Protein AF-0000000065974154 (afdb_homodimer)

Nearest PDB structures (foldseek):
  8eds-assembly1_B-2  TM=9.812E-01  e=4.699E-96  Escherichia coli
  4yng-assembly2_E  TM=9.728E-01  e=1.754E-91  Escherichia coli
  8x4r-assembly1_B  TM=9.420E-01  e=1.587E-63  Homo sapiens
  4fxj-assembly1_A  TM=8.911E-01  e=1.780E-63  Homo sapiens
  4qg9-assembly1_D  TM=9.118E-01  e=5.483E-46  Homo sapiens

Organism: Escherichia coli O157:H7 (NCBI:txid83334)

Foldseek 3Di:
DFQFAEEEEAAPVQQALVNLLLLVVLGHAEYEYEPVDDDLVSVLSSLVSNVVSCVVPVDFHAYEYEYPWDFKWWAAAVVQDWAKEAAFDKAKEFCPNPDHHYRHYIYMVAQCVLVFDDAQWWKAKQLRPWIWGFHDHDDRMTMTGTHHIDIGGHGITMDTAPTDGPDALDDPVRLVSLLSCQVSVGLEYERPPDQALVSLVVSCVSCVVNRNNRRFYEYEDQADNCLVRVVSNLVSGQHYELALSRNCSRDPVVCSVVSLLVNQLVCLVVLHAYEYEDPLQVVQLEPLDGDPVSLVVLLVSVLSPHNHYYDDSNQHRGPHNSSVSNVSSVSSVVSLQPHDWQLPVPPPVDDDDQLLVALSVLLVVCQVQVFQEEEEEAAQCLSVSSNLSRSHNHAYEYEYCDPSSQNNCSSGGRYHYDHDNDDDAPVSQVVVRVVVCPVVVSDHQQGKYKYWYDHPDPHPGIRDIDIDGD/DFQFAEEEEAAPVQQALVNLLLLVVLGHAEYEYEPVDDDLVSVLSSLVSNVVSCVVPVDFHAYEYEYPWDFKWWAAAVVQDWAKEAAFDKAKEFCPNPDHHYRHYIYMVAQCVLVFDDQQWWKAKQLRPWIWGFHDHDDRMTMTGTHHIDIGGHGITMDTAPTDGPDALDDPVRLVSLLSCQVSVGLEYERPPDQALVSLVVSCVSCVVNRNNRRFYEYEDQAPNCLVRVVSNLVSGQHYELALSRNCSRDPVVCSVVSLLVNQLVCLVVLHAYEYEDPLQVVQLEPLDGDPVSLVVLLVSVLSPHNHYYDDSNQHRGPHNSSVSNVSSVSSVVSLQPHDFQLPVPPPVDDDDQLLVALSVLLVVCVVQVFQEEEEEAAQCLSVSSNLSRSHNHAYEYEYCDPSSQNNCSSGGRYHYDHDNDDDAPVSSVVVRVVVCPVVVSDHQQGKYKYWYDHPDPHPGIRDIDIDGD

Sequence (940 aa):
MKKTKIVCTIGPKTESEEMLAKMLDAGMNVMRLNFSHGDYAEHGQRIQNLRNVMSKTGKTAAILLDTKGPEIRTMKLEGGNDVSLKAGQT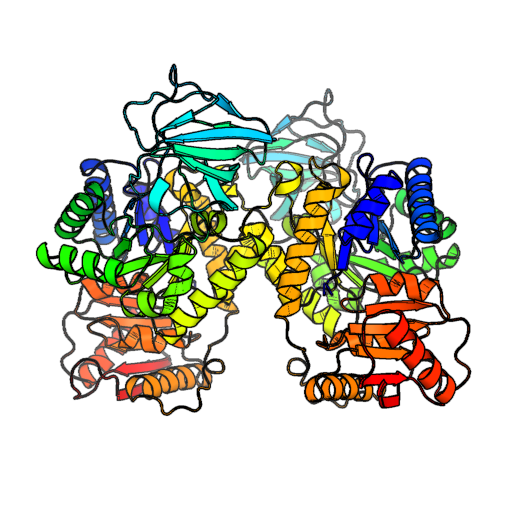FTFTTDKSVIGNSEMVAVTYEGFTTDLSVGNTVLVDDGLIGMEVTAIEGNKVICKVLNNGDLGENKGVNLPGVSIALPALAEKDKQDLIFGCEQGVDFVAASFIRKRSDVIEIREHLKAHGGENIHIISKIENQEGLNNFDEILEASDGIMVARGDLGVEIPVEEVIFAQKMMIEKCIRARKVVITATQMLDSMIKNPRPTRAEAGDVANAILDGTDAVMLSGESAKGKYPLEAVSIMATICERTDRVMNSRLEFNNDNRKLRITEAVCRGAVETAEKLDAPLIVVATQGGKSARAVRKYFPDATILALTTNEKTAHQLVLSKGVVPQLVKEITSTDDFYRLGKELALQSGLAHKGDVVVMVSGALVPSGTTNTASVHVLMKKTKIVCTIGPKTESEEMLAKMLDAGMNVMRLNFSHGDYAEHGQRIQNLRNVMSKTGKTAAILLDTKGPEIRTMKLEGGNDVSLKAGQTFTFTTDKSVIGNSEMVAVTYEGFTTDLSVGNTVLVDDGLIGMEVTAIEGNKVICKVLNNGDLGENKGVNLPGVSIALPALAEKDKQDLIFGCEQGVDFVAASFIRKRSDVIEIREHLKAHGGENIHIISKIENQEGLNNFDEILEASDGIMVARGDLGVEIPVEEVIFAQKMMIEKCIRARKVVITATQMLDSMIKNPRPTRAEAGDVANAILDGTDAVMLSGESAKGKYPLEAVSIMATICERTDRVMNSRLEFNNDNRKLRITEAVCRGAVETAEKLDAPLIVVATQGGKSARAVRKYFPDATILALTTNEKTAHQLVLSKGVVPQLVKEITSTDDFYRLGKELALQSGLAHKGDVVVMVSGALVPSGTTNTASVHVL

Secondary structure (DSSP, 8-state):
---SEEEEE--TTT-SHHHHHHHHHHT--EEEEETTSS-HHHHHHHHHHHHHHHHHH----EEEEE-----EEB--BGGG--EEE-TT-EEEEES-TTPPB-SSEEEBS-TTHHHH--TT-EEEETTTTEEEEEEEEETTEEEEEE-S-EEE-TT-EEE-TT------SS-HHHHHHHHHHHHHT-SEEEETT--SHHHHHHHHHHHHHTT-TTSEEEEEE-SHHHHHTHHHHHHH-SEEEEEHHHHHHHS-HHHHHHHHHHHHHHHHHHT-EEEEESSSSGGGGT-SS--HHHHHHHHHHHHHT-SEEEESHHHHT-S-HHHHHHHHHHHHHHHHTTPPP-TTTT---SPPPHHHHHHHHHHHHHHHTT-SEEEEE-SSSHHHHHHHTT--SSEEEEEES-HHHHHHGGGSTTEEEEE-S---SHHHHHHHHHHHHHHHTSS-TT-EEEEEE--SS-TT---EEEEEE-/---SEEEEE--TTT-SHHHHHHHHHHT--EEEEETTSS-HHHHHHHHHHHHHHHHHH----EEEEE-----EEB--BGGG--EEE-TT-EEEEES-TTPPB-SSEEEBS-TTHHHH--TT-EEEETTTTEEEEEEEEETTEEEEEE-S-EEE-TT-EEE-TT------SS-HHHHHHHHHHHHHT-SEEEETT--SHHHHHHHHHHHHHTT-TTSEEEEEE-SHHHHHTHHHHHHH-SEEEEEHHHHHHHS-HHHHHHHHHHHHHHHHHHT-EEEEESSSSGGGGT-SS--HHHHHHHHHHHHHT-SEEEESHHHHT-S-HHHHHHHHHHHHHHHHTTPPP-TTTT---SPPPHHHHHHHHHHHHHHHHT-SEEEEE-SSSHHHHHHHTT--SSEEEEEES-HHHHHHGGGSTTEEEEE-S---SHHHHHHHHHHHHHHHTSS-TT-EEEEEE--SS-TT---EEEEEE-

pLDDT: mean 95.31, std 5.63, range [59.25, 98.94]

Solvent-accessible surface area (backbone atoms only — not comparable to full-atom values): 46500 Å² total; per-residue (Å²): 120,66,31,53,23,27,34,32,24,53,26,89,80,33,42,48,46,68,47,42,48,51,36,46,72,40,46,46,24,28,44,30,42,53,56,76,46,81,52,70,68,58,52,49,49,38,52,50,29,50,52,50,39,27,68,74,69,69,54,83,58,28,37,30,43,28,45,60,40,55,78,38,26,34,38,52,33,57,93,71,48,66,31,73,41,49,52,68,38,67,36,30,40,27,45,52,69,84,45,66,10,57,70,49,34,34,11,31,72,42,74,57,54,53,75,54,54,50,72,70,38,46,41,24,31,54,80,49,62,28,38,27,34,30,70,42,73,58,83,58,26,37,32,22,35,26,66,39,59,38,72,47,57,60,64,27,46,47,46,49,49,85,50,73,73,91,68,62,60,60,34,72,67,37,55,53,52,49,46,51,37,26,74,69,59,42,41,30,35,35,41,30,65,34,44,42,40,67,36,48,50,50,51,51,51,55,30,41,75,52,70,22,68,82,41,38,40,25,40,22,41,29,37,49,55,15,59,74,32,34,70,55,31,55,70,65,34,56,23,37,28,44,31,45,63,56,24,43,56,31,40,60,60,71,47,45,50,56,52,48,52,50,51,34,48,51,25,41,76,69,48,30,44,27,33,45,30,51,64,39,49,55,56,17,28,79,30,87,58,59,50,67,31,25,46,36,34,47,39,49,45,49,73,64,54,36,13,21,42,32,40,47,60,21,30,19,72,23,78,30,28,64,52,47,44,36,52,52,34,49,32,32,26,60,46,47,71,71,55,68,52,42,70,77,75,65,71,60,89,59,88,68,52,62,42,55,48,36,30,51,50,43,43,51,49,27,62,76,65,66,17,52,31,32,37,26,50,29,63,79,42,62,55,46,34,52,38,40,50,31,42,46,85,29,40,32,39,32,39,20,65,34,67,68,34,35,29,52,36,39,50,36,37,36,40,44,55,39,82,44,89,76,73,88,41,67,66,47,41,54,52,52,46,52,52,46,37,48,73,70,62,64,38,50,84,69,36,45,34,34,39,36,30,47,64,97,48,65,87,91,44,33,71,37,67,47,80,45,71,72,119,64,30,51,23,28,33,33,24,54,26,89,79,32,42,48,47,69,47,42,48,50,35,45,73,40,46,46,26,30,44,30,41,54,57,78,46,82,53,71,68,58,53,50,49,39,52,51,29,51,51,50,39,27,68,73,69,68,54,81,57,26,39,30,43,29,44,60,41,55,76,37,26,34,39,51,32,57,93,72,49,67,30,72,41,50,52,70,39,68,36,31,40,26,44,53,70,84,45,65,10,57,70,50,33,35,11,32,72,42,74,58,56,53,75,54,53,51,71,70,37,45,41,25,31,55,80,47,62,28,37,27,35,30,70,42,74,56,84,58,26,35,34,23,35,27,68,39,59,37,71,48,57,61,64,26,45,45,45,50,48,82,50,74,73,91,68,60,60,60,35,72,66,39,55,54,51,50,46,52,37,28,74,71,60,43,42,30,34,35,40,30,64,35,44,42,40,67,35,48,52,51,50,50,51,54,30,41,76,52,70,22,67,84,42,38,38,25,38,22,41,28,36,48,56,15,59,75,33,35,71,55,30,56,70,64,34,56,25,37,27,43,31,45,62,54,24,42,56,31,40,61,61,72,48,45,50,56,52,48,52,51,52,32,48,52,26,40,75,68,48,29,44,28,32,47,30,51,63,40,49,54,58,16,28,83,30,86,58,61,51,67,32,23,46,37,35,47,40,49,45,48,71,63,54,38,13,22,40,32,39,48,60,21,29,18,71,24,80,30,27,64,52,46,44,35,52,50,37,49,34,33,26,59,45,47,70,70,54,67,5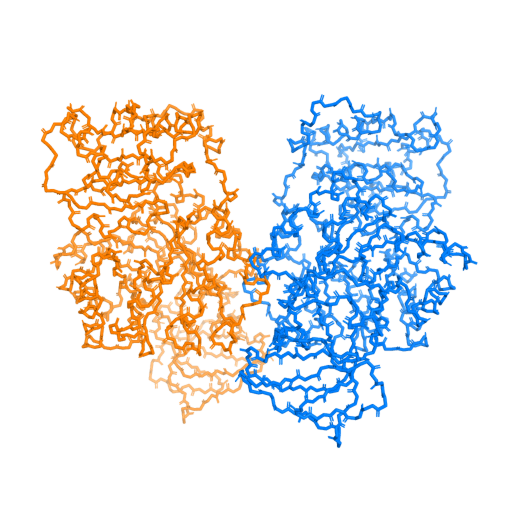3,42,73,77,75,66,71,59,89,59,88,69,53,62,42,54,47,38,30,52,48,42,43,53,51,27,62,77,66,66,17,51,30,33,37,27,49,28,64,77,43,61,53,46,33,52,39,39,50,31,41,47,87,28,40,31,40,31,39,22,65,33,68,68,34,35,30,51,36,36,51,36,38,35,39,44,54,39,80,45,88,75,73,86,42,68,67,47,41,54,53,52,45,52,52,47,36,47,72,70,63,64,40,50,85,69,37,46,33,34,39,35,31,45,64,95,48,65,88,87,44,31,71,39,64,45,82,45,71,73

Radius of gyration: 30.27 Å; Cα contacts (8 Å, |Δi|>4): 2263; chains: 2; bounding box: 74×84×80 Å

InterPro domains:
  IPR001697 Pyruvate kinase [PR01050] (59-75)
  IPR001697 Pyruvate kinase [PR01050] (186-200)
  IPR001697 Pyruvate kinase [PR01050] (217-243)
  IPR001697 Pyruvate kinase [PR01050] (244-268)
  IPR001697 Pyruvate kinase [PR01050] (269-293)
  IPR001697 Pyruvate kinase [PR01050] (294-312)
  IPR001697 Pyruvate kinase [PR01050] (313-329)
  IPR001697 Pyruvate kinase [PTHR11817] (2-451)
  IPR001697 Pyruvate kinase [TIGR01064] (2-469)
  IPR001697 Pyruvate kinase [cd00288] (1-470)
  IPR011037 Pyruvate kinase-like, insert domain superfamily [SSF50800] (70-166)
  IPR015793 Pyruvate kinase, barrel [PF00224] (1-325)
  IPR015795 Pyruvate kinase, C-terminal [PF02887] (356-468)
  IPR015806 Pyruvate kinase, insert domain superfamily [G3DSA:2.40.33.10] (71-167)
  IPR015813 Pyruvate/Phosphoenolpyruvate kinase-like domain superfamily [SSF51621] (1-340)
  IPR018209 Pyruvate kinase, active site [PS00110] (215-227)
  IPR036918 Pyruvate kinase, C-terminal domain superfamily [G3DSA:3.40.1380.20] (336-466)
  IPR036918 Pyruvate kinase, C-terminal domain superfamily [SSF52935] (323-469)
  IPR040442 Pyruvate kinase-like domain superfamily [G3DSA:3.20.20.60] (4-332)

Structure (mmCIF, N/CA/C/O backbone):
data_AF-0000000065974154-model_v1
#
loop_
_entity.id
_entity.type
_entity.pdbx_description
1 polymer 'Pyruvate kinase I'
#
loop_
_atom_site.group_PDB
_atom_site.id
_atom_site.type_symbol
_atom_site.label_atom_id
_atom_site.label_alt_id
_atom_site.label_comp_id
_atom_site.label_asym_id
_atom_site.label_entity_id
_atom_site.label_seq_id
_atom_site.pdbx_PDB_ins_code
_atom_site.Cartn_x
_atom_site.Cartn_y
_atom_site.Cartn_z
_atom_site.occupancy
_atom_site.B_iso_or_equiv
_atom_site.auth_seq_id
_atom_site.auth_comp_id
_atom_site.auth_asym_id
_atom_site.auth_atom_id
_atom_site.pdbx_PDB_model_num
ATOM 1 N N . MET A 1 1 ? 15.875 14.641 -6.973 1 84.5 1 MET A N 1
ATOM 2 C CA . MET A 1 1 ? 15.656 15.375 -5.727 1 84.5 1 MET A CA 1
ATOM 3 C C . MET A 1 1 ? 14.297 15.031 -5.129 1 84.5 1 MET A C 1
ATOM 5 O O . MET A 1 1 ? 13.328 14.82 -5.863 1 84.5 1 MET A O 1
ATOM 9 N N . LYS A 1 2 ? 14.266 14.953 -3.781 1 95.56 2 LYS A N 1
ATOM 10 C CA . LYS A 1 2 ? 13.031 14.688 -3.047 1 95.56 2 LYS A CA 1
ATOM 11 C C . LYS A 1 2 ? 12.078 15.883 -3.133 1 95.56 2 LYS A C 1
ATOM 13 O O . LYS A 1 2 ? 12.461 17.016 -2.832 1 95.56 2 LYS A O 1
ATOM 18 N N . LYS A 1 3 ? 10.883 15.672 -3.596 1 97.94 3 LYS A N 1
ATOM 19 C CA . LYS A 1 3 ? 9.867 16.719 -3.701 1 97.94 3 LYS A CA 1
ATOM 20 C C . LYS A 1 3 ? 8.805 16.562 -2.611 1 97.94 3 LYS A C 1
ATOM 22 O O . LYS A 1 3 ? 8.312 17.562 -2.074 1 97.94 3 LYS A O 1
ATOM 27 N N . THR A 1 4 ? 8.398 15.305 -2.344 1 98.75 4 THR A N 1
ATOM 28 C CA . THR A 1 4 ? 7.414 15.023 -1.299 1 98.75 4 THR A CA 1
ATOM 29 C C . THR A 1 4 ? 7.953 15.438 0.069 1 98.75 4 THR A C 1
ATOM 31 O O . THR A 1 4 ? 9.125 15.203 0.38 1 98.75 4 THR A O 1
ATOM 34 N N . LYS A 1 5 ? 7.109 16.047 0.824 1 98.88 5 LYS A N 1
ATOM 35 C CA . LYS A 1 5 ? 7.543 16.578 2.115 1 98.88 5 LYS A CA 1
ATOM 36 C C . LYS A 1 5 ? 7.328 15.555 3.227 1 98.88 5 LYS A C 1
ATOM 38 O O . LYS A 1 5 ? 6.551 14.617 3.068 1 98.88 5 LYS A O 1
ATOM 43 N N . ILE A 1 6 ? 8.102 15.703 4.344 1 98.88 6 ILE A N 1
ATOM 44 C CA . ILE A 1 6 ? 8.016 14.773 5.461 1 98.88 6 ILE A CA 1
ATOM 45 C C . ILE A 1 6 ? 7.695 15.531 6.746 1 98.88 6 ILE A C 1
ATOM 47 O O . ILE A 1 6 ? 8.406 16.469 7.105 1 98.88 6 ILE A O 1
ATOM 51 N N . VAL A 1 7 ? 6.59 15.156 7.336 1 98.88 7 VAL A N 1
ATOM 52 C CA . VAL A 1 7 ? 6.227 15.656 8.664 1 98.88 7 VAL A CA 1
ATOM 53 C C . VAL A 1 7 ? 6.688 14.664 9.727 1 98.88 7 VAL A C 1
ATOM 55 O O . VAL A 1 7 ? 6.383 13.469 9.648 1 98.88 7 VAL A O 1
ATOM 58 N N . CYS A 1 8 ? 7.422 15.133 10.734 1 98.81 8 CYS A N 1
ATOM 59 C CA . CYS A 1 8 ? 7.914 14.258 11.789 1 98.81 8 CYS A CA 1
ATOM 60 C C . CYS A 1 8 ? 7.375 14.68 13.148 1 98.81 8 CYS A C 1
ATOM 62 O O . CYS A 1 8 ? 7.434 15.859 13.508 1 98.81 8 CYS A O 1
ATOM 64 N N . THR A 1 9 ? 6.844 13.758 13.844 1 98.56 9 THR A N 1
ATOM 65 C CA . THR A 1 9 ? 6.445 14.023 15.227 1 98.56 9 THR A CA 1
ATOM 66 C C . THR A 1 9 ? 7.66 14 16.156 1 98.56 9 THR A C 1
ATOM 68 O O . THR A 1 9 ? 8.461 13.07 16.109 1 98.56 9 THR A O 1
ATOM 71 N N . ILE A 1 10 ? 7.754 15 16.953 1 98.5 10 ILE A N 1
ATOM 72 C CA . ILE A 1 10 ? 8.93 15.125 17.797 1 98.5 10 ILE A CA 1
ATOM 73 C C . ILE A 1 10 ? 8.57 14.75 19.234 1 98.5 10 ILE A C 1
ATOM 75 O O . ILE A 1 10 ? 7.508 15.133 19.734 1 98.5 10 ILE A O 1
ATOM 79 N N . GLY A 1 11 ? 9.391 13.953 19.781 1 96.75 11 GLY A N 1
ATOM 80 C CA . GLY A 1 11 ? 9.281 13.547 21.172 1 96.75 11 GLY A CA 1
ATOM 81 C C . GLY A 1 11 ? 10.594 13.625 21.938 1 96.75 11 GLY A C 1
ATOM 82 O O . GLY A 1 11 ? 11.547 14.25 21.453 1 96.75 11 GLY A O 1
ATOM 83 N N . PRO A 1 12 ? 10.609 13.102 23.094 1 94.56 12 PRO A N 1
ATOM 84 C CA . PRO A 1 12 ? 11.789 13.219 23.953 1 94.56 12 PRO A CA 1
ATOM 85 C C . PRO A 1 12 ? 13.055 12.664 23.297 1 94.56 12 PRO A C 1
ATOM 87 O O . PRO A 1 12 ? 14.156 13.148 23.562 1 94.56 12 PRO A O 1
ATOM 90 N N . LYS A 1 13 ? 12.93 11.766 22.422 1 94.5 13 LYS A N 1
ATOM 91 C CA . LYS A 1 13 ? 14.078 11.125 21.797 1 94.5 13 LYS A CA 1
ATOM 92 C C . LYS A 1 13 ? 14.617 11.961 20.641 1 94.5 13 LYS A C 1
ATOM 94 O O . LYS A 1 13 ? 15.734 11.742 20.172 1 94.5 13 LYS A O 1
ATOM 99 N N . THR A 1 14 ? 13.852 12.922 20.156 1 97.88 14 THR A N 1
ATOM 100 C CA . THR A 1 14 ? 14.242 13.602 18.922 1 97.88 14 THR A CA 1
ATOM 101 C C . THR A 1 14 ? 14.164 15.117 19.094 1 97.88 14 THR A C 1
ATOM 103 O O . THR A 1 14 ? 14.195 15.859 18.109 1 97.88 14 THR A O 1
ATOM 106 N N . GLU A 1 15 ? 14.125 15.594 20.312 1 97.75 15 GLU A N 1
ATOM 107 C CA . GLU A 1 15 ? 13.82 17 20.562 1 97.75 15 GLU A CA 1
ATOM 108 C C . GLU A 1 15 ? 15.102 17.828 20.656 1 97.75 15 GLU A C 1
ATOM 110 O O . GLU A 1 15 ? 15.055 19.062 20.609 1 97.75 15 GLU A O 1
ATOM 115 N N . SER A 1 16 ? 16.297 17.203 20.766 1 98.19 16 SER A N 1
ATOM 116 C CA . SER A 1 16 ? 17.531 17.969 20.922 1 98.19 16 SER A CA 1
ATOM 117 C C . SER A 1 16 ? 17.891 18.703 19.625 1 98.19 16 SER A C 1
ATOM 119 O O . SER A 1 16 ? 17.5 18.281 18.531 1 98.19 16 SER A O 1
ATOM 121 N N . GLU A 1 17 ? 18.641 19.797 19.75 1 98.31 17 GLU A N 1
ATOM 122 C CA . GLU A 1 17 ? 19.078 20.547 18.578 1 98.31 17 GLU A CA 1
ATOM 123 C C . GLU A 1 17 ? 19.875 19.656 17.625 1 98.31 17 GLU A C 1
ATOM 125 O O . GLU A 1 17 ? 19.688 19.719 16.406 1 98.31 17 GLU A O 1
ATOM 130 N N . GLU A 1 18 ? 20.688 18.844 18.203 1 98.19 18 GLU A N 1
ATOM 131 C CA . GLU A 1 18 ? 21.516 17.953 17.391 1 98.19 18 GLU A CA 1
ATOM 132 C C . GLU A 1 18 ? 20.641 17 16.578 1 98.19 18 GLU A C 1
ATOM 134 O O . GLU A 1 18 ? 20.859 16.844 15.375 1 98.19 18 GLU A O 1
ATOM 139 N N . MET A 1 19 ? 19.734 16.422 17.234 1 98.12 19 MET A N 1
ATOM 140 C CA . MET A 1 19 ? 18.859 15.461 16.547 1 98.12 19 MET A CA 1
ATOM 141 C C . MET A 1 19 ? 17.984 16.156 15.516 1 98.12 19 MET A C 1
ATOM 143 O O . MET A 1 19 ? 17.781 15.641 14.414 1 98.12 19 MET A O 1
ATOM 147 N N . LEU A 1 20 ? 17.453 17.266 15.867 1 98.62 20 LEU A N 1
ATOM 148 C CA . LEU A 1 20 ? 16.625 18.016 14.938 1 98.62 20 LEU A CA 1
ATOM 149 C C . LEU A 1 20 ? 17.406 18.391 13.688 1 98.62 20 LEU A C 1
ATOM 151 O O . LEU A 1 20 ? 16.875 18.328 12.578 1 98.62 20 LEU A O 1
ATOM 155 N N . ALA A 1 21 ? 18.641 18.766 13.891 1 98.5 21 ALA A N 1
ATOM 156 C CA . ALA A 1 21 ? 19.5 19.094 12.742 1 98.5 21 ALA A CA 1
ATOM 157 C C . ALA A 1 21 ? 19.688 17.875 11.844 1 98.5 21 ALA A C 1
ATOM 159 O O . ALA A 1 21 ? 19.594 17.969 10.617 1 98.5 21 ALA A O 1
ATOM 160 N N . LYS A 1 22 ? 19.922 16.734 12.5 1 98.31 22 LYS A N 1
ATOM 161 C CA . LYS A 1 22 ? 20.094 15.492 11.758 1 98.31 22 LYS A CA 1
ATOM 162 C C . LYS A 1 22 ? 18.812 15.125 11.008 1 98.31 22 LYS A C 1
ATOM 164 O O . LYS A 1 22 ? 18.875 14.633 9.875 1 98.31 22 LYS A O 1
ATOM 169 N N . MET A 1 23 ? 17.688 15.336 11.633 1 98.31 23 MET A N 1
ATOM 170 C CA . MET A 1 23 ? 16.406 15.016 11.008 1 98.31 23 MET A CA 1
ATOM 171 C C . MET A 1 23 ? 16.141 15.914 9.805 1 98.31 23 MET A C 1
ATOM 173 O O . MET A 1 23 ? 15.656 15.453 8.773 1 98.31 23 MET A O 1
ATOM 177 N N . LEU A 1 24 ? 16.484 17.188 9.977 1 98.38 24 LEU A N 1
ATOM 178 C CA . LEU A 1 24 ? 16.359 18.109 8.852 1 98.38 24 LEU A CA 1
ATOM 179 C C . LEU A 1 24 ? 17.25 17.688 7.695 1 98.38 24 LEU A C 1
ATOM 181 O O . LEU A 1 24 ? 16.844 17.688 6.539 1 98.38 24 LEU A O 1
ATOM 185 N N . ASP A 1 25 ? 18.422 17.234 8.016 1 97.88 25 ASP A N 1
ATOM 186 C CA . ASP A 1 25 ? 19.375 16.766 7.004 1 97.88 25 ASP A CA 1
ATOM 187 C C . ASP A 1 25 ? 18.875 15.492 6.328 1 97.88 25 ASP A C 1
ATOM 189 O O . ASP A 1 25 ? 19.125 15.273 5.141 1 97.88 25 ASP A O 1
ATOM 193 N N . ALA A 1 26 ? 18.188 14.711 7.113 1 97.75 26 ALA A N 1
ATOM 194 C CA . ALA A 1 26 ? 17.703 13.422 6.609 1 97.75 26 ALA A CA 1
ATOM 195 C C . ALA A 1 26 ? 16.484 13.602 5.707 1 97.75 26 ALA A C 1
ATOM 197 O O . ALA A 1 26 ?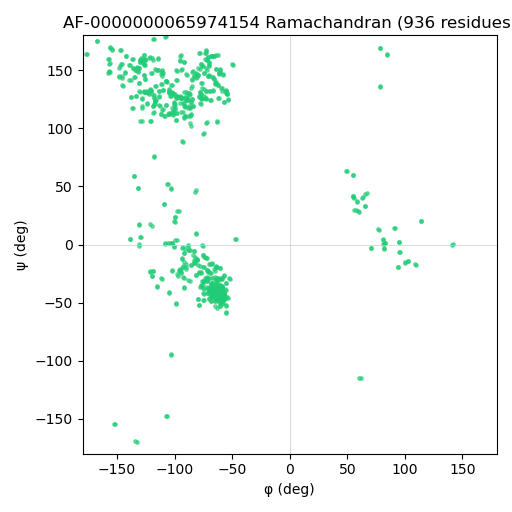 16.172 12.727 4.902 1 97.75 26 ALA A O 1
ATOM 198 N N . GLY A 1 27 ? 15.766 14.75 5.93 1 97.75 27 GLY A N 1
ATOM 199 C CA . GLY A 1 27 ? 14.688 14.992 4.984 1 97.75 27 GLY A CA 1
ATOM 200 C C . GLY A 1 27 ? 13.445 15.57 5.633 1 97.75 27 GLY A C 1
ATOM 201 O O . GLY A 1 27 ? 12.469 15.875 4.949 1 97.75 27 GLY A O 1
ATOM 202 N N . MET A 1 28 ? 13.453 15.797 6.953 1 98.69 28 MET A N 1
ATOM 203 C CA . MET A 1 28 ? 12.297 16.375 7.637 1 98.69 28 MET A CA 1
ATOM 204 C C . MET A 1 28 ? 12.023 17.797 7.137 1 98.69 28 MET A C 1
ATOM 206 O O . MET A 1 28 ? 12.953 18.578 6.93 1 98.69 28 MET A O 1
ATOM 210 N N . ASN A 1 29 ? 10.773 18.125 6.953 1 98.69 29 ASN A N 1
ATOM 211 C CA . ASN A 1 29 ? 10.383 19.453 6.523 1 98.69 29 ASN A CA 1
ATOM 212 C C . ASN A 1 29 ? 9.57 20.172 7.598 1 98.69 29 ASN A C 1
ATOM 214 O O . ASN A 1 29 ? 9.656 21.406 7.734 1 98.69 29 ASN A O 1
ATOM 218 N N . VAL A 1 30 ? 8.75 19.391 8.297 1 98.88 30 VAL A N 1
ATOM 219 C CA . VAL A 1 30 ? 7.82 19.969 9.266 1 98.88 30 VAL A CA 1
ATOM 220 C C . VAL A 1 30 ? 7.926 19.234 10.594 1 98.88 30 VAL A C 1
ATOM 222 O O . VAL A 1 30 ? 7.938 18 10.617 1 98.88 30 VAL A O 1
ATOM 225 N N . MET A 1 31 ? 8.047 19.969 11.68 1 98.88 31 MET A N 1
ATOM 226 C CA . MET A 1 31 ? 8 19.406 13.023 1 98.88 31 MET A CA 1
ATOM 227 C C . MET A 1 31 ? 6.57 19.406 13.562 1 98.88 31 MET A C 1
ATOM 229 O O . MET A 1 31 ? 5.934 20.453 13.664 1 98.88 31 MET A O 1
ATOM 233 N N . ARG A 1 32 ? 6.121 18.234 13.82 1 98.88 32 ARG A N 1
ATOM 234 C CA . ARG A 1 32 ? 4.812 18.078 14.438 1 98.88 32 ARG A CA 1
ATOM 235 C C . ARG A 1 32 ? 4.934 17.969 15.953 1 98.88 32 ARG A C 1
ATOM 237 O O . ARG A 1 32 ? 5.715 17.156 16.453 1 98.88 32 ARG A O 1
ATOM 244 N N . LEU A 1 33 ? 4.215 18.797 16.625 1 98.75 33 LEU A N 1
ATOM 245 C CA . LEU A 1 33 ? 4.09 18.75 18.078 1 98.75 33 LEU A CA 1
ATOM 246 C C . LEU A 1 33 ? 2.732 18.172 18.484 1 98.75 33 LEU A C 1
ATOM 248 O O . LEU A 1 33 ? 1.697 18.797 18.266 1 98.75 33 LEU A O 1
ATOM 252 N N . ASN A 1 34 ? 2.748 17.016 19.078 1 97.75 34 ASN A N 1
ATOM 253 C CA . ASN A 1 34 ? 1.525 16.344 19.484 1 97.75 34 ASN A CA 1
ATOM 254 C C . ASN A 1 34 ? 1.091 16.766 20.891 1 97.75 34 ASN A C 1
ATOM 256 O O . ASN A 1 34 ? 1.677 16.344 21.875 1 97.75 34 ASN A O 1
ATOM 260 N N . PHE A 1 35 ? 0.041 17.469 21 1 97.94 35 PHE A N 1
ATOM 261 C CA . PHE A 1 35 ? -0.356 18.078 22.266 1 97.94 35 PHE A CA 1
ATOM 262 C C . PHE A 1 35 ? -1.212 17.125 23.078 1 97.94 35 PHE A C 1
ATOM 264 O O . PHE A 1 35 ? -1.685 17.469 24.156 1 97.94 35 PHE A O 1
ATOM 271 N N . SER A 1 36 ? -1.465 15.938 22.531 1 92.75 36 SER A N 1
ATOM 272 C CA . SER A 1 36 ? -1.972 14.875 23.391 1 92.75 36 SER A CA 1
ATOM 273 C C . SER A 1 36 ? -0.946 14.492 24.453 1 92.75 36 SER A C 1
ATOM 275 O O . SER A 1 36 ? -1.297 13.906 25.469 1 92.75 36 SER A O 1
ATOM 277 N N . HIS A 1 37 ? 0.245 14.859 24.172 1 90.44 37 HIS A N 1
ATOM 278 C CA . HIS A 1 37 ? 1.36 14.555 25.062 1 90.44 37 HIS A CA 1
ATOM 279 C C . HIS A 1 37 ? 2.195 15.797 25.344 1 90.44 37 HIS A C 1
ATOM 281 O O . HIS A 1 37 ? 2.143 16.766 24.594 1 90.44 37 HIS A O 1
ATOM 287 N N . GLY A 1 38 ? 2.896 15.758 26.453 1 89.38 38 GLY A N 1
ATOM 288 C CA . GLY A 1 38 ? 3.799 16.844 26.781 1 89.38 38 GLY A CA 1
ATOM 289 C C . GLY A 1 38 ? 3.086 18.062 27.328 1 89.38 38 GLY A C 1
ATOM 290 O O . GLY A 1 38 ? 1.855 18.141 27.297 1 89.38 38 GLY A O 1
ATOM 291 N N . ASP A 1 39 ? 3.838 19.031 27.875 1 95.06 39 ASP A N 1
ATOM 292 C CA . ASP A 1 39 ? 3.301 20.281 28.391 1 95.06 39 ASP A CA 1
ATOM 293 C C . ASP A 1 39 ? 3.867 21.469 27.625 1 95.06 39 ASP A C 1
ATOM 295 O O . ASP A 1 39 ? 4.625 21.297 26.672 1 95.06 39 ASP A O 1
ATOM 299 N N . TYR A 1 40 ? 3.416 22.641 27.953 1 97.75 40 TYR A N 1
ATOM 300 C CA . TYR A 1 40 ? 3.76 23.844 27.203 1 97.75 40 TYR A CA 1
ATOM 301 C C . TYR A 1 40 ? 5.25 24.141 27.312 1 97.75 40 TYR A C 1
ATOM 303 O O . TYR A 1 40 ? 5.852 24.656 26.359 1 97.75 40 TYR A O 1
ATOM 311 N N . ALA A 1 41 ? 5.824 23.859 28.422 1 97.56 41 ALA A N 1
ATOM 312 C CA . ALA A 1 41 ? 7.258 24.078 28.594 1 97.56 41 ALA A CA 1
ATOM 313 C C . ALA A 1 41 ? 8.062 23.188 27.656 1 97.56 41 ALA A C 1
ATOM 315 O O . ALA A 1 41 ? 9.008 23.641 27.016 1 97.56 41 ALA A O 1
ATOM 316 N N . GLU A 1 42 ? 7.715 21.953 27.594 1 97.31 42 GLU A N 1
ATOM 317 C CA . GLU A 1 42 ? 8.375 21 26.703 1 97.31 42 GLU A CA 1
ATOM 318 C C . GLU A 1 42 ? 8.234 21.422 25.234 1 97.31 42 GLU A C 1
ATOM 320 O O . GLU A 1 42 ? 9.227 21.453 24.5 1 97.31 42 GLU A O 1
ATOM 325 N N . HIS A 1 43 ? 7.035 21.703 24.859 1 98.31 43 HIS A N 1
ATOM 326 C CA . HIS A 1 43 ? 6.785 22.094 23.469 1 98.31 43 HIS A CA 1
ATOM 327 C C . HIS A 1 43 ? 7.488 23.406 23.141 1 98.31 43 HIS A C 1
ATOM 329 O O . HIS A 1 43 ? 8.008 23.578 22.031 1 98.31 43 HIS A O 1
ATOM 335 N N . GLY A 1 44 ? 7.438 24.312 24.094 1 98.5 44 GLY A N 1
ATOM 336 C CA . GLY A 1 44 ? 8.164 25.562 23.906 1 98.5 44 GLY A CA 1
ATOM 337 C C . GLY A 1 44 ? 9.648 25.344 23.656 1 98.5 44 GLY A C 1
ATOM 338 O O . GLY A 1 44 ? 10.234 26 22.781 1 98.5 44 GLY A O 1
ATOM 339 N N . GLN A 1 45 ? 10.203 24.5 24.406 1 98.38 45 GLN A N 1
ATOM 340 C CA . GLN A 1 45 ? 11.625 24.203 24.234 1 98.38 45 GLN A CA 1
ATOM 341 C C . GLN A 1 45 ? 11.898 23.547 22.891 1 98.38 45 GLN A C 1
ATOM 343 O O . GLN A 1 45 ? 12.906 23.844 22.234 1 98.38 45 GLN A O 1
ATOM 348 N N . ARG A 1 46 ? 11.055 22.656 22.469 1 98.62 46 ARG A N 1
ATOM 349 C CA . ARG A 1 46 ? 11.18 22.031 21.156 1 98.62 46 ARG A CA 1
ATOM 350 C C . ARG A 1 46 ? 11.164 23.078 20.047 1 98.62 46 ARG A C 1
ATOM 352 O O . ARG A 1 46 ? 11.961 23.016 19.109 1 98.62 46 ARG A O 1
ATOM 359 N N . ILE A 1 47 ? 10.266 24.047 20.156 1 98.75 47 ILE A N 1
ATOM 360 C CA . ILE A 1 47 ? 10.141 25.125 19.188 1 98.75 47 ILE A CA 1
ATOM 361 C C . ILE A 1 47 ? 11.422 25.953 19.156 1 98.75 47 ILE A C 1
ATOM 363 O O . ILE A 1 47 ? 11.969 26.219 18.094 1 98.75 47 ILE A O 1
ATOM 367 N N . GLN A 1 48 ? 11.867 26.25 20.297 1 98.69 48 GLN A N 1
ATOM 368 C CA . GLN A 1 48 ? 13.094 27.031 20.391 1 98.69 48 GLN A CA 1
ATOM 369 C C . GLN A 1 48 ? 14.281 26.281 19.781 1 98.69 48 GLN A C 1
ATOM 371 O O . GLN A 1 48 ? 15.102 26.875 19.094 1 98.69 48 GLN A O 1
ATOM 376 N N . ASN A 1 49 ? 14.383 25.016 20.125 1 98.75 49 ASN A N 1
ATOM 377 C CA . ASN A 1 49 ? 15.453 24.203 19.562 1 98.75 49 ASN A CA 1
ATOM 378 C C . ASN A 1 49 ? 15.438 24.203 18.047 1 98.75 49 ASN A C 1
ATOM 380 O O . ASN A 1 49 ? 16.484 24.359 17.406 1 98.75 49 ASN A O 1
ATOM 384 N N . LEU A 1 50 ? 14.289 24.062 17.453 1 98.75 50 LEU A N 1
ATOM 385 C CA . LEU A 1 50 ? 14.188 24.062 15.992 1 98.75 50 LEU A CA 1
ATOM 386 C C . LEU A 1 50 ? 14.594 25.422 15.422 1 98.75 50 LEU A C 1
ATOM 388 O O . LEU A 1 50 ? 15.312 25.484 14.414 1 98.75 50 LEU A O 1
ATOM 392 N N . ARG A 1 51 ? 14.117 26.438 16.031 1 98.44 51 ARG A N 1
ATOM 393 C CA . ARG A 1 51 ? 14.445 27.781 15.562 1 98.44 51 ARG A CA 1
ATOM 394 C C . ARG A 1 51 ? 15.945 28.047 15.648 1 98.44 51 ARG A C 1
ATOM 396 O O . ARG A 1 51 ? 16.516 28.688 14.766 1 98.44 51 ARG A O 1
ATOM 403 N N . ASN A 1 52 ? 16.547 27.578 16.719 1 98.5 52 ASN A N 1
ATOM 404 C CA . ASN A 1 52 ? 18 27.656 16.828 1 98.5 52 ASN A CA 1
ATOM 405 C C . ASN A 1 52 ? 18.688 26.938 15.672 1 98.5 52 ASN A C 1
ATOM 407 O O . ASN A 1 52 ? 19.625 27.453 15.078 1 98.5 52 ASN A O 1
ATOM 411 N N . VAL A 1 53 ? 18.234 25.75 15.391 1 98.44 53 VAL A N 1
ATOM 412 C CA . VAL A 1 53 ? 18.828 24.953 14.32 1 98.44 53 VAL A CA 1
ATOM 413 C C . VAL A 1 53 ? 18.656 25.672 12.984 1 98.44 53 VAL A C 1
ATOM 415 O O . VAL A 1 53 ? 19.594 25.734 12.188 1 98.44 53 VAL A O 1
ATOM 418 N N . MET A 1 54 ? 17.453 26.219 12.75 1 97.56 54 MET A N 1
ATOM 419 C CA . MET A 1 54 ? 17.188 26.938 11.516 1 97.56 54 MET A CA 1
ATOM 420 C C . MET A 1 54 ? 18.125 28.141 11.383 1 97.56 54 MET A C 1
ATOM 422 O O . MET A 1 54 ? 18.672 28.391 10.305 1 97.56 54 MET A O 1
ATOM 426 N N . SER A 1 55 ? 18.266 28.828 12.453 1 97.12 55 SER A N 1
ATOM 427 C CA . SER A 1 55 ? 19.141 30 12.453 1 97.12 55 SER A CA 1
ATOM 428 C C . SER A 1 55 ? 20.578 29.625 12.172 1 97.12 55 SER A C 1
ATOM 430 O O . SER A 1 55 ? 21.266 30.297 11.406 1 97.12 55 SER A O 1
ATOM 432 N N . LYS A 1 56 ? 21 28.531 12.703 1 97.19 56 LYS A N 1
ATOM 433 C CA . LYS A 1 56 ? 22.391 28.109 12.578 1 97.19 56 LYS A CA 1
ATOM 434 C C . LYS A 1 56 ? 22.656 27.531 11.188 1 97.19 56 LYS A C 1
ATOM 436 O O . LYS A 1 56 ? 23.766 27.672 10.656 1 97.19 56 LYS A O 1
ATOM 441 N N . THR A 1 57 ? 21.75 26.891 10.625 1 95.06 57 THR A N 1
ATOM 442 C CA . THR A 1 57 ? 21.984 26.125 9.406 1 95.06 57 THR A CA 1
ATOM 443 C C . THR A 1 57 ? 21.469 26.875 8.18 1 95.06 57 THR A C 1
ATOM 445 O O . THR A 1 57 ? 21.859 26.562 7.051 1 95.06 57 THR A O 1
ATOM 448 N N . GLY A 1 58 ? 20.531 27.797 8.367 1 92.75 58 GLY A N 1
ATOM 449 C CA . GLY A 1 58 ? 19.891 28.5 7.258 1 92.75 58 GLY A CA 1
ATOM 450 C C . GLY A 1 58 ? 18.781 27.703 6.609 1 92.75 58 GLY A C 1
ATOM 451 O O . GLY A 1 58 ? 18.141 28.172 5.664 1 92.75 58 GLY A O 1
ATOM 452 N N . LYS A 1 59 ? 18.516 26.531 7.094 1 94.25 59 LYS A N 1
ATOM 453 C CA . LYS A 1 59 ? 17.438 25.719 6.57 1 94.25 59 LYS A CA 1
ATOM 454 C C . LYS A 1 59 ? 16.078 26.25 7.012 1 94.25 59 LYS A C 1
ATOM 456 O O . LYS A 1 59 ? 15.969 26.891 8.062 1 94.25 59 LYS A O 1
ATOM 461 N N . THR A 1 60 ? 15.117 26.078 6.152 1 95.69 60 THR A N 1
ATOM 462 C CA . THR A 1 60 ? 13.758 26.484 6.484 1 95.69 60 THR A CA 1
ATOM 463 C C . THR A 1 60 ? 12.898 25.281 6.844 1 95.69 60 THR A C 1
ATOM 465 O O . THR A 1 60 ? 12.914 24.266 6.137 1 95.69 60 THR A O 1
ATOM 468 N N . ALA A 1 61 ? 12.227 25.312 7.984 1 98.06 61 ALA A N 1
ATOM 469 C CA . ALA A 1 61 ? 11.289 24.297 8.445 1 98.06 61 ALA A CA 1
ATOM 470 C C . ALA A 1 61 ? 10.039 24.922 9.047 1 98.06 61 ALA A C 1
ATOM 472 O O . ALA A 1 61 ? 10.016 26.109 9.336 1 98.06 61 ALA A O 1
ATOM 473 N N . ALA A 1 62 ? 9.008 24.172 9.102 1 98.75 62 ALA A N 1
ATOM 474 C CA . ALA A 1 62 ? 7.75 24.656 9.664 1 98.75 62 ALA A CA 1
ATOM 475 C C . ALA A 1 62 ? 7.387 23.906 10.938 1 98.75 62 ALA A C 1
ATOM 477 O O . ALA A 1 62 ? 7.957 22.859 11.227 1 98.75 62 ALA A O 1
ATOM 478 N N . ILE A 1 63 ? 6.535 24.5 11.727 1 98.88 63 ILE A N 1
ATOM 479 C CA . ILE A 1 63 ? 6.066 23.953 12.992 1 98.88 63 ILE A CA 1
ATOM 480 C C . ILE A 1 63 ? 4.559 23.734 12.93 1 98.88 63 ILE A C 1
ATOM 482 O O . ILE A 1 63 ? 3.803 24.625 12.562 1 98.88 63 ILE A O 1
ATOM 486 N N . LEU A 1 64 ? 4.133 22.5 13.242 1 98.94 64 LEU A N 1
ATOM 487 C CA . LEU A 1 64 ? 2.73 22.109 13.219 1 98.94 64 LEU A CA 1
ATOM 488 C C . LEU A 1 64 ? 2.264 21.688 14.609 1 98.94 64 LEU A C 1
ATOM 490 O O . LEU A 1 64 ? 2.803 20.75 15.195 1 98.94 64 LEU A O 1
ATOM 494 N N . LEU A 1 65 ? 1.35 22.469 15.172 1 98.88 65 LEU A N 1
ATOM 495 C CA . LEU A 1 65 ? 0.701 22.125 16.422 1 98.88 65 LEU A CA 1
ATOM 496 C C . LEU A 1 65 ? -0.49 21.203 16.188 1 98.88 65 LEU A C 1
ATOM 498 O O . LEU A 1 65 ? -1.432 21.562 15.484 1 98.88 65 LEU A O 1
ATOM 502 N N . ASP A 1 66 ? -0.471 20.016 16.734 1 98.56 66 ASP A N 1
ATOM 503 C CA . ASP A 1 66 ? -1.529 19.016 16.562 1 98.56 66 ASP A CA 1
ATOM 504 C C . ASP A 1 66 ? -2.371 18.906 17.844 1 98.56 66 ASP A C 1
ATOM 506 O O . ASP A 1 66 ? -1.911 18.375 18.844 1 98.56 66 ASP A O 1
ATOM 510 N N . THR A 1 67 ? -3.578 19.312 17.734 1 98.25 67 THR A N 1
ATOM 511 C CA . THR A 1 67 ? -4.449 19.328 18.906 1 98.25 67 THR A CA 1
ATOM 512 C C . THR A 1 67 ? -4.945 17.922 19.234 1 98.25 67 THR A C 1
ATOM 514 O O . THR A 1 67 ? -4.961 17.047 18.359 1 98.25 67 THR A O 1
ATOM 517 N N . LYS A 1 68 ? -5.289 17.656 20.406 1 96 68 LYS A N 1
ATOM 518 C CA . LYS A 1 68 ? -5.871 16.391 20.812 1 96 68 LYS A CA 1
ATOM 519 C C . LYS A 1 68 ? -7.281 16.219 20.266 1 96 68 LYS A C 1
ATOM 521 O O . LYS A 1 68 ? -7.605 15.188 19.672 1 96 68 LYS A O 1
ATOM 526 N N . GLY A 1 69 ? -8.102 17.297 20.391 1 94.5 69 GLY A N 1
ATOM 527 C CA . GLY A 1 69 ? -9.469 17.281 19.891 1 94.5 69 GLY A CA 1
ATOM 528 C C . GLY A 1 69 ? -10.453 16.672 20.875 1 94.5 69 GLY A C 1
ATOM 529 O O . GLY A 1 69 ? -10.062 16.016 21.844 1 94.5 69 GLY A O 1
ATOM 530 N N . PRO A 1 70 ? -11.711 16.938 20.625 1 93.75 70 PRO A N 1
ATOM 531 C CA . PRO A 1 70 ? -12.766 16.359 21.453 1 93.75 70 PRO A CA 1
ATOM 532 C C . PRO A 1 70 ? -12.984 14.875 21.156 1 93.75 70 PRO A C 1
ATOM 534 O O . PRO A 1 70 ? -13.125 14.477 20 1 93.75 70 PRO A O 1
ATOM 537 N N . GLU A 1 71 ? -12.961 14.039 22.141 1 92.38 71 GLU A N 1
ATOM 538 C CA . GLU A 1 71 ? -13.172 12.609 21.969 1 92.38 71 GLU A CA 1
ATOM 539 C C . GLU A 1 71 ? -14.031 12.039 23.094 1 92.38 71 GLU A C 1
ATOM 541 O O . GLU A 1 71 ? -14.156 12.648 24.156 1 92.38 71 GLU A O 1
ATOM 546 N N . ILE A 1 72 ? -14.68 10.953 22.766 1 94.94 72 ILE A N 1
ATOM 547 C CA . ILE A 1 72 ? -15.43 10.219 23.781 1 94.94 72 ILE A CA 1
ATOM 548 C C . ILE A 1 72 ? -14.539 9.148 24.406 1 94.94 72 ILE A C 1
ATOM 550 O O . ILE A 1 72 ? -13.836 8.422 23.703 1 94.94 72 ILE A O 1
ATOM 554 N N . ARG A 1 73 ? -14.531 9.102 25.703 1 96.31 73 ARG A N 1
ATOM 555 C CA . ARG A 1 73 ? -13.711 8.109 26.391 1 96.31 73 ARG A CA 1
ATOM 556 C C . ARG A 1 73 ? -14.516 7.41 27.484 1 96.31 73 ARG A C 1
ATOM 558 O O . ARG A 1 73 ? -15.492 7.957 28 1 96.31 73 ARG A O 1
ATOM 565 N N . THR A 1 74 ? -14.125 6.215 27.766 1 96.81 74 THR A N 1
ATOM 566 C CA . THR A 1 74 ? -14.625 5.562 28.969 1 96.81 74 THR A CA 1
ATOM 567 C C . THR A 1 74 ? -14.016 6.184 30.219 1 96.81 74 THR A C 1
ATOM 569 O O . THR A 1 74 ? -12.961 6.82 30.156 1 96.81 74 THR A O 1
ATOM 572 N N . MET A 1 75 ? -14.703 5.961 31.266 1 97 75 MET A N 1
ATOM 573 C CA . MET A 1 75 ? -14.219 6.566 32.5 1 97 75 MET A CA 1
ATOM 574 C C . MET A 1 75 ? -13.617 5.512 33.438 1 97 75 MET A C 1
ATOM 576 O O . MET A 1 75 ? -12.984 4.559 32.969 1 97 75 MET A O 1
ATOM 580 N N . LYS A 1 76 ? -13.68 5.617 34.688 1 96.69 76 LYS A N 1
ATOM 581 C CA . LYS A 1 76 ? -12.969 4.789 35.656 1 96.69 76 LYS A CA 1
ATOM 582 C C . LYS A 1 76 ? -13.617 3.41 35.781 1 96.69 76 LYS A C 1
ATOM 584 O O . LYS A 1 76 ? -14.812 3.256 35.562 1 96.69 76 LYS A O 1
ATOM 589 N N . LEU A 1 77 ? -12.812 2.488 36.156 1 97.12 77 LEU A N 1
ATOM 590 C CA . LEU A 1 77 ? -13.227 1.122 36.438 1 97.12 77 LEU A CA 1
ATOM 591 C C . LEU A 1 77 ? -12.906 0.756 37.906 1 97.12 77 LEU A C 1
ATOM 593 O O . LEU A 1 77 ? -12.016 1.353 38.5 1 97.12 77 LEU A O 1
ATOM 597 N N . GLU A 1 78 ? -13.57 -0.222 38.312 1 95.44 78 GLU A N 1
ATOM 598 C CA . GLU A 1 78 ? -13.328 -0.692 39.688 1 95.44 78 GLU A CA 1
ATOM 599 C C . GLU A 1 78 ? -11.891 -1.182 39.844 1 95.44 78 GLU A C 1
ATOM 601 O O . GLU A 1 78 ? -11.43 -2.039 39.094 1 95.44 78 GLU A O 1
ATOM 606 N N . GLY A 1 79 ? -11.195 -0.604 40.875 1 93.75 79 GLY A N 1
ATOM 607 C CA . GLY A 1 79 ? -9.828 -0.997 41.188 1 93.75 79 GLY A CA 1
ATOM 608 C C . GLY A 1 79 ? -8.836 -0.537 40.125 1 93.75 79 GLY A C 1
ATOM 609 O O . GLY A 1 79 ? -7.633 -0.789 40.25 1 93.75 79 GLY A O 1
ATOM 610 N N . GLY A 1 80 ? -9.266 0.059 39.094 1 92.88 80 GLY A N 1
ATOM 611 C CA . GLY A 1 80 ? -8.398 0.567 38.031 1 92.88 80 GLY A CA 1
ATOM 612 C C . GLY A 1 80 ? -7.883 -0.518 37.094 1 92.88 80 GLY A C 1
ATOM 613 O O . GLY A 1 80 ? -6.926 -0.302 36.344 1 92.88 80 GLY A O 1
ATOM 614 N N . ASN A 1 81 ? -8.484 -1.713 37.188 1 91.94 81 ASN A N 1
ATOM 615 C CA . ASN A 1 81 ? -8.031 -2.852 36.406 1 91.94 81 ASN A CA 1
ATOM 616 C C . ASN A 1 81 ? -8.883 -3.045 35.156 1 91.94 81 ASN A C 1
ATOM 618 O O . ASN A 1 81 ? -10.062 -2.693 35.125 1 91.94 81 ASN A O 1
ATOM 622 N N . ASP A 1 82 ? -8.211 -3.562 34.156 1 94.44 82 ASP A N 1
ATOM 623 C CA . ASP A 1 82 ? -8.969 -3.926 32.938 1 94.44 82 ASP A CA 1
ATOM 624 C C . ASP A 1 82 ? -10.016 -4.992 33.25 1 94.44 82 ASP A C 1
ATOM 626 O O . ASP A 1 82 ? -9.812 -5.824 34.156 1 94.44 82 ASP A O 1
ATOM 630 N N . VAL A 1 83 ? -11.07 -4.949 32.594 1 95.06 83 VAL A N 1
ATOM 631 C CA . VAL A 1 83 ? -12.133 -5.934 32.75 1 95.06 83 VAL A CA 1
ATOM 632 C C . VAL A 1 83 ? -12.32 -6.719 31.469 1 95.06 83 VAL A C 1
ATOM 634 O O . VAL A 1 83 ? -12.266 -6.148 30.375 1 95.06 83 VAL A O 1
ATOM 637 N N . SER A 1 84 ? -12.461 -7.977 31.609 1 95.56 84 SER A N 1
ATOM 638 C CA . SER A 1 84 ? -12.641 -8.836 30.453 1 95.56 84 SER A CA 1
ATOM 639 C C . SER A 1 84 ? -14.102 -8.898 30.016 1 95.56 84 SER A C 1
ATOM 641 O O . SER A 1 84 ? -14.984 -9.164 30.844 1 95.56 84 SER A O 1
ATOM 643 N N . LEU A 1 85 ? -14.32 -8.594 28.781 1 95.94 85 LEU A N 1
ATOM 644 C CA . LEU A 1 85 ? -15.648 -8.703 28.188 1 95.94 85 LEU A CA 1
ATOM 645 C C . LEU A 1 85 ? -15.727 -9.891 27.234 1 95.94 85 LEU A C 1
ATOM 647 O O . LEU A 1 85 ? -14.766 -10.172 26.516 1 95.94 85 LEU A O 1
ATOM 651 N N . LYS A 1 86 ? -16.812 -10.602 27.219 1 95.25 86 LYS A N 1
ATOM 652 C CA . LYS A 1 86 ? -17.016 -11.773 26.375 1 95.25 86 LYS A CA 1
ATOM 653 C C . LYS A 1 86 ? -18.047 -11.508 25.281 1 95.25 86 LYS A C 1
ATOM 655 O O . LYS A 1 86 ? -19.047 -10.828 25.516 1 95.25 86 LYS A O 1
ATOM 660 N N . ALA A 1 87 ? -17.766 -12.117 24.219 1 94.31 87 ALA A N 1
ATOM 661 C CA . ALA A 1 87 ? -18.719 -12 23.109 1 94.31 87 ALA A CA 1
ATOM 662 C C . ALA A 1 87 ? -20.094 -12.508 23.516 1 94.31 87 ALA A C 1
ATOM 664 O O . ALA A 1 87 ? -20.219 -13.562 24.141 1 94.31 87 ALA A O 1
ATOM 665 N N . GLY A 1 88 ? -21.062 -11.727 23.156 1 96.12 88 GLY A N 1
ATOM 666 C CA . GLY A 1 88 ? -22.438 -12.125 23.438 1 96.12 88 GLY A CA 1
ATOM 667 C C . GLY A 1 88 ? -22.969 -11.555 24.734 1 96.12 88 GLY A C 1
ATOM 668 O O . GLY A 1 88 ? -24.172 -11.5 24.953 1 96.12 88 GLY A O 1
ATOM 669 N N . GLN A 1 89 ? -22.109 -11.141 25.609 1 97.31 89 GLN A N 1
ATOM 670 C CA . GLN A 1 89 ? -22.578 -10.625 26.906 1 97.31 89 GLN A CA 1
ATOM 671 C C . GLN A 1 89 ? -23.234 -9.258 26.75 1 97.31 89 GLN A C 1
ATOM 673 O O . GLN A 1 89 ? -22.984 -8.555 25.766 1 97.31 89 GLN A O 1
ATOM 678 N N . THR A 1 90 ? -24.047 -8.938 27.734 1 98.25 90 THR A N 1
ATOM 679 C CA . THR A 1 90 ? -24.641 -7.605 27.797 1 98.25 90 THR A CA 1
ATOM 680 C C . THR A 1 90 ? -23.703 -6.633 28.5 1 98.25 90 THR A C 1
ATOM 682 O O . THR A 1 90 ? -23.078 -6.977 29.516 1 98.25 90 THR A O 1
ATOM 685 N N . PHE A 1 91 ? -23.531 -5.469 27.953 1 98.38 91 PHE A N 1
ATOM 686 C CA . PHE A 1 91 ? -22.703 -4.426 28.531 1 98.38 91 PHE A CA 1
ATOM 687 C C . PHE A 1 91 ? -23.375 -3.064 28.406 1 98.38 91 PHE A C 1
ATOM 689 O O . PHE A 1 91 ? -24.016 -2.77 27.391 1 98.38 91 PHE A O 1
ATOM 696 N N . THR A 1 92 ? -23.234 -2.277 29.406 1 98.56 92 THR A N 1
ATOM 697 C CA . THR A 1 92 ? -23.984 -1.022 29.453 1 98.56 92 THR A CA 1
ATOM 698 C C . THR A 1 92 ? -23.031 0.167 29.531 1 98.56 92 THR A C 1
ATOM 700 O O . THR A 1 92 ? -22.078 0.152 30.312 1 98.56 92 THR A O 1
ATOM 703 N N . PHE A 1 93 ? -23.281 1.149 28.703 1 98.5 93 PHE A N 1
ATOM 704 C CA . PHE A 1 93 ? -22.672 2.465 28.859 1 98.5 93 PHE A CA 1
ATOM 705 C C . PHE A 1 93 ? -23.625 3.426 29.562 1 98.5 93 PHE A C 1
ATOM 707 O O . PHE A 1 93 ? -24.828 3.41 29.312 1 98.5 93 PHE A O 1
ATOM 714 N N . THR A 1 94 ? -23.062 4.246 30.406 1 98.44 94 THR A N 1
ATOM 715 C CA . THR A 1 94 ? -23.922 5.227 31.078 1 98.44 94 THR A CA 1
ATOM 716 C C . THR A 1 94 ? -23.297 6.621 31 1 98.44 94 THR A C 1
ATOM 718 O O . THR A 1 94 ? -22.078 6.762 30.906 1 98.44 94 THR A O 1
ATOM 721 N N . THR A 1 95 ? -24.125 7.68 30.953 1 97.81 95 THR A N 1
ATOM 722 C CA . THR A 1 95 ? -23.656 9.062 30.953 1 97.81 95 THR A CA 1
ATOM 723 C C . THR A 1 95 ? -23.5 9.594 32.375 1 97.81 95 THR A C 1
ATOM 725 O O . THR A 1 95 ? -23.047 10.719 32.562 1 97.81 95 THR A O 1
ATOM 728 N N . ASP A 1 96 ? -23.922 8.742 33.344 1 97.81 96 ASP A N 1
ATOM 729 C CA . ASP A 1 96 ? -23.688 9.086 34.719 1 97.81 96 ASP A CA 1
ATOM 730 C C . ASP A 1 96 ? -22.203 8.938 35.094 1 97.81 96 ASP A C 1
ATOM 732 O O . ASP A 1 96 ? -21.75 7.84 35.406 1 97.81 96 ASP A O 1
ATOM 736 N N . LYS A 1 97 ? -21.5 10.016 35.219 1 96.31 97 LYS A N 1
ATOM 737 C CA . LYS A 1 97 ? -20.047 10.047 35.344 1 96.31 97 LYS A CA 1
ATOM 738 C C . LYS A 1 97 ? -19.625 9.609 36.75 1 96.31 97 LYS A C 1
ATOM 740 O O . LYS A 1 97 ? -18.453 9.359 37 1 96.31 97 LYS A O 1
ATOM 745 N N . SER A 1 98 ? -20.609 9.461 37.656 1 96.44 98 SER A N 1
ATOM 746 C CA . SER A 1 98 ? -20.312 9.047 39 1 96.44 98 SER A CA 1
ATOM 747 C C . SER A 1 98 ? -20.125 7.535 39.094 1 96.44 98 SER A C 1
ATOM 749 O O . SER A 1 98 ? -19.609 7.023 40.094 1 96.44 98 SER A O 1
ATOM 751 N N . VAL A 1 99 ? -20.516 6.918 38.094 1 96.62 99 VAL A N 1
ATOM 752 C CA . VAL A 1 99 ? -20.453 5.457 38.094 1 96.62 99 VAL A CA 1
ATOM 753 C C . VAL A 1 99 ? -19.016 4.988 37.875 1 96.62 99 VAL A C 1
ATOM 755 O O . VAL A 1 99 ? -18.344 5.438 36.938 1 96.62 99 VAL A O 1
ATOM 758 N N . ILE A 1 100 ? -18.547 4.176 38.781 1 97.44 100 ILE A N 1
ATOM 759 C CA . ILE A 1 100 ? -17.297 3.459 38.594 1 97.44 100 ILE A CA 1
ATOM 760 C C . ILE A 1 100 ? -17.562 2.143 37.844 1 97.44 100 ILE A C 1
ATOM 762 O O . ILE A 1 100 ? -18.281 1.283 38.375 1 97.44 100 ILE A O 1
ATOM 766 N N . GLY A 1 101 ? -17.031 2.004 36.75 1 97 101 GLY A N 1
ATOM 767 C CA . GLY A 1 101 ? -17.391 0.931 35.812 1 97 101 GLY A CA 1
ATOM 768 C C . GLY A 1 101 ? -16.859 -0.422 36.25 1 97 101 GLY A C 1
ATOM 769 O O . GLY A 1 101 ? -16.016 -0.507 37.156 1 97 101 GLY A O 1
ATOM 770 N N . ASN A 1 102 ? -17.344 -1.472 35.688 1 96.62 102 ASN A N 1
ATOM 771 C CA . ASN A 1 102 ? -16.938 -2.865 35.844 1 96.62 102 ASN A CA 1
ATOM 772 C C . ASN A 1 102 ? -17.234 -3.684 34.594 1 96.62 102 ASN A C 1
ATOM 774 O O . ASN A 1 102 ? -17.266 -3.143 33.469 1 96.62 102 ASN A O 1
ATOM 778 N N . SER A 1 103 ? -17.406 -5 34.781 1 96.12 103 SER A N 1
ATOM 779 C CA . SER A 1 103 ? -17.594 -5.887 33.656 1 96.12 103 SER A CA 1
ATOM 780 C C . SER A 1 103 ? -18.984 -5.766 33.062 1 96.12 103 SER A C 1
ATOM 782 O O . SER A 1 103 ? -19.281 -6.316 32 1 96.12 103 SER A O 1
ATOM 784 N N . GLU A 1 104 ? -19.812 -4.914 33.656 1 97.06 104 GLU A N 1
ATOM 785 C CA . GLU A 1 104 ? -21.203 -4.852 33.188 1 97.06 104 GLU A CA 1
ATOM 786 C C . GLU A 1 104 ? -21.547 -3.449 32.719 1 97.06 104 GLU A C 1
ATOM 788 O O . GLU A 1 104 ? -22.5 -3.277 31.938 1 97.06 104 GLU A O 1
ATOM 793 N N . MET A 1 105 ? -20.797 -2.504 33.219 1 97.62 105 MET A N 1
ATOM 794 C CA . MET A 1 105 ? -21.156 -1.127 32.906 1 97.62 105 MET A CA 1
ATOM 795 C C . MET A 1 105 ? -19.953 -0.198 33.031 1 97.62 105 MET A C 1
ATOM 797 O O . MET A 1 105 ? -19.062 -0.442 33.844 1 97.62 105 MET A O 1
ATOM 801 N N . VAL A 1 106 ? -19.922 0.842 32.219 1 98.19 106 VAL A N 1
ATOM 802 C CA . VAL A 1 106 ? -18.891 1.868 32.344 1 98.19 106 VAL A CA 1
ATOM 803 C C . VAL A 1 106 ? -19.469 3.23 31.984 1 98.19 106 VAL A C 1
ATOM 805 O O . VAL A 1 106 ? -20.391 3.32 31.172 1 98.19 106 VAL A O 1
ATOM 808 N N . ALA A 1 107 ? -19.031 4.25 32.688 1 98.19 107 ALA A N 1
ATOM 809 C CA . ALA A 1 107 ? -19.422 5.617 32.344 1 98.19 107 ALA A CA 1
ATOM 810 C C . ALA A 1 107 ? -18.625 6.133 31.141 1 98.19 107 ALA A C 1
ATOM 812 O O . ALA A 1 107 ? -17.484 5.703 30.906 1 98.19 107 ALA A O 1
ATOM 813 N N . VAL A 1 108 ? -19.203 7.031 30.375 1 97.75 108 VAL A N 1
ATOM 814 C CA . VAL A 1 108 ? -18.516 7.68 29.266 1 97.75 108 VAL A CA 1
ATOM 815 C C . VAL A 1 108 ? -18.516 9.195 29.469 1 97.75 108 VAL A C 1
ATOM 817 O O . VAL A 1 108 ? -19.344 9.727 30.203 1 97.75 108 VAL A O 1
ATOM 820 N N . THR A 1 109 ? -17.672 9.859 28.812 1 95.75 109 THR A N 1
ATOM 821 C CA . THR A 1 109 ? -17.453 11.281 29.016 1 95.75 109 THR A CA 1
ATOM 822 C C . THR A 1 109 ? -18.5 12.102 28.25 1 95.75 109 THR A C 1
ATOM 824 O O . THR A 1 109 ? -18.672 13.297 28.5 1 95.75 109 THR A O 1
ATOM 827 N N . TYR A 1 110 ? -19.219 11.531 27.312 1 95.81 110 TYR A N 1
ATOM 828 C CA . TYR A 1 110 ? -20.078 12.258 26.391 1 95.81 110 TYR A CA 1
ATOM 829 C C . TYR A 1 110 ? -21.531 12.188 26.844 1 95.81 110 TYR A C 1
ATOM 831 O O . TYR A 1 110 ? -22.156 11.125 26.766 1 95.81 110 TYR A O 1
ATOM 839 N N . GLU A 1 111 ? -22.078 13.312 27.125 1 94.25 111 GLU A N 1
ATOM 840 C CA . GLU A 1 111 ? -23.438 13.391 27.656 1 94.25 111 GLU A CA 1
ATOM 841 C C . GLU A 1 111 ? -24.469 13.055 26.594 1 94.25 111 GLU A C 1
ATOM 843 O O . GLU A 1 111 ? -25.562 12.562 26.906 1 94.25 111 GLU A O 1
ATOM 848 N N . GLY A 1 112 ? -24.156 13.312 25.375 1 95.25 112 GLY A N 1
ATOM 849 C CA . GLY A 1 112 ? -25.094 13.094 24.297 1 95.25 112 GLY A CA 1
ATOM 850 C C . GLY A 1 112 ? -25.156 11.648 23.828 1 95.25 112 GLY A C 1
ATOM 851 O O . GLY A 1 112 ? -25.844 11.328 22.859 1 95.25 112 GLY A O 1
ATOM 852 N N . PHE A 1 113 ? -24.516 10.734 24.562 1 96.25 113 PHE A N 1
ATOM 853 C CA . PHE A 1 113 ? -24.359 9.336 24.172 1 96.25 113 PHE A CA 1
ATOM 854 C C . PHE A 1 113 ? -25.719 8.68 23.984 1 96.25 113 PHE A C 1
ATOM 856 O O . PHE A 1 113 ? -25.953 7.984 23 1 96.25 113 PHE A O 1
ATOM 863 N N . THR A 1 114 ? -26.656 8.922 24.891 1 96.12 114 THR A N 1
ATOM 864 C CA . THR A 1 114 ? -27.969 8.273 24.859 1 96.12 114 THR A CA 1
ATOM 865 C C . THR A 1 114 ? -28.875 8.938 23.828 1 96.12 114 THR A C 1
ATOM 867 O O . THR A 1 114 ? -29.781 8.297 23.281 1 96.12 114 THR A O 1
ATOM 870 N N . THR A 1 115 ? -28.641 10.156 23.5 1 95.88 115 THR A N 1
ATOM 871 C CA . THR A 1 115 ? -29.5 10.891 22.578 1 95.88 115 THR A CA 1
ATOM 872 C C . THR A 1 115 ? -29.078 10.648 21.141 1 95.88 115 THR A C 1
ATOM 874 O O . THR A 1 115 ? -29.922 10.617 20.234 1 95.88 115 THR A O 1
ATOM 877 N N . ASP A 1 116 ? -27.766 10.43 20.938 1 95.38 116 ASP A N 1
ATOM 878 C CA . ASP A 1 116 ? -27.25 10.359 19.578 1 95.38 116 ASP A CA 1
ATOM 879 C C . ASP A 1 116 ? -27.297 8.922 19.047 1 95.38 116 ASP A C 1
ATOM 881 O O . ASP A 1 116 ? -27.281 8.703 17.828 1 95.38 116 ASP A O 1
ATOM 885 N N . LEU A 1 117 ? -27.359 7.992 19.922 1 97.19 117 LEU A N 1
ATOM 886 C CA . LEU A 1 117 ? -27.328 6.594 19.516 1 97.19 117 LEU A CA 1
ATOM 887 C C . LEU A 1 117 ? -28.75 6.047 19.344 1 97.19 117 LEU A C 1
ATOM 889 O O . LEU A 1 117 ? -29.703 6.562 19.938 1 97.19 117 LEU A O 1
ATOM 893 N N . SER A 1 118 ? -28.859 5.121 18.5 1 97.19 118 SER A N 1
ATOM 894 C CA . SER A 1 118 ? -30.078 4.352 18.297 1 97.19 118 SER A CA 1
ATOM 895 C C . SER A 1 118 ? -29.812 2.854 18.328 1 97.19 118 SER A C 1
ATOM 897 O O . SER A 1 118 ? -28.672 2.42 18.125 1 97.19 118 SER A O 1
ATOM 899 N N . VAL A 1 119 ? -30.906 2.164 18.562 1 97.62 119 VAL A N 1
ATOM 900 C CA . VAL A 1 119 ? -30.797 0.709 18.547 1 97.62 119 VAL A CA 1
ATOM 901 C C . VAL A 1 119 ? -30.281 0.249 17.188 1 97.62 119 VAL A C 1
ATOM 903 O O . VAL A 1 119 ? -30.734 0.731 16.141 1 97.62 119 VAL A O 1
ATOM 906 N N . GLY A 1 120 ? -29.344 -0.567 17.219 1 96.88 120 GLY A N 1
ATOM 907 C CA . GLY A 1 120 ? -28.734 -1.062 15.992 1 96.88 120 GLY A CA 1
ATOM 908 C C . GLY A 1 120 ? -27.406 -0.421 15.68 1 96.88 120 GLY A C 1
ATOM 909 O O . GLY A 1 120 ? -26.609 -0.969 14.906 1 96.88 120 GLY A O 1
ATOM 910 N N . ASN A 1 121 ? -27.047 0.729 16.359 1 97.19 121 ASN A N 1
ATOM 911 C CA . ASN A 1 121 ? -25.766 1.388 16.156 1 97.19 121 ASN A CA 1
ATOM 912 C C . ASN A 1 121 ? -24.609 0.563 16.734 1 97.19 121 ASN A C 1
ATOM 914 O O . ASN A 1 121 ? -24.828 -0.294 17.594 1 97.19 121 ASN A O 1
ATOM 918 N N . THR A 1 122 ? -23.5 0.801 16.219 1 96.19 122 THR A N 1
ATOM 919 C CA . THR A 1 122 ? -22.281 0.145 16.688 1 96.19 122 THR A CA 1
ATOM 920 C C . THR A 1 122 ? -21.469 1.088 17.562 1 96.19 122 THR A C 1
ATOM 922 O O . THR A 1 122 ? -21.344 2.277 17.266 1 96.19 122 THR A O 1
ATOM 925 N N . VAL A 1 123 ? -20.969 0.548 18.641 1 97.06 123 VAL A N 1
ATOM 926 C CA . VAL A 1 123 ? -20.031 1.255 19.516 1 97.06 123 VAL A CA 1
ATOM 927 C C . VAL A 1 123 ? -18.688 0.535 19.516 1 97.06 123 VAL A C 1
ATOM 929 O O . VAL A 1 123 ? -18.625 -0.673 19.766 1 97.06 123 VAL A O 1
ATOM 932 N N . LEU A 1 124 ? -17.625 1.267 19.172 1 95.25 124 LEU A N 1
ATOM 933 C CA . LEU A 1 124 ? -16.281 0.705 19.188 1 95.25 124 LEU A CA 1
ATOM 934 C C . LEU A 1 124 ? -15.445 1.299 20.312 1 95.25 124 LEU A C 1
ATOM 936 O O . LEU A 1 124 ? -15.453 2.516 20.516 1 95.25 124 LEU A O 1
ATOM 940 N N . VAL A 1 125 ? -14.797 0.386 21.016 1 94.88 125 VAL A N 1
ATOM 941 C CA . VAL A 1 125 ? -13.992 0.841 22.141 1 94.88 125 VAL A CA 1
ATOM 942 C C . VAL A 1 125 ? -12.531 0.448 21.938 1 94.88 125 VAL A C 1
ATOM 944 O O . VAL A 1 125 ? -12.242 -0.593 21.344 1 94.88 125 VAL A O 1
ATOM 947 N N . ASP A 1 126 ? -11.648 1.251 22.422 1 91.44 126 ASP A N 1
ATOM 948 C CA . ASP A 1 126 ? -10.211 1.014 22.375 1 91.44 126 ASP A CA 1
ATOM 949 C C . ASP A 1 126 ? -9.727 0.78 20.953 1 91.44 126 ASP A C 1
ATOM 951 O O . ASP A 1 126 ? -9.141 -0.262 20.656 1 91.44 126 ASP A O 1
ATOM 955 N N . ASP A 1 127 ? -10 1.893 20.125 1 83.94 127 ASP A N 1
ATOM 956 C CA . ASP A 1 127 ? -9.555 1.938 18.734 1 83.94 127 ASP A CA 1
ATOM 957 C C . ASP A 1 127 ? -10.141 0.774 17.938 1 83.94 127 ASP A C 1
ATOM 959 O O . ASP A 1 127 ? -9.445 0.175 17.109 1 83.94 127 ASP A O 1
ATOM 963 N N . GLY A 1 128 ? -11.305 0.322 18.359 1 87.06 128 GLY A N 1
ATOM 964 C CA . GLY A 1 128 ? -12.031 -0.68 17.594 1 87.06 128 GLY A CA 1
ATOM 965 C C . GLY A 1 128 ? -11.766 -2.098 18.062 1 87.06 128 GLY A C 1
ATOM 966 O O . GLY A 1 128 ? -12.297 -3.055 17.5 1 87.06 128 GLY A O 1
ATOM 967 N N . LEU A 1 129 ? -11 -2.334 19.062 1 85.69 129 LEU A N 1
ATOM 968 C CA . LEU A 1 129 ? -10.656 -3.654 19.578 1 85.69 129 LEU A CA 1
ATOM 969 C C . LEU A 1 129 ? -11.891 -4.363 20.125 1 85.69 129 LEU A C 1
ATOM 971 O O . LEU A 1 129 ? -11.992 -5.59 20.047 1 85.69 129 LEU A O 1
ATOM 975 N N . ILE A 1 130 ? -12.789 -3.582 20.734 1 91.62 130 ILE A N 1
ATOM 976 C CA . ILE A 1 130 ? -14.039 -4.137 21.25 1 91.62 130 ILE A CA 1
ATOM 977 C C . ILE A 1 130 ? -15.219 -3.506 20.516 1 91.62 130 ILE A C 1
ATOM 979 O O . ILE A 1 130 ? -15.383 -2.283 20.516 1 91.62 130 ILE A O 1
ATOM 983 N N . GLY A 1 131 ? -15.945 -4.344 19.922 1 94.19 131 GLY A N 1
ATOM 984 C CA . GLY A 1 131 ? -17.156 -3.893 19.25 1 94.19 131 GLY A CA 1
ATOM 985 C C . GLY A 1 131 ? -18.422 -4.293 19.969 1 94.19 131 GLY A C 1
ATOM 986 O O . GLY A 1 131 ? -18.516 -5.391 20.531 1 94.19 131 GLY A O 1
ATOM 987 N N . MET A 1 132 ? -19.375 -3.377 19.984 1 96.88 132 MET A N 1
ATOM 988 C CA . MET A 1 132 ? -20.672 -3.631 20.609 1 96.88 132 MET A CA 1
ATOM 989 C C . MET A 1 132 ? -21.812 -3.117 19.734 1 96.88 132 MET A C 1
ATOM 991 O O . MET A 1 132 ? -21.625 -2.191 18.938 1 96.88 132 MET A O 1
ATOM 995 N N . GLU A 1 133 ? -22.875 -3.754 19.891 1 97.94 133 GLU A N 1
ATOM 996 C CA . GLU A 1 133 ? -24.094 -3.326 19.203 1 97.94 133 GLU A CA 1
ATOM 997 C C . GLU A 1 133 ? -25.141 -2.838 20.188 1 97.94 133 GLU A C 1
ATOM 999 O O . GLU A 1 133 ? -25.453 -3.521 21.156 1 97.94 133 GLU A O 1
ATOM 1004 N N . VAL A 1 134 ? -25.719 -1.701 19.922 1 98.5 134 VAL A N 1
ATOM 1005 C CA . VAL A 1 134 ? -26.734 -1.123 20.812 1 98.5 134 VAL A CA 1
ATOM 1006 C C . VAL A 1 134 ? -28.031 -1.917 20.703 1 98.5 134 VAL A C 1
ATOM 1008 O O . VAL A 1 134 ? -28.578 -2.076 19.594 1 98.5 134 VAL A O 1
ATOM 1011 N N . THR A 1 135 ? -28.516 -2.369 21.828 1 98.5 135 THR A N 1
ATOM 1012 C CA . THR A 1 135 ? -29.734 -3.174 21.828 1 98.5 135 THR A CA 1
ATOM 1013 C C . THR A 1 135 ? -30.875 -2.414 22.484 1 98.5 135 THR A C 1
ATOM 1015 O O . THR A 1 135 ? -32.062 -2.68 22.188 1 98.5 135 THR A O 1
ATOM 1018 N N . ALA A 1 136 ? -30.531 -1.57 23.375 1 98.25 136 ALA A N 1
ATOM 1019 C CA . ALA A 1 136 ? -31.562 -0.772 24.031 1 98.25 136 ALA A CA 1
ATOM 1020 C C . ALA A 1 136 ? -30.984 0.516 24.609 1 98.25 136 ALA A C 1
ATOM 1022 O O . ALA A 1 136 ? -29.781 0.603 24.859 1 98.25 136 ALA A O 1
ATOM 1023 N N . ILE A 1 137 ? -31.812 1.49 24.766 1 98.19 137 ILE A N 1
ATOM 1024 C CA . ILE A 1 137 ? -31.469 2.746 25.422 1 98.19 137 ILE A CA 1
ATOM 1025 C C . ILE A 1 137 ? -32.5 3.062 26.516 1 98.19 137 ILE A C 1
ATOM 1027 O O . ILE A 1 137 ? -33.688 3.154 26.219 1 98.19 137 ILE A O 1
ATOM 1031 N N . GLU A 1 138 ? -32.062 3.146 27.688 1 97.38 138 GLU A N 1
ATOM 1032 C CA . GLU A 1 138 ? -32.938 3.383 28.844 1 97.38 138 GLU A CA 1
ATOM 1033 C C . GLU A 1 138 ? -32.406 4.531 29.703 1 97.38 138 GLU A C 1
ATOM 1035 O O . GLU A 1 138 ? -31.516 4.336 30.531 1 97.38 138 GLU A O 1
ATOM 1040 N N . GLY A 1 139 ? -33.094 5.668 29.594 1 96 139 GLY A N 1
ATOM 1041 C CA . GLY A 1 139 ? -32.656 6.82 30.359 1 96 139 GLY A CA 1
ATOM 1042 C C . GLY A 1 139 ? -31.25 7.27 29.984 1 96 139 GLY A C 1
ATOM 1043 O O . GLY A 1 139 ? -30.984 7.621 28.828 1 96 139 GLY A O 1
ATOM 1044 N N . ASN A 1 140 ? -30.328 7.148 30.969 1 97.56 140 ASN A N 1
ATOM 1045 C CA . ASN A 1 140 ? -28.953 7.547 30.75 1 97.56 140 ASN A CA 1
ATOM 1046 C C . ASN A 1 140 ? -28.062 6.344 30.438 1 97.56 140 ASN A C 1
ATOM 1048 O O . ASN A 1 140 ? -26.844 6.414 30.609 1 97.56 140 ASN A O 1
ATOM 1052 N N . LYS A 1 141 ? -28.75 5.242 30.016 1 98.06 141 LYS A N 1
ATOM 1053 C CA . LYS A 1 141 ? -28.016 4 29.781 1 98.06 141 LYS A CA 1
ATOM 1054 C C . LYS A 1 141 ? -28.172 3.531 28.344 1 98.06 141 LYS A C 1
ATOM 1056 O O . LYS A 1 141 ? -29.266 3.637 27.766 1 98.06 141 LYS A O 1
ATOM 1061 N N . VAL A 1 142 ? -27.094 3.18 27.75 1 98.5 142 VAL A N 1
ATOM 1062 C CA . VAL A 1 142 ? -27.078 2.51 26.453 1 98.5 142 VAL A CA 1
ATOM 1063 C C . VAL A 1 142 ? -26.656 1.051 26.625 1 98.5 142 VAL A C 1
ATOM 1065 O O . VAL A 1 142 ? -25.516 0.765 26.984 1 98.5 142 VAL A O 1
ATOM 1068 N N . ILE A 1 143 ? -27.594 0.174 26.422 1 98.56 143 ILE A N 1
ATOM 1069 C CA . ILE A 1 143 ? -27.359 -1.257 26.594 1 98.56 143 ILE A CA 1
ATOM 1070 C C . ILE A 1 143 ? -26.891 -1.86 25.266 1 98.56 143 ILE A C 1
ATOM 1072 O O . ILE A 1 143 ? -27.484 -1.632 24.219 1 98.56 143 ILE A O 1
ATOM 1076 N N . CYS A 1 144 ? -25.781 -2.561 25.328 1 98.56 144 CYS A N 1
ATOM 1077 C CA . CYS A 1 144 ? -25.172 -3.107 24.109 1 98.56 144 CYS A CA 1
ATOM 1078 C C . CYS A 1 144 ? -24.922 -4.605 24.266 1 98.56 144 CYS A C 1
ATOM 1080 O O . CYS A 1 144 ? -24.906 -5.133 25.375 1 98.56 144 CYS A O 1
ATOM 1082 N N . LYS A 1 145 ? -24.859 -5.254 23.203 1 98.44 145 LYS A N 1
ATOM 1083 C CA . LYS A 1 145 ? -24.344 -6.617 23.109 1 98.44 145 LYS A CA 1
ATOM 1084 C C . LYS A 1 145 ? -22.906 -6.625 22.641 1 98.44 145 LYS A C 1
ATOM 1086 O O . LYS A 1 145 ? -22.578 -6.043 21.594 1 98.44 145 LYS A O 1
ATOM 1091 N N . VAL A 1 146 ? -22.016 -7.273 23.375 1 97.31 146 VAL A N 1
ATOM 1092 C CA . VAL A 1 146 ? -20.609 -7.355 23.016 1 97.31 146 VAL A CA 1
ATOM 1093 C C . VAL A 1 146 ? -20.422 -8.297 21.828 1 97.31 146 VAL A C 1
ATOM 1095 O O . VAL A 1 146 ? -20.938 -9.422 21.828 1 97.31 146 VAL A O 1
ATOM 1098 N N . LEU A 1 147 ? -19.672 -7.859 20.844 1 93.88 147 LEU A N 1
ATOM 1099 C CA . LEU A 1 147 ? -19.594 -8.617 19.609 1 93.88 147 LEU A CA 1
ATOM 1100 C C . LEU A 1 147 ? -18.344 -9.492 19.578 1 93.88 147 LEU A C 1
ATOM 1102 O O . LEU A 1 147 ? -18.297 -10.492 18.859 1 93.88 147 LEU A O 1
ATOM 1106 N N . ASN A 1 148 ? -17.281 -9.148 20.297 1 89.44 148 ASN A N 1
ATOM 1107 C CA . ASN A 1 148 ? -16.047 -9.93 20.344 1 89.44 148 ASN A CA 1
ATOM 1108 C C . ASN A 1 148 ? -15.391 -9.836 21.719 1 89.44 148 ASN A C 1
ATOM 1110 O O . ASN A 1 148 ? -15.594 -8.852 22.453 1 89.44 148 ASN A O 1
ATOM 1114 N N . ASN A 1 149 ? -14.602 -10.836 22.062 1 90.12 149 ASN A N 1
ATOM 1115 C CA . ASN A 1 149 ? -13.875 -10.828 23.328 1 90.12 149 ASN A CA 1
ATOM 1116 C C . ASN A 1 149 ? -12.828 -9.727 23.375 1 90.12 149 ASN A C 1
ATOM 1118 O O . ASN A 1 149 ? -12.234 -9.391 22.344 1 90.12 149 ASN A O 1
ATOM 1122 N N . GLY A 1 150 ? -12.656 -9.094 24.547 1 91.81 150 GLY A N 1
ATOM 1123 C CA . GLY A 1 150 ? -11.617 -8.094 24.703 1 91.81 150 GLY A CA 1
ATOM 1124 C C . GLY A 1 150 ? -11.523 -7.547 26.109 1 91.81 150 GLY A C 1
ATOM 1125 O O . GLY A 1 150 ? -12.414 -7.777 26.938 1 91.81 150 GLY A O 1
ATOM 1126 N N . ASP A 1 151 ? -10.477 -6.938 26.391 1 93.44 151 ASP A N 1
ATOM 1127 C CA . ASP A 1 151 ? -10.266 -6.316 27.688 1 93.44 151 ASP A CA 1
ATOM 1128 C C . ASP A 1 151 ? -10.531 -4.816 27.641 1 93.44 151 ASP A C 1
ATOM 1130 O O . ASP A 1 151 ? -9.898 -4.094 26.859 1 93.44 151 ASP A O 1
ATOM 1134 N N . LEU A 1 152 ? -11.438 -4.418 28.438 1 94.88 152 LEU A N 1
ATOM 1135 C CA . LEU A 1 152 ? -11.789 -3.004 28.516 1 94.88 152 LEU A CA 1
ATOM 1136 C C . LEU A 1 152 ? -10.961 -2.295 29.578 1 94.88 152 LEU A C 1
ATOM 1138 O O . LEU A 1 152 ? -10.914 -2.732 30.734 1 94.88 152 LEU A O 1
ATOM 1142 N N . GLY A 1 153 ? -10.305 -1.229 29.203 1 93.75 153 GLY A N 1
ATOM 1143 C CA . GLY A 1 153 ? -9.531 -0.432 30.141 1 93.75 153 GLY A CA 1
ATOM 1144 C C . GLY A 1 153 ? -10.172 0.91 30.438 1 93.75 153 GLY A C 1
ATOM 1145 O O . GLY A 1 153 ? -11.242 1.228 29.922 1 93.75 153 GLY A O 1
ATOM 1146 N N . GLU A 1 154 ? -9.477 1.69 31.344 1 94.69 154 GLU A N 1
ATOM 1147 C CA . GLU A 1 154 ? -9.914 3.037 31.703 1 94.69 154 GLU A CA 1
ATOM 1148 C C . GLU A 1 154 ? -9.477 4.055 30.656 1 94.69 154 GLU A C 1
ATOM 1150 O O . GLU A 1 154 ? -8.461 3.867 29.984 1 94.69 154 GLU A O 1
ATOM 1155 N N . ASN A 1 155 ? -10.328 5.098 30.484 1 94.19 155 ASN A N 1
ATOM 1156 C CA . ASN A 1 155 ? -10 6.238 29.641 1 94.19 155 ASN A CA 1
ATOM 1157 C C . ASN A 1 155 ? -9.703 5.809 28.203 1 94.19 155 ASN A C 1
ATOM 1159 O O . ASN A 1 155 ? -8.75 6.297 27.594 1 94.19 155 ASN A O 1
ATOM 1163 N N . LYS A 1 156 ? -10.469 4.793 27.781 1 94.62 156 LYS A N 1
ATOM 1164 C CA . LYS A 1 156 ? -10.297 4.32 26.422 1 94.62 156 LYS A CA 1
ATOM 1165 C C . LYS A 1 156 ? -11.203 5.082 25.453 1 94.62 156 LYS A C 1
ATOM 1167 O O . LYS A 1 156 ? -12.305 5.496 25.828 1 94.62 156 LYS A O 1
ATOM 1172 N N . GLY A 1 157 ? -10.672 5.262 24.266 1 94.31 157 GLY A N 1
ATOM 1173 C CA . GLY A 1 157 ? -11.438 5.945 23.234 1 94.31 157 GLY A CA 1
ATOM 1174 C C . GLY A 1 157 ? -12.68 5.188 22.812 1 94.31 157 GLY A C 1
ATOM 1175 O O . GLY A 1 157 ? -12.664 3.959 22.719 1 94.31 157 GLY A O 1
ATOM 1176 N N . VAL A 1 158 ? -13.781 5.875 22.625 1 96.12 158 VAL A N 1
ATOM 1177 C CA . VAL A 1 158 ? -15.047 5.32 22.156 1 96.12 158 VAL A CA 1
ATOM 1178 C C . VAL A 1 158 ? -15.414 5.941 20.812 1 96.12 158 VAL A C 1
ATOM 1180 O O . VAL A 1 158 ? -15.438 7.164 20.672 1 96.12 158 VAL A O 1
ATOM 1183 N N . ASN A 1 159 ? -15.609 5.148 19.828 1 94.94 159 ASN A N 1
ATOM 1184 C CA . ASN A 1 159 ? -16 5.594 18.5 1 94.94 159 ASN A CA 1
ATOM 1185 C C . ASN A 1 159 ? -17.422 5.168 18.172 1 94.94 159 ASN A C 1
ATOM 1187 O O . ASN A 1 159 ? -17.844 4.062 18.516 1 94.94 159 ASN A O 1
ATOM 1191 N N . LEU A 1 160 ? -18.172 5.988 17.594 1 95.38 160 LEU A N 1
ATOM 1192 C CA . LEU A 1 160 ? -19.547 5.738 17.188 1 95.38 160 LEU A CA 1
ATOM 1193 C C . LEU A 1 160 ? -19.688 5.844 15.672 1 95.38 160 LEU A C 1
ATOM 1195 O O . LEU A 1 160 ? -20.312 6.777 15.164 1 95.38 160 LEU A O 1
ATOM 1199 N N . PRO A 1 161 ? -19.234 4.836 14.969 1 92.38 161 PRO A N 1
ATOM 1200 C CA . PRO A 1 161 ? -19.281 4.887 13.508 1 92.38 161 PRO A CA 1
ATOM 1201 C C . PRO A 1 161 ? -20.672 5.148 12.961 1 92.38 161 PRO A C 1
ATOM 1203 O O . PRO A 1 161 ? -21.641 4.496 13.375 1 92.38 161 PRO A O 1
ATOM 1206 N N . GLY A 1 162 ? -20.734 6.098 12.031 1 89.69 162 GLY A N 1
ATOM 1207 C CA . GLY A 1 162 ? -21.984 6.367 11.336 1 89.69 162 GLY A CA 1
ATOM 1208 C C . GLY A 1 162 ? -22.922 7.266 12.117 1 89.69 162 GLY A C 1
ATOM 1209 O O . GLY A 1 162 ? -24.016 7.594 11.641 1 89.69 162 GLY A O 1
ATOM 1210 N N . VAL A 1 163 ? -22.562 7.625 13.297 1 93 163 VAL A N 1
ATOM 1211 C CA . VAL A 1 163 ? -23.422 8.445 14.156 1 93 163 VAL A CA 1
ATOM 1212 C C . VAL A 1 163 ? -22.891 9.875 14.188 1 93 163 VAL A C 1
ATOM 1214 O O . VAL A 1 163 ? -21.688 10.102 14.32 1 93 163 VAL A O 1
ATOM 1217 N N . SER A 1 164 ? -23.75 10.773 13.977 1 91.44 164 SER A N 1
ATOM 1218 C CA . SER A 1 164 ? -23.406 12.18 14.133 1 91.44 164 SER A CA 1
ATOM 1219 C C . SER A 1 164 ? -23.359 12.578 15.602 1 91.44 164 SER A C 1
ATOM 1221 O O . SER A 1 164 ? -24.359 12.445 16.312 1 91.44 164 SER A O 1
ATOM 1223 N N . ILE A 1 165 ? -22.281 13.039 16.047 1 89.88 165 ILE A N 1
ATOM 1224 C CA . ILE A 1 165 ? -22.141 13.352 17.469 1 89.88 165 ILE A CA 1
ATOM 1225 C C . ILE A 1 165 ? -22.047 14.867 17.656 1 89.88 165 ILE A C 1
ATOM 1227 O O . ILE A 1 165 ? -21.516 15.562 16.797 1 89.88 165 ILE A O 1
ATOM 1231 N N . ALA A 1 166 ? -22.5 15.375 18.766 1 89.44 166 ALA A N 1
ATOM 1232 C CA . ALA A 1 166 ? -22.547 16.812 19.031 1 89.44 166 ALA A CA 1
ATOM 1233 C C . ALA A 1 166 ? -21.422 17.234 19.969 1 89.44 166 ALA A C 1
ATOM 1235 O O . ALA A 1 166 ? -21.656 17.938 20.953 1 89.44 166 ALA A O 1
ATOM 1236 N N . LEU A 1 167 ? -20.266 16.828 19.703 1 90.81 167 LEU A N 1
ATOM 1237 C CA . LEU A 1 167 ? -19.094 17.344 20.422 1 90.81 167 LEU A CA 1
ATOM 1238 C C . LEU A 1 167 ? -18.656 18.688 19.859 1 90.81 167 LEU A C 1
ATOM 1240 O O . LEU A 1 167 ? -18.812 18.953 18.672 1 90.81 167 LEU A O 1
ATOM 1244 N N . PRO A 1 168 ? -18.188 19.562 20.734 1 91.25 168 PRO A N 1
ATOM 1245 C CA . PRO A 1 168 ? -17.672 20.828 20.219 1 91.25 168 PRO A CA 1
ATOM 1246 C C . PRO A 1 168 ? -16.438 20.641 19.328 1 91.25 168 PRO A C 1
ATOM 1248 O O . PRO A 1 168 ? -15.828 19.578 19.344 1 91.25 168 PRO A O 1
ATOM 1251 N N . ALA A 1 169 ? -16.203 21.734 18.578 1 91.81 169 ALA A N 1
ATOM 1252 C CA . ALA A 1 169 ? -15.031 21.688 17.688 1 91.81 169 ALA A CA 1
ATOM 1253 C C . ALA A 1 169 ? -13.742 21.688 18.5 1 91.81 169 ALA A C 1
ATOM 1255 O O . ALA A 1 169 ? -12.734 21.109 18.078 1 91.81 169 ALA A O 1
ATOM 1256 N N . LEU A 1 170 ? -13.812 22.375 19.594 1 95.19 170 LEU A N 1
ATOM 1257 C CA . LEU A 1 170 ? -12.641 22.531 20.453 1 95.19 170 LEU A CA 1
ATOM 1258 C C . LEU A 1 170 ? -12.969 22.156 21.906 1 95.19 170 LEU A C 1
ATOM 1260 O O . LEU A 1 170 ? -13.938 22.656 22.469 1 95.19 170 LEU A O 1
ATOM 1264 N N . ALA A 1 171 ? -12.203 21.25 22.438 1 93.38 171 ALA A N 1
ATOM 1265 C CA . ALA A 1 171 ? -12.227 21.078 23.891 1 93.38 171 ALA A CA 1
ATOM 1266 C C . ALA A 1 171 ? -11.523 22.25 24.578 1 93.38 171 ALA A C 1
ATOM 1268 O O . ALA A 1 171 ? -10.867 23.062 23.922 1 93.38 171 ALA A O 1
ATOM 1269 N N . GLU A 1 172 ? -11.703 22.344 25.812 1 94.12 172 GLU A N 1
ATOM 1270 C CA . GLU A 1 172 ? -11.086 23.422 26.578 1 94.12 172 GLU A CA 1
ATOM 1271 C C . GLU A 1 172 ? -9.562 23.391 26.469 1 94.12 172 GLU A C 1
ATOM 1273 O O . GLU A 1 172 ? -8.922 24.422 26.297 1 94.12 172 GLU A O 1
ATOM 1278 N N . LYS A 1 173 ? -9.07 22.234 26.562 1 95.06 173 LYS A N 1
ATOM 1279 C CA . LYS A 1 173 ? -7.629 22.109 26.406 1 95.06 173 LYS A CA 1
ATOM 1280 C C . LYS A 1 173 ? -7.168 22.594 25.031 1 95.06 173 LYS A C 1
ATOM 1282 O O . LYS A 1 173 ? -6.105 23.203 24.906 1 95.06 173 LYS A O 1
ATOM 1287 N N . ASP A 1 174 ? -7.883 22.312 24.047 1 97.5 174 ASP A N 1
ATOM 1288 C CA . ASP A 1 174 ? -7.539 22.719 22.688 1 97.5 174 ASP A CA 1
ATOM 1289 C C . ASP A 1 174 ? -7.477 24.25 22.578 1 97.5 174 ASP A C 1
ATOM 1291 O O . ASP A 1 174 ? -6.594 24.781 21.906 1 97.5 174 ASP A O 1
ATOM 1295 N N . LYS A 1 175 ? -8.438 24.875 23.188 1 97.94 175 LYS A N 1
ATOM 1296 C CA . LYS A 1 175 ? -8.469 26.344 23.156 1 97.94 175 LYS A CA 1
ATOM 1297 C C . LYS A 1 175 ? -7.176 26.922 23.734 1 97.94 175 LYS A C 1
ATOM 1299 O O . LYS A 1 175 ? -6.594 27.844 23.141 1 97.94 175 LYS A O 1
ATOM 1304 N N . GLN A 1 176 ? -6.781 26.328 24.812 1 98.25 176 GLN A N 1
ATOM 1305 C CA . GLN A 1 176 ? -5.555 26.797 25.438 1 98.25 176 GLN A CA 1
ATOM 1306 C C . GLN A 1 176 ? -4.332 26.453 24.594 1 98.25 176 GLN A C 1
ATOM 1308 O O . GLN A 1 176 ? -3.391 27.234 24.5 1 98.25 176 GLN A O 1
ATOM 1313 N N . ASP A 1 177 ? -4.312 25.297 24.047 1 98.56 177 ASP A N 1
ATOM 1314 C CA . ASP A 1 177 ? -3.215 24.891 23.172 1 98.56 177 ASP A CA 1
ATOM 1315 C C . ASP A 1 177 ? -3.076 25.828 21.984 1 98.56 177 ASP A C 1
ATOM 1317 O O . ASP A 1 177 ? -1.963 26.188 21.594 1 98.56 177 ASP A O 1
ATOM 1321 N N . LEU A 1 178 ? -4.203 26.25 21.453 1 98.69 178 LEU A N 1
ATOM 1322 C CA . LEU A 1 178 ? -4.195 27.156 20.297 1 98.69 178 LEU A CA 1
ATOM 1323 C C . LEU A 1 178 ? -3.67 28.531 20.688 1 98.69 178 LEU A C 1
ATOM 1325 O O . LEU A 1 178 ? -2.963 29.172 19.922 1 98.69 178 LEU A O 1
ATOM 1329 N N . ILE A 1 179 ? -4.047 28.969 21.859 1 98.75 179 ILE A N 1
ATOM 1330 C CA . ILE A 1 179 ? -3.52 30.234 22.344 1 98.75 179 ILE A CA 1
ATOM 1331 C C . ILE A 1 179 ? -1.999 30.156 22.453 1 98.75 179 ILE A C 1
ATOM 1333 O O . ILE A 1 179 ? -1.289 31.062 22.016 1 98.75 179 ILE A O 1
ATOM 1337 N N . PHE A 1 180 ? -1.511 29.125 23.047 1 98.62 180 PHE A N 1
ATOM 1338 C CA . PHE A 1 180 ? -0.075 28.875 23.125 1 98.62 180 PHE A CA 1
ATOM 1339 C C . PHE A 1 180 ? 0.555 28.906 21.734 1 98.62 180 PHE A C 1
ATOM 1341 O O . PHE A 1 180 ? 1.607 29.516 21.531 1 98.62 180 PHE A O 1
ATOM 1348 N N . GLY A 1 181 ? -0.094 28.219 20.766 1 98.56 181 GLY A N 1
ATOM 1349 C CA . GLY A 1 181 ? 0.398 28.203 19.406 1 98.56 181 GLY A CA 1
ATOM 1350 C C . GLY A 1 181 ? 0.504 29.594 18.797 1 98.56 181 GLY A C 1
ATOM 1351 O O . GLY A 1 181 ? 1.467 29.891 18.078 1 98.56 181 GLY A O 1
ATOM 1352 N N . CYS A 1 182 ? -0.504 30.406 19.062 1 98.56 182 CYS A N 1
ATOM 1353 C CA . CYS A 1 182 ? -0.486 31.781 18.594 1 98.56 182 CYS A CA 1
ATOM 1354 C C . CYS A 1 182 ? 0.691 32.562 19.188 1 98.56 182 CYS A C 1
ATOM 1356 O O . CYS A 1 182 ? 1.399 33.25 18.469 1 98.56 182 CYS A O 1
ATOM 1358 N N . GLU A 1 183 ? 0.873 32.344 20.438 1 98.38 183 GLU A N 1
ATOM 1359 C CA . GLU A 1 183 ? 1.967 33.031 21.125 1 98.38 183 GLU A CA 1
ATOM 1360 C C . GLU A 1 183 ? 3.32 32.594 20.562 1 98.38 183 GLU A C 1
ATOM 1362 O O . GLU A 1 183 ? 4.23 33.438 20.438 1 98.38 183 GLU A O 1
ATOM 1367 N N . GLN A 1 184 ? 3.445 31.344 20.25 1 98.31 184 GLN A N 1
ATOM 1368 C CA . GLN A 1 184 ? 4.699 30.797 19.75 1 98.31 184 GLN A CA 1
ATOM 1369 C C . GLN A 1 184 ? 4.844 31.047 18.25 1 98.31 184 GLN A C 1
ATOM 1371 O O . GLN A 1 184 ? 5.914 30.812 17.672 1 98.31 184 GLN A O 1
ATOM 1376 N N . GLY A 1 185 ? 3.793 31.484 17.625 1 98 185 GLY A N 1
ATOM 1377 C CA . GLY A 1 185 ? 3.838 31.75 16.203 1 98 185 GLY A CA 1
ATOM 1378 C C . GLY A 1 185 ? 4.023 30.5 15.359 1 98 185 GLY A C 1
ATOM 1379 O O . GLY A 1 185 ? 4.863 30.469 14.461 1 98 185 GLY A O 1
ATOM 1380 N N . VAL A 1 186 ? 3.309 29.422 15.656 1 98.69 186 VAL A N 1
ATOM 1381 C CA . VAL A 1 186 ? 3.412 28.188 14.867 1 98.69 186 VAL A CA 1
ATOM 1382 C C . VAL A 1 186 ? 2.881 28.438 13.461 1 98.69 186 VAL A C 1
ATOM 1384 O O . VAL A 1 186 ? 2.193 29.422 13.211 1 98.69 186 VAL A O 1
ATOM 1387 N N . ASP A 1 187 ? 3.234 27.578 12.57 1 98.81 187 ASP A N 1
ATOM 1388 C CA . ASP A 1 187 ? 2.893 27.781 11.172 1 98.81 187 ASP A CA 1
ATOM 1389 C C . ASP A 1 187 ? 1.559 27.109 10.828 1 98.81 187 ASP A C 1
ATOM 1391 O O . ASP A 1 187 ? 0.793 27.641 10.016 1 98.81 187 ASP A O 1
ATOM 1395 N N . PHE A 1 188 ? 1.327 25.953 11.438 1 98.88 188 PHE A N 1
ATOM 1396 C CA . PHE A 1 188 ? 0.13 25.172 11.164 1 98.88 188 PHE A CA 1
ATOM 1397 C C . PHE A 1 188 ? -0.51 24.688 12.469 1 98.88 188 PHE A C 1
ATOM 1399 O O . PHE A 1 188 ? 0.182 24.484 13.469 1 98.88 188 PHE A O 1
ATOM 1406 N N . VAL A 1 189 ? -1.814 24.547 12.375 1 98.81 189 VAL A N 1
ATOM 1407 C CA . VAL A 1 189 ? -2.557 23.781 13.375 1 98.81 189 VAL A CA 1
ATOM 1408 C C . VAL A 1 189 ? -3.254 22.594 12.703 1 98.81 189 VAL A C 1
ATOM 1410 O O . VAL A 1 189 ? -3.973 22.781 11.711 1 98.81 189 VAL A O 1
ATOM 1413 N N . ALA A 1 190 ? -2.898 21.438 13.141 1 98.75 190 ALA A N 1
ATOM 1414 C CA . ALA A 1 190 ? -3.697 20.266 12.781 1 98.75 190 ALA A CA 1
ATOM 1415 C C . ALA A 1 190 ? -4.867 20.078 13.742 1 98.75 190 ALA A C 1
ATOM 1417 O O . ALA A 1 190 ? -4.668 19.781 14.922 1 98.75 190 ALA A O 1
ATOM 1418 N N . ALA A 1 191 ? -6.039 20.297 13.203 1 98.31 191 ALA A N 1
ATOM 1419 C CA . ALA A 1 191 ? -7.25 20.25 14.023 1 98.31 191 ALA A CA 1
ATOM 1420 C C . ALA A 1 191 ? -7.859 18.844 14.023 1 98.31 191 ALA A C 1
ATOM 1422 O O . ALA A 1 191 ? -8.305 18.359 12.984 1 98.31 191 ALA A O 1
ATOM 1423 N N . SER A 1 192 ? -7.996 18.266 15.172 1 97.56 192 SER A N 1
ATOM 1424 C CA . SER A 1 192 ? -8.398 16.875 15.32 1 97.56 192 SER A CA 1
ATOM 1425 C C . SER A 1 192 ? -9.914 16.734 15.289 1 97.56 192 SER A C 1
ATOM 1427 O O . SER A 1 192 ? -10.633 17.609 15.773 1 97.56 192 SER A O 1
ATOM 1429 N N . PHE A 1 193 ? -10.43 15.664 14.672 1 96.19 193 PHE A N 1
ATOM 1430 C CA . PHE A 1 193 ? -11.805 15.172 14.68 1 96.19 193 PHE A CA 1
ATOM 1431 C C . PHE A 1 193 ? -12.75 16.203 14.062 1 96.19 193 PHE A C 1
ATOM 1433 O O . PHE A 1 193 ? -13.82 16.469 14.609 1 96.19 193 PHE A O 1
ATOM 1440 N N . ILE A 1 194 ? -12.297 16.828 13.008 1 97.62 194 ILE A N 1
ATOM 1441 C CA . ILE A 1 194 ? -13.164 17.766 12.297 1 97.62 194 ILE A CA 1
ATOM 1442 C C . ILE A 1 194 ? -14.32 17 11.641 1 97.62 194 ILE A C 1
ATOM 1444 O O . ILE A 1 194 ? -14.102 15.977 10.992 1 97.62 194 ILE A O 1
ATOM 1448 N N . ARG A 1 195 ? -15.531 17.5 11.812 1 96.31 195 ARG A N 1
ATOM 1449 C CA . ARG A 1 195 ? -16.719 16.781 11.336 1 96.31 195 ARG A CA 1
ATOM 1450 C C . ARG A 1 195 ? -17.484 17.625 10.312 1 96.31 195 ARG A C 1
ATOM 1452 O O . ARG A 1 195 ? -18.203 17.078 9.469 1 96.31 195 ARG A O 1
ATOM 1459 N N . LYS A 1 196 ? -17.359 18.891 10.406 1 96.75 196 LYS A N 1
ATOM 1460 C CA . LYS A 1 196 ? -18.156 19.797 9.586 1 96.75 196 LYS A CA 1
ATOM 1461 C C . LYS A 1 196 ? -17.438 21.125 9.391 1 96.75 196 LYS A C 1
ATOM 1463 O O . LYS A 1 196 ? -16.5 21.438 10.117 1 96.75 196 LYS A O 1
ATOM 1468 N N . ARG A 1 197 ? -17.938 21.922 8.469 1 98.12 197 ARG A N 1
ATOM 1469 C CA . ARG A 1 197 ? -17.375 23.219 8.109 1 98.12 197 ARG A CA 1
ATOM 1470 C C . ARG A 1 197 ? -17.328 24.156 9.32 1 98.12 197 ARG A C 1
ATOM 1472 O O . ARG A 1 197 ? -16.344 24.875 9.508 1 98.12 197 ARG A O 1
ATOM 1479 N N . SER A 1 198 ? -18.375 24.156 10.141 1 97.81 198 SER A N 1
ATOM 1480 C CA . SER A 1 198 ? -18.484 25.062 11.273 1 97.81 198 SER A CA 1
ATOM 1481 C C . SER A 1 198 ? -17.375 24.828 12.289 1 97.81 198 SER A C 1
ATOM 1483 O O . SER A 1 198 ? -16.938 25.75 12.977 1 97.81 198 SER A O 1
ATOM 1485 N N . ASP A 1 199 ? -16.891 23.562 12.375 1 97.88 199 ASP A N 1
ATOM 1486 C CA . ASP A 1 199 ? -15.758 23.281 13.258 1 97.88 199 ASP A CA 1
ATOM 1487 C C . ASP A 1 199 ? -14.523 24.078 12.852 1 97.88 199 ASP A C 1
ATOM 1489 O O . ASP A 1 199 ? -13.844 24.656 13.703 1 97.88 199 ASP A O 1
ATOM 1493 N N . VAL A 1 200 ? -14.25 24.141 11.586 1 98.69 200 VAL A N 1
ATOM 1494 C CA . VAL A 1 200 ? -13.078 24.844 11.062 1 98.69 200 VAL A CA 1
ATOM 1495 C C . VAL A 1 200 ? -13.227 26.344 11.297 1 98.69 200 VAL A C 1
ATOM 1497 O O . VAL A 1 200 ? -12.273 27.016 11.688 1 98.69 200 VAL A O 1
ATOM 1500 N N . ILE A 1 201 ? -14.422 26.844 11.086 1 98.44 201 ILE A N 1
ATOM 1501 C CA . ILE A 1 201 ? -14.695 28.266 11.258 1 98.44 201 ILE A CA 1
ATOM 1502 C C . ILE A 1 201 ? -14.469 28.672 12.711 1 98.44 201 ILE A C 1
ATOM 1504 O O . ILE A 1 201 ? -13.875 29.703 13 1 98.44 201 ILE A O 1
ATOM 1508 N N . GLU A 1 202 ? -14.922 27.797 13.562 1 97.81 202 GLU A N 1
ATOM 1509 C CA . GLU A 1 202 ? -14.742 28.062 14.984 1 97.81 202 GLU A CA 1
ATOM 1510 C C . GLU A 1 202 ? -13.258 28.156 15.344 1 97.81 202 GLU A C 1
ATOM 1512 O O . GLU A 1 202 ? -12.844 29.031 16.094 1 97.81 202 GLU A O 1
ATOM 1517 N N . ILE A 1 203 ? -12.5 27.281 14.852 1 98.44 203 ILE A N 1
ATOM 1518 C CA . ILE A 1 203 ? -11.062 27.266 15.109 1 98.44 203 ILE A CA 1
ATOM 1519 C C . ILE A 1 203 ? -10.422 28.516 14.523 1 98.44 203 ILE A C 1
ATOM 1521 O O . ILE A 1 203 ? -9.594 29.172 15.18 1 98.44 203 ILE A O 1
ATOM 1525 N N . ARG A 1 204 ? -10.789 28.875 13.32 1 98.56 204 ARG A N 1
ATOM 1526 C CA . ARG A 1 204 ? -10.266 30.062 12.656 1 98.56 204 ARG A CA 1
ATOM 1527 C C . ARG A 1 204 ? -10.547 31.312 13.469 1 98.56 204 ARG A C 1
ATOM 1529 O O . ARG A 1 204 ? -9.68 32.188 13.625 1 98.56 204 ARG A O 1
ATOM 1536 N N . GLU A 1 205 ? -11.75 31.438 13.969 1 98.38 205 GLU A N 1
ATOM 1537 C CA . GLU A 1 205 ? -12.148 32.594 14.773 1 98.38 205 GLU A CA 1
ATOM 1538 C C . GLU A 1 205 ? -11.359 32.656 16.078 1 98.38 205 GLU A C 1
ATOM 1540 O O . GLU A 1 205 ? -10.938 33.719 16.516 1 98.38 205 GLU A O 1
ATOM 1545 N N . HIS A 1 206 ? -11.203 31.469 16.672 1 98.38 206 HIS A N 1
ATOM 1546 C CA . HIS A 1 206 ? -10.43 31.422 17.906 1 98.38 206 HIS A CA 1
ATOM 1547 C C . HIS A 1 206 ? -8.984 31.844 17.672 1 98.38 206 HIS A C 1
ATOM 1549 O O . HIS A 1 206 ? -8.414 32.594 18.469 1 98.38 206 HIS A O 1
ATOM 1555 N N . LEU A 1 207 ? -8.367 31.391 16.609 1 98.69 207 LEU A N 1
ATOM 1556 C CA . LEU A 1 207 ? -7.012 31.781 16.25 1 98.69 207 LEU A CA 1
ATOM 1557 C C . LEU A 1 207 ? -6.922 33.281 16.016 1 98.69 207 LEU A C 1
ATOM 1559 O O . LEU A 1 207 ? -6.023 33.938 16.531 1 98.69 207 LEU A O 1
ATOM 1563 N N . LYS A 1 208 ? -7.887 33.812 15.266 1 98.44 208 LYS A N 1
ATOM 1564 C CA . LYS A 1 208 ? -7.906 35.219 14.945 1 98.44 208 LYS A CA 1
ATOM 1565 C C . LYS A 1 208 ? -8 36.062 16.219 1 98.44 208 LYS A C 1
ATOM 1567 O O . LYS A 1 208 ? -7.293 37.062 16.359 1 98.44 208 LYS A O 1
ATOM 1572 N N . ALA A 1 209 ? -8.789 35.656 17.078 1 98.44 209 ALA A N 1
ATOM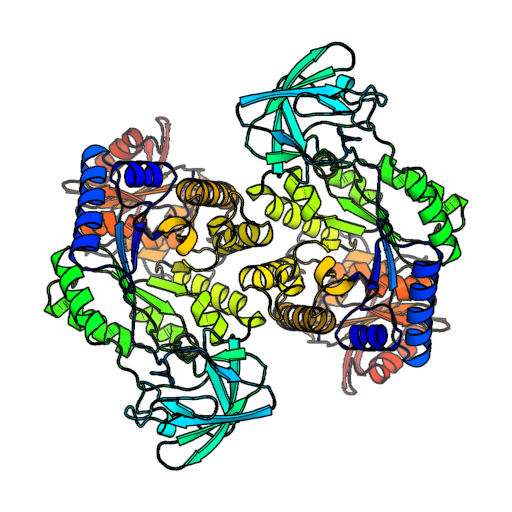 1573 C CA . ALA A 1 209 ? -9.023 36.375 18.328 1 98.44 209 ALA A CA 1
ATOM 1574 C C . ALA A 1 209 ? -7.754 36.438 19.172 1 98.44 209 ALA A C 1
ATOM 1576 O O . ALA A 1 209 ? -7.613 37.312 20.031 1 98.44 209 ALA A O 1
ATOM 1577 N N . HIS A 1 210 ? -6.859 35.594 18.906 1 98.44 210 HIS A N 1
ATOM 1578 C CA . HIS A 1 210 ? -5.676 35.531 19.766 1 98.44 210 HIS A CA 1
ATOM 1579 C C . HIS A 1 210 ? -4.406 35.781 18.953 1 98.44 210 HIS A C 1
ATOM 1581 O O . HIS A 1 210 ? -3.324 35.312 19.328 1 98.44 210 HIS A O 1
ATOM 1587 N N . GLY A 1 211 ? -4.562 36.344 17.797 1 97.75 211 GLY A N 1
ATOM 1588 C CA . GLY A 1 211 ? -3.432 36.844 17.031 1 97.75 211 GLY A CA 1
ATOM 1589 C C . GLY A 1 211 ? -2.861 35.812 16.078 1 97.75 211 GLY A C 1
ATOM 1590 O O . GLY A 1 211 ? -1.731 35.938 15.602 1 97.75 211 GLY A O 1
ATOM 1591 N N . GLY A 1 212 ? -3.564 34.75 15.828 1 98.19 212 GLY A N 1
ATOM 1592 C CA . GLY A 1 212 ? -3.082 33.688 14.961 1 98.19 212 GLY A CA 1
ATOM 1593 C C . GLY A 1 212 ? -3.82 33.625 13.641 1 98.19 212 GLY A C 1
ATOM 1594 O O . GLY A 1 212 ? -4.102 32.531 13.141 1 98.19 212 GLY A O 1
ATOM 1595 N N . GLU A 1 213 ? -4.242 34.719 13.062 1 96.81 213 GLU A N 1
ATOM 1596 C CA . GLU A 1 213 ? -5.07 34.75 11.859 1 96.81 213 GLU A CA 1
ATOM 1597 C C . GLU A 1 213 ? -4.312 34.188 10.656 1 96.81 213 GLU A C 1
ATOM 1599 O O . GLU A 1 213 ? -4.922 33.719 9.695 1 96.81 213 GLU A O 1
ATOM 1604 N N . ASN A 1 214 ? -2.977 34.219 10.75 1 96.88 214 ASN A N 1
ATOM 1605 C CA . ASN A 1 214 ? -2.176 33.75 9.617 1 96.88 214 ASN A CA 1
ATOM 1606 C C . ASN A 1 214 ? -1.701 32.312 9.805 1 96.88 214 ASN A C 1
ATOM 1608 O O . ASN A 1 214 ? -0.935 31.797 8.992 1 96.88 214 ASN A O 1
ATOM 1612 N N . ILE A 1 215 ? -2.105 31.641 10.883 1 98.56 215 ILE A N 1
ATOM 1613 C CA . ILE A 1 215 ? -1.804 30.219 11.086 1 98.56 215 ILE A CA 1
ATOM 1614 C C . ILE A 1 215 ? -2.721 29.375 10.219 1 98.56 215 ILE A C 1
ATOM 1616 O O . ILE A 1 215 ? -3.936 29.578 10.195 1 98.56 215 ILE A O 1
ATOM 1620 N N . HIS A 1 216 ? -2.146 28.484 9.391 1 98.81 216 HIS A N 1
ATOM 1621 C CA . HIS A 1 216 ? -2.934 27.641 8.508 1 98.81 216 HIS A CA 1
ATOM 1622 C C . HIS A 1 216 ? -3.566 26.484 9.281 1 98.81 216 HIS A C 1
ATOM 1624 O O . HIS A 1 216 ? -2.934 25.906 10.164 1 98.81 216 HIS A O 1
ATOM 1630 N N . ILE A 1 217 ? -4.797 26.203 8.961 1 98.88 217 ILE A N 1
ATOM 1631 C CA . ILE A 1 217 ? -5.539 25.125 9.602 1 98.88 217 ILE A CA 1
ATOM 1632 C C . ILE A 1 217 ? -5.535 23.891 8.703 1 98.88 217 ILE A C 1
ATOM 1634 O O . ILE A 1 217 ? -6.035 23.938 7.574 1 98.88 217 ILE A O 1
ATOM 1638 N N . ILE A 1 218 ? -4.941 22.828 9.172 1 98.88 218 ILE A N 1
ATOM 1639 C CA . ILE A 1 218 ? -4.996 21.516 8.539 1 98.88 218 ILE A CA 1
ATOM 1640 C C . ILE A 1 218 ? -6.047 20.641 9.227 1 98.88 218 ILE A C 1
ATOM 1642 O O . ILE A 1 218 ? -5.832 20.172 10.344 1 98.88 218 ILE A O 1
ATOM 1646 N N . SER A 1 219 ? -7.156 20.422 8.555 1 98.88 219 SER A N 1
ATOM 1647 C CA . SER A 1 219 ? -8.234 19.625 9.148 1 98.88 219 SER A CA 1
ATOM 1648 C C . SER A 1 219 ? -7.934 18.141 9.055 1 98.88 219 SER A C 1
ATOM 1650 O O . SER A 1 219 ? -7.641 17.625 7.969 1 98.88 219 SER A O 1
ATOM 1652 N N . LYS A 1 220 ? -8.008 17.484 10.156 1 98.62 220 LYS A N 1
ATOM 1653 C CA . LYS A 1 220 ? -7.844 16.031 10.18 1 98.62 220 LYS A CA 1
ATOM 1654 C C . LYS A 1 220 ? -9.18 15.32 9.938 1 98.62 220 LYS A C 1
ATOM 1656 O O . LYS A 1 220 ? -10.141 15.539 10.672 1 98.62 220 LYS A O 1
ATOM 1661 N N . ILE A 1 221 ? -9.227 14.57 8.906 1 98.31 221 ILE A N 1
ATOM 1662 C CA . ILE A 1 221 ? -10.406 13.766 8.641 1 98.31 221 ILE A CA 1
ATOM 1663 C C . ILE A 1 221 ? -10.25 12.391 9.289 1 98.31 221 ILE A C 1
ATOM 1665 O O . ILE A 1 221 ? -9.461 11.562 8.828 1 98.31 221 ILE A O 1
ATOM 1669 N N . GLU A 1 222 ? -11.07 12.188 10.328 1 96.19 222 GLU A N 1
ATOM 1670 C CA . GLU A 1 222 ? -10.852 11.047 11.211 1 96.19 222 GLU A CA 1
ATOM 1671 C C . GLU A 1 222 ? -12.148 10.266 11.43 1 96.19 222 GLU A C 1
ATOM 1673 O O . GLU A 1 222 ? -12.156 9.266 12.156 1 96.19 222 GLU A O 1
ATOM 1678 N N . ASN A 1 223 ? -13.25 10.703 10.844 1 94.12 223 ASN A N 1
ATOM 1679 C CA . ASN A 1 223 ? -14.531 10.047 11.094 1 94.12 223 ASN A CA 1
ATOM 1680 C C . ASN A 1 223 ? -15.43 10.086 9.867 1 94.12 223 ASN A C 1
ATOM 1682 O O . ASN A 1 223 ? -15.141 10.797 8.906 1 94.12 223 ASN A O 1
ATOM 1686 N N . GLN A 1 224 ? -16.453 9.312 9.938 1 94.38 224 GLN A N 1
ATOM 1687 C CA . GLN A 1 224 ? -17.375 9.164 8.812 1 94.38 224 GLN A CA 1
ATOM 1688 C C . GLN A 1 224 ? -18.062 10.484 8.492 1 94.38 224 GLN A C 1
ATOM 1690 O O . GLN A 1 224 ? -18.234 10.836 7.324 1 94.38 224 GLN A O 1
ATOM 1695 N N . GLU A 1 225 ? -18.453 11.203 9.516 1 94.62 225 GLU A N 1
ATOM 1696 C CA . GLU A 1 225 ? -19.141 12.477 9.297 1 94.62 225 GLU A CA 1
ATOM 1697 C C . GLU A 1 225 ? -18.234 13.461 8.555 1 94.62 225 GLU A C 1
ATOM 1699 O O . GLU A 1 225 ? -18.688 14.164 7.652 1 94.62 225 GLU A O 1
ATOM 1704 N N . GLY A 1 226 ? -16.953 13.578 8.969 1 96.81 226 GLY A N 1
ATOM 1705 C CA . GLY A 1 226 ? -15.992 14.398 8.25 1 96.81 226 GLY A CA 1
ATOM 1706 C C . GLY A 1 226 ? -15.859 14.008 6.793 1 96.81 226 GLY A C 1
ATOM 1707 O O . GLY A 1 226 ? -15.734 14.875 5.922 1 96.81 226 GLY A O 1
ATOM 1708 N N . LEU A 1 227 ? -15.898 12.695 6.504 1 97.19 227 LEU A N 1
ATOM 1709 C CA . LEU A 1 227 ? -15.852 12.211 5.129 1 97.19 227 LEU A CA 1
ATOM 1710 C C . LEU A 1 227 ? -17.094 12.656 4.355 1 97.19 227 LEU A C 1
ATOM 1712 O O . LEU A 1 227 ? -16.984 13.102 3.209 1 97.19 227 LEU A O 1
ATOM 1716 N N . ASN A 1 228 ? -18.172 12.516 5.012 1 96.75 228 ASN A N 1
ATOM 1717 C CA . ASN A 1 228 ? -19.438 12.906 4.379 1 96.75 228 ASN A CA 1
ATOM 1718 C C . ASN A 1 228 ? -19.453 14.391 4.035 1 96.75 228 ASN A C 1
ATOM 1720 O O . ASN A 1 228 ? -19.984 14.789 2.996 1 96.75 228 ASN A O 1
ATOM 1724 N N . ASN A 1 229 ? -18.875 15.188 4.91 1 97.5 229 ASN A N 1
ATOM 1725 C CA . ASN A 1 229 ? -18.875 16.641 4.758 1 97.5 229 ASN A CA 1
ATOM 1726 C C . ASN A 1 229 ? -17.547 17.141 4.18 1 97.5 229 ASN A C 1
ATOM 1728 O O . ASN A 1 229 ? -17.203 18.312 4.34 1 97.5 229 ASN A O 1
ATOM 1732 N N . PHE A 1 230 ? -16.844 16.328 3.492 1 98.62 230 PHE A N 1
ATOM 1733 C CA . PHE A 1 230 ? -15.461 16.609 3.148 1 98.62 230 PHE A CA 1
ATOM 1734 C C . PHE A 1 230 ? -15.352 17.875 2.311 1 98.62 230 PHE A C 1
ATOM 1736 O O . PHE A 1 230 ? -14.484 18.719 2.559 1 98.62 230 PHE A O 1
ATOM 1743 N N . ASP A 1 231 ? -16.203 18 1.32 1 98.69 231 ASP A N 1
ATOM 1744 C CA . ASP A 1 231 ? -16.094 19.109 0.381 1 98.69 231 ASP A CA 1
ATOM 1745 C C . ASP A 1 231 ? -16.188 20.453 1.102 1 98.69 231 ASP A C 1
ATOM 1747 O O . ASP A 1 231 ? -15.406 21.359 0.849 1 98.69 231 ASP A O 1
ATOM 1751 N N . GLU A 1 232 ? -17.109 20.562 2.014 1 98.69 232 GLU A N 1
ATOM 1752 C CA . GLU A 1 232 ? -17.281 21.812 2.736 1 98.69 232 GLU A CA 1
ATOM 1753 C C . GLU A 1 232 ? -16.125 22.047 3.709 1 98.69 232 GLU A C 1
ATOM 1755 O O . GLU A 1 232 ? -15.703 23.188 3.924 1 98.69 232 GLU A O 1
ATOM 1760 N N . ILE A 1 233 ? -15.641 20.984 4.328 1 98.81 233 ILE A N 1
ATOM 1761 C CA . ILE A 1 233 ? -14.484 21.078 5.211 1 98.81 233 ILE A CA 1
ATOM 1762 C C . ILE A 1 233 ? -13.266 21.531 4.418 1 98.81 233 ILE A C 1
ATOM 1764 O O . ILE A 1 233 ? -12.523 22.422 4.855 1 98.81 233 ILE A O 1
ATOM 1768 N N . LEU A 1 234 ? -13.07 20.953 3.273 1 98.88 234 LEU A N 1
ATOM 1769 C CA . LEU A 1 234 ? -11.953 21.297 2.402 1 98.88 234 LEU A CA 1
ATOM 1770 C C . LEU A 1 234 ? -11.984 22.781 2.045 1 98.88 234 LEU A C 1
ATOM 1772 O O . LEU A 1 234 ? -10.953 23.453 2.072 1 98.88 234 LEU A O 1
ATOM 1776 N N . GLU A 1 235 ? -13.125 23.281 1.769 1 98.56 235 GLU A N 1
ATOM 1777 C CA . GLU A 1 235 ? -13.281 24.688 1.396 1 98.56 235 GLU A CA 1
ATOM 1778 C C . GLU A 1 235 ? -12.867 25.609 2.535 1 98.56 235 GLU A C 1
ATOM 1780 O O . GLU A 1 235 ? -12.234 26.656 2.303 1 98.56 235 GLU A O 1
ATOM 1785 N N . ALA A 1 236 ? -13.188 25.188 3.713 1 98.56 236 ALA A N 1
ATOM 1786 C CA . ALA A 1 236 ? -12.953 26.047 4.871 1 98.56 236 ALA A CA 1
ATOM 1787 C C . ALA A 1 236 ? -11.523 25.891 5.398 1 98.56 236 ALA A C 1
ATOM 1789 O O . ALA A 1 236 ? -11.031 26.734 6.145 1 98.56 236 ALA A O 1
ATOM 1790 N N . SER A 1 237 ? -10.844 24.859 5.059 1 98.81 237 SER A N 1
ATOM 1791 C CA . SER A 1 237 ? -9.523 24.531 5.59 1 98.81 237 SER A CA 1
ATOM 1792 C C . SER A 1 237 ? -8.414 25.047 4.684 1 98.81 237 SER A C 1
ATOM 1794 O O . SER A 1 237 ? -8.664 25.422 3.539 1 98.81 237 SER A O 1
ATOM 1796 N N . ASP A 1 238 ? -7.234 25.125 5.18 1 98.62 238 ASP A N 1
ATOM 1797 C CA . ASP A 1 238 ? -6.062 25.469 4.379 1 98.62 238 ASP A CA 1
ATOM 1798 C C . ASP A 1 238 ? -5.371 24.219 3.852 1 98.62 238 ASP A C 1
ATOM 1800 O O . ASP A 1 238 ? -4.574 24.297 2.914 1 98.62 238 ASP A O 1
ATOM 1804 N N . GLY A 1 239 ? -5.602 23.125 4.414 1 98.75 239 GLY A N 1
ATOM 1805 C CA . GLY A 1 239 ? -5.102 21.812 4.035 1 98.75 239 GLY A CA 1
ATOM 1806 C C . GLY A 1 239 ? -5.812 20.688 4.746 1 98.75 239 GLY A C 1
ATOM 1807 O O . GLY A 1 239 ? -6.688 20.922 5.586 1 98.75 239 GLY A O 1
ATOM 1808 N N . ILE A 1 240 ? -5.488 19.484 4.398 1 98.94 240 ILE A N 1
ATOM 1809 C CA . ILE A 1 240 ? -6.145 18.297 4.934 1 98.94 240 ILE A CA 1
ATOM 1810 C C . ILE A 1 240 ? -5.094 17.297 5.398 1 98.94 240 ILE A C 1
ATOM 1812 O O . ILE A 1 240 ? -4.02 17.188 4.801 1 98.94 240 ILE A O 1
ATOM 1816 N N . MET A 1 241 ? -5.375 16.703 6.508 1 98.88 241 MET A N 1
ATOM 1817 C CA . MET A 1 241 ? -4.621 15.516 6.914 1 98.88 241 MET A CA 1
ATOM 1818 C C . MET A 1 241 ? -5.488 14.266 6.84 1 98.88 241 MET A C 1
ATOM 1820 O O . MET A 1 241 ? -6.535 14.195 7.48 1 98.88 241 MET A O 1
ATOM 1824 N N . VAL A 1 242 ? -5.098 13.375 5.996 1 98.31 242 VAL A N 1
ATOM 1825 C CA . VAL A 1 242 ? -5.719 12.055 5.941 1 98.31 242 VAL A CA 1
ATOM 1826 C C . VAL A 1 242 ? -5.238 11.211 7.117 1 98.31 242 VAL A C 1
ATOM 1828 O O . VAL A 1 242 ? -4.215 10.531 7.02 1 98.31 242 VAL A O 1
ATOM 1831 N N . ALA A 1 243 ? -6.016 11.227 8.141 1 96.81 243 ALA A N 1
ATOM 1832 C CA . ALA A 1 243 ? -5.625 10.539 9.367 1 96.81 243 ALA A CA 1
ATOM 1833 C C . ALA A 1 243 ? -6.164 9.109 9.398 1 96.81 243 ALA A C 1
ATOM 1835 O O . ALA A 1 243 ? -7.176 8.836 10.055 1 96.81 243 ALA A O 1
ATOM 1836 N N . ARG A 1 244 ? -5.445 8.211 8.883 1 94.56 244 ARG A N 1
ATOM 1837 C CA . ARG A 1 244 ? -5.93 6.867 8.57 1 94.56 244 ARG A CA 1
ATOM 1838 C C . ARG A 1 244 ? -6.148 6.051 9.836 1 94.56 244 ARG A C 1
ATOM 1840 O O . ARG A 1 244 ? -7 5.164 9.875 1 94.56 244 ARG A O 1
ATOM 1847 N N . GLY A 1 245 ? -5.32 6.328 10.906 1 91.81 245 GLY A N 1
ATOM 1848 C CA . GLY A 1 245 ? -5.477 5.59 12.148 1 91.81 245 GLY A CA 1
ATOM 1849 C C . GLY A 1 245 ? -6.879 5.668 12.719 1 91.81 245 GLY A C 1
ATOM 1850 O O . GLY A 1 245 ? -7.574 4.652 12.812 1 91.81 245 GLY A O 1
ATOM 1851 N N . ASP A 1 246 ? -7.305 6.863 12.969 1 92.38 246 ASP A N 1
ATOM 1852 C CA . ASP A 1 246 ? -8.633 7.09 13.523 1 92.38 246 ASP A CA 1
ATOM 1853 C C . ASP A 1 246 ? -9.719 6.809 12.484 1 92.38 246 ASP A C 1
ATOM 1855 O O . ASP A 1 246 ? -10.766 6.25 12.812 1 92.38 246 ASP A O 1
ATOM 1859 N N . LEU A 1 247 ? -9.523 7.215 11.297 1 94.88 247 LEU A N 1
ATOM 1860 C CA . LEU A 1 247 ? -10.5 7 10.234 1 94.88 247 LEU A CA 1
ATOM 1861 C C . LEU A 1 247 ? -10.781 5.512 10.047 1 94.88 247 LEU A C 1
ATOM 1863 O O . LEU A 1 247 ? -11.93 5.117 9.82 1 94.88 247 LEU A O 1
ATOM 1867 N N . GLY A 1 248 ? -9.758 4.719 10.172 1 92.31 248 GLY A N 1
ATOM 1868 C CA . GLY A 1 248 ? -9.875 3.285 9.961 1 92.31 248 GLY A CA 1
ATOM 1869 C C . GLY A 1 248 ? -10.68 2.592 11.039 1 92.31 248 GLY A C 1
ATOM 1870 O O . GLY A 1 248 ? -11.094 1.441 10.875 1 92.31 248 GLY A O 1
ATOM 1871 N N . VAL A 1 249 ? -10.875 3.232 12.141 1 91.06 249 VAL A N 1
ATOM 1872 C CA . VAL A 1 249 ? -11.75 2.711 13.188 1 91.06 249 VAL A CA 1
ATOM 1873 C C . VAL A 1 249 ? -13.203 3.021 12.844 1 91.06 249 VAL A C 1
ATOM 1875 O O . VAL A 1 249 ? -14.109 2.248 13.172 1 91.06 249 VAL A O 1
ATOM 1878 N N . GLU A 1 250 ? -13.359 4.094 12.07 1 93.75 250 GLU A N 1
ATOM 1879 C CA . GLU A 1 250 ? -14.695 4.652 11.852 1 93.75 250 GLU A CA 1
ATOM 1880 C C . GLU A 1 250 ? -15.32 4.09 10.578 1 93.75 250 GLU A C 1
ATOM 1882 O O . GLU A 1 250 ? -16.547 4.098 10.43 1 93.75 250 GLU A O 1
ATOM 1887 N N . ILE A 1 251 ? -14.5 3.643 9.648 1 93.25 251 ILE A N 1
ATOM 1888 C CA . ILE A 1 251 ? -15.016 3.08 8.406 1 93.25 251 ILE A CA 1
ATOM 1889 C C . ILE A 1 251 ? -14.359 1.728 8.141 1 93.25 251 ILE A C 1
ATOM 1891 O O . ILE A 1 251 ? -13.305 1.422 8.703 1 93.25 251 ILE A O 1
ATOM 1895 N N . PRO A 1 252 ? -15.039 0.911 7.301 1 91.81 252 PRO A N 1
ATOM 1896 C CA . PRO A 1 252 ? -14.453 -0.399 7.004 1 91.81 252 PRO A CA 1
ATOM 1897 C C . PRO A 1 252 ? -13.055 -0.299 6.402 1 91.81 252 PRO A C 1
ATOM 1899 O O . PRO A 1 252 ? -12.758 0.656 5.684 1 91.81 252 PRO A O 1
ATOM 1902 N N . VAL A 1 253 ? -12.242 -1.251 6.711 1 90.56 253 VAL A N 1
ATOM 1903 C CA . VAL A 1 253 ? -10.828 -1.253 6.363 1 90.56 253 VAL A CA 1
ATOM 1904 C C . VAL A 1 253 ? -10.664 -1.161 4.848 1 90.56 253 VAL A C 1
ATOM 1906 O O . VAL A 1 253 ? -9.734 -0.517 4.355 1 90.56 253 VAL A O 1
ATOM 1909 N N . GLU A 1 254 ? -11.562 -1.797 4.051 1 93.31 254 GLU A N 1
ATOM 1910 C CA . GLU A 1 254 ? -11.461 -1.83 2.596 1 93.31 254 GLU A CA 1
ATOM 1911 C C . GLU A 1 254 ? -11.797 -0.471 1.987 1 93.31 254 GLU A C 1
ATOM 1913 O O . GLU A 1 254 ? -11.516 -0.223 0.814 1 93.31 254 GLU A O 1
ATOM 1918 N N . GLU A 1 255 ? -12.352 0.427 2.797 1 95.81 255 GLU A N 1
ATOM 1919 C CA . GLU A 1 255 ? -12.781 1.727 2.291 1 95.81 255 GLU A CA 1
ATOM 1920 C C . GLU A 1 255 ? -11.695 2.783 2.49 1 95.81 255 GLU A C 1
ATOM 1922 O O . GLU A 1 255 ? -11.703 3.82 1.824 1 95.81 255 GLU A O 1
ATOM 1927 N N . VAL A 1 256 ? -10.773 2.598 3.371 1 96.31 256 VAL A N 1
ATOM 1928 C CA . VAL A 1 256 ? -9.836 3.615 3.838 1 96.31 256 VAL A CA 1
ATOM 1929 C C . VAL A 1 256 ? -8.992 4.109 2.67 1 96.31 256 VAL A C 1
ATOM 1931 O O . VAL A 1 256 ? -8.828 5.32 2.48 1 96.31 256 VAL A O 1
ATOM 1934 N N . ILE A 1 257 ? -8.516 3.16 1.863 1 96.75 257 ILE A N 1
ATOM 1935 C CA . ILE A 1 257 ? -7.637 3.527 0.759 1 96.75 257 ILE A CA 1
ATOM 1936 C C . ILE A 1 257 ? -8.406 4.379 -0.249 1 96.75 257 ILE A C 1
ATOM 1938 O O . ILE A 1 257 ? -7.844 5.305 -0.844 1 96.75 257 ILE A O 1
ATOM 1942 N N . PHE A 1 258 ? -9.641 4.16 -0.48 1 97 258 PHE A N 1
ATOM 1943 C CA . PHE A 1 258 ? -10.422 4.914 -1.448 1 97 258 PHE A CA 1
ATOM 1944 C C . PHE A 1 258 ? -10.766 6.297 -0.909 1 97 258 PHE A C 1
ATOM 1946 O O . PHE A 1 258 ? -10.781 7.273 -1.66 1 97 258 PHE A O 1
ATOM 1953 N N . ALA A 1 259 ? -11.047 6.324 0.417 1 97.88 259 ALA A N 1
ATOM 1954 C CA . ALA A 1 259 ? -11.219 7.625 1.052 1 97.88 259 ALA A CA 1
ATOM 1955 C C . ALA A 1 259 ? -9.953 8.469 0.926 1 97.88 259 ALA A C 1
ATOM 1957 O O . ALA A 1 259 ? -10.023 9.664 0.614 1 97.88 259 ALA A O 1
ATOM 1958 N N . GLN A 1 260 ? -8.836 7.879 1.191 1 97.94 260 GLN A N 1
ATOM 1959 C CA . GLN A 1 260 ? -7.547 8.539 1.05 1 97.94 260 GLN A CA 1
ATOM 1960 C C . GLN A 1 260 ? -7.363 9.094 -0.361 1 97.94 260 GLN A C 1
ATOM 1962 O O . GLN A 1 260 ? -7.031 10.266 -0.536 1 97.94 260 GLN A O 1
ATOM 1967 N N . LYS A 1 261 ? -7.562 8.227 -1.354 1 97.75 261 LYS A N 1
ATOM 1968 C CA . LYS A 1 261 ? -7.395 8.633 -2.746 1 97.75 261 LYS A CA 1
ATOM 1969 C C . LYS A 1 261 ? -8.328 9.789 -3.098 1 97.75 261 LYS A C 1
ATOM 1971 O O . LYS A 1 261 ? -7.922 10.742 -3.766 1 97.75 261 LYS A O 1
ATOM 1976 N N . MET A 1 262 ? -9.547 9.711 -2.658 1 98.06 262 MET A N 1
ATOM 1977 C CA . MET A 1 262 ? -10.531 10.758 -2.908 1 98.06 262 MET A CA 1
ATOM 1978 C C . MET A 1 262 ? -10.086 12.086 -2.295 1 98.06 262 MET A C 1
ATOM 1980 O O . MET A 1 262 ? -10.109 13.117 -2.963 1 98.06 262 MET A O 1
ATOM 1984 N N . MET A 1 263 ? -9.664 12.062 -1.084 1 98.69 263 MET A N 1
ATOM 1985 C CA . MET A 1 263 ? -9.258 13.281 -0.389 1 98.69 263 MET A CA 1
ATOM 1986 C C . MET A 1 263 ? -8.039 13.906 -1.058 1 98.69 263 MET A C 1
ATOM 1988 O O . MET A 1 263 ? -8 15.125 -1.264 1 98.69 263 MET A O 1
ATOM 1992 N N . ILE A 1 264 ? -7.082 13.078 -1.42 1 98.44 264 ILE A N 1
ATOM 1993 C CA . ILE A 1 264 ? -5.867 13.57 -2.061 1 98.44 264 ILE A CA 1
ATOM 1994 C C . ILE A 1 264 ? -6.223 14.25 -3.381 1 98.44 264 ILE A C 1
ATOM 1996 O O . ILE A 1 264 ? -5.793 15.375 -3.641 1 98.44 264 ILE A O 1
ATOM 2000 N N . GLU A 1 265 ? -7.043 13.633 -4.145 1 97.5 265 GLU A N 1
ATOM 2001 C CA . GLU A 1 265 ? -7.422 14.172 -5.449 1 97.5 265 GLU A CA 1
ATOM 2002 C C . GLU A 1 265 ? -8.141 15.516 -5.301 1 97.5 265 GLU A C 1
ATOM 2004 O O . GLU A 1 265 ? -7.852 16.453 -6.039 1 97.5 265 GLU A O 1
ATOM 2009 N N . LYS A 1 266 ? -9.008 15.562 -4.398 1 98.12 266 LYS A N 1
ATOM 2010 C CA . LYS A 1 266 ? -9.789 16.781 -4.207 1 98.12 266 LYS A CA 1
ATOM 2011 C C . LYS A 1 266 ? -8.906 17.922 -3.672 1 98.12 266 LYS A C 1
ATOM 2013 O O . LYS A 1 266 ? -9.109 19.078 -4.02 1 98.12 266 LYS A O 1
ATOM 2018 N N . CYS A 1 267 ? -7.973 17.578 -2.852 1 98.56 267 CYS A N 1
ATOM 2019 C CA . CYS A 1 267 ? -7.035 18.578 -2.365 1 98.56 267 CYS A CA 1
ATOM 2020 C C . CYS A 1 267 ? -6.188 19.141 -3.504 1 98.56 267 CYS A C 1
ATOM 2022 O O . CYS A 1 267 ? -5.965 20.344 -3.59 1 98.56 267 CYS A O 1
ATOM 2024 N N . ILE A 1 268 ? -5.719 18.266 -4.383 1 97 268 ILE A N 1
ATOM 2025 C CA . ILE A 1 268 ? -4.922 18.688 -5.531 1 97 268 ILE A CA 1
ATOM 2026 C C . ILE A 1 268 ? -5.727 19.672 -6.383 1 97 268 ILE A C 1
ATOM 2028 O O . ILE A 1 268 ? -5.238 20.75 -6.727 1 97 268 ILE A O 1
ATOM 2032 N N . ARG A 1 269 ? -6.961 19.328 -6.637 1 94.94 269 ARG A N 1
ATOM 2033 C CA . ARG A 1 269 ? -7.816 20.156 -7.469 1 94.94 269 ARG A CA 1
ATOM 2034 C C . ARG A 1 269 ? -8.039 21.531 -6.828 1 94.94 269 ARG A C 1
ATOM 2036 O O . ARG A 1 269 ? -8.117 22.547 -7.523 1 94.94 269 ARG A O 1
ATOM 2043 N N . ALA A 1 270 ? -8.109 21.531 -5.543 1 96.62 270 ALA A N 1
ATOM 2044 C CA . ALA A 1 270 ? -8.375 22.766 -4.805 1 96.62 270 ALA A CA 1
ATOM 2045 C C . ALA A 1 270 ? -7.086 23.531 -4.523 1 96.62 270 ALA A C 1
ATOM 2047 O O . ALA A 1 270 ? -7.117 24.625 -3.951 1 96.62 270 ALA A O 1
ATOM 2048 N N . ARG A 1 271 ? -5.906 22.969 -4.867 1 96.5 271 ARG A N 1
ATOM 2049 C CA . ARG A 1 271 ? -4.59 23.562 -4.648 1 96.5 271 ARG A CA 1
ATOM 2050 C C . ARG A 1 271 ? -4.285 23.688 -3.158 1 96.5 271 ARG A C 1
ATOM 2052 O O . ARG A 1 271 ? -3.709 24.688 -2.717 1 96.5 271 ARG A O 1
ATOM 2059 N N . LYS A 1 272 ? -4.777 22.75 -2.418 1 98.25 272 LYS A N 1
ATOM 2060 C CA . LYS A 1 272 ? -4.531 22.719 -0.98 1 98.25 272 LYS A CA 1
ATOM 2061 C C . LYS A 1 272 ? -3.615 21.562 -0.597 1 98.25 272 LYS A C 1
ATOM 2063 O O . LYS A 1 272 ? -3.645 20.516 -1.233 1 98.25 272 LYS A O 1
ATOM 2068 N N . VAL A 1 273 ? -2.809 21.766 0.431 1 98.56 273 VAL A N 1
ATOM 2069 C CA . VAL A 1 273 ? -1.853 20.734 0.84 1 98.56 273 VAL A CA 1
ATOM 2070 C C . VAL A 1 273 ? -2.592 19.562 1.476 1 98.56 273 VAL A C 1
ATOM 2072 O O . VAL A 1 273 ? -3.631 19.75 2.113 1 98.56 273 VAL A O 1
ATOM 2075 N N . VAL A 1 274 ? -2.125 18.438 1.261 1 98.88 274 VAL A N 1
ATOM 2076 C CA . VAL A 1 274 ? -2.682 17.219 1.853 1 98.88 274 VAL A CA 1
ATOM 2077 C C . VAL A 1 274 ? -1.558 16.359 2.426 1 98.88 274 VAL A C 1
ATOM 2079 O O . VAL A 1 274 ? -0.546 16.125 1.76 1 98.88 274 VAL A O 1
ATOM 2082 N N . ILE A 1 275 ? -1.714 15.984 3.705 1 98.88 275 ILE A N 1
ATOM 2083 C CA . ILE A 1 275 ? -0.771 15.133 4.422 1 98.88 275 ILE A CA 1
ATOM 2084 C C . ILE A 1 275 ? -1.376 13.742 4.625 1 98.88 275 ILE A C 1
ATOM 2086 O O . ILE A 1 275 ? -2.467 13.609 5.184 1 98.88 275 ILE A O 1
ATOM 2090 N N . THR A 1 276 ? -0.757 12.711 4.113 1 98.5 276 THR A N 1
ATOM 2091 C CA . THR A 1 276 ? -1.157 11.352 4.445 1 98.5 276 THR A CA 1
ATOM 2092 C C . THR A 1 276 ? -0.468 10.883 5.727 1 98.5 276 THR A C 1
ATOM 2094 O O . THR A 1 276 ? 0.762 10.859 5.801 1 98.5 276 THR A O 1
ATOM 2097 N N . ALA A 1 277 ? -1.325 10.516 6.672 1 96.25 277 ALA A N 1
ATOM 2098 C CA . ALA A 1 277 ? -0.767 10.312 8.008 1 96.25 277 ALA A CA 1
ATOM 2099 C C . ALA A 1 277 ? -1.127 8.93 8.547 1 96.25 277 ALA A C 1
ATOM 2101 O O . ALA A 1 277 ? -2.045 8.281 8.047 1 96.25 277 ALA A O 1
ATOM 2102 N N . THR A 1 278 ? -0.354 8.469 9.5 1 87.38 278 THR A N 1
ATOM 2103 C CA . THR A 1 278 ? -0.535 7.324 10.391 1 87.38 278 THR A CA 1
ATOM 2104 C C . THR A 1 278 ? -0.196 6.023 9.664 1 87.38 278 THR A C 1
ATOM 2106 O O . THR A 1 278 ? -0.551 5.844 8.5 1 87.38 278 THR A O 1
ATOM 2109 N N . GLN A 1 279 ? 0.481 5.219 10.297 1 85.12 279 GLN A N 1
ATOM 2110 C CA . GLN A 1 279 ? 0.875 3.865 9.922 1 85.12 279 GLN A CA 1
ATOM 2111 C C . GLN A 1 279 ? 1.584 3.854 8.57 1 85.12 279 GLN A C 1
ATOM 2113 O O . GLN A 1 279 ? 1.287 3.016 7.715 1 85.12 279 GLN A O 1
ATOM 2118 N N . MET A 1 280 ? 2.465 4.863 8.398 1 92.88 280 MET A N 1
ATOM 2119 C CA . MET A 1 280 ? 3.268 4.91 7.176 1 92.88 280 MET A CA 1
ATOM 2120 C C . MET A 1 280 ? 4.441 3.939 7.262 1 92.88 280 MET A C 1
ATOM 2122 O O . MET A 1 280 ? 4.629 3.105 6.375 1 92.88 280 MET A O 1
ATOM 2126 N N . LEU A 1 281 ? 5.207 4.059 8.367 1 95.88 281 LEU A N 1
ATOM 2127 C CA . LEU A 1 281 ? 6.301 3.148 8.688 1 95.88 281 LEU A CA 1
ATOM 2128 C C . LEU A 1 281 ? 6.211 2.68 10.133 1 95.88 281 LEU A C 1
ATOM 2130 O O . LEU A 1 281 ? 7.207 2.715 10.867 1 95.88 281 LEU A O 1
ATOM 2134 N N . ASP A 1 282 ? 5.055 2.26 10.5 1 93.69 282 ASP A N 1
ATOM 2135 C CA . ASP A 1 282 ? 4.75 1.934 11.891 1 93.69 282 ASP A CA 1
ATOM 2136 C C . ASP A 1 282 ? 5.668 0.831 12.414 1 93.69 282 ASP A C 1
ATOM 2138 O O . ASP A 1 282 ? 6.066 0.846 13.578 1 93.69 282 ASP A O 1
ATOM 2142 N N . SER A 1 283 ? 6.02 -0.153 11.602 1 90.88 283 SER A N 1
ATOM 2143 C CA . SER A 1 283 ? 6.863 -1.271 12.008 1 90.88 283 SER A CA 1
ATOM 2144 C C . SER A 1 283 ? 8.242 -0.79 12.461 1 90.88 283 SER A C 1
ATOM 2146 O O . SER A 1 283 ? 8.914 -1.459 13.242 1 90.88 283 SER A O 1
ATOM 2148 N N . MET A 1 284 ? 8.648 0.4 12.07 1 93.69 284 MET A N 1
ATOM 2149 C CA . MET A 1 284 ? 9.984 0.9 12.367 1 93.69 284 MET A CA 1
ATOM 2150 C C . MET A 1 284 ? 10.047 1.503 13.766 1 93.69 284 MET A C 1
ATOM 2152 O O . MET A 1 284 ? 11.109 1.938 14.219 1 93.69 284 MET A O 1
ATOM 2156 N N . ILE A 1 285 ? 8.891 1.587 14.414 1 93.81 285 ILE A N 1
ATOM 2157 C CA . ILE A 1 285 ? 8.945 1.898 15.844 1 93.81 285 ILE A CA 1
ATOM 2158 C C . ILE A 1 285 ? 9.828 0.881 16.562 1 93.81 285 ILE A C 1
ATOM 2160 O O . ILE A 1 285 ? 10.555 1.231 17.484 1 93.81 285 ILE A O 1
ATOM 2164 N N . LYS A 1 286 ? 9.789 -0.357 16.031 1 90.75 286 LYS A N 1
ATOM 2165 C CA . LYS A 1 286 ? 10.484 -1.445 16.719 1 90.75 286 LYS A CA 1
ATOM 2166 C C . LYS A 1 286 ? 11.578 -2.043 15.844 1 90.75 286 LYS A C 1
ATOM 2168 O O . LYS A 1 286 ? 12.484 -2.711 16.344 1 90.75 286 LYS A O 1
ATOM 2173 N N . ASN A 1 287 ? 11.406 -1.836 14.523 1 87.25 287 ASN A N 1
ATOM 2174 C CA . ASN A 1 287 ? 12.336 -2.461 13.578 1 87.25 287 ASN A CA 1
ATOM 2175 C C . ASN A 1 287 ? 13.156 -1.422 12.828 1 87.25 287 ASN A C 1
ATOM 2177 O O . ASN A 1 287 ? 12.688 -0.306 12.594 1 87.25 287 ASN A O 1
ATOM 2181 N N . PRO A 1 288 ? 14.32 -1.724 12.438 1 86.25 288 PRO A N 1
ATOM 2182 C CA . PRO A 1 288 ? 15.164 -0.773 11.719 1 86.25 288 PRO A CA 1
ATOM 2183 C C . PRO A 1 288 ? 14.734 -0.576 10.266 1 86.25 288 PRO A C 1
ATOM 2185 O O . PRO A 1 288 ? 15.164 0.377 9.609 1 86.25 288 PRO A O 1
ATOM 2188 N N . ARG A 1 289 ? 13.945 -1.562 9.75 1 87.5 289 ARG A N 1
ATOM 2189 C CA . ARG A 1 289 ? 13.445 -1.483 8.383 1 87.5 289 ARG A CA 1
ATOM 2190 C C . ARG A 1 289 ? 11.93 -1.648 8.336 1 87.5 289 ARG A C 1
ATOM 2192 O O . ARG A 1 289 ? 11.359 -2.367 9.156 1 87.5 289 ARG A O 1
ATOM 2199 N N . PRO A 1 290 ? 11.359 -0.946 7.406 1 92.31 290 PRO A N 1
ATOM 2200 C CA . PRO A 1 290 ? 9.906 -1.123 7.293 1 92.31 290 PRO A CA 1
ATOM 2201 C C . PRO A 1 290 ? 9.523 -2.406 6.559 1 92.31 290 PRO A C 1
ATOM 2203 O O . PRO A 1 290 ? 10.375 -3.031 5.918 1 92.31 290 PRO A O 1
ATOM 2206 N N . THR A 1 291 ? 8.266 -2.785 6.688 1 89 291 THR A N 1
ATOM 2207 C CA . THR A 1 291 ? 7.754 -3.883 5.875 1 89 291 THR A CA 1
ATOM 2208 C C . THR A 1 291 ? 7.613 -3.455 4.418 1 89 291 THR A C 1
ATOM 2210 O O . THR A 1 291 ? 7.586 -2.26 4.113 1 89 291 THR A O 1
ATOM 2213 N N . ARG A 1 292 ? 7.535 -4.449 3.602 1 88.69 292 ARG A N 1
ATOM 2214 C CA . ARG A 1 292 ? 7.336 -4.168 2.184 1 88.69 292 ARG A CA 1
ATOM 2215 C C . ARG A 1 292 ? 5.984 -3.498 1.942 1 88.69 292 ARG A C 1
ATOM 2217 O O . ARG A 1 292 ? 5.863 -2.629 1.077 1 88.69 292 ARG A O 1
ATOM 2224 N N . ALA A 1 293 ? 4.957 -3.918 2.684 1 90.19 293 ALA A N 1
ATOM 2225 C CA . ALA A 1 293 ? 3.625 -3.33 2.566 1 90.19 293 ALA A CA 1
ATOM 2226 C C . ALA A 1 293 ? 3.648 -1.847 2.924 1 90.19 293 ALA A C 1
ATOM 2228 O O . ALA A 1 293 ? 3.008 -1.03 2.256 1 90.19 293 ALA A O 1
ATOM 2229 N N . GLU A 1 294 ? 4.426 -1.512 3.922 1 93.31 294 GLU A N 1
ATOM 2230 C CA . GLU A 1 294 ? 4.531 -0.119 4.348 1 93.31 294 GLU A CA 1
ATOM 2231 C C . GLU A 1 294 ? 5.23 0.729 3.289 1 93.31 294 GLU A C 1
ATOM 2233 O O . GLU A 1 294 ? 4.762 1.818 2.949 1 93.31 294 GLU A O 1
ATOM 2238 N N . ALA A 1 295 ? 6.371 0.215 2.811 1 94.62 295 ALA A N 1
ATOM 2239 C CA . ALA A 1 295 ? 7.105 0.951 1.782 1 94.62 295 ALA A CA 1
ATOM 2240 C C . ALA A 1 295 ? 6.242 1.163 0.541 1 94.62 295 ALA A C 1
ATOM 2242 O O . ALA A 1 295 ? 6.242 2.248 -0.043 1 94.62 295 ALA A O 1
ATOM 2243 N N . GLY A 1 296 ? 5.539 0.138 0.134 1 94.25 296 GLY A N 1
ATOM 2244 C CA . GLY A 1 296 ? 4.625 0.256 -0.993 1 94.25 296 GLY A CA 1
ATOM 2245 C C . GLY A 1 296 ? 3.492 1.233 -0.745 1 94.25 296 GLY A C 1
ATOM 2246 O O . GLY A 1 296 ? 3.104 1.981 -1.644 1 94.25 296 GLY A O 1
ATOM 2247 N N . ASP A 1 297 ? 2.947 1.204 0.455 1 94.88 297 ASP A N 1
ATOM 2248 C CA . ASP A 1 297 ? 1.867 2.107 0.84 1 94.88 297 ASP A CA 1
ATOM 2249 C C . ASP A 1 297 ? 2.311 3.566 0.748 1 94.88 297 ASP A C 1
ATOM 2251 O O . ASP A 1 297 ? 1.58 4.41 0.227 1 94.88 297 ASP A O 1
ATOM 2255 N N . VAL A 1 298 ? 3.502 3.838 1.217 1 97.31 298 VAL A N 1
ATOM 2256 C CA . VAL A 1 298 ? 4.047 5.191 1.157 1 97.31 298 VAL A CA 1
ATOM 2257 C C . VAL A 1 298 ? 4.238 5.605 -0.299 1 97.31 298 VAL A C 1
ATOM 2259 O O . VAL A 1 298 ? 3.812 6.691 -0.703 1 97.31 298 VAL A O 1
ATOM 2262 N N . ALA A 1 299 ? 4.852 4.742 -1.05 1 97.44 299 ALA A N 1
ATOM 2263 C CA . ALA A 1 299 ? 5.098 5.043 -2.457 1 97.44 299 ALA A CA 1
ATOM 2264 C C . ALA A 1 299 ? 3.793 5.324 -3.195 1 97.44 299 ALA A C 1
ATOM 2266 O O . ALA A 1 299 ? 3.709 6.266 -3.988 1 97.44 299 ALA A O 1
ATOM 2267 N N . ASN A 1 300 ? 2.789 4.539 -2.908 1 97.31 300 ASN A N 1
ATOM 2268 C CA . ASN A 1 300 ? 1.508 4.711 -3.586 1 97.31 300 ASN A CA 1
ATOM 2269 C C . ASN A 1 300 ? 0.824 6.008 -3.172 1 97.31 300 ASN A C 1
ATOM 2271 O O . ASN A 1 300 ? 0.149 6.645 -3.982 1 97.31 300 ASN A O 1
ATOM 2275 N N . ALA A 1 301 ? 0.928 6.387 -1.906 1 97.69 301 ALA A N 1
ATOM 2276 C CA . ALA A 1 301 ? 0.397 7.676 -1.466 1 97.69 301 ALA A CA 1
ATOM 2277 C C . ALA A 1 301 ? 1.04 8.828 -2.236 1 97.69 301 ALA A C 1
ATOM 2279 O O . ALA A 1 301 ? 0.361 9.781 -2.615 1 97.69 301 ALA A O 1
ATOM 2280 N N . ILE A 1 302 ? 2.33 8.703 -2.463 1 98.06 302 ILE A N 1
ATOM 2281 C CA . ILE A 1 302 ? 3.072 9.711 -3.209 1 98.06 302 ILE A CA 1
ATOM 2282 C C . ILE A 1 302 ? 2.6 9.734 -4.66 1 98.06 302 ILE A C 1
ATOM 2284 O O . ILE A 1 302 ? 2.348 10.805 -5.223 1 98.06 302 ILE A O 1
ATOM 2288 N N . LEU A 1 303 ? 2.414 8.586 -5.234 1 96.94 303 LEU A N 1
ATOM 2289 C CA . LEU A 1 303 ? 1.953 8.484 -6.617 1 96.94 303 LEU A CA 1
ATOM 2290 C C . LEU A 1 303 ? 0.547 9.062 -6.762 1 96.94 303 LEU A C 1
ATOM 2292 O O . LEU A 1 303 ? 0.2 9.602 -7.812 1 96.94 303 LEU A O 1
ATOM 2296 N N . ASP A 1 304 ? -0.225 8.93 -5.676 1 96.56 304 ASP A N 1
ATOM 2297 C CA . ASP A 1 304 ? -1.566 9.5 -5.684 1 96.56 304 ASP A CA 1
ATOM 2298 C C . ASP A 1 304 ? -1.508 11.031 -5.629 1 96.56 304 ASP A C 1
ATOM 2300 O O . ASP A 1 304 ? -2.477 11.703 -5.984 1 96.56 304 ASP A O 1
ATOM 2304 N N . GLY A 1 305 ? -0.422 11.594 -5.125 1 97.62 305 GLY A N 1
ATOM 2305 C CA . GLY A 1 305 ? -0.21 13.031 -5.223 1 97.62 305 GLY A CA 1
ATOM 2306 C C . GLY A 1 305 ? -0.232 13.734 -3.879 1 97.62 305 GLY A C 1
ATOM 2307 O O . GLY A 1 305 ? -0.479 14.938 -3.803 1 97.62 305 GLY A O 1
ATOM 2308 N N . THR A 1 306 ? -0.031 13 -2.809 1 98.56 306 THR A N 1
ATOM 2309 C CA . THR A 1 306 ? 0.042 13.656 -1.511 1 98.56 306 THR A CA 1
ATOM 2310 C C . THR A 1 306 ? 1.203 14.648 -1.472 1 98.56 306 THR A C 1
ATOM 2312 O O . THR A 1 306 ? 2.211 14.461 -2.154 1 98.56 306 THR A O 1
ATOM 2315 N N . ASP A 1 307 ? 1.053 15.75 -0.723 1 98.75 307 ASP A N 1
ATOM 2316 C CA . ASP A 1 307 ? 2.131 16.719 -0.564 1 98.75 307 ASP A CA 1
ATOM 2317 C C . ASP A 1 307 ? 3.18 16.219 0.426 1 98.75 307 ASP A C 1
ATOM 2319 O O . ASP A 1 307 ? 4.375 16.469 0.251 1 98.75 307 ASP A O 1
ATOM 2323 N N . ALA A 1 308 ? 2.605 15.531 1.421 1 98.81 308 ALA A N 1
ATOM 2324 C CA . ALA A 1 308 ? 3.498 15.125 2.506 1 98.81 308 ALA A CA 1
ATOM 2325 C C . ALA A 1 308 ? 3.055 13.797 3.113 1 98.81 308 ALA A C 1
ATOM 2327 O O . ALA A 1 308 ? 1.883 13.43 3.023 1 98.81 308 ALA A O 1
ATOM 2328 N N . VAL A 1 309 ? 4.023 13.109 3.656 1 98.75 309 VAL A N 1
ATOM 2329 C CA . VAL A 1 309 ? 3.811 11.906 4.453 1 98.75 309 VAL A CA 1
ATOM 2330 C C . VAL A 1 309 ? 4.305 12.141 5.879 1 98.75 309 VAL A C 1
ATOM 2332 O O . VAL A 1 309 ? 5.227 12.93 6.105 1 98.75 309 VAL A O 1
ATOM 2335 N N . MET A 1 310 ? 3.684 11.461 6.805 1 98.62 310 MET A N 1
ATOM 2336 C CA . MET A 1 310 ? 3.939 11.844 8.188 1 98.62 310 MET A CA 1
ATOM 2337 C C . MET A 1 310 ? 4.387 10.641 9.016 1 98.62 310 MET A C 1
ATOM 2339 O O . MET A 1 310 ? 3.807 9.562 8.906 1 98.62 310 MET A O 1
ATOM 2343 N N . LEU A 1 311 ? 5.477 10.867 9.758 1 98.19 311 LEU A N 1
ATOM 2344 C CA . LEU A 1 311 ? 5.918 9.922 10.781 1 98.19 311 LEU A CA 1
ATOM 2345 C C . LEU A 1 311 ? 5.363 10.305 12.148 1 98.19 311 LEU A C 1
ATOM 2347 O O . LEU A 1 311 ? 5.5 11.453 12.578 1 98.19 311 LEU A O 1
ATOM 2351 N N . SER A 1 312 ? 4.719 9.406 12.773 1 95.94 312 SER A N 1
ATOM 2352 C CA . SER A 1 312 ? 4.125 9.633 14.086 1 95.94 312 SER A CA 1
ATOM 2353 C C . SER A 1 312 ? 4.957 9 15.195 1 95.94 312 SER A C 1
ATOM 2355 O O . SER A 1 312 ? 6.039 9.492 15.523 1 95.94 312 SER A O 1
ATOM 2357 N N . GLY A 1 313 ? 4.594 7.719 15.617 1 95.69 313 GLY A N 1
ATOM 2358 C CA . GLY A 1 313 ? 5.344 7.031 16.656 1 95.69 313 GLY A CA 1
ATOM 2359 C C . GLY A 1 313 ? 6.766 6.707 16.25 1 95.69 313 GLY A C 1
ATOM 2360 O O . GLY A 1 313 ? 7.66 6.641 17.094 1 95.69 313 GLY A O 1
ATOM 2361 N N . GLU A 1 314 ? 7.039 6.527 14.977 1 96.38 314 GLU A N 1
ATOM 2362 C CA . GLU A 1 314 ? 8.344 6.156 14.438 1 96.38 314 GLU A CA 1
ATOM 2363 C C . GLU A 1 314 ? 9.406 7.188 14.812 1 96.38 314 GLU A C 1
ATOM 2365 O O . GLU A 1 314 ? 10.508 6.824 15.242 1 96.38 314 GLU A O 1
ATOM 2370 N N . SER A 1 315 ? 9.039 8.5 14.68 1 97.31 315 SER A N 1
ATOM 2371 C CA . SER A 1 315 ? 10.016 9.555 14.93 1 97.31 315 SER A CA 1
ATOM 2372 C C . SER A 1 315 ? 9.898 10.078 16.359 1 97.31 315 SER A C 1
ATOM 2374 O O . SER A 1 315 ? 10.859 10.633 16.906 1 97.31 315 SER A O 1
ATOM 2376 N N . ALA A 1 316 ? 8.773 9.914 16.984 1 95.94 316 ALA A N 1
ATOM 2377 C CA . ALA A 1 316 ? 8.547 10.469 18.312 1 95.94 316 ALA A CA 1
ATOM 2378 C C . ALA A 1 316 ? 9.188 9.602 19.391 1 95.94 316 ALA A C 1
ATOM 2380 O O . ALA A 1 316 ? 9.828 10.117 20.312 1 95.94 316 ALA A O 1
ATOM 2381 N N . LYS A 1 317 ? 8.977 8.297 19.328 1 94.62 317 LYS A N 1
ATOM 2382 C CA . LYS A 1 317 ? 9.383 7.414 20.422 1 94.62 317 LYS A CA 1
ATOM 2383 C C . LYS A 1 317 ? 9.992 6.125 19.875 1 94.62 317 LYS A C 1
ATOM 2385 O O . LYS A 1 317 ? 10.297 5.207 20.641 1 94.62 317 LYS A O 1
ATOM 2390 N N . GLY A 1 318 ? 10.164 5.98 18.641 1 94.38 318 GLY A N 1
ATOM 2391 C CA . GLY A 1 318 ? 10.672 4.758 18.031 1 94.38 318 GLY A CA 1
ATOM 2392 C C . GLY A 1 318 ? 12.117 4.477 18.391 1 94.38 318 GLY A C 1
ATOM 2393 O O . GLY A 1 318 ? 12.828 5.363 18.859 1 94.38 318 GLY A O 1
ATOM 2394 N N . LYS A 1 319 ? 12.516 3.26 18.188 1 92.94 319 LYS A N 1
ATOM 2395 C CA . LYS A 1 319 ? 13.891 2.838 18.438 1 92.94 319 LYS A CA 1
ATOM 2396 C C . LYS A 1 319 ? 14.844 3.416 17.406 1 92.94 319 LYS A C 1
ATOM 2398 O O . LYS A 1 319 ? 16.031 3.588 17.672 1 92.94 319 LYS A O 1
ATOM 2403 N N . TYR A 1 320 ? 14.328 3.779 16.234 1 94.19 320 TYR A N 1
ATOM 2404 C CA . TYR A 1 320 ? 15.156 4.184 15.102 1 94.19 320 TYR A CA 1
ATOM 2405 C C . TYR A 1 320 ? 14.594 5.43 14.422 1 94.19 320 TYR A C 1
ATOM 2407 O O . TYR A 1 320 ? 14.352 5.434 13.219 1 94.19 320 TYR A O 1
ATOM 2415 N N . PRO A 1 321 ? 14.469 6.527 15.156 1 97.38 321 PRO A N 1
ATOM 2416 C CA . PRO A 1 321 ? 13.781 7.699 14.602 1 97.38 321 PRO A CA 1
ATOM 2417 C C . PRO A 1 321 ? 14.5 8.281 13.391 1 97.38 321 PRO A C 1
ATOM 2419 O O . PRO A 1 321 ? 13.859 8.602 12.383 1 97.38 321 PRO A O 1
ATOM 2422 N N . LEU A 1 322 ? 15.812 8.43 13.461 1 97.56 322 LEU A N 1
ATOM 2423 C CA . LEU A 1 322 ? 16.562 9.008 12.352 1 97.56 322 LEU A CA 1
ATOM 2424 C C . LEU A 1 322 ? 16.516 8.094 11.133 1 97.56 322 LEU A C 1
ATOM 2426 O O . LEU A 1 322 ? 16.375 8.555 10 1 97.56 322 LEU A O 1
ATOM 2430 N N . GLU A 1 323 ? 16.641 6.746 11.375 1 96 323 GLU A N 1
ATOM 2431 C CA . GLU A 1 323 ? 16.547 5.77 10.289 1 96 323 GLU A CA 1
ATOM 2432 C C . GLU A 1 323 ? 15.18 5.82 9.617 1 96 323 GLU A C 1
ATOM 2434 O O . GLU A 1 323 ? 15.078 5.691 8.398 1 96 323 GLU A O 1
ATOM 2439 N N . ALA A 1 324 ? 14.148 6.031 10.406 1 97.5 324 ALA A N 1
ATOM 2440 C CA . ALA A 1 324 ? 12.797 6.125 9.859 1 97.5 324 ALA A CA 1
ATOM 2441 C C . ALA A 1 324 ? 12.672 7.312 8.906 1 97.5 324 ALA A C 1
ATOM 2443 O O . ALA A 1 324 ? 12.117 7.18 7.812 1 97.5 324 ALA A O 1
ATOM 2444 N N . VAL A 1 325 ? 13.234 8.453 9.328 1 98.38 325 VAL A N 1
ATOM 2445 C CA . VAL A 1 325 ? 13.188 9.641 8.484 1 98.38 325 VAL A CA 1
ATOM 2446 C C . VAL A 1 325 ? 13.992 9.398 7.207 1 98.38 325 VAL A C 1
ATOM 2448 O O . VAL A 1 325 ? 13.555 9.75 6.109 1 98.38 325 VAL A O 1
ATOM 2451 N N . SER A 1 326 ? 15.109 8.781 7.34 1 98 326 SER A N 1
ATOM 2452 C CA . SER A 1 326 ? 15.992 8.531 6.203 1 98 326 SER A CA 1
ATOM 2453 C C . SER A 1 326 ? 15.336 7.594 5.195 1 98 326 SER A C 1
ATOM 2455 O O . SER A 1 326 ? 15.414 7.824 3.986 1 98 326 SER A O 1
ATOM 2457 N N . ILE A 1 327 ? 14.742 6.535 5.691 1 96.88 327 ILE A N 1
ATOM 2458 C CA . ILE A 1 327 ? 14.086 5.578 4.805 1 96.88 327 ILE A CA 1
ATOM 2459 C C . ILE A 1 327 ? 12.891 6.242 4.129 1 96.88 327 ILE A C 1
ATOM 2461 O O . ILE A 1 327 ? 12.648 6.035 2.936 1 96.88 327 ILE A O 1
ATOM 2465 N N . MET A 1 328 ? 12.125 7.027 4.91 1 98.5 328 MET A N 1
ATOM 2466 C CA . MET A 1 328 ? 11.016 7.77 4.324 1 98.5 328 MET A CA 1
ATOM 2467 C C . MET A 1 328 ? 11.5 8.672 3.197 1 98.5 328 MET A C 1
ATOM 2469 O O . MET A 1 328 ? 10.891 8.719 2.125 1 98.5 328 MET A O 1
ATOM 2473 N N . ALA A 1 329 ? 12.586 9.359 3.455 1 98.56 329 ALA A N 1
ATOM 2474 C CA . ALA A 1 329 ? 13.148 10.258 2.457 1 98.56 329 ALA A CA 1
ATOM 2475 C C . ALA A 1 329 ? 13.586 9.492 1.211 1 98.56 329 ALA A C 1
ATOM 2477 O O . ALA A 1 329 ? 13.406 9.969 0.088 1 98.56 329 ALA A O 1
ATOM 2478 N N . THR A 1 330 ? 14.125 8.352 1.404 1 98 330 THR A N 1
ATOM 2479 C CA . THR A 1 330 ? 14.57 7.516 0.298 1 98 330 THR A CA 1
ATOM 2480 C C . THR A 1 330 ? 13.391 7.078 -0.561 1 98 330 THR A C 1
ATOM 2482 O O . THR A 1 330 ? 13.461 7.121 -1.791 1 98 330 THR A O 1
ATOM 2485 N N . ILE A 1 331 ? 12.336 6.629 0.082 1 98 331 ILE A N 1
ATOM 2486 C CA . ILE A 1 331 ? 11.133 6.23 -0.641 1 98 331 ILE A CA 1
ATOM 2487 C C . ILE A 1 331 ? 10.562 7.426 -1.398 1 98 331 ILE A C 1
ATOM 2489 O O . ILE A 1 331 ? 10.188 7.309 -2.568 1 98 331 ILE A O 1
ATOM 2493 N N . CYS A 1 332 ? 10.555 8.586 -0.722 1 98.5 332 CYS A N 1
ATOM 2494 C CA . CYS A 1 332 ? 10.055 9.805 -1.354 1 98.5 332 CYS A CA 1
ATOM 2495 C C . CYS A 1 332 ? 10.875 10.148 -2.594 1 98.5 332 CYS A C 1
ATOM 2497 O O . CYS A 1 332 ? 10.312 10.352 -3.674 1 98.5 332 CYS A O 1
ATOM 2499 N N . GLU A 1 333 ? 12.133 10.211 -2.451 1 98 333 GLU A N 1
ATOM 2500 C CA . GLU A 1 333 ? 13.023 10.594 -3.547 1 98 333 GLU A CA 1
ATOM 2501 C C . GLU A 1 333 ? 12.875 9.648 -4.73 1 98 333 GLU A C 1
ATOM 2503 O O . GLU A 1 333 ? 12.758 10.086 -5.875 1 98 333 GLU A O 1
ATOM 2508 N N . ARG A 1 334 ? 12.852 8.391 -4.465 1 97.62 334 ARG A N 1
ATOM 2509 C CA . ARG A 1 334 ? 12.734 7.383 -5.516 1 97.62 334 ARG A CA 1
ATOM 2510 C C . ARG A 1 334 ? 11.391 7.508 -6.238 1 97.62 334 ARG A C 1
ATOM 2512 O O . ARG A 1 334 ? 11.328 7.383 -7.465 1 97.62 334 ARG A O 1
ATOM 2519 N N . THR A 1 335 ? 10.367 7.637 -5.477 1 98.06 335 THR A N 1
ATOM 2520 C CA . THR A 1 335 ? 9.023 7.684 -6.051 1 98.06 335 THR A CA 1
ATOM 2521 C C . THR A 1 335 ? 8.812 8.984 -6.82 1 98.06 335 THR A C 1
ATOM 2523 O O . THR A 1 335 ? 8.211 8.984 -7.898 1 98.06 335 THR A O 1
ATOM 2526 N N . ASP A 1 336 ? 9.328 10.117 -6.285 1 97.69 336 ASP A N 1
ATOM 2527 C CA . ASP A 1 336 ? 9.203 11.414 -6.934 1 97.69 336 ASP A CA 1
ATOM 2528 C C . ASP A 1 336 ? 9.82 11.398 -8.328 1 97.69 336 ASP A C 1
ATOM 2530 O O . ASP A 1 336 ? 9.328 12.078 -9.234 1 97.69 336 ASP A O 1
ATOM 2534 N N . ARG A 1 337 ? 10.789 10.586 -8.531 1 95.12 337 ARG A N 1
ATOM 2535 C CA . ARG A 1 337 ? 11.516 10.539 -9.797 1 95.12 337 ARG A CA 1
ATOM 2536 C C . ARG A 1 337 ? 10.633 9.984 -10.914 1 95.12 337 ARG A C 1
ATOM 2538 O O . ARG A 1 337 ? 10.859 10.273 -12.094 1 95.12 337 ARG A O 1
ATOM 2545 N N . VAL A 1 338 ? 9.68 9.242 -10.547 1 94.38 338 VAL A N 1
ATOM 2546 C CA . VAL A 1 338 ? 8.914 8.578 -11.594 1 94.38 338 VAL A CA 1
ATOM 2547 C C . VAL A 1 338 ? 7.531 9.211 -11.711 1 94.38 338 VAL A C 1
ATOM 2549 O O . VAL A 1 338 ? 6.715 8.781 -12.531 1 94.38 338 VAL A O 1
ATOM 2552 N N . MET A 1 339 ? 7.258 10.188 -10.953 1 92.75 339 MET A N 1
ATOM 2553 C CA . MET A 1 339 ? 5.969 10.867 -11.039 1 92.75 339 MET A CA 1
ATOM 2554 C C . MET A 1 339 ? 5.922 11.773 -12.266 1 92.75 339 MET A C 1
ATOM 2556 O O . MET A 1 339 ? 6.883 12.492 -12.547 1 92.75 339 MET A O 1
ATOM 2560 N N . ASN A 1 340 ? 4.805 11.68 -12.969 1 90.38 340 ASN A N 1
ATOM 2561 C CA . ASN A 1 340 ? 4.602 12.57 -14.109 1 90.38 340 ASN A CA 1
ATOM 2562 C C . ASN A 1 340 ? 3.795 13.805 -13.711 1 90.38 340 ASN A C 1
ATOM 2564 O O . ASN A 1 340 ? 3.09 13.797 -12.703 1 90.38 340 ASN A O 1
ATOM 2568 N N . SER A 1 341 ? 3.988 14.805 -14.578 1 93.56 341 SER A N 1
ATOM 2569 C CA . SER A 1 341 ? 3.152 15.984 -14.375 1 93.56 341 SER A CA 1
ATOM 2570 C C . SER A 1 341 ? 1.672 15.641 -14.508 1 93.56 341 SER A C 1
ATOM 2572 O O . SER A 1 341 ? 1.309 14.695 -15.211 1 93.56 341 SER A O 1
ATOM 2574 N N . ARG A 1 342 ? 0.873 16.312 -13.875 1 92.44 342 ARG A N 1
ATOM 2575 C CA . ARG A 1 342 ? -0.563 16.047 -13.875 1 92.44 342 ARG A CA 1
ATOM 2576 C C . ARG A 1 342 ? -1.284 16.953 -14.867 1 92.44 342 ARG A C 1
ATOM 2578 O O . ARG A 1 342 ? -2.447 17.297 -14.672 1 92.44 342 ARG A O 1
ATOM 2585 N N . LEU A 1 343 ? -0.643 17.344 -15.875 1 91.06 343 LEU A N 1
ATOM 2586 C CA . LEU A 1 343 ? -1.206 18.234 -16.875 1 91.06 343 LEU A CA 1
ATOM 2587 C C . LEU A 1 343 ? -2.402 17.594 -17.578 1 91.06 343 LEU A C 1
ATOM 2589 O O . LEU A 1 343 ? -3.352 18.281 -17.953 1 91.06 343 LEU A O 1
ATOM 2593 N N . GLU A 1 344 ? -2.402 16.219 -17.672 1 82.94 344 GLU A N 1
ATOM 2594 C CA . GLU A 1 344 ? -3.451 15.531 -18.406 1 82.94 344 GLU A CA 1
ATOM 2595 C C . GLU A 1 344 ? -4.629 15.188 -17.5 1 82.94 344 GLU A C 1
ATOM 2597 O O . GLU A 1 344 ? -5.699 14.805 -17.984 1 82.94 344 GLU A O 1
ATOM 2602 N N . PHE A 1 345 ? -4.523 15.203 -16.312 1 74.12 345 PHE A N 1
ATOM 2603 C CA . PHE A 1 345 ? -5.559 14.773 -15.375 1 74.12 345 PHE A CA 1
ATOM 2604 C C . PHE A 1 345 ? -6.664 15.82 -15.273 1 74.12 345 PHE A C 1
ATOM 2606 O O . PHE A 1 345 ? -7.805 15.5 -14.938 1 74.12 345 PHE A O 1
ATOM 2613 N N . ASN A 1 346 ? -6.344 17.078 -15.43 1 63.53 346 ASN A N 1
ATOM 2614 C CA . ASN A 1 346 ? -7.309 18.125 -15.156 1 63.53 346 ASN A CA 1
ATOM 2615 C C . ASN A 1 346 ? -7.844 18.75 -16.453 1 63.53 346 ASN A C 1
ATOM 2617 O O . ASN A 1 346 ? -7.871 19.969 -16.594 1 63.53 346 ASN A O 1
ATOM 2621 N N . ASN A 1 347 ? -8.328 17.719 -17.328 1 61.81 347 ASN A N 1
ATOM 2622 C CA . ASN A 1 347 ? -8.844 18.312 -18.547 1 61.81 347 ASN A CA 1
ATOM 2623 C C . ASN A 1 347 ? -10.273 18.828 -18.375 1 61.81 347 ASN A C 1
ATOM 2625 O O . ASN A 1 347 ? -11.227 18.172 -18.797 1 61.81 347 ASN A O 1
ATOM 2629 N N . ASP A 1 348 ? -10.461 19.516 -17.266 1 59.28 348 ASP A N 1
ATOM 2630 C CA . ASP A 1 348 ? -11.797 20.078 -17.141 1 59.28 348 ASP A CA 1
ATOM 2631 C C . ASP A 1 348 ? -12.062 21.094 -18.25 1 59.28 348 ASP A C 1
ATOM 2633 O O . ASP A 1 348 ? -11.25 22 -18.5 1 59.28 348 ASP A O 1
ATOM 2637 N N . ASN A 1 349 ? -12.875 20.656 -19.188 1 61.47 349 ASN A N 1
ATOM 2638 C CA . ASN A 1 349 ? -13.32 21.469 -20.312 1 61.47 349 ASN A CA 1
ATOM 2639 C C . ASN A 1 349 ? -13.797 22.844 -19.859 1 61.47 349 ASN A C 1
ATOM 2641 O O . ASN A 1 349 ? -14.258 23.641 -20.672 1 61.47 349 ASN A O 1
ATOM 2645 N N . ARG A 1 350 ? -13.672 23.109 -18.703 1 62.88 350 ARG A N 1
ATOM 2646 C CA . ARG A 1 350 ? -14.156 24.406 -18.234 1 62.88 350 ARG A CA 1
ATOM 2647 C C . ARG A 1 350 ? -13.117 25.5 -18.453 1 62.88 350 ARG A C 1
ATOM 2649 O O . ARG A 1 350 ? -11.914 25.219 -18.5 1 62.88 350 ARG A O 1
ATOM 2656 N N . LYS A 1 351 ? -13.578 26.609 -18.656 1 78.81 351 LYS A N 1
ATOM 2657 C CA . LYS A 1 351 ? -12.781 27.828 -18.766 1 78.81 351 LYS A CA 1
ATOM 2658 C C . LYS A 1 351 ? -11.945 28.047 -17.516 1 78.81 351 LYS A C 1
ATOM 2660 O O . LYS A 1 351 ? -12.477 28.047 -16.406 1 78.81 351 LYS A O 1
ATOM 2665 N N . LEU A 1 352 ? -10.594 28.141 -17.703 1 82.5 352 LEU A N 1
ATOM 2666 C CA . LEU A 1 352 ? -9.664 28.328 -16.609 1 82.5 352 LEU A CA 1
ATOM 2667 C C . LEU A 1 352 ? -9.562 29.812 -16.219 1 82.5 352 LEU A C 1
ATOM 2669 O O . LEU A 1 352 ? -9.688 30.688 -17.078 1 82.5 352 LEU A O 1
ATOM 2673 N N . ARG A 1 353 ? -9.391 30.078 -14.992 1 89.19 353 ARG A N 1
ATOM 2674 C CA . ARG A 1 353 ? -9.047 31.406 -14.523 1 89.19 353 ARG A CA 1
ATOM 2675 C C . ARG A 1 353 ? -7.633 31.797 -14.961 1 89.19 353 ARG A C 1
ATOM 2677 O O . ARG A 1 353 ? -6.84 30.938 -15.344 1 89.19 353 ARG A O 1
ATOM 2684 N N . ILE A 1 354 ? -7.375 33 -14.922 1 89.25 354 ILE A N 1
ATOM 2685 C CA . ILE A 1 354 ? -6.121 33.562 -15.445 1 89.25 354 ILE A CA 1
ATOM 2686 C C . ILE A 1 354 ? -4.941 32.906 -14.734 1 89.25 354 ILE A C 1
ATOM 2688 O O . ILE A 1 354 ? -4.035 32.375 -15.391 1 89.25 354 ILE A O 1
ATOM 2692 N N . THR A 1 355 ? -4.934 32.844 -13.422 1 90.69 355 THR A N 1
ATOM 2693 C CA . THR A 1 355 ? -3.85 32.25 -12.648 1 90.69 355 THR A CA 1
ATOM 2694 C C . THR A 1 355 ? -3.633 30.797 -13.047 1 90.69 355 THR A C 1
ATOM 2696 O O . THR A 1 355 ? -2.496 30.359 -13.266 1 90.69 355 THR A O 1
ATOM 2699 N N . GLU A 1 356 ? -4.691 30.062 -13.219 1 91.06 356 GLU A N 1
ATOM 2700 C CA . GLU A 1 356 ? -4.605 28.656 -13.562 1 91.06 356 GLU A CA 1
ATOM 2701 C C . GLU A 1 356 ? -4.043 28.469 -14.969 1 91.06 356 GLU A C 1
ATOM 2703 O O . GLU A 1 356 ? -3.207 27.594 -15.195 1 91.06 356 GLU A O 1
ATOM 2708 N N . ALA A 1 357 ? -4.543 29.281 -15.859 1 91.75 357 ALA A N 1
ATOM 2709 C CA . ALA A 1 357 ? -4.098 29.188 -17.25 1 91.75 357 ALA A CA 1
ATOM 2710 C C . ALA A 1 357 ? -2.605 29.469 -17.359 1 91.75 357 ALA A C 1
ATOM 2712 O O . ALA A 1 357 ? -1.88 28.734 -18.047 1 91.75 357 ALA A O 1
ATOM 2713 N N . VAL A 1 358 ? -2.18 30.469 -16.703 1 93.81 358 VAL A N 1
ATOM 2714 C CA . VAL A 1 358 ? -0.783 30.891 -16.766 1 93.81 358 VAL A CA 1
ATOM 2715 C C . VAL A 1 358 ? 0.105 29.844 -16.109 1 93.81 358 VAL A C 1
ATOM 2717 O O . VAL A 1 358 ? 1.145 29.469 -16.656 1 93.81 358 VAL A O 1
ATOM 2720 N N . CYS A 1 359 ? -0.274 29.359 -14.969 1 95.62 359 CYS A N 1
ATOM 2721 C CA . CYS A 1 359 ? 0.524 28.391 -14.242 1 95.62 359 CYS A CA 1
ATOM 2722 C C . CYS A 1 359 ? 0.577 27.062 -14.984 1 95.62 359 CYS A C 1
ATOM 2724 O O . CYS A 1 359 ? 1.633 26.422 -15.062 1 95.62 359 CYS A O 1
ATOM 2726 N N . ARG A 1 360 ? -0.559 26.641 -15.516 1 94.94 360 ARG A N 1
ATOM 2727 C CA . ARG A 1 360 ? -0.578 25.422 -16.328 1 94.94 360 ARG A CA 1
ATOM 2728 C C . ARG A 1 360 ? 0.353 25.562 -17.531 1 94.94 360 ARG A C 1
ATOM 2730 O O . ARG A 1 360 ? 1.125 24.641 -17.828 1 94.94 360 ARG A O 1
ATOM 2737 N N . GLY A 1 361 ? 0.214 26.688 -18.188 1 95.38 361 GLY A N 1
ATOM 2738 C CA . GLY A 1 361 ? 1.078 26.969 -19.328 1 95.38 361 GLY A CA 1
ATOM 2739 C C . GLY A 1 361 ? 2.553 26.969 -18.969 1 95.38 361 GLY A C 1
ATOM 2740 O O . GLY A 1 361 ? 3.387 26.484 -19.734 1 95.38 361 GLY A O 1
ATOM 2741 N N . ALA A 1 362 ? 2.85 27.562 -17.844 1 97.38 362 ALA A N 1
ATOM 2742 C CA . ALA A 1 362 ? 4.23 27.609 -17.359 1 97.38 362 ALA A CA 1
ATOM 2743 C C . ALA A 1 362 ? 4.773 26.188 -17.156 1 97.38 362 ALA A C 1
ATOM 2745 O O . ALA A 1 362 ? 5.914 25.906 -17.531 1 97.38 362 ALA A O 1
ATOM 2746 N N . VAL A 1 363 ? 3.979 25.312 -16.562 1 97.75 363 VAL A N 1
ATOM 2747 C CA . VAL A 1 363 ? 4.391 23.938 -16.328 1 97.75 363 VAL A CA 1
ATOM 2748 C C . VAL A 1 363 ? 4.566 23.203 -17.656 1 97.75 363 VAL A C 1
ATOM 2750 O O . VAL A 1 363 ? 5.535 22.469 -17.844 1 97.75 363 VAL A O 1
ATOM 2753 N N . GLU A 1 364 ? 3.629 23.391 -18.562 1 96.69 364 GLU A N 1
ATOM 2754 C CA . GLU A 1 364 ? 3.74 22.797 -19.891 1 96.69 364 GLU A CA 1
ATOM 2755 C C . GLU A 1 364 ? 5.035 23.203 -20.578 1 96.69 364 GLU A C 1
ATOM 2757 O O . GLU A 1 364 ? 5.73 22.375 -21.156 1 96.69 364 GLU A O 1
ATOM 2762 N N . THR A 1 365 ? 5.293 24.484 -20.5 1 97.44 365 THR A N 1
ATOM 2763 C CA . THR A 1 365 ? 6.508 25.031 -21.094 1 97.44 365 THR A CA 1
ATOM 2764 C C . THR A 1 365 ? 7.75 24.422 -20.453 1 97.44 365 THR A C 1
ATOM 2766 O O . THR A 1 365 ? 8.695 24.047 -21.141 1 97.44 365 THR A O 1
ATOM 2769 N N . ALA A 1 366 ? 7.75 24.359 -19.172 1 98.06 366 ALA A N 1
ATOM 2770 C CA . ALA A 1 366 ? 8.883 23.781 -18.453 1 98.06 366 ALA A CA 1
ATOM 2771 C C . ALA A 1 366 ? 9.117 22.328 -18.875 1 98.06 366 ALA A C 1
ATOM 2773 O O . ALA A 1 366 ? 10.258 21.906 -19.062 1 98.06 366 ALA A O 1
ATOM 2774 N N . GLU A 1 367 ? 8.055 21.578 -18.984 1 96.94 367 GLU A N 1
ATOM 2775 C CA . GLU A 1 367 ? 8.164 20.188 -19.406 1 96.94 367 GLU A CA 1
ATOM 2776 C C . GLU A 1 367 ? 8.734 20.078 -20.812 1 96.94 367 GLU A C 1
ATOM 2778 O O . GLU A 1 367 ? 9.609 19.234 -21.078 1 96.94 367 GLU A O 1
ATOM 2783 N N . LYS A 1 368 ? 8.242 20.844 -21.719 1 96.44 368 LYS A N 1
ATOM 2784 C CA . LYS A 1 368 ? 8.641 20.781 -23.125 1 96.44 368 LYS A CA 1
ATOM 2785 C C . LYS A 1 368 ? 10.086 21.219 -23.312 1 96.44 368 LYS A C 1
ATOM 2787 O O . LYS A 1 368 ? 10.781 20.703 -24.203 1 96.44 368 LYS A O 1
ATOM 2792 N N . LEU A 1 369 ? 10.539 22.062 -22.453 1 97.19 369 LEU A N 1
ATOM 2793 C CA . LEU A 1 369 ? 11.883 22.609 -22.578 1 97.19 369 LEU A CA 1
ATOM 2794 C C . LEU A 1 369 ? 12.852 21.891 -21.641 1 97.19 369 LEU A C 1
ATOM 2796 O O . LEU A 1 369 ? 14.031 22.25 -21.562 1 97.19 369 LEU A O 1
ATOM 2800 N N . ASP A 1 370 ? 12.352 20.969 -20.859 1 96.38 370 ASP A N 1
ATOM 2801 C CA . ASP A 1 370 ? 13.133 20.25 -19.859 1 96.38 370 ASP A CA 1
ATOM 2802 C C . ASP A 1 370 ? 13.805 21.219 -18.891 1 96.38 370 ASP A C 1
ATOM 2804 O O . ASP A 1 370 ? 15 21.094 -18.609 1 96.38 370 ASP A O 1
ATOM 2808 N N . ALA A 1 371 ? 13.055 22.266 -18.531 1 97.69 371 ALA A N 1
ATOM 2809 C CA . ALA A 1 371 ? 13.57 23.234 -17.547 1 97.69 371 ALA A CA 1
ATOM 2810 C C . ALA A 1 371 ? 13.648 22.594 -16.156 1 97.69 371 ALA A C 1
ATOM 2812 O O . ALA A 1 371 ? 12.664 22.047 -15.672 1 97.69 371 ALA A O 1
ATOM 2813 N N . PRO A 1 372 ? 14.758 22.766 -15.5 1 97.75 372 PRO A N 1
ATOM 2814 C CA . PRO A 1 372 ? 14.898 22.141 -14.188 1 97.75 372 PRO A CA 1
ATOM 2815 C C . PRO A 1 372 ? 14.211 22.922 -13.078 1 97.75 372 PRO A C 1
ATOM 2817 O O . PRO A 1 372 ? 14.008 22.406 -11.977 1 97.75 372 PRO A O 1
ATOM 2820 N N . LEU A 1 373 ? 13.844 24.203 -13.453 1 98.44 373 LEU A N 1
ATOM 2821 C CA . LEU A 1 373 ? 13.398 25.078 -12.383 1 98.44 373 LEU A CA 1
ATOM 2822 C C . LEU A 1 373 ? 12.297 26.016 -12.867 1 98.44 373 LEU A C 1
ATOM 2824 O O . LEU A 1 373 ? 12.375 26.547 -13.977 1 98.44 373 LEU A O 1
ATOM 2828 N N . ILE A 1 374 ? 11.273 26.188 -12.07 1 98.69 374 ILE A N 1
ATOM 2829 C CA . ILE A 1 374 ? 10.273 27.25 -12.195 1 98.69 374 ILE A CA 1
ATOM 2830 C C . ILE A 1 374 ? 10.375 28.203 -11.016 1 98.69 374 ILE A C 1
ATOM 2832 O O . ILE A 1 374 ? 10.289 27.781 -9.859 1 98.69 374 ILE A O 1
ATOM 2836 N N . VAL A 1 375 ? 10.641 29.453 -11.266 1 98.62 375 VAL A N 1
ATOM 2837 C CA . VAL A 1 375 ? 10.711 30.469 -10.219 1 98.62 375 VAL A CA 1
ATOM 2838 C C . VAL A 1 375 ? 9.398 31.234 -10.148 1 98.62 375 VAL A C 1
ATOM 2840 O O . VAL A 1 375 ? 8.914 31.75 -11.164 1 98.62 375 VAL A O 1
ATOM 2843 N N . VAL A 1 376 ? 8.844 31.312 -8.977 1 98.06 376 VAL A N 1
ATOM 2844 C CA . VAL A 1 376 ? 7.531 31.922 -8.82 1 98.06 376 VAL A CA 1
ATOM 2845 C C . VAL A 1 376 ? 7.598 33 -7.754 1 98.06 376 VAL A C 1
ATOM 2847 O O . VAL A 1 376 ? 8.188 32.812 -6.688 1 98.06 376 VAL A O 1
ATOM 2850 N N . ALA A 1 377 ? 7.07 34.188 -8.07 1 96.25 377 ALA A N 1
ATOM 2851 C CA . ALA A 1 377 ? 6.852 35.219 -7.059 1 96.25 377 ALA A CA 1
ATOM 2852 C C . ALA A 1 377 ? 5.5 35.031 -6.375 1 96.25 377 ALA A C 1
ATOM 2854 O O . ALA A 1 377 ? 4.48 34.844 -7.047 1 96.25 377 ALA A O 1
ATOM 2855 N N . THR A 1 378 ? 5.547 35.031 -5.027 1 94.88 378 THR A N 1
ATOM 2856 C CA . THR A 1 378 ? 4.293 34.844 -4.309 1 94.88 378 THR A CA 1
ATOM 2857 C C . THR A 1 378 ? 4.305 35.594 -2.98 1 94.88 378 THR A C 1
ATOM 2859 O O . THR A 1 378 ? 5.355 35.719 -2.352 1 94.88 378 THR A O 1
ATOM 2862 N N . GLN A 1 379 ? 3.201 36.125 -2.564 1 92.88 379 GLN A N 1
ATOM 2863 C CA . GLN A 1 379 ? 3.07 36.781 -1.262 1 92.88 379 GLN A CA 1
ATOM 2864 C C . GLN A 1 379 ? 2.438 35.844 -0.243 1 92.88 379 GLN A C 1
ATOM 2866 O O . GLN A 1 379 ? 3.002 35.594 0.827 1 92.88 379 GLN A O 1
ATOM 2871 N N . GLY A 1 380 ? 1.367 35.281 -0.613 1 92.81 380 GLY A N 1
ATOM 2872 C CA . GLY A 1 380 ? 0.642 34.406 0.288 1 92.81 380 GLY A CA 1
ATOM 2873 C C . GLY A 1 380 ? 0.794 32.938 -0.063 1 92.81 380 GLY A C 1
ATOM 2874 O O . GLY A 1 380 ? 0.217 32.062 0.599 1 92.81 380 GLY A O 1
ATOM 2875 N N . GLY A 1 381 ? 1.512 32.562 -1.033 1 95.81 381 GLY A N 1
ATOM 2876 C CA . GLY A 1 381 ? 1.782 31.188 -1.39 1 95.81 381 GLY A CA 1
ATOM 2877 C C . GLY A 1 381 ? 0.85 30.656 -2.459 1 95.81 381 GLY A C 1
ATOM 2878 O O . GLY A 1 381 ? 1.077 29.578 -3.006 1 95.81 381 GLY A O 1
ATOM 2879 N N . LYS A 1 382 ? -0.204 31.391 -2.908 1 94.69 382 LYS A N 1
ATOM 2880 C CA . LYS A 1 382 ? -1.232 30.922 -3.83 1 94.69 382 LYS A CA 1
ATOM 2881 C C . LYS A 1 382 ? -0.64 30.609 -5.203 1 94.69 382 LYS A C 1
ATOM 2883 O O . LYS A 1 382 ? -0.984 29.594 -5.82 1 94.69 382 LYS A O 1
ATOM 2888 N N . SER A 1 383 ? 0.249 31.469 -5.695 1 95.12 383 SER A N 1
ATOM 2889 C CA . SER A 1 383 ? 0.856 31.25 -7.004 1 95.12 383 SER A CA 1
ATOM 2890 C C . SER A 1 383 ? 1.719 29.984 -7.004 1 95.12 383 SER A C 1
ATOM 2892 O O . SER A 1 383 ? 1.692 29.203 -7.965 1 95.12 383 SER A O 1
ATOM 2894 N N . ALA A 1 384 ? 2.496 29.828 -5.941 1 97.38 384 ALA A N 1
ATOM 2895 C CA . ALA A 1 384 ? 3.342 28.641 -5.836 1 97.38 384 ALA A CA 1
ATOM 2896 C C . ALA A 1 384 ? 2.502 27.35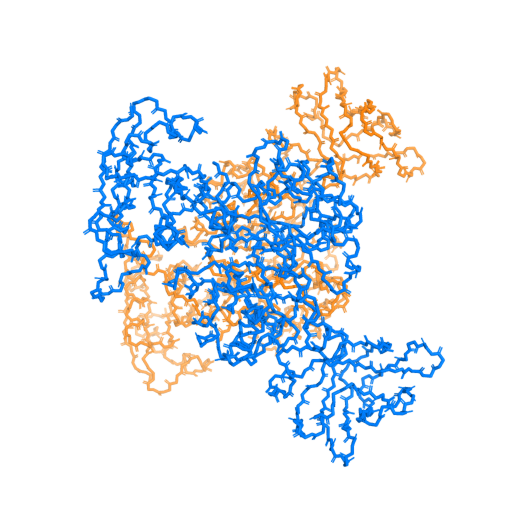9 -5.828 1 97.38 384 ALA A C 1
ATOM 2898 O O . ALA A 1 384 ? 2.832 26.391 -6.512 1 97.38 384 ALA A O 1
ATOM 2899 N N . ARG A 1 385 ? 1.399 27.375 -5.125 1 97.31 385 ARG A N 1
ATOM 2900 C CA . ARG A 1 385 ? 0.54 26.203 -5.012 1 97.31 385 ARG A CA 1
ATOM 2901 C C . ARG A 1 385 ? -0.222 25.953 -6.309 1 97.31 385 ARG A C 1
ATOM 2903 O O . ARG A 1 385 ? -0.552 24.812 -6.633 1 97.31 385 ARG A O 1
ATOM 2910 N N . ALA A 1 386 ? -0.496 27.047 -7.062 1 96.06 386 ALA A N 1
ATOM 2911 C CA . ALA A 1 386 ? -1.134 26.891 -8.367 1 96.06 386 ALA A CA 1
ATOM 2912 C C . ALA A 1 386 ? -0.223 26.141 -9.336 1 96.06 386 ALA A C 1
ATOM 2914 O O . ALA A 1 386 ? -0.688 25.312 -10.125 1 96.06 386 ALA A O 1
ATOM 2915 N N . VAL A 1 387 ? 1.082 26.469 -9.281 1 97.38 387 VAL A N 1
ATOM 2916 C CA . VAL A 1 387 ? 2.043 25.734 -10.102 1 97.38 387 VAL A CA 1
ATOM 2917 C C . VAL A 1 387 ? 2.174 24.297 -9.594 1 97.38 387 VAL A C 1
ATOM 2919 O O . VAL A 1 387 ? 2.166 23.359 -10.383 1 97.38 387 VAL A O 1
ATOM 2922 N N . ARG A 1 388 ? 2.23 24.156 -8.305 1 98 388 ARG A N 1
ATOM 2923 C CA . ARG A 1 388 ? 2.406 22.875 -7.652 1 98 388 ARG A CA 1
ATOM 2924 C C . ARG A 1 388 ? 1.275 21.906 -8.023 1 98 388 ARG A C 1
ATOM 2926 O O . ARG A 1 388 ? 1.49 20.703 -8.141 1 98 388 ARG A O 1
ATOM 2933 N N . LYS A 1 389 ? 0.094 22.406 -8.305 1 96.88 389 LYS A N 1
ATOM 2934 C CA . LYS A 1 389 ? -1.091 21.625 -8.641 1 96.88 389 LYS A CA 1
ATOM 2935 C C . LYS A 1 389 ? -0.799 20.641 -9.773 1 96.88 389 LYS A C 1
ATOM 2937 O O . LYS A 1 389 ? -1.359 19.547 -9.805 1 96.88 389 LYS A O 1
ATOM 2942 N N . TYR A 1 390 ? 0.126 21.016 -10.609 1 96.38 390 TYR A N 1
ATOM 2943 C CA . TYR A 1 390 ? 0.34 20.25 -11.828 1 96.38 390 TYR A CA 1
ATOM 2944 C C . TYR A 1 390 ? 1.57 19.359 -11.703 1 96.38 390 TYR A C 1
ATOM 2946 O O . TYR A 1 390 ? 1.938 18.656 -12.648 1 96.38 390 TYR A O 1
ATOM 2954 N N . PHE A 1 391 ? 2.24 19.375 -10.562 1 96.69 391 PHE A N 1
ATOM 2955 C CA . PHE A 1 391 ? 3.379 18.531 -10.227 1 96.69 391 PHE A CA 1
ATOM 2956 C C . PHE A 1 391 ? 4.418 18.562 -11.344 1 96.69 391 PHE A C 1
ATOM 2958 O O . PHE A 1 391 ? 4.766 17.516 -11.891 1 96.69 391 PHE A O 1
ATOM 2965 N N . PRO A 1 392 ? 4.992 19.734 -11.594 1 97.5 392 PRO A N 1
ATOM 2966 C CA . PRO A 1 392 ? 6.031 19.781 -12.625 1 97.5 392 PRO A CA 1
ATOM 2967 C C . PRO A 1 392 ? 7.258 18.953 -12.266 1 97.5 392 PRO A C 1
ATOM 2969 O O . PRO A 1 392 ? 7.566 18.781 -11.086 1 97.5 392 PRO A O 1
ATOM 2972 N N . ASP A 1 393 ? 7.938 18.453 -13.289 1 96.56 393 ASP A N 1
ATOM 2973 C CA . ASP A 1 393 ? 9.242 17.828 -13.07 1 96.56 393 ASP A CA 1
ATOM 2974 C C . ASP A 1 393 ? 10.234 18.828 -12.469 1 96.56 393 ASP A C 1
ATOM 2976 O O . ASP A 1 393 ? 11.062 18.453 -11.641 1 96.56 393 ASP A O 1
ATOM 2980 N N . ALA A 1 394 ? 10.086 20.062 -12.898 1 97.5 394 ALA A N 1
ATOM 2981 C CA . ALA A 1 394 ? 10.938 21.125 -12.375 1 97.5 394 ALA A CA 1
ATOM 2982 C C . ALA A 1 394 ? 10.656 21.375 -10.898 1 97.5 394 ALA A C 1
ATOM 2984 O O . ALA A 1 394 ? 9.516 21.281 -10.453 1 97.5 394 ALA A O 1
ATOM 2985 N N . THR A 1 395 ? 11.711 21.688 -10.172 1 98 395 THR A N 1
ATOM 2986 C CA . THR A 1 395 ? 11.523 22.203 -8.82 1 98 395 THR A CA 1
ATOM 2987 C C . THR A 1 395 ? 10.938 23.609 -8.859 1 98 395 THR A C 1
ATOM 2989 O O . THR A 1 395 ? 11.195 24.375 -9.789 1 98 395 THR A O 1
ATOM 2992 N N . ILE A 1 396 ? 10.102 23.969 -7.918 1 98.62 396 ILE A N 1
ATOM 2993 C CA . ILE A 1 396 ? 9.508 25.297 -7.828 1 98.62 396 ILE A CA 1
ATOM 2994 C C . ILE A 1 396 ? 10.242 26.125 -6.773 1 98.62 396 ILE A C 1
ATOM 2996 O O . ILE A 1 396 ? 10.234 25.766 -5.59 1 98.62 396 ILE A O 1
ATOM 3000 N N . LEU A 1 397 ? 10.914 27.094 -7.176 1 98.56 397 LEU A N 1
ATOM 3001 C CA . LEU A 1 397 ? 11.508 28.062 -6.262 1 98.56 397 LEU A CA 1
ATOM 3002 C C . LEU A 1 397 ? 10.57 29.234 -6.023 1 98.56 397 LEU A C 1
ATOM 3004 O O . LEU A 1 397 ? 10.367 30.062 -6.91 1 98.56 397 LEU A O 1
ATOM 3008 N N . ALA A 1 398 ? 10.016 29.344 -4.84 1 98.31 398 ALA A N 1
ATOM 3009 C CA . ALA A 1 398 ? 9.039 30.391 -4.523 1 98.31 398 ALA A CA 1
ATOM 3010 C C . ALA A 1 398 ? 9.688 31.562 -3.801 1 98.31 398 ALA A C 1
ATOM 3012 O O . ALA A 1 398 ? 10.133 31.422 -2.658 1 98.31 398 ALA A O 1
ATOM 3013 N N . LEU A 1 399 ? 9.734 32.688 -4.422 1 97.62 399 LEU A N 1
ATOM 3014 C CA . LEU A 1 399 ? 10.258 33.906 -3.814 1 97.62 399 LEU A CA 1
ATOM 3015 C C . LEU A 1 399 ? 9.148 34.656 -3.094 1 97.62 399 LEU A C 1
ATOM 3017 O O . LEU A 1 399 ? 8.094 34.938 -3.674 1 97.62 399 LEU A O 1
ATOM 3021 N N . THR A 1 400 ? 9.359 34.938 -1.839 1 96.62 400 THR A N 1
ATOM 3022 C CA . THR A 1 400 ? 8.359 35.656 -1.059 1 96.62 400 THR A CA 1
ATOM 3023 C C . THR A 1 400 ? 9.031 36.625 -0.091 1 96.62 400 THR A C 1
ATOM 3025 O O . THR A 1 400 ? 10.172 36.406 0.33 1 96.62 400 THR A O 1
ATOM 3028 N N . THR A 1 401 ? 8.391 37.688 0.163 1 95.81 401 THR A N 1
ATOM 3029 C CA . THR A 1 401 ? 8.859 38.656 1.156 1 95.81 401 THR A CA 1
ATOM 3030 C C . THR A 1 401 ? 8.234 38.375 2.52 1 95.81 401 THR A C 1
ATOM 3032 O O . THR A 1 401 ? 8.523 39.062 3.498 1 95.81 401 THR A O 1
ATOM 3035 N N . ASN A 1 402 ? 7.371 37.406 2.57 1 96 402 ASN A N 1
ATOM 3036 C CA . ASN A 1 402 ? 6.633 37.031 3.771 1 96 402 ASN A CA 1
ATOM 3037 C C . ASN A 1 402 ? 7.23 35.781 4.438 1 96 402 ASN A C 1
ATOM 3039 O O . ASN A 1 402 ? 7.125 34.688 3.91 1 96 402 ASN A O 1
ATOM 3043 N N . GLU A 1 403 ? 7.762 36 5.645 1 96 403 GLU A N 1
ATOM 3044 C CA . GLU A 1 403 ? 8.445 34.906 6.359 1 96 403 GLU A CA 1
ATOM 3045 C C . GLU A 1 403 ? 7.484 33.781 6.695 1 96 403 GLU A C 1
ATOM 3047 O O . GLU A 1 403 ? 7.844 32.594 6.598 1 96 403 GLU A O 1
ATOM 3052 N N . LYS A 1 404 ? 6.289 34.156 7.117 1 96.94 404 LYS A N 1
ATOM 3053 C CA . LYS A 1 404 ? 5.289 33.125 7.441 1 96.94 404 LYS A CA 1
ATOM 3054 C C . LYS A 1 404 ? 4.957 32.281 6.223 1 96.94 404 LYS A C 1
ATOM 3056 O O . LYS A 1 404 ? 4.855 31.047 6.328 1 96.94 404 LYS A O 1
ATOM 3061 N N . THR A 1 405 ? 4.836 32.906 5.102 1 97.31 405 THR A N 1
ATOM 3062 C CA . THR A 1 405 ? 4.566 32.219 3.857 1 97.31 405 THR A CA 1
ATOM 3063 C C . THR A 1 405 ? 5.715 31.266 3.514 1 97.31 405 THR A C 1
ATOM 3065 O O . THR A 1 405 ? 5.492 30.141 3.08 1 97.31 405 THR A O 1
ATOM 3068 N N . ALA A 1 406 ? 6.91 31.719 3.729 1 97.75 406 ALA A N 1
ATOM 3069 C CA . ALA A 1 406 ? 8.078 30.875 3.455 1 97.75 406 ALA A CA 1
ATOM 3070 C C . ALA A 1 406 ? 8.039 29.594 4.277 1 97.75 406 ALA A C 1
ATOM 3072 O O . ALA A 1 406 ? 8.289 28.516 3.754 1 97.75 406 ALA A O 1
ATOM 3073 N N . HIS A 1 407 ? 7.703 29.703 5.531 1 98.19 407 HIS A N 1
ATOM 3074 C CA . HIS A 1 407 ? 7.609 28.531 6.398 1 98.19 407 HIS A CA 1
ATOM 3075 C C . HIS A 1 407 ? 6.484 27.609 5.953 1 98.19 407 HIS A C 1
ATOM 3077 O O . HIS A 1 407 ? 6.668 26.391 5.895 1 98.19 407 HIS A O 1
ATOM 3083 N N . GLN A 1 408 ? 5.402 28.188 5.613 1 98.69 408 GLN A N 1
ATOM 3084 C CA . GLN A 1 408 ? 4.215 27.391 5.297 1 98.69 408 GLN A CA 1
ATOM 3085 C C . GLN A 1 408 ? 4.383 26.656 3.969 1 98.69 408 GLN A C 1
ATOM 3087 O O . GLN A 1 408 ? 3.859 25.562 3.791 1 98.69 408 GLN A O 1
ATOM 3092 N N . LEU A 1 409 ? 5.156 27.203 3.039 1 98.62 409 LEU A N 1
ATOM 3093 C CA . LEU A 1 409 ? 5.348 26.609 1.72 1 98.62 409 LEU A CA 1
ATOM 3094 C C . LEU A 1 409 ? 6.254 25.375 1.8 1 98.62 409 LEU A C 1
ATOM 3096 O O . LEU A 1 409 ? 6.332 24.594 0.852 1 98.62 409 LEU A O 1
ATOM 3100 N N . VAL A 1 410 ? 6.891 25.156 2.938 1 98.31 410 VAL A N 1
ATOM 3101 C CA . VAL A 1 410 ? 7.77 24 3.107 1 98.31 410 VAL A CA 1
ATOM 3102 C C . VAL A 1 410 ? 6.945 22.703 3.084 1 98.31 410 VAL A C 1
ATOM 3104 O O . VAL A 1 410 ? 7.484 21.625 2.861 1 98.31 410 VAL A O 1
ATOM 3107 N N . LEU A 1 411 ? 5.641 22.844 3.256 1 98.69 411 LEU A N 1
ATOM 3108 C CA . LEU A 1 411 ? 4.758 21.672 3.301 1 98.69 411 LEU A CA 1
ATOM 3109 C C . LEU A 1 411 ? 4.215 21.359 1.913 1 98.69 411 LEU A C 1
ATOM 3111 O O . LEU A 1 411 ? 3.58 20.312 1.716 1 98.69 411 LEU A O 1
ATOM 3115 N N . SER A 1 412 ? 4.469 22.219 0.937 1 98.69 412 SER A N 1
ATOM 3116 C CA . SER A 1 412 ? 3.959 22.031 -0.417 1 98.69 412 SER A CA 1
ATOM 3117 C C . SER A 1 412 ? 4.938 21.219 -1.268 1 98.69 412 SER A C 1
ATOM 3119 O O . SER A 1 412 ? 6.102 21.594 -1.411 1 98.69 412 SER A O 1
ATOM 3121 N N . LYS A 1 413 ? 4.477 20.172 -1.813 1 98.44 413 LYS A N 1
ATOM 3122 C CA . LYS A 1 413 ? 5.289 19.234 -2.6 1 98.44 413 LYS A CA 1
ATOM 3123 C C . LYS A 1 413 ? 6.035 19.969 -3.713 1 98.44 413 LYS A C 1
ATOM 3125 O O . LYS A 1 413 ? 5.438 20.75 -4.461 1 98.44 413 LYS A O 1
ATOM 3130 N N . GLY A 1 414 ? 7.383 19.844 -3.771 1 98.12 414 GLY A N 1
ATOM 3131 C CA . GLY A 1 414 ? 8.203 20.344 -4.867 1 98.12 414 GLY A CA 1
ATOM 3132 C C . GLY A 1 414 ? 8.539 21.812 -4.738 1 98.1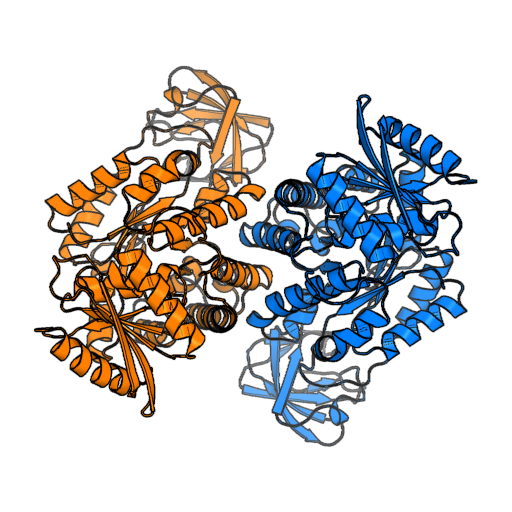2 414 GLY A C 1
ATOM 3133 O O . GLY A 1 414 ? 9.227 22.375 -5.598 1 98.12 414 GLY A O 1
ATOM 3134 N N . VAL A 1 415 ? 8.109 22.453 -3.689 1 98.56 415 VAL A N 1
ATOM 3135 C CA . VAL A 1 415 ? 8.32 23.891 -3.533 1 98.56 415 VAL A CA 1
ATOM 3136 C C . VAL A 1 415 ? 9.484 24.125 -2.57 1 98.56 415 VAL A C 1
ATOM 3138 O O . VAL A 1 415 ? 9.547 23.516 -1.501 1 98.56 415 VAL A O 1
ATOM 3141 N N . VAL A 1 416 ? 10.383 24.906 -2.941 1 98.19 416 VAL A N 1
ATOM 3142 C CA . VAL A 1 416 ? 11.453 25.438 -2.105 1 98.19 416 VAL A CA 1
ATOM 3143 C C . VAL A 1 416 ? 11.258 26.938 -1.889 1 98.19 416 VAL A C 1
ATOM 3145 O O . VAL A 1 416 ? 11.414 27.734 -2.818 1 98.19 416 VAL A O 1
ATOM 3148 N N . PRO A 1 417 ? 10.953 27.297 -0.655 1 98.06 417 PRO A N 1
ATOM 3149 C CA . PRO A 1 417 ? 10.75 28.734 -0.394 1 98.06 417 PRO A CA 1
ATOM 3150 C C . PRO A 1 417 ? 12.062 29.5 -0.248 1 98.06 417 PRO A C 1
ATOM 3152 O O . PRO A 1 417 ? 13.055 28.938 0.227 1 98.06 417 PRO A O 1
ATOM 3155 N N . GLN A 1 418 ? 12.031 30.703 -0.694 1 97.31 418 GLN A N 1
ATOM 3156 C CA . GLN A 1 418 ? 13.148 31.625 -0.542 1 97.31 418 GLN A CA 1
ATOM 3157 C C . GLN A 1 418 ? 12.664 33 -0.127 1 97.31 418 GLN A C 1
ATOM 3159 O O . GLN A 1 418 ? 11.906 33.656 -0.855 1 97.31 418 GLN A O 1
ATOM 3164 N N . LEU A 1 419 ? 13.109 33.406 1.073 1 96 419 LEU A N 1
ATOM 3165 C CA . LEU A 1 419 ? 12.773 34.75 1.565 1 96 419 LEU A CA 1
ATOM 3166 C C . LEU A 1 419 ? 13.633 35.812 0.897 1 96 419 LEU A C 1
ATOM 3168 O O . LEU A 1 419 ? 14.852 35.656 0.801 1 96 419 LEU A O 1
ATOM 3172 N N . VAL A 1 420 ? 13.023 36.844 0.369 1 96.31 420 VAL A N 1
ATOM 3173 C CA . VAL A 1 420 ? 13.711 37.969 -0.209 1 96.31 420 VAL A CA 1
ATOM 3174 C C . VAL A 1 420 ? 13.211 39.281 0.444 1 96.31 420 VAL A C 1
ATOM 3176 O O . VAL A 1 420 ? 12.117 39.281 1.016 1 96.31 420 VAL A O 1
ATOM 3179 N N . LYS A 1 421 ? 14.016 40.25 0.32 1 95.12 421 LYS A N 1
ATOM 3180 C CA . LYS A 1 421 ? 13.688 41.5 0.999 1 95.12 421 LYS A CA 1
ATOM 3181 C C . LYS A 1 421 ? 12.562 42.25 0.275 1 95.12 421 LYS A C 1
ATOM 3183 O O . LYS A 1 421 ? 11.633 42.75 0.909 1 95.12 421 LYS A O 1
ATOM 3188 N N . GLU A 1 422 ? 12.672 42.375 -1.003 1 93.31 422 GLU A N 1
ATOM 3189 C CA . GLU A 1 422 ? 11.672 43.094 -1.802 1 93.31 422 GLU A CA 1
ATOM 3190 C C . GLU A 1 422 ? 11.719 42.656 -3.262 1 93.31 422 GLU A C 1
ATOM 3192 O O . GLU A 1 422 ? 12.742 42.125 -3.725 1 93.31 422 GLU A O 1
ATOM 3197 N N . ILE A 1 423 ? 10.602 42.688 -3.832 1 91.62 423 ILE A N 1
ATOM 3198 C CA . ILE A 1 423 ? 10.461 42.594 -5.281 1 91.62 423 ILE A CA 1
ATOM 3199 C C . ILE A 1 423 ? 9.773 43.844 -5.824 1 91.62 423 ILE A C 1
ATOM 3201 O O . ILE A 1 423 ? 8.555 43.969 -5.734 1 91.62 423 ILE A O 1
ATOM 3205 N N . THR A 1 424 ? 10.5 44.688 -6.453 1 90.69 424 THR A N 1
ATOM 3206 C CA . THR A 1 424 ? 10.031 46.062 -6.73 1 90.69 424 THR A CA 1
ATOM 3207 C C . THR A 1 424 ? 9.359 46.125 -8.094 1 90.69 424 THR A C 1
ATOM 3209 O O . THR A 1 424 ? 8.586 47.062 -8.367 1 90.69 424 THR A O 1
ATOM 3212 N N . SER A 1 425 ? 9.711 45.312 -9 1 90.12 425 SER A N 1
ATOM 3213 C CA . SER A 1 425 ? 9.164 45.25 -10.352 1 90.12 425 SER A CA 1
ATOM 3214 C C . SER A 1 425 ? 9.336 43.875 -10.977 1 90.12 425 SER A C 1
ATOM 3216 O O . SER A 1 425 ? 10.008 43 -10.406 1 90.12 425 SER A O 1
ATOM 3218 N N . THR A 1 426 ? 8.695 43.719 -12.062 1 91.88 426 THR A N 1
ATOM 3219 C CA . THR A 1 426 ? 8.836 42.469 -12.812 1 91.88 426 THR A CA 1
ATOM 3220 C C . THR A 1 426 ? 10.297 42.25 -13.195 1 91.88 426 THR A C 1
ATOM 3222 O O . THR A 1 426 ? 10.789 41.125 -13.125 1 91.88 426 THR A O 1
ATOM 3225 N N . ASP A 1 427 ? 10.969 43.312 -13.594 1 93.19 427 ASP A N 1
ATOM 3226 C CA . ASP A 1 427 ? 12.375 43.188 -13.953 1 93.19 427 ASP A CA 1
ATOM 3227 C C . ASP A 1 427 ? 13.227 42.812 -12.742 1 93.19 427 ASP A C 1
ATOM 3229 O O . ASP A 1 427 ? 14.18 42.031 -12.859 1 93.19 427 ASP A O 1
ATOM 3233 N N . ASP A 1 428 ? 12.844 43.406 -11.68 1 93.81 428 ASP A N 1
ATOM 3234 C CA . ASP A 1 428 ? 13.523 43.062 -10.438 1 93.81 428 ASP A CA 1
ATOM 3235 C C . ASP A 1 428 ? 13.344 41.562 -10.102 1 93.81 428 ASP A C 1
ATOM 3237 O O . ASP A 1 428 ? 14.289 40.906 -9.672 1 93.81 428 ASP A O 1
ATOM 3241 N N . PHE A 1 429 ? 12.18 41.125 -10.281 1 95.19 429 PHE A N 1
ATOM 3242 C CA . PHE A 1 429 ? 11.875 39.719 -10.062 1 95.19 429 PHE A CA 1
ATOM 3243 C C . PHE A 1 429 ? 12.727 38.812 -10.961 1 95.19 429 PHE A C 1
ATOM 3245 O O . PHE A 1 429 ? 13.266 37.812 -10.516 1 95.19 429 PHE A O 1
ATOM 3252 N N . TYR A 1 430 ? 12.859 39.188 -12.25 1 96.44 430 TYR A N 1
ATOM 3253 C CA . TYR A 1 430 ? 13.656 38.406 -13.188 1 96.44 430 TYR A CA 1
ATOM 3254 C C . TYR A 1 430 ? 15.117 38.344 -12.742 1 96.44 430 TYR A C 1
ATOM 3256 O O . TYR A 1 430 ? 15.734 37.281 -12.75 1 96.44 430 TYR A O 1
ATOM 3264 N N . ARG A 1 431 ? 15.602 39.5 -12.359 1 96 431 ARG A N 1
ATOM 3265 C CA . ARG A 1 431 ? 16.984 39.562 -11.922 1 96 431 ARG A CA 1
ATOM 3266 C C . ARG A 1 431 ? 17.219 38.719 -10.672 1 96 431 ARG A C 1
ATOM 3268 O O . ARG A 1 431 ? 18.094 37.875 -10.641 1 96 431 ARG A O 1
ATOM 3275 N N . LEU A 1 432 ? 16.422 39 -9.656 1 96.12 432 LEU A N 1
ATOM 3276 C CA . LEU A 1 432 ? 16.516 38.281 -8.383 1 96.12 432 LEU A CA 1
ATOM 3277 C C . LEU A 1 432 ? 16.344 36.781 -8.578 1 96.12 432 LEU A C 1
ATOM 3279 O O . LEU A 1 432 ? 17.078 35.969 -8.008 1 96.12 432 LEU A O 1
ATOM 3283 N N . GLY A 1 433 ? 15.352 36.438 -9.383 1 97.25 433 GLY A N 1
ATOM 3284 C CA . GLY A 1 433 ? 15.062 35.031 -9.648 1 97.25 433 GLY A CA 1
ATOM 3285 C C . GLY A 1 433 ? 16.234 34.281 -10.281 1 97.25 433 GLY A C 1
ATOM 3286 O O . GLY A 1 433 ? 16.547 33.156 -9.891 1 97.25 433 GLY A O 1
ATOM 3287 N N . LYS A 1 434 ? 16.828 34.875 -11.25 1 97.62 434 LYS A N 1
ATOM 3288 C CA . LYS A 1 434 ? 17.984 34.25 -11.914 1 97.62 434 LYS A CA 1
ATOM 3289 C C . LYS A 1 434 ? 19.156 34.094 -10.953 1 97.62 434 LYS A C 1
ATOM 3291 O O . LYS A 1 434 ? 19.812 33.062 -10.938 1 97.62 434 LYS A O 1
ATOM 3296 N N . GLU A 1 435 ? 19.391 35.094 -10.203 1 97.88 435 GLU A N 1
ATOM 3297 C CA . GLU A 1 435 ? 20.469 35.062 -9.234 1 97.88 435 GLU A CA 1
ATOM 3298 C C . GLU A 1 435 ? 20.266 33.969 -8.219 1 97.88 435 GLU A C 1
ATOM 3300 O O . GLU A 1 435 ? 21.188 33.188 -7.938 1 97.88 435 GLU A O 1
ATOM 3305 N N . LEU A 1 436 ? 19.109 33.844 -7.727 1 97.56 436 LEU A N 1
ATOM 3306 C CA . LEU A 1 436 ? 18.812 32.906 -6.676 1 97.56 436 LEU A CA 1
ATOM 3307 C C . LEU A 1 436 ? 18.719 31.484 -7.238 1 97.56 436 LEU A C 1
ATOM 3309 O O . LEU A 1 436 ? 19.016 30.5 -6.539 1 97.56 436 LEU A O 1
ATOM 3313 N N . ALA A 1 437 ? 18.281 31.359 -8.484 1 97.81 437 ALA A N 1
ATOM 3314 C CA . ALA A 1 437 ? 18.297 30.062 -9.148 1 97.81 437 ALA A CA 1
ATOM 3315 C C . ALA A 1 437 ? 19.719 29.469 -9.164 1 97.81 437 ALA A C 1
ATOM 3317 O O . ALA A 1 437 ? 19.906 28.281 -8.891 1 97.81 437 ALA A O 1
ATOM 3318 N N . LEU A 1 438 ? 20.672 30.344 -9.43 1 97.69 438 LEU A N 1
ATOM 3319 C CA . LEU A 1 438 ? 22.062 29.922 -9.484 1 97.69 438 LEU A CA 1
ATOM 3320 C C . LEU A 1 438 ? 22.609 29.672 -8.078 1 97.69 438 LEU A C 1
ATOM 3322 O O . LEU A 1 438 ? 23.266 28.656 -7.832 1 97.69 438 LEU A O 1
ATOM 3326 N N . GLN A 1 439 ? 22.281 30.531 -7.188 1 96.31 439 GLN A N 1
ATOM 3327 C CA . GLN A 1 439 ? 22.797 30.453 -5.828 1 96.31 439 GLN A CA 1
ATOM 3328 C C . GLN A 1 439 ? 22.281 29.219 -5.109 1 96.31 439 GLN A C 1
ATOM 3330 O O . GLN A 1 439 ? 23 28.625 -4.297 1 96.31 439 GLN A O 1
ATOM 3335 N N . SER A 1 440 ? 21.062 28.859 -5.375 1 93.44 440 SER A N 1
ATOM 3336 C CA . SER A 1 440 ? 20.422 27.734 -4.699 1 93.44 440 SER A CA 1
ATOM 3337 C C . SER A 1 440 ? 21 26.406 -5.176 1 93.44 440 SER A C 1
ATOM 3339 O O . SER A 1 440 ? 20.828 25.375 -4.52 1 93.44 440 SER A O 1
ATOM 3341 N N . GLY A 1 441 ? 21.609 26.422 -6.406 1 94.5 441 GLY A N 1
ATOM 3342 C CA . GLY A 1 441 ? 22.125 25.188 -6.988 1 94.5 441 GLY A CA 1
ATOM 3343 C C . GLY A 1 441 ? 21.047 24.344 -7.652 1 94.5 441 GLY A C 1
ATOM 3344 O O . GLY A 1 441 ? 21.328 23.266 -8.156 1 94.5 441 GLY A O 1
ATOM 3345 N N . LEU A 1 442 ? 19.828 24.844 -7.715 1 96.38 442 LEU A N 1
ATOM 3346 C CA . LEU A 1 442 ? 18.719 24.109 -8.32 1 96.38 442 LEU A CA 1
ATOM 3347 C C . LEU A 1 442 ? 18.766 24.219 -9.844 1 96.38 442 LEU A C 1
ATOM 3349 O O . LEU A 1 442 ? 18.094 23.453 -10.539 1 96.38 442 LEU A O 1
ATOM 3353 N N . ALA A 1 443 ? 19.516 25.188 -10.312 1 97.31 443 ALA A N 1
ATOM 3354 C CA . ALA A 1 443 ? 19.781 25.359 -11.734 1 97.31 443 ALA A CA 1
ATOM 3355 C C . ALA A 1 443 ? 21.219 25.812 -11.977 1 97.31 443 ALA A C 1
ATOM 3357 O O . ALA A 1 443 ? 21.891 26.297 -11.055 1 97.31 443 ALA A O 1
ATOM 3358 N N . HIS A 1 444 ? 21.625 25.625 -13.219 1 97.69 444 HIS A N 1
ATOM 3359 C CA . HIS A 1 444 ? 23 25.969 -13.586 1 97.69 444 HIS A CA 1
ATOM 3360 C C . HIS A 1 444 ? 23.031 26.906 -14.789 1 97.69 444 HIS A C 1
ATOM 3362 O O . HIS A 1 444 ? 22.031 27.047 -15.5 1 97.69 444 HIS A O 1
ATOM 3368 N N . LYS A 1 445 ? 24.297 27.516 -14.883 1 97.62 445 LYS A N 1
ATOM 3369 C CA . LYS A 1 445 ? 24.484 28.391 -16.031 1 97.62 445 LYS A CA 1
ATOM 3370 C C . LYS A 1 445 ? 24.172 27.656 -17.328 1 97.62 445 LYS A C 1
ATOM 3372 O O . LYS A 1 445 ? 24.641 26.531 -17.547 1 97.62 445 LYS A O 1
ATOM 3377 N N . GLY A 1 446 ? 23.359 28.219 -18.156 1 97.5 446 GLY A N 1
ATOM 3378 C CA . GLY A 1 446 ? 22.969 27.609 -19.406 1 97.5 446 GLY A CA 1
ATOM 3379 C C . GLY A 1 446 ? 21.609 26.938 -19.344 1 97.5 446 GLY A C 1
ATOM 3380 O O . GLY A 1 446 ? 21 26.656 -20.391 1 97.5 446 GLY A O 1
ATOM 3381 N N . ASP A 1 447 ? 21.125 26.734 -18.156 1 97.88 447 ASP A N 1
ATOM 3382 C CA . ASP A 1 447 ? 19.828 26.094 -18.016 1 97.88 447 ASP A CA 1
ATOM 3383 C C . ASP A 1 447 ? 18.703 27.062 -18.422 1 97.88 447 ASP A C 1
ATOM 3385 O O . ASP A 1 447 ? 18.844 28.266 -18.266 1 97.88 447 ASP A O 1
ATOM 3389 N N . VAL A 1 448 ? 17.625 26.5 -18.891 1 97.94 448 VAL A N 1
ATOM 3390 C CA . VAL A 1 448 ? 16.375 27.234 -19.109 1 97.94 448 VAL A CA 1
ATOM 3391 C C . VAL A 1 448 ? 15.539 27.203 -17.844 1 97.94 448 VAL A C 1
ATOM 3393 O O . VAL A 1 448 ? 15.391 26.156 -17.203 1 97.94 448 VAL A O 1
ATOM 3396 N N . VAL A 1 449 ? 15.078 28.375 -17.453 1 98.25 449 VAL A N 1
ATOM 3397 C CA . VAL A 1 449 ? 14.188 28.469 -16.297 1 98.25 449 VAL A CA 1
ATOM 3398 C C . VAL A 1 449 ? 12.906 29.203 -16.688 1 98.25 449 VAL A C 1
ATOM 3400 O O . VAL A 1 449 ? 12.93 30.078 -17.547 1 98.25 449 VAL A O 1
ATOM 3403 N N . VAL A 1 450 ? 11.797 28.75 -16.141 1 98.56 450 VAL A N 1
ATOM 3404 C CA . VAL A 1 450 ? 10.523 29.438 -16.344 1 98.56 450 VAL A CA 1
ATOM 3405 C C . VAL A 1 450 ? 10.195 30.312 -15.133 1 98.56 450 VAL A C 1
ATOM 3407 O O . VAL A 1 450 ? 10.25 29.844 -13.992 1 98.56 450 VAL A O 1
ATOM 3410 N N . MET A 1 451 ? 9.875 31.562 -15.359 1 98.06 451 MET A N 1
ATOM 3411 C CA . MET A 1 451 ? 9.594 32.531 -14.289 1 98.06 451 MET A CA 1
ATOM 3412 C C . MET A 1 451 ? 8.133 32.969 -14.32 1 98.06 451 MET A C 1
ATOM 3414 O O . MET A 1 451 ? 7.629 33.375 -15.367 1 98.06 451 MET A O 1
ATOM 3418 N N . VAL A 1 452 ? 7.461 32.844 -13.195 1 97.38 452 VAL A N 1
ATOM 3419 C CA . VAL A 1 452 ? 6.023 33.062 -13.086 1 97.38 452 VAL A CA 1
ATOM 3420 C C . VAL A 1 452 ? 5.75 34.156 -12.047 1 97.38 452 VAL A C 1
ATOM 3422 O O . VAL A 1 452 ? 6.254 34.094 -10.922 1 97.38 452 VAL A O 1
ATOM 3425 N N . SER A 1 453 ? 4.918 35.188 -12.406 1 94.38 453 SER A N 1
ATOM 3426 C CA . SER A 1 453 ? 4.617 36.281 -11.492 1 94.38 453 SER A CA 1
ATOM 3427 C C . SER A 1 453 ? 3.309 36.969 -11.867 1 94.38 453 SER A C 1
ATOM 3429 O O . SER A 1 453 ? 2.73 36.688 -12.922 1 94.38 453 SER A O 1
ATOM 3431 N N . GLY A 1 454 ? 2.82 37.656 -10.797 1 88.56 454 GLY A N 1
ATOM 3432 C CA . GLY A 1 454 ? 1.771 38.625 -11.086 1 88.56 454 GLY A CA 1
ATOM 3433 C C . GLY A 1 454 ? 2.307 39.969 -11.469 1 88.56 454 GLY A C 1
ATOM 3434 O O . GLY A 1 454 ? 2.824 40.719 -10.625 1 88.56 454 GLY A O 1
ATOM 3435 N N . ALA A 1 455 ? 2.285 40.344 -12.75 1 75.75 455 ALA A N 1
ATOM 3436 C CA . ALA A 1 455 ? 2.775 41.625 -13.242 1 75.75 455 ALA A CA 1
ATOM 3437 C C . ALA A 1 455 ? 1.641 42.625 -13.359 1 75.75 455 ALA A C 1
ATOM 3439 O O . ALA A 1 455 ? 0.69 42.406 -14.117 1 75.75 455 ALA A O 1
ATOM 3440 N N . LEU A 1 456 ? 1.879 43.75 -12.586 1 70.25 456 LEU A N 1
ATOM 3441 C CA . LEU A 1 456 ? 1.004 44.906 -12.68 1 70.25 456 LEU A CA 1
ATOM 3442 C C . LEU A 1 456 ? -0.446 44.531 -12.406 1 70.25 456 LEU A C 1
ATOM 3444 O O . LEU A 1 456 ? -1.353 44.969 -13.125 1 70.25 456 LEU A O 1
ATOM 3448 N N . VAL A 1 457 ? -0.61 43.594 -11.656 1 70.62 457 VAL A N 1
ATOM 3449 C CA . VAL A 1 457 ? -1.966 43.188 -11.32 1 70.62 457 VAL A CA 1
ATOM 3450 C C . VAL A 1 457 ? -2.133 43.156 -9.805 1 70.62 457 VAL A C 1
ATOM 3452 O O . VAL A 1 457 ? -1.146 43.156 -9.062 1 70.62 457 VAL A O 1
ATOM 3455 N N . PRO A 1 458 ? -3.445 43.344 -9.477 1 66.75 458 PRO A N 1
ATOM 3456 C CA . PRO A 1 458 ? -3.695 43.219 -8.031 1 66.75 458 PRO A CA 1
ATOM 3457 C C . PRO A 1 458 ? -3.09 41.969 -7.426 1 66.75 458 PRO A C 1
ATOM 3459 O O . PRO A 1 458 ? -2.895 40.969 -8.133 1 66.75 458 PRO A O 1
ATOM 3462 N N . SER A 1 459 ? -2.848 42.062 -6.262 1 67 459 SER A N 1
ATOM 3463 C CA . SER A 1 459 ? -2.27 40.969 -5.508 1 67 459 SER A CA 1
ATOM 3464 C C . SER A 1 459 ? -3.107 39.688 -5.656 1 67 459 SER A C 1
ATOM 3466 O O . SER A 1 459 ? -4.34 39.75 -5.684 1 67 459 SER A O 1
ATOM 3468 N N . GLY A 1 460 ? -2.518 38.656 -5.965 1 69.31 460 GLY A N 1
ATOM 3469 C CA . GLY A 1 460 ? -3.189 37.375 -6.008 1 69.31 460 GLY A CA 1
ATOM 3470 C C . GLY A 1 460 ? -3.367 36.844 -7.418 1 69.31 460 GLY A C 1
ATOM 3471 O O . GLY A 1 460 ? -3.721 35.656 -7.609 1 69.31 460 GLY A O 1
ATOM 3472 N N . THR A 1 461 ? -3.24 37.719 -8.375 1 83.31 461 THR A N 1
ATOM 3473 C CA . THR A 1 461 ? -3.406 37.219 -9.742 1 83.31 461 THR A CA 1
ATOM 3474 C C . THR A 1 461 ? -2.051 37 -10.398 1 83.31 461 THR A C 1
ATOM 3476 O O . THR A 1 461 ? -1.197 37.875 -10.414 1 83.31 461 THR A O 1
ATOM 3479 N N . THR A 1 462 ? -1.777 35.812 -10.836 1 87.31 462 THR A N 1
ATOM 3480 C CA . THR A 1 462 ? -0.613 35.438 -11.625 1 87.31 462 THR A CA 1
ATOM 3481 C C . THR A 1 462 ? -0.934 35.469 -13.117 1 87.31 462 THR A C 1
ATOM 3483 O O . THR A 1 462 ? -1.803 34.75 -13.594 1 87.31 462 THR A O 1
ATOM 3486 N N . ASN A 1 463 ? -0.264 36.406 -13.812 1 91.56 463 ASN A N 1
ATOM 3487 C CA . ASN A 1 463 ? -0.68 36.625 -15.195 1 91.56 463 ASN A CA 1
ATOM 3488 C C . ASN A 1 463 ? 0.51 36.594 -16.156 1 91.56 463 ASN A C 1
ATOM 3490 O O . ASN A 1 463 ? 0.362 36.875 -17.344 1 91.56 463 ASN A O 1
ATOM 3494 N N . THR A 1 464 ? 1.677 36.25 -15.602 1 92.38 464 THR A N 1
ATOM 3495 C CA . THR A 1 464 ? 2.854 36.344 -16.453 1 92.38 464 THR A CA 1
ATOM 3496 C C . THR A 1 464 ? 3.762 35.156 -16.266 1 92.38 464 THR A C 1
ATOM 3498 O O . THR A 1 464 ? 4.043 34.75 -15.141 1 92.38 464 THR A O 1
ATOM 3501 N N . ALA A 1 465 ? 4.098 34.5 -17.375 1 95.56 465 ALA A N 1
ATOM 3502 C CA . ALA A 1 465 ? 5.137 33.469 -17.438 1 95.56 465 ALA A CA 1
ATOM 3503 C C . ALA A 1 465 ? 6.191 33.812 -18.484 1 95.56 465 ALA A C 1
ATOM 3505 O O . ALA A 1 465 ? 5.855 34.312 -19.578 1 95.56 465 ALA A O 1
ATOM 3506 N N . SER A 1 466 ? 7.43 33.719 -18.109 1 96.56 466 SER A N 1
ATOM 3507 C CA . SER A 1 466 ? 8.539 34.062 -19 1 96.56 466 SER A CA 1
ATOM 3508 C C . SER A 1 466 ? 9.633 33 -18.938 1 96.56 466 SER A C 1
ATOM 3510 O O . SER A 1 466 ? 9.898 32.438 -17.891 1 96.56 466 SER A O 1
ATOM 3512 N N . VAL A 1 467 ? 10.25 32.75 -20.094 1 97.75 467 VAL A N 1
ATOM 3513 C CA . VAL A 1 467 ? 11.336 31.781 -20.188 1 97.75 467 VAL A CA 1
ATOM 3514 C C . VAL A 1 467 ? 12.68 32.5 -20.234 1 97.75 467 VAL A C 1
ATOM 3516 O O . VAL A 1 467 ? 12.844 33.469 -20.984 1 97.75 467 VAL A O 1
ATOM 3519 N N . HIS A 1 468 ? 13.555 32.094 -19.453 1 97.5 468 HIS A N 1
ATOM 3520 C CA . HIS A 1 468 ? 14.867 32.719 -19.375 1 97.5 468 HIS A CA 1
ATOM 3521 C C . HIS A 1 468 ? 15.977 31.672 -19.438 1 97.5 468 HIS A C 1
ATOM 3523 O O . HIS A 1 468 ? 15.781 30.531 -19.016 1 97.5 468 HIS A O 1
ATOM 3529 N N . VAL A 1 469 ? 17.094 32.031 -19.922 1 97.25 469 VAL A N 1
ATOM 3530 C CA . VAL A 1 469 ? 18.297 31.234 -19.844 1 97.25 469 VAL A CA 1
ATOM 3531 C C . VAL A 1 469 ? 19.25 31.812 -18.797 1 97.25 469 VAL A C 1
ATOM 3533 O O . VAL A 1 469 ? 19.484 33.031 -18.781 1 97.25 469 VAL A O 1
ATOM 3536 N N . LEU A 1 470 ? 19.703 30.953 -17.984 1 97.19 470 LEU A N 1
ATOM 3537 C CA . LEU A 1 470 ? 20.594 31.406 -16.922 1 97.19 470 LEU A CA 1
ATOM 3538 C C . LEU A 1 470 ? 22 31.656 -17.453 1 97.19 470 LEU A C 1
ATOM 3540 O O . LEU A 1 470 ? 22.562 30.797 -18.141 1 97.19 470 LEU A O 1
ATOM 3544 N N . MET B 1 1 ? -19.391 -8.148 -7.945 1 84.5 1 MET B N 1
ATOM 3545 C CA . MET B 1 1 ? -18.828 -9.492 -7.824 1 84.5 1 MET B CA 1
ATOM 3546 C C . MET B 1 1 ? -17.297 -9.43 -7.812 1 84.5 1 MET B C 1
ATOM 3548 O O . MET B 1 1 ? -16.703 -8.594 -8.492 1 84.5 1 MET B O 1
ATOM 3552 N N . LYS B 1 2 ? -16.703 -10.32 -6.988 1 95.56 2 LYS B N 1
ATOM 3553 C CA . LYS B 1 2 ? -15.242 -10.438 -6.895 1 95.56 2 LYS B CA 1
ATOM 3554 C C . LYS B 1 2 ? -14.656 -11.008 -8.18 1 95.56 2 LYS B C 1
ATOM 3556 O O . LYS B 1 2 ? -15.094 -12.055 -8.656 1 95.56 2 LYS B O 1
ATOM 3561 N N . LYS B 1 3 ? -13.734 -10.312 -8.789 1 97.94 3 LYS B N 1
ATOM 3562 C CA . LYS B 1 3 ? -13.07 -10.758 -10.008 1 97.94 3 LYS B CA 1
ATOM 3563 C C . LYS B 1 3 ? -11.648 -11.234 -9.719 1 97.94 3 LYS B C 1
ATOM 3565 O O . LYS B 1 3 ? -11.172 -12.203 -10.32 1 97.94 3 LYS B O 1
ATOM 3570 N N . THR B 1 4 ? -10.938 -10.492 -8.852 1 98.75 4 THR B N 1
ATOM 3571 C CA . THR B 1 4 ? -9.578 -10.859 -8.461 1 98.75 4 THR B CA 1
ATOM 3572 C C . THR B 1 4 ? -9.57 -12.211 -7.746 1 98.75 4 THR B C 1
ATOM 3574 O O . THR B 1 4 ? -10.438 -12.484 -6.914 1 98.75 4 THR B O 1
ATOM 3577 N N . LYS B 1 5 ? -8.617 -13 -8.086 1 98.88 5 LYS B N 1
ATOM 3578 C CA . LYS B 1 5 ? -8.562 -14.352 -7.543 1 98.88 5 LYS B CA 1
ATOM 3579 C C . LYS B 1 5 ? -7.719 -14.398 -6.27 1 98.88 5 LYS B C 1
ATOM 3581 O O . LYS B 1 5 ? -6.918 -13.5 -6.016 1 98.88 5 LYS B O 1
ATOM 3586 N N . ILE B 1 6 ? -7.973 -15.438 -5.422 1 98.88 6 ILE B N 1
ATOM 3587 C CA . ILE B 1 6 ? -7.258 -15.578 -4.156 1 98.88 6 ILE B CA 1
ATOM 3588 C C . ILE B 1 6 ? -6.582 -16.953 -4.094 1 98.88 6 ILE B C 1
ATOM 3590 O O . ILE B 1 6 ? -7.238 -17.969 -4.262 1 98.88 6 ILE B O 1
ATOM 3594 N N . VAL B 1 7 ? -5.277 -16.906 -3.938 1 98.88 7 VAL B N 1
ATOM 3595 C CA . VAL B 1 7 ? -4.5 -18.109 -3.68 1 98.88 7 VAL B CA 1
ATOM 3596 C C . VAL B 1 7 ? -4.285 -18.281 -2.176 1 98.88 7 VAL B C 1
ATOM 3598 O O . VAL B 1 7 ? -3.824 -17.344 -1.503 1 98.88 7 VAL B O 1
ATOM 3601 N N . CYS B 1 8 ? -4.617 -19.438 -1.622 1 98.75 8 CYS B N 1
ATOM 3602 C CA . CYS B 1 8 ? -4.453 -19.688 -0.192 1 98.75 8 CYS B CA 1
ATOM 3603 C C . CYS B 1 8 ? -3.488 -20.828 0.063 1 98.75 8 CYS B C 1
ATOM 3605 O O . CYS B 1 8 ? -3.621 -21.906 -0.532 1 98.75 8 CYS B O 1
ATOM 3607 N N . THR B 1 9 ? -2.551 -20.594 0.884 1 98.56 9 THR B N 1
ATOM 3608 C CA . THR B 1 9 ? -1.675 -21.672 1.325 1 98.56 9 THR B CA 1
ATOM 3609 C C . THR B 1 9 ? -2.369 -22.531 2.371 1 98.56 9 THR B C 1
ATOM 3611 O O . THR B 1 9 ? -2.932 -22.016 3.338 1 98.56 9 THR B O 1
ATOM 3614 N N . ILE B 1 10 ? -2.305 -23.797 2.164 1 98.5 10 ILE B N 1
ATOM 3615 C CA . ILE B 1 10 ? -3.023 -24.703 3.047 1 98.5 10 ILE B CA 1
ATOM 3616 C C . ILE B 1 10 ? -2.039 -25.391 3.986 1 98.5 10 ILE B C 1
ATOM 3618 O O . ILE B 1 10 ? -0.955 -25.812 3.566 1 98.5 10 ILE B O 1
ATOM 3622 N N . GLY B 1 11 ? -2.396 -25.406 5.203 1 96.75 11 GLY B N 1
ATOM 3623 C CA . GLY B 1 11 ? -1.646 -26.094 6.242 1 96.75 11 GLY B CA 1
ATOM 3624 C C . GLY B 1 11 ? -2.521 -26.922 7.164 1 96.75 11 GLY B C 1
ATOM 3625 O O . GLY B 1 11 ? -3.684 -27.188 6.852 1 96.75 11 GLY B O 1
ATOM 3626 N N . PRO B 1 12 ? -1.955 -27.375 8.211 1 94.62 12 PRO B N 1
ATOM 3627 C CA . PRO B 1 12 ? -2.67 -28.281 9.117 1 94.62 12 PRO B CA 1
ATOM 3628 C C . PRO B 1 12 ? -3.965 -27.672 9.648 1 94.62 12 PRO B C 1
ATOM 3630 O O . PRO B 1 12 ? -4.926 -28.406 9.922 1 94.62 12 PRO B O 1
ATOM 3633 N N . LYS B 1 13 ? -4.047 -26.422 9.734 1 94.5 13 LYS B N 1
ATOM 3634 C CA . LYS B 1 13 ? -5.215 -25.766 10.305 1 94.5 13 LYS B CA 1
ATOM 3635 C C . LYS B 1 13 ? -6.328 -25.625 9.266 1 94.5 13 LYS B C 1
ATOM 3637 O O . LYS B 1 13 ? -7.477 -25.359 9.617 1 94.5 13 LYS B O 1
ATOM 3642 N N . THR B 1 14 ? -6.027 -25.797 7.988 1 97.94 14 THR B N 1
ATOM 3643 C CA . THR B 1 14 ? -7.012 -25.453 6.961 1 97.94 14 THR B CA 1
ATOM 3644 C C . THR B 1 14 ? -7.156 -26.594 5.957 1 97.94 14 THR B C 1
ATOM 3646 O O . THR B 1 14 ? -7.746 -26.422 4.891 1 97.94 14 THR B O 1
ATOM 3649 N N . GLU B 1 15 ? -6.688 -27.781 6.309 1 97.75 15 GLU B N 1
ATOM 3650 C CA . GLU B 1 15 ? -6.586 -28.844 5.324 1 97.75 15 GLU B CA 1
ATOM 3651 C C . GLU B 1 15 ? -7.836 -29.719 5.328 1 97.75 15 GLU B C 1
ATOM 3653 O O . GLU B 1 15 ? -8.047 -30.516 4.41 1 97.75 15 GLU B O 1
ATOM 3658 N N . SER B 1 16 ? -8.727 -29.594 6.328 1 98.19 16 SER B N 1
ATOM 3659 C CA . SER B 1 16 ? -9.914 -30.453 6.395 1 98.19 16 SER B CA 1
ATOM 3660 C C . SER B 1 16 ? -10.906 -30.094 5.289 1 98.19 16 SER B C 1
ATOM 3662 O O . SER B 1 16 ? -10.922 -28.969 4.793 1 98.19 16 SER B O 1
ATOM 3664 N N . GLU B 1 17 ? -11.727 -31.094 4.883 1 98.31 17 GLU B N 1
ATOM 3665 C CA . GLU B 1 17 ? -12.742 -30.844 3.865 1 98.31 17 GLU B CA 1
ATOM 3666 C C . GLU B 1 17 ? -13.68 -29.719 4.281 1 98.31 17 GLU B C 1
ATOM 3668 O O . GLU B 1 17 ? -14.039 -28.875 3.459 1 98.31 17 GLU B O 1
ATOM 3673 N N . GLU B 1 18 ? -14.023 -29.734 5.516 1 98.19 18 GLU B N 1
ATOM 3674 C CA . GLU B 1 18 ? -14.922 -28.703 6.027 1 98.19 18 GLU B CA 1
ATOM 3675 C C . GLU B 1 18 ? -14.32 -27.312 5.875 1 98.19 18 GLU B C 1
ATOM 3677 O O . GLU B 1 18 ? -14.977 -26.391 5.383 1 98.19 18 GLU B O 1
ATOM 3682 N N . MET B 1 19 ? -13.117 -27.203 6.277 1 98.19 19 MET B N 1
ATOM 3683 C CA . MET B 1 19 ? -12.453 -25.906 6.207 1 98.19 19 MET B CA 1
ATOM 3684 C C . MET B 1 19 ? -12.219 -25.484 4.758 1 98.19 19 MET B C 1
ATOM 3686 O O . MET B 1 19 ? -12.406 -24.312 4.406 1 98.19 19 MET B O 1
ATOM 3690 N N . LEU B 1 20 ? -11.805 -26.391 3.961 1 98.62 20 LEU B N 1
ATOM 3691 C CA . LEU B 1 20 ? -11.594 -26.094 2.551 1 98.62 20 LEU B CA 1
ATOM 3692 C C . LEU B 1 20 ? -12.883 -25.609 1.894 1 98.62 20 LEU B C 1
ATOM 3694 O O . LEU B 1 20 ? -12.859 -24.688 1.076 1 98.62 20 LEU B O 1
ATOM 3698 N N . ALA B 1 21 ? -13.969 -26.234 2.25 1 98.5 21 ALA B N 1
ATOM 3699 C CA . ALA B 1 21 ? -15.266 -25.812 1.725 1 98.5 21 ALA B CA 1
ATOM 3700 C C . ALA B 1 21 ? -15.578 -24.375 2.15 1 98.5 21 ALA B C 1
ATOM 3702 O O . ALA B 1 21 ? -16.031 -23.562 1.339 1 98.5 21 ALA B O 1
ATOM 3703 N N . LYS B 1 22 ? -15.32 -24.109 3.41 1 98.31 22 LYS B N 1
ATOM 3704 C CA . LYS B 1 22 ? -15.547 -22.766 3.938 1 98.31 22 LYS B CA 1
ATOM 3705 C C . LYS B 1 22 ? -14.648 -21.75 3.244 1 98.31 22 LYS B C 1
ATOM 3707 O O . LYS B 1 22 ? -15.086 -20.625 2.965 1 98.31 22 LYS B O 1
ATOM 3712 N N . MET B 1 23 ? -13.422 -22.125 2.992 1 98.31 23 MET B N 1
ATOM 3713 C CA . MET B 1 23 ? -12.484 -21.219 2.334 1 98.31 23 MET B CA 1
ATOM 3714 C C . MET B 1 23 ? -12.914 -20.938 0.898 1 98.31 23 MET B C 1
ATOM 3716 O O . MET B 1 23 ? -12.82 -19.797 0.431 1 98.31 23 MET B O 1
ATOM 3720 N N . LEU B 1 24 ? -13.375 -21.984 0.235 1 98.38 24 LEU B N 1
ATOM 3721 C CA . LEU B 1 24 ? -13.898 -21.797 -1.115 1 98.38 24 LEU B CA 1
ATOM 3722 C C . LEU B 1 24 ? -15.102 -20.859 -1.105 1 98.38 24 LEU B C 1
ATOM 3724 O O . LEU B 1 24 ? -15.211 -19.969 -1.951 1 98.38 24 LEU B O 1
ATOM 3728 N N . ASP B 1 25 ? -15.93 -21 -0.117 1 97.88 25 ASP B N 1
ATOM 3729 C CA . ASP B 1 25 ? -17.109 -20.141 0.022 1 97.88 25 ASP B CA 1
ATOM 3730 C C . ASP B 1 25 ? -16.703 -18.703 0.327 1 97.88 25 ASP B C 1
ATOM 3732 O O . ASP B 1 25 ? -17.375 -17.766 -0.096 1 97.88 25 ASP B O 1
ATOM 3736 N N . ALA B 1 26 ? -15.617 -18.594 1.045 1 97.75 26 ALA B N 1
ATOM 3737 C CA . ALA B 1 26 ? -15.164 -17.281 1.47 1 97.75 26 ALA B CA 1
ATOM 3738 C C . ALA B 1 26 ? -14.477 -16.531 0.323 1 97.75 26 ALA B C 1
ATOM 3740 O O . ALA B 1 26 ? -14.352 -15.312 0.353 1 97.75 26 ALA B O 1
ATOM 3741 N N . GLY B 1 27 ? -13.969 -17.344 -0.658 1 97.75 27 GLY B N 1
ATOM 3742 C CA . GLY B 1 27 ? -13.438 -16.625 -1.813 1 97.75 27 GLY B CA 1
ATOM 3743 C C . GLY B 1 27 ? -12.172 -17.25 -2.369 1 97.75 27 GLY B C 1
ATOM 3744 O O . GLY B 1 27 ? -11.641 -16.797 -3.379 1 97.75 27 GLY B O 1
ATOM 3745 N N . MET B 1 28 ? -11.672 -18.344 -1.77 1 98.69 28 MET B N 1
ATOM 3746 C CA . MET B 1 28 ? -10.469 -19 -2.266 1 98.69 28 MET B CA 1
ATOM 3747 C C . MET B 1 28 ? -10.695 -19.562 -3.662 1 98.69 28 MET B C 1
ATOM 3749 O O . MET B 1 28 ? -11.758 -20.141 -3.943 1 98.69 28 MET B O 1
ATOM 3753 N N . ASN B 1 29 ? -9.719 -19.438 -4.523 1 98.69 29 ASN B N 1
ATOM 3754 C CA . ASN B 1 29 ? -9.797 -19.969 -5.875 1 98.69 29 ASN B CA 1
ATOM 3755 C C . ASN B 1 29 ? -8.766 -21.062 -6.105 1 98.69 29 ASN B C 1
ATOM 3757 O O . ASN B 1 29 ? -9.008 -22.016 -6.855 1 98.69 29 ASN B O 1
ATOM 3761 N N . VAL B 1 30 ? -7.598 -20.875 -5.492 1 98.88 30 VAL B N 1
ATOM 3762 C CA . VAL B 1 30 ? -6.48 -21.781 -5.73 1 98.88 30 VAL B CA 1
ATOM 3763 C C . VAL B 1 30 ? -5.887 -22.234 -4.398 1 98.88 30 VAL B C 1
ATOM 3765 O O . VAL B 1 30 ? -5.656 -21.406 -3.506 1 98.88 30 VAL B O 1
ATOM 3768 N N . MET B 1 31 ? -5.676 -23.531 -4.25 1 98.88 31 MET B N 1
ATOM 3769 C CA . MET B 1 31 ? -4.969 -24.078 -3.1 1 98.88 31 MET B CA 1
ATOM 3770 C C . MET B 1 31 ? -3.471 -24.188 -3.377 1 98.88 31 MET B C 1
ATOM 3772 O O . MET B 1 31 ? -3.053 -24.844 -4.324 1 98.88 31 MET B O 1
ATOM 3776 N N . ARG B 1 32 ? -2.754 -23.5 -2.596 1 98.88 32 ARG B N 1
ATOM 3777 C CA . ARG B 1 32 ? -1.299 -23.578 -2.672 1 98.88 32 ARG B CA 1
ATOM 3778 C C . ARG B 1 32 ? -0.756 -24.594 -1.667 1 98.88 32 ARG B C 1
ATOM 3780 O O . ARG B 1 32 ? -1.091 -24.531 -0.482 1 98.88 32 ARG B O 1
ATOM 3787 N N . LEU B 1 33 ? 0.01 -25.5 -2.168 1 98.75 33 LEU B N 1
ATOM 3788 C CA . LEU B 1 33 ? 0.736 -26.469 -1.346 1 98.75 33 LEU B CA 1
ATOM 3789 C C . LEU B 1 33 ? 2.217 -26.109 -1.271 1 98.75 33 LEU B C 1
ATOM 3791 O O . LEU B 1 33 ? 2.93 -26.188 -2.275 1 98.75 33 LEU B O 1
ATOM 3795 N N . ASN B 1 34 ? 2.658 -25.734 -0.122 1 97.75 34 ASN B N 1
ATOM 3796 C CA . ASN B 1 34 ? 4.047 -25.344 0.09 1 97.75 34 ASN B CA 1
ATOM 3797 C C . ASN B 1 34 ? 4.934 -26.547 0.409 1 97.75 34 ASN B C 1
ATOM 3799 O O . ASN B 1 34 ? 4.898 -27.062 1.525 1 97.75 34 ASN B O 1
ATOM 3803 N N . PHE B 1 35 ? 5.785 -26.906 -0.458 1 97.88 35 PHE B N 1
ATOM 3804 C CA . PHE B 1 35 ? 6.551 -28.141 -0.326 1 97.88 35 PHE B CA 1
ATOM 3805 C C . PHE B 1 35 ? 7.828 -27.906 0.467 1 97.88 35 PHE B C 1
ATOM 3807 O O . PHE B 1 35 ? 8.633 -28.828 0.651 1 97.88 35 PHE B O 1
ATOM 3814 N N . SER B 1 36 ? 8.047 -26.656 0.875 1 92.69 36 SER B N 1
ATOM 3815 C CA . SER B 1 36 ? 9.055 -26.453 1.909 1 92.69 36 SER B CA 1
ATOM 3816 C C . SER B 1 36 ? 8.656 -27.125 3.215 1 92.69 36 SER B C 1
ATOM 3818 O O . SER B 1 36 ? 9.5 -27.391 4.074 1 92.69 36 SER B O 1
ATOM 3820 N N . HIS B 1 37 ? 7.402 -27.406 3.285 1 90.5 37 HIS B N 1
ATOM 3821 C CA . HIS B 1 37 ? 6.836 -28.031 4.469 1 90.5 37 HIS B CA 1
ATOM 3822 C C . HIS B 1 37 ? 5.98 -29.25 4.098 1 90.5 37 HIS B C 1
ATOM 3824 O O . HIS B 1 37 ? 5.539 -29.359 2.953 1 90.5 37 HIS B O 1
ATOM 3830 N N . GLY B 1 38 ? 5.82 -30.141 5.055 1 89.38 38 GLY B N 1
ATOM 3831 C CA . GLY B 1 38 ? 4.949 -31.281 4.84 1 89.38 38 GLY B CA 1
ATOM 3832 C C . GLY B 1 38 ? 5.59 -32.375 4.004 1 89.38 38 GLY B C 1
ATOM 3833 O O . GLY B 1 38 ? 6.652 -32.156 3.418 1 89.38 38 GLY B O 1
ATOM 3834 N N . ASP B 1 39 ? 4.965 -33.531 3.945 1 95.06 39 ASP B N 1
ATOM 3835 C CA . ASP B 1 39 ? 5.422 -34.656 3.127 1 95.06 39 ASP B CA 1
ATOM 3836 C C . ASP B 1 39 ? 4.375 -35.031 2.08 1 95.06 39 ASP B C 1
ATOM 3838 O O . ASP B 1 39 ? 3.334 -34.375 1.971 1 95.06 39 ASP B O 1
ATOM 3842 N N . TYR B 1 40 ? 4.695 -35.969 1.254 1 97.75 40 TYR B N 1
ATOM 3843 C CA . TYR B 1 40 ? 3.852 -36.344 0.117 1 97.75 40 TYR B CA 1
ATOM 3844 C C . TYR B 1 40 ? 2.512 -36.906 0.583 1 97.75 40 TYR B C 1
ATOM 3846 O O . TYR B 1 40 ? 1.486 -36.688 -0.073 1 97.75 40 TYR B O 1
ATOM 3854 N N . ALA B 1 41 ? 2.516 -37.594 1.661 1 97.56 41 ALA B N 1
ATOM 3855 C CA . ALA B 1 41 ? 1.267 -38.125 2.201 1 97.56 41 ALA B CA 1
ATOM 3856 C C . ALA B 1 41 ? 0.329 -37 2.625 1 97.56 41 ALA B C 1
ATOM 3858 O O . ALA B 1 41 ? -0.867 -37.031 2.328 1 97.56 41 ALA B O 1
ATOM 3859 N N . GLU B 1 42 ? 0.849 -36.062 3.32 1 97.31 42 GLU B N 1
ATOM 3860 C CA . GLU B 1 42 ? 0.069 -34.906 3.762 1 97.31 42 GLU B CA 1
ATOM 3861 C C . GLU B 1 42 ? -0.491 -34.125 2.572 1 97.31 42 GLU B C 1
ATOM 3863 O O . GLU B 1 42 ? -1.685 -33.812 2.533 1 97.31 42 GLU B O 1
ATOM 3868 N N . HIS B 1 43 ? 0.366 -33.812 1.648 1 98.31 43 HIS B N 1
ATOM 3869 C CA . HIS B 1 43 ? -0.06 -33.062 0.476 1 98.31 43 HIS B CA 1
ATOM 3870 C C . HIS B 1 43 ? -1.064 -33.875 -0.355 1 98.31 43 HIS B C 1
ATOM 3872 O O . HIS B 1 43 ? -2.018 -33.281 -0.892 1 98.31 43 HIS B O 1
ATOM 3878 N N . GLY B 1 44 ? -0.803 -35.125 -0.466 1 98.5 44 GLY B N 1
ATOM 3879 C CA . GLY B 1 44 ? -1.761 -36 -1.152 1 98.5 44 GLY B CA 1
ATOM 3880 C C . GLY B 1 44 ? -3.146 -35.938 -0.536 1 98.5 44 GLY B C 1
ATOM 3881 O O . GLY B 1 44 ? -4.148 -35.875 -1.252 1 98.5 44 GLY B O 1
ATOM 3882 N N . GLN B 1 45 ? -3.17 -36 0.727 1 98.38 45 GLN B N 1
ATOM 3883 C CA . GLN B 1 45 ? -4.445 -35.938 1.432 1 98.38 45 GLN B CA 1
ATOM 3884 C C . GLN B 1 45 ? -5.129 -34.594 1.227 1 98.38 45 GLN B C 1
ATOM 3886 O O . GLN B 1 45 ? -6.352 -34.531 1.07 1 98.38 45 GLN B O 1
ATOM 3891 N N . ARG B 1 46 ? -4.383 -33.531 1.272 1 98.62 46 ARG B N 1
ATOM 3892 C CA . ARG B 1 46 ? -4.922 -32.219 1.016 1 98.62 46 ARG B CA 1
ATOM 3893 C C . ARG B 1 46 ? -5.562 -32.125 -0.367 1 98.62 46 ARG B C 1
ATOM 3895 O O . ARG B 1 46 ? -6.648 -31.578 -0.526 1 98.62 46 ARG B O 1
ATOM 3902 N N . ILE B 1 47 ? -4.898 -32.719 -1.356 1 98.75 47 ILE B N 1
ATOM 3903 C CA . ILE B 1 47 ? -5.391 -32.719 -2.729 1 98.75 47 ILE B CA 1
ATOM 3904 C C . ILE B 1 47 ? -6.695 -33.531 -2.797 1 98.75 47 ILE B C 1
ATOM 3906 O O . ILE B 1 47 ? -7.68 -33.062 -3.381 1 98.75 47 ILE B O 1
ATOM 3910 N N . GLN B 1 48 ? -6.68 -34.625 -2.178 1 98.62 48 GLN B N 1
ATOM 3911 C CA . GLN B 1 48 ? -7.879 -35.438 -2.172 1 98.62 48 GLN B CA 1
ATOM 3912 C C . GLN B 1 48 ? -9.047 -34.719 -1.499 1 98.62 48 GLN B C 1
ATOM 3914 O O . GLN B 1 48 ? -10.18 -34.781 -1.979 1 98.62 48 GLN B O 1
ATOM 3919 N N . ASN B 1 49 ? -8.758 -34.125 -0.364 1 98.75 49 ASN B N 1
ATOM 3920 C CA . ASN B 1 49 ? -9.789 -33.375 0.341 1 98.75 49 ASN B CA 1
ATOM 3921 C C . ASN B 1 49 ? -10.414 -32.281 -0.549 1 98.75 49 ASN B C 1
ATOM 3923 O O . ASN B 1 49 ? -11.633 -32.125 -0.589 1 98.75 49 ASN B O 1
ATOM 3927 N N . LEU B 1 50 ? -9.602 -31.547 -1.257 1 98.69 50 LEU B N 1
ATOM 3928 C CA . LEU B 1 50 ? -10.117 -30.5 -2.129 1 98.69 50 LEU B CA 1
ATOM 3929 C C . LEU B 1 50 ? -10.969 -31.094 -3.25 1 98.69 50 LEU B C 1
ATOM 3931 O O . LEU B 1 50 ? -12.039 -30.578 -3.568 1 98.69 50 LEU B O 1
ATOM 3935 N N . ARG B 1 51 ? -10.484 -32.156 -3.826 1 98.38 51 ARG B N 1
ATOM 3936 C CA . ARG B 1 51 ? -11.227 -32.781 -4.91 1 98.38 51 ARG B CA 1
ATOM 3937 C C . ARG B 1 51 ? -12.57 -33.312 -4.426 1 98.38 51 ARG B C 1
ATOM 3939 O O . ARG B 1 51 ? -13.57 -33.219 -5.141 1 98.38 51 ARG B O 1
ATOM 3946 N N . ASN B 1 52 ? -12.578 -33.844 -3.234 1 98.5 52 ASN B N 1
ATOM 3947 C CA . ASN B 1 52 ? -13.844 -34.25 -2.637 1 98.5 52 ASN B CA 1
ATOM 3948 C C . ASN B 1 52 ? -14.797 -33.062 -2.492 1 98.5 52 ASN B C 1
ATOM 3950 O O . ASN B 1 52 ? -15.984 -33.188 -2.811 1 98.5 52 ASN B O 1
ATOM 3954 N N . VAL B 1 53 ? -14.297 -32 -2 1 98.44 53 VAL B N 1
ATOM 3955 C CA . VAL B 1 53 ? -15.117 -30.797 -1.804 1 98.44 53 VAL B CA 1
ATOM 3956 C C . VAL B 1 53 ? -15.648 -30.312 -3.148 1 98.44 53 VAL B C 1
ATOM 3958 O O . VAL B 1 53 ? -16.828 -29.969 -3.27 1 98.44 53 VAL B O 1
ATOM 3961 N N . MET B 1 54 ? -14.781 -30.297 -4.16 1 97.56 54 MET B N 1
ATOM 3962 C CA . MET B 1 54 ? -15.188 -29.859 -5.492 1 97.56 54 MET B CA 1
ATOM 3963 C C . MET B 1 54 ? -16.297 -30.766 -6.039 1 97.56 54 MET B C 1
ATOM 3965 O O . MET B 1 54 ? -17.281 -30.281 -6.605 1 97.56 54 MET B O 1
ATOM 3969 N N . SER B 1 55 ? -16.109 -32 -5.852 1 97.12 55 SER B N 1
ATOM 3970 C CA . SER B 1 55 ? -17.094 -32.969 -6.324 1 97.12 55 SER B CA 1
ATOM 3971 C C . SER B 1 55 ? -18.438 -32.781 -5.617 1 97.12 55 SER B C 1
ATOM 3973 O O . SER B 1 55 ? -19.5 -32.844 -6.25 1 97.12 55 SER B O 1
ATOM 3975 N N . LYS B 1 56 ? -18.391 -32.5 -4.371 1 97.19 56 LYS B N 1
ATOM 3976 C CA . LYS B 1 56 ? -19.594 -32.375 -3.559 1 97.19 56 LYS B CA 1
ATOM 3977 C C . LYS B 1 56 ? -20.312 -31.062 -3.83 1 97.19 56 LYS B C 1
ATOM 3979 O O . LYS B 1 56 ? -21.531 -30.984 -3.789 1 97.19 56 LYS B O 1
ATOM 3984 N N . THR B 1 57 ? -19.594 -30.062 -4.082 1 95.06 57 THR B N 1
ATOM 3985 C CA . THR B 1 57 ? -20.172 -28.719 -4.129 1 95.06 57 THR B CA 1
ATOM 3986 C C . THR B 1 57 ? -20.359 -28.266 -5.574 1 95.06 57 THR B C 1
ATOM 3988 O O . THR B 1 57 ? -21.109 -27.328 -5.84 1 95.06 57 THR B O 1
ATOM 3991 N N . GLY B 1 58 ? -19.625 -28.844 -6.52 1 92.75 58 GLY B N 1
ATOM 3992 C CA . GLY B 1 58 ? -19.656 -28.422 -7.91 1 92.75 58 GLY B CA 1
ATOM 3993 C C . GLY B 1 58 ? -18.781 -27.219 -8.18 1 92.75 58 GLY B C 1
ATOM 3994 O O . GLY B 1 58 ? -18.688 -26.75 -9.32 1 92.75 58 GLY B O 1
ATOM 3995 N N . LYS B 1 59 ? -18.125 -26.719 -7.18 1 94.31 59 LYS B N 1
ATOM 3996 C CA . LYS B 1 59 ? -17.219 -25.578 -7.352 1 94.31 59 LYS B CA 1
ATOM 3997 C C . LYS B 1 59 ? -15.93 -26.016 -8.039 1 94.31 59 LYS B C 1
ATOM 3999 O O . LYS B 1 59 ? -15.516 -27.172 -7.938 1 94.31 59 LYS B O 1
ATOM 4004 N N . THR B 1 60 ? -15.391 -25.109 -8.805 1 95.69 60 THR B N 1
ATOM 4005 C CA . THR B 1 60 ? -14.125 -25.375 -9.469 1 95.69 60 THR B CA 1
ATOM 4006 C C . THR B 1 60 ? -12.984 -24.641 -8.766 1 95.69 60 THR B C 1
ATOM 4008 O O . THR B 1 60 ? -13.094 -23.453 -8.469 1 95.69 60 THR B O 1
ATOM 4011 N N . ALA B 1 61 ? -11.922 -25.344 -8.406 1 98.06 61 ALA B N 1
ATOM 4012 C CA . ALA B 1 61 ? -10.711 -24.797 -7.809 1 98.06 61 ALA B CA 1
ATOM 4013 C C . ALA B 1 61 ? -9.461 -25.406 -8.43 1 98.06 61 ALA B C 1
ATOM 4015 O O . ALA B 1 61 ? -9.539 -26.438 -9.109 1 98.06 61 ALA B O 1
ATOM 4016 N N . ALA B 1 62 ? -8.375 -24.734 -8.297 1 98.75 62 ALA B N 1
ATOM 4017 C CA . ALA B 1 62 ? -7.117 -25.234 -8.852 1 98.75 62 ALA B CA 1
ATOM 4018 C C . ALA B 1 62 ? -6.125 -25.562 -7.738 1 98.75 62 ALA B C 1
ATOM 4020 O O . ALA B 1 62 ? -6.312 -25.156 -6.59 1 98.75 62 ALA B O 1
ATOM 4021 N N . ILE B 1 63 ? -5.16 -26.359 -8.062 1 98.88 63 ILE B N 1
ATOM 4022 C CA . ILE B 1 63 ? -4.113 -26.797 -7.141 1 98.88 63 ILE B CA 1
ATOM 4023 C C . ILE B 1 63 ? -2.754 -26.312 -7.641 1 98.88 63 ILE B C 1
ATOM 4025 O O . ILE B 1 63 ? -2.4 -26.531 -8.805 1 98.88 63 ILE B O 1
ATOM 4029 N N . LEU B 1 64 ? -2.016 -25.625 -6.777 1 98.94 64 LEU B N 1
ATOM 4030 C CA . LEU B 1 64 ? -0.701 -25.062 -7.082 1 98.94 64 LEU B CA 1
ATOM 4031 C C . LEU B 1 64 ? 0.368 -25.672 -6.184 1 98.94 64 LEU B C 1
ATOM 4033 O O . LEU B 1 64 ? 0.303 -25.547 -4.957 1 98.94 64 LEU B O 1
ATOM 4037 N N . LEU B 1 65 ? 1.271 -26.438 -6.789 1 98.88 65 LEU B N 1
ATOM 4038 C CA . LEU B 1 65 ? 2.436 -26.969 -6.09 1 98.88 65 LEU B CA 1
ATOM 4039 C C . LEU B 1 65 ? 3.568 -25.953 -6.07 1 98.88 65 LEU B C 1
ATOM 4041 O O . LEU B 1 65 ? 4.043 -25.516 -7.125 1 98.88 65 LEU B O 1
ATOM 4045 N N . ASP B 1 66 ? 4 -25.531 -4.914 1 98.56 66 ASP B N 1
ATOM 4046 C CA . ASP B 1 66 ? 5.059 -24.547 -4.742 1 98.56 66 ASP B CA 1
ATOM 4047 C C . ASP B 1 66 ? 6.359 -25.203 -4.285 1 98.56 66 ASP B C 1
ATOM 4049 O O . ASP B 1 66 ? 6.465 -25.641 -3.141 1 98.56 66 ASP B O 1
ATOM 4053 N N . THR B 1 67 ? 7.32 -25.188 -5.125 1 98.25 67 THR B N 1
ATOM 4054 C CA . THR B 1 67 ? 8.578 -25.859 -4.824 1 98.25 67 THR B CA 1
ATOM 4055 C C . THR B 1 67 ? 9.414 -25.031 -3.85 1 98.25 67 THR B C 1
ATOM 4057 O O . THR B 1 67 ? 9.227 -23.812 -3.738 1 98.25 67 THR B O 1
ATOM 4060 N N . LYS B 1 68 ? 10.258 -25.609 -3.137 1 96 68 LYS B N 1
ATOM 4061 C CA . LYS B 1 68 ? 11.188 -24.938 -2.244 1 96 68 LYS B CA 1
ATOM 4062 C C . LYS B 1 68 ? 12.25 -24.172 -3.031 1 96 68 LYS B C 1
ATOM 4064 O O . LYS B 1 68 ? 12.484 -22.984 -2.779 1 96 68 LYS B O 1
ATOM 4069 N N . GLY B 1 69 ? 12.844 -24.844 -4.051 1 94.44 69 GLY B N 1
ATOM 4070 C CA . GLY B 1 69 ? 13.852 -24.234 -4.902 1 94.44 69 GLY B CA 1
ATOM 4071 C C . GLY B 1 69 ? 15.25 -24.312 -4.316 1 94.44 69 GLY B C 1
ATOM 4072 O O . GLY B 1 69 ? 15.414 -24.625 -3.133 1 94.44 69 GLY B O 1
ATOM 4073 N N . PRO B 1 70 ? 16.219 -24.094 -5.172 1 93.69 70 PRO B N 1
ATOM 4074 C CA . PRO B 1 70 ? 17.609 -24.078 -4.719 1 93.69 70 PRO B CA 1
ATOM 4075 C C . PRO B 1 70 ? 17.953 -22.828 -3.93 1 93.69 70 PRO B C 1
ATOM 4077 O O . PRO B 1 70 ? 17.688 -21.703 -4.387 1 93.69 70 PRO B O 1
ATOM 4080 N N . GLU B 1 71 ? 18.469 -22.953 -2.764 1 92.31 71 GLU B N 1
ATOM 4081 C CA . GLU B 1 71 ? 18.859 -21.812 -1.942 1 92.31 71 GLU B CA 1
ATOM 4082 C C . GLU B 1 71 ? 20.188 -22.047 -1.245 1 92.31 71 GLU B C 1
ATOM 4084 O O . GLU B 1 71 ? 20.625 -23.188 -1.107 1 92.31 71 GLU B O 1
ATOM 4089 N N . ILE B 1 72 ? 20.844 -20.953 -0.937 1 94.88 72 ILE B N 1
ATOM 4090 C CA . ILE B 1 72 ? 22.062 -21.016 -0.148 1 94.88 72 ILE B CA 1
ATOM 4091 C C . ILE B 1 72 ? 21.734 -20.906 1.337 1 94.88 72 ILE B C 1
ATOM 4093 O O . ILE B 1 72 ? 20.953 -20.031 1.733 1 94.88 72 ILE B O 1
ATOM 4097 N N . ARG B 1 73 ? 22.266 -21.781 2.119 1 96.31 73 ARG B N 1
ATOM 4098 C CA . ARG B 1 73 ? 22 -21.75 3.557 1 96.31 73 ARG B CA 1
ATOM 4099 C C . ARG B 1 73 ? 23.297 -21.891 4.348 1 96.31 73 ARG B C 1
ATOM 4101 O O . ARG B 1 73 ? 24.281 -22.453 3.846 1 96.31 73 ARG B O 1
ATOM 4108 N N . THR B 1 74 ? 23.297 -21.344 5.516 1 96.81 74 THR B N 1
ATOM 4109 C CA . THR B 1 74 ? 24.359 -21.656 6.461 1 96.81 74 THR B CA 1
ATOM 4110 C C . THR B 1 74 ? 24.219 -23.078 6.996 1 96.81 74 THR B C 1
ATOM 4112 O O . THR B 1 74 ? 23.125 -23.656 6.945 1 96.81 74 THR B O 1
ATOM 4115 N N . MET B 1 75 ? 25.297 -23.531 7.465 1 97 75 MET B N 1
ATOM 4116 C CA . MET B 1 75 ? 25.266 -24.906 7.949 1 97 75 MET B CA 1
ATOM 4117 C C . MET B 1 75 ? 25.297 -24.953 9.469 1 97 75 MET B C 1
ATOM 4119 O O . MET B 1 75 ? 24.734 -24.094 10.141 1 97 75 MET B O 1
ATOM 4123 N N . LYS B 1 76 ? 25.859 -25.906 10.102 1 96.69 76 LYS B N 1
ATOM 4124 C CA . LYS B 1 76 ? 25.781 -26.156 11.539 1 96.69 76 LYS B CA 1
ATOM 4125 C C . LYS B 1 76 ? 26.656 -25.188 12.32 1 96.69 76 LYS B C 1
ATOM 4127 O O . LYS B 1 76 ? 27.656 -24.688 11.789 1 96.69 76 LYS B O 1
ATOM 4132 N N . LEU B 1 77 ? 26.281 -24.969 13.508 1 97.12 77 LEU B N 1
ATOM 4133 C CA . LEU B 1 77 ? 27.016 -24.172 14.477 1 97.12 77 LEU B CA 1
ATOM 4134 C C . LEU B 1 77 ? 27.406 -25 15.695 1 97.12 77 LEU B C 1
ATOM 4136 O O . LEU B 1 77 ? 26.75 -26.016 15.992 1 97.12 77 LEU B O 1
ATOM 4140 N N . GLU B 1 78 ? 28.359 -24.516 16.344 1 95.44 78 GLU B N 1
ATOM 4141 C CA . GLU B 1 78 ? 28.797 -25.203 17.562 1 95.44 78 GLU B CA 1
ATOM 4142 C C . GLU B 1 78 ? 27.672 -25.25 18.594 1 95.44 78 GLU B C 1
ATOM 4144 O O . GLU B 1 78 ? 27.109 -24.219 18.969 1 95.44 78 GLU B O 1
ATOM 4149 N N . GLY B 1 79 ? 27.359 -26.5 19.078 1 93.75 79 GLY B N 1
ATOM 4150 C CA . GLY B 1 79 ? 26.344 -26.703 20.094 1 93.75 79 GLY B CA 1
ATOM 4151 C C . GLY B 1 79 ? 24.938 -26.453 19.578 1 93.75 79 GLY B C 1
ATOM 4152 O O . GLY B 1 79 ? 23.969 -26.594 20.328 1 93.75 79 GLY B O 1
ATOM 4153 N N . GLY B 1 80 ? 24.781 -26.047 18.375 1 92.88 80 GLY B N 1
ATOM 4154 C CA . GLY B 1 80 ? 23.469 -25.812 17.766 1 92.88 80 GLY B CA 1
ATOM 4155 C C . GLY B 1 80 ? 22.828 -24.516 18.219 1 92.88 80 GLY B C 1
ATOM 4156 O O . GLY B 1 80 ? 21.625 -24.312 18.031 1 92.88 80 GLY B O 1
ATOM 4157 N N . ASN B 1 81 ? 23.625 -23.641 18.875 1 91.94 81 ASN B N 1
ATOM 4158 C CA . ASN B 1 81 ? 23.094 -22.391 19.422 1 91.94 81 ASN B CA 1
ATOM 4159 C C . ASN B 1 81 ? 23.375 -21.219 18.484 1 91.94 81 ASN B C 1
ATOM 4161 O O . ASN B 1 81 ? 24.375 -21.234 17.75 1 91.94 81 ASN B O 1
ATOM 4165 N N . ASP B 1 82 ? 22.469 -20.281 18.547 1 94.5 82 ASP B N 1
ATOM 4166 C CA . ASP B 1 82 ? 22.703 -19.047 17.797 1 94.5 82 ASP B CA 1
ATOM 4167 C C . ASP B 1 82 ? 23.969 -18.344 18.297 1 94.5 82 ASP B C 1
ATOM 4169 O O . ASP B 1 82 ? 24.312 -18.438 19.484 1 94.5 82 ASP B O 1
ATOM 4173 N N . VAL B 1 83 ? 24.625 -17.703 17.438 1 95.06 83 VAL B N 1
ATOM 4174 C CA . VAL B 1 83 ? 25.828 -16.953 17.797 1 95.06 83 VAL B CA 1
ATOM 4175 C C . VAL B 1 83 ? 25.609 -15.469 17.531 1 95.06 83 VAL B C 1
ATOM 4177 O O . VAL B 1 83 ? 25.016 -15.094 16.516 1 95.06 83 VAL B O 1
ATOM 4180 N N . SER B 1 84 ? 26.031 -14.695 18.438 1 95.5 84 SER B N 1
ATOM 4181 C CA . SER B 1 84 ? 25.875 -13.25 18.312 1 95.5 84 SER B CA 1
ATOM 4182 C C . SER B 1 84 ? 27 -12.641 17.5 1 95.5 84 SER B C 1
ATOM 4184 O O . SER B 1 84 ? 28.188 -12.867 17.797 1 95.5 84 SER B O 1
ATOM 4186 N N . LEU B 1 85 ? 26.641 -11.922 16.484 1 95.94 85 LEU B N 1
ATOM 4187 C CA . LEU B 1 85 ? 27.594 -11.18 15.664 1 95.94 85 LEU B CA 1
ATOM 4188 C C . LEU B 1 85 ? 27.484 -9.68 15.922 1 95.94 85 LEU B C 1
ATOM 4190 O O . LEU B 1 85 ? 26.375 -9.164 16.109 1 95.94 85 LEU B O 1
ATOM 4194 N N . LYS B 1 86 ? 28.578 -8.984 15.961 1 95.25 86 LYS B N 1
ATOM 4195 C CA . LYS B 1 86 ? 28.609 -7.547 16.234 1 95.25 86 LYS B CA 1
ATOM 4196 C C . LYS B 1 86 ? 29.031 -6.766 14.984 1 95.25 86 LYS B C 1
ATOM 4198 O O . LYS B 1 86 ? 29.906 -7.211 14.234 1 95.25 86 LYS B O 1
ATOM 4203 N N . ALA B 1 87 ? 28.469 -5.645 14.922 1 94.19 87 ALA B N 1
ATOM 4204 C CA . ALA B 1 87 ? 28.828 -4.766 13.812 1 94.19 87 ALA B CA 1
ATOM 4205 C C . ALA B 1 87 ? 30.312 -4.449 13.828 1 94.19 87 ALA B C 1
ATOM 4207 O O . ALA B 1 87 ? 30.891 -4.148 14.883 1 94.19 87 ALA B O 1
ATOM 4208 N N . GLY B 1 88 ? 30.891 -4.543 12.672 1 96.06 88 GLY B N 1
ATOM 4209 C CA . GLY B 1 88 ? 32.312 -4.215 12.547 1 96.06 88 GLY B CA 1
ATOM 4210 C C . GLY B 1 88 ? 33.219 -5.422 12.672 1 96.06 88 GLY B C 1
ATOM 4211 O O . GLY B 1 88 ? 34.375 -5.379 12.25 1 96.06 88 GLY B O 1
ATOM 4212 N N . GLN B 1 89 ? 32.719 -6.488 13.234 1 97.25 89 GLN B N 1
ATOM 4213 C CA . GLN B 1 89 ? 33.594 -7.656 13.414 1 97.25 89 GLN B CA 1
ATOM 4214 C C . GLN B 1 89 ? 33.844 -8.359 12.086 1 97.25 89 GLN B C 1
ATOM 4216 O O . GLN B 1 89 ? 33.094 -8.195 11.133 1 97.25 89 GLN B O 1
ATOM 4221 N N . THR B 1 90 ? 34.938 -9.133 12.094 1 98.19 90 THR B N 1
ATOM 4222 C CA . THR B 1 90 ? 35.25 -9.969 10.945 1 98.19 90 THR B CA 1
ATOM 4223 C C . THR B 1 90 ? 34.5 -11.312 11.047 1 98.19 90 THR B C 1
ATOM 4225 O O . THR B 1 90 ? 34.438 -11.906 12.133 1 98.19 90 THR B O 1
ATOM 4228 N N . PHE B 1 91 ? 33.938 -11.75 9.984 1 98.38 91 PHE B N 1
ATOM 4229 C CA . PHE B 1 91 ? 33.219 -13.031 9.922 1 98.38 91 PHE B CA 1
ATOM 4230 C C . PHE B 1 91 ? 33.531 -13.742 8.609 1 98.38 91 PHE B C 1
ATOM 4232 O O . PHE B 1 91 ? 33.594 -13.109 7.559 1 98.38 91 PHE B O 1
ATOM 4239 N N . THR B 1 92 ? 33.656 -15.016 8.695 1 98.56 92 THR B N 1
ATOM 4240 C CA . THR B 1 92 ? 34.125 -15.758 7.52 1 98.56 92 THR B CA 1
ATOM 4241 C C . THR B 1 92 ? 33.062 -16.812 7.121 1 98.56 92 THR B C 1
ATOM 4243 O O . THR B 1 92 ? 32.562 -17.531 7.973 1 98.56 92 THR B O 1
ATOM 4246 N N . PHE B 1 93 ? 32.781 -16.844 5.844 1 98.5 93 PHE B N 1
ATOM 4247 C CA . PHE B 1 93 ? 32.062 -17.969 5.254 1 98.5 93 PHE B CA 1
ATOM 4248 C C . PHE B 1 93 ? 33.031 -18.953 4.586 1 98.5 93 PHE B C 1
ATOM 4250 O O . PHE B 1 93 ? 34 -18.531 3.953 1 98.5 93 PHE B O 1
ATOM 4257 N N . THR B 1 94 ? 32.719 -20.203 4.727 1 98.44 94 THR B N 1
ATOM 4258 C CA . THR B 1 94 ? 33.562 -21.188 4.066 1 98.44 94 THR B CA 1
ATOM 4259 C C . THR B 1 94 ? 32.719 -22.203 3.291 1 98.44 94 THR B C 1
ATOM 4261 O O . THR B 1 94 ? 31.578 -22.469 3.645 1 98.44 94 THR B O 1
ATOM 4264 N N . THR B 1 95 ? 33.25 -22.75 2.182 1 97.81 95 THR B N 1
ATOM 4265 C CA . THR B 1 95 ? 32.562 -23.781 1.394 1 97.81 95 THR B CA 1
ATOM 4266 C C . THR B 1 95 ? 32.938 -25.172 1.89 1 97.81 95 THR B C 1
ATOM 4268 O O . THR B 1 95 ? 32.406 -26.172 1.399 1 97.81 95 THR B O 1
ATOM 4271 N N . ASP B 1 96 ? 33.875 -25.188 2.873 1 97.81 96 ASP B N 1
ATOM 4272 C CA . ASP B 1 96 ? 34.156 -26.453 3.533 1 97.81 96 ASP B CA 1
ATOM 4273 C C . ASP B 1 96 ? 33.031 -26.875 4.449 1 97.81 96 ASP B C 1
ATOM 4275 O O . ASP B 1 96 ? 32.938 -26.438 5.598 1 97.81 96 ASP B O 1
ATOM 4279 N N . LYS B 1 97 ? 32.25 -27.844 4.051 1 96.31 97 LYS B N 1
ATOM 4280 C CA . LYS B 1 97 ? 31 -28.234 4.711 1 96.31 97 LYS B CA 1
ATOM 4281 C C . LYS B 1 97 ? 31.281 -29 5.996 1 96.31 97 LYS B C 1
ATOM 4283 O O . LYS B 1 97 ? 30.375 -29.234 6.805 1 96.31 97 LYS B O 1
ATOM 4288 N N . SER B 1 98 ? 32.562 -29.344 6.211 1 96.44 98 SER B N 1
ATOM 4289 C CA . SER B 1 98 ? 32.938 -30.078 7.414 1 96.44 98 SER B CA 1
ATOM 4290 C C . SER B 1 98 ? 33.094 -29.141 8.609 1 96.44 98 SER B C 1
ATOM 4292 O O . SER B 1 98 ? 33.125 -29.594 9.758 1 96.44 98 SER B O 1
ATOM 4294 N N . VAL B 1 99 ? 33.125 -27.938 8.305 1 96.56 99 VAL B N 1
ATOM 4295 C CA . VAL B 1 99 ? 33.344 -26.953 9.359 1 96.56 99 VAL B CA 1
ATOM 4296 C C . VAL B 1 99 ? 32.062 -26.75 10.164 1 96.56 99 VAL B C 1
ATOM 4298 O O . VAL B 1 99 ? 30.984 -26.531 9.594 1 96.56 99 VAL B O 1
ATOM 4301 N N . ILE B 1 100 ? 32.156 -26.906 11.461 1 97.44 100 ILE B N 1
ATOM 4302 C CA . ILE B 1 100 ? 31.094 -26.516 12.375 1 97.44 100 ILE B CA 1
ATOM 4303 C C . ILE B 1 100 ? 31.281 -25.047 12.773 1 97.44 100 ILE B C 1
ATOM 4305 O O . ILE B 1 100 ? 32.281 -24.688 13.367 1 97.44 100 ILE B O 1
ATOM 4309 N N . GLY B 1 101 ? 30.375 -24.266 12.445 1 96.94 101 GLY B N 1
ATOM 4310 C CA . GLY B 1 101 ? 30.5 -22.828 12.531 1 96.94 101 GLY B CA 1
ATOM 4311 C C . GLY B 1 101 ? 30.453 -22.297 13.961 1 96.94 101 GLY B C 1
ATOM 4312 O O . GLY B 1 101 ? 30.109 -23.047 14.883 1 96.94 101 GLY B O 1
ATOM 4313 N N . ASN B 1 102 ? 30.844 -21.094 14.172 1 96.62 102 ASN B N 1
ATOM 4314 C CA . ASN B 1 102 ? 30.812 -20.328 15.414 1 96.62 102 ASN B CA 1
ATOM 4315 C C . ASN B 1 102 ? 30.719 -18.828 15.148 1 96.62 102 ASN B C 1
ATOM 4317 O O . ASN B 1 102 ? 30.188 -18.406 14.125 1 96.62 102 ASN B O 1
ATOM 4321 N N . SER B 1 103 ? 31.203 -18.047 16.125 1 96.19 103 SER B N 1
ATOM 4322 C CA . SER B 1 103 ? 31.062 -16.609 16.031 1 96.19 103 SER B CA 1
ATOM 4323 C C . SER B 1 103 ? 32.062 -16.016 15.023 1 96.19 103 SER B C 1
ATOM 4325 O O . SER B 1 103 ? 31.969 -14.836 14.688 1 96.19 103 SER B O 1
ATOM 4327 N N . GLU B 1 104 ? 32.875 -16.844 14.414 1 97.06 104 GLU B N 1
ATOM 4328 C CA . GLU B 1 104 ? 33.906 -16.312 13.531 1 97.06 104 GLU B CA 1
ATOM 4329 C C . GLU B 1 104 ? 33.75 -16.859 12.117 1 97.06 104 GLU B C 1
ATOM 4331 O O . GLU B 1 104 ? 34.25 -16.25 11.156 1 97.06 104 GLU B O 1
ATOM 4336 N N . MET B 1 105 ? 33.094 -18.016 12.055 1 97.62 105 MET B N 1
ATOM 4337 C CA . MET B 1 105 ? 33.031 -18.656 10.75 1 97.62 105 MET B CA 1
ATOM 4338 C C . MET B 1 105 ? 31.859 -19.609 10.664 1 97.62 105 MET B C 1
ATOM 4340 O O . MET B 1 105 ? 31.453 -20.188 11.672 1 97.62 105 MET B O 1
ATOM 4344 N N . VAL B 1 106 ? 31.297 -19.75 9.484 1 98.12 106 VAL B N 1
ATOM 4345 C CA . VAL B 1 106 ? 30.25 -20.734 9.258 1 98.12 106 VAL B CA 1
ATOM 4346 C C . VAL B 1 106 ? 30.359 -21.297 7.84 1 98.12 106 VAL B C 1
ATOM 4348 O O . VAL B 1 106 ? 30.812 -20.609 6.926 1 98.12 106 VAL B O 1
ATOM 4351 N N . ALA B 1 107 ? 30.047 -22.562 7.695 1 98.19 107 ALA B N 1
ATOM 4352 C CA . ALA B 1 107 ? 30 -23.172 6.371 1 98.19 107 ALA B CA 1
ATOM 4353 C C . ALA B 1 107 ? 28.703 -22.828 5.652 1 98.19 107 ALA B C 1
ATOM 4355 O O . ALA B 1 107 ? 27.672 -22.578 6.293 1 98.19 107 ALA B O 1
ATOM 4356 N N . VAL B 1 108 ? 28.734 -22.797 4.336 1 97.75 108 VAL B N 1
ATOM 4357 C CA . VAL B 1 108 ? 27.547 -22.578 3.516 1 97.75 108 VAL B CA 1
ATOM 4358 C C . VAL B 1 108 ? 27.359 -23.75 2.564 1 97.75 108 VAL B C 1
ATOM 4360 O O . VAL B 1 108 ? 28.297 -24.484 2.271 1 97.75 108 VAL B O 1
ATOM 4363 N N . THR B 1 109 ? 26.203 -23.891 2.068 1 95.69 109 THR B N 1
ATOM 4364 C CA . THR B 1 109 ? 25.828 -25.062 1.266 1 95.69 109 THR B CA 1
ATOM 4365 C C . THR B 1 109 ? 26.281 -24.875 -0.181 1 95.69 109 THR B C 1
ATOM 4367 O O . THR B 1 109 ? 26.312 -25.844 -0.949 1 95.69 109 THR B O 1
ATOM 4370 N N . TYR B 1 110 ? 26.672 -23.719 -0.612 1 95.75 110 TYR B N 1
ATOM 4371 C CA . TYR B 1 110 ? 26.906 -23.391 -2.014 1 95.75 110 TYR B CA 1
ATOM 4372 C C . TYR B 1 110 ? 28.406 -23.391 -2.314 1 95.75 110 TYR B C 1
ATOM 4374 O O . TYR B 1 110 ? 29.141 -22.5 -1.86 1 95.75 110 TYR B O 1
ATOM 4382 N N . GLU B 1 111 ? 28.797 -24.266 -3.168 1 94.19 111 GLU B N 1
ATOM 4383 C CA . GLU B 1 111 ? 30.219 -24.438 -3.473 1 94.19 111 GLU B CA 1
ATOM 4384 C C . GLU B 1 111 ? 30.766 -23.266 -4.281 1 94.19 111 GLU B C 1
ATOM 4386 O O . GLU B 1 111 ? 31.953 -22.953 -4.203 1 94.19 111 GLU B O 1
ATOM 4391 N N . GLY B 1 112 ? 29.922 -22.641 -5.035 1 95.25 112 GLY B N 1
ATOM 4392 C CA . GLY B 1 112 ? 30.359 -21.547 -5.891 1 95.25 112 GLY B CA 1
ATOM 4393 C C . GLY B 1 112 ? 30.484 -20.234 -5.152 1 95.25 112 GLY B C 1
ATOM 4394 O O . GLY B 1 112 ? 30.75 -19.203 -5.766 1 95.25 112 GLY B O 1
ATOM 4395 N N . PHE B 1 113 ? 30.375 -20.234 -3.822 1 96.25 113 PHE B N 1
ATOM 4396 C CA . PHE B 1 113 ? 30.344 -19.047 -2.99 1 96.25 113 PHE B CA 1
ATOM 4397 C C . PHE B 1 113 ? 31.594 -18.203 -3.195 1 96.25 113 PHE B C 1
ATOM 4399 O O . PHE B 1 113 ? 31.516 -16.984 -3.363 1 96.25 113 PHE B O 1
ATOM 4406 N N . THR B 1 114 ? 32.75 -18.828 -3.236 1 96.12 114 THR B N 1
ATOM 4407 C CA . THR B 1 114 ? 34.031 -18.125 -3.336 1 96.12 114 THR B CA 1
ATOM 4408 C C . THR B 1 114 ? 34.312 -17.672 -4.77 1 96.12 114 THR B C 1
ATOM 4410 O O . THR B 1 114 ? 35 -16.688 -5.004 1 96.12 114 THR B O 1
ATOM 4413 N N . THR B 1 115 ? 33.719 -18.328 -5.723 1 95.81 115 THR B N 1
ATOM 4414 C CA . THR B 1 115 ? 34 -18.016 -7.125 1 95.81 115 THR B CA 1
ATOM 4415 C C . THR B 1 115 ? 33.062 -16.906 -7.609 1 95.81 115 THR B C 1
ATOM 4417 O O . THR B 1 115 ? 33.438 -16.109 -8.453 1 95.81 115 THR B O 1
ATOM 4420 N N . ASP B 1 116 ? 31.844 -16.859 -7.035 1 95.31 116 ASP B N 1
ATOM 4421 C CA . ASP B 1 116 ? 30.828 -15.945 -7.555 1 95.31 116 ASP B CA 1
ATOM 4422 C C . ASP B 1 116 ? 30.906 -14.594 -6.859 1 95.31 116 ASP B C 1
ATOM 4424 O O . ASP B 1 116 ? 30.422 -13.586 -7.391 1 95.31 116 ASP B O 1
ATOM 4428 N N . LEU B 1 117 ? 31.516 -14.57 -5.719 1 97.06 117 LEU B N 1
ATOM 4429 C CA . LEU B 1 117 ? 31.578 -13.328 -4.953 1 97.06 117 LEU B CA 1
ATOM 4430 C C . LEU B 1 117 ? 32.875 -12.57 -5.254 1 97.06 117 LEU B C 1
ATOM 4432 O O . LEU B 1 117 ? 33.875 -13.164 -5.664 1 97.06 117 LEU B O 1
ATOM 4436 N N . SER B 1 118 ? 32.781 -11.305 -5.145 1 97.12 118 SER B N 1
ATOM 4437 C CA . SER B 1 118 ? 33.938 -10.406 -5.227 1 97.12 118 SER B CA 1
ATOM 4438 C C . SER B 1 118 ? 33.969 -9.461 -4.031 1 97.12 118 SER B C 1
ATOM 4440 O O . SER B 1 118 ? 32.969 -9.234 -3.367 1 97.12 118 SER B O 1
ATOM 4442 N N . VAL B 1 119 ? 35.188 -8.961 -3.848 1 97.62 119 VAL B N 1
ATOM 4443 C CA . VAL B 1 119 ? 35.375 -7.977 -2.783 1 97.62 119 VAL B CA 1
ATOM 4444 C C . VAL B 1 119 ? 34.406 -6.793 -3.021 1 97.62 119 VAL B C 1
ATOM 4446 O O . VAL B 1 119 ? 34.312 -6.297 -4.145 1 97.62 119 VAL B O 1
ATOM 4449 N N . GLY B 1 120 ? 33.75 -6.43 -2.045 1 96.88 120 GLY B N 1
ATOM 4450 C CA . GLY B 1 120 ? 32.781 -5.336 -2.154 1 96.88 120 GLY B CA 1
ATOM 4451 C C . GLY B 1 120 ? 31.344 -5.801 -2.232 1 96.88 120 GLY B C 1
ATOM 4452 O O . GLY B 1 120 ? 30.422 -5.031 -1.957 1 96.88 120 GLY B O 1
ATOM 4453 N N . ASN B 1 121 ? 31.109 -7.141 -2.504 1 97.12 121 ASN B N 1
ATOM 4454 C CA . ASN B 1 121 ? 29.766 -7.684 -2.555 1 97.12 121 ASN B CA 1
ATOM 4455 C C . ASN B 1 121 ? 29.125 -7.738 -1.169 1 97.12 121 ASN B C 1
ATOM 4457 O O . ASN B 1 121 ? 29.828 -7.723 -0.157 1 97.12 121 ASN B O 1
ATOM 4461 N N . THR B 1 122 ? 27.875 -7.75 -1.17 1 96.06 122 THR B N 1
ATOM 4462 C CA . THR B 1 122 ? 27.109 -7.859 0.066 1 96.06 122 THR B CA 1
ATOM 4463 C C . THR B 1 122 ? 26.562 -9.273 0.242 1 96.06 122 THR B C 1
ATOM 4465 O O . THR B 1 122 ? 26.109 -9.898 -0.721 1 96.06 122 THR B O 1
ATOM 4468 N N . VAL B 1 123 ? 26.656 -9.75 1.452 1 97 123 VAL B N 1
ATOM 4469 C CA . VAL B 1 123 ? 26.062 -11.023 1.838 1 97 123 VAL B CA 1
ATOM 4470 C C . VAL B 1 123 ? 25 -10.789 2.906 1 97 123 VAL B C 1
ATOM 4472 O O . VAL B 1 123 ? 25.266 -10.148 3.93 1 97 123 VAL B O 1
ATOM 4475 N N . LEU B 1 124 ? 23.781 -11.25 2.625 1 95.19 124 LEU B N 1
ATOM 4476 C CA . LEU B 1 124 ? 22.688 -11.117 3.582 1 95.19 124 LEU B CA 1
ATOM 4477 C C . LEU B 1 124 ? 22.297 -12.477 4.156 1 95.19 124 LEU B C 1
ATOM 4479 O O . LEU B 1 124 ? 22.156 -13.453 3.412 1 95.19 124 LEU B O 1
ATOM 4483 N N . VAL B 1 125 ? 22.172 -12.469 5.48 1 94.81 125 VAL B N 1
ATOM 4484 C CA . VAL B 1 125 ? 21.844 -13.727 6.137 1 94.81 125 VAL B CA 1
ATOM 4485 C C . VAL B 1 125 ? 20.531 -13.586 6.898 1 94.81 125 VAL B C 1
ATOM 4487 O O . VAL B 1 125 ? 20.219 -12.508 7.422 1 94.81 125 VAL B O 1
ATOM 4490 N N . ASP B 1 126 ? 19.797 -14.641 6.977 1 91.38 126 ASP B N 1
ATOM 4491 C CA . ASP B 1 126 ? 18.531 -14.719 7.719 1 91.38 126 ASP B CA 1
ATOM 4492 C C . ASP B 1 126 ? 17.562 -13.641 7.266 1 91.38 126 ASP B C 1
ATOM 4494 O O . ASP B 1 126 ? 17.109 -12.828 8.07 1 91.38 126 ASP B O 1
ATOM 4498 N N . ASP B 1 127 ? 17.266 -13.758 5.887 1 83.56 127 ASP B N 1
ATOM 4499 C CA . ASP B 1 127 ? 16.281 -12.891 5.242 1 83.56 127 ASP B CA 1
ATOM 4500 C C . ASP B 1 127 ? 16.688 -11.422 5.367 1 83.56 127 ASP B C 1
ATOM 4502 O O . ASP B 1 127 ? 15.836 -10.562 5.609 1 83.56 127 ASP B O 1
ATOM 4506 N N . GLY B 1 128 ? 17.984 -11.195 5.457 1 87 128 GLY B N 1
ATOM 4507 C CA . GLY B 1 128 ? 18.5 -9.836 5.43 1 87 128 GLY B CA 1
ATOM 4508 C C . GLY B 1 128 ? 18.719 -9.258 6.812 1 87 128 GLY B C 1
ATOM 4509 O O . GLY B 1 128 ? 19.141 -8.102 6.945 1 87 128 GLY B O 1
ATOM 4510 N N . LEU B 1 129 ? 18.5 -9.945 7.859 1 85.5 129 LEU B N 1
ATOM 4511 C CA . LEU B 1 129 ? 18.641 -9.477 9.234 1 85.5 129 LEU B CA 1
ATOM 4512 C C . LEU B 1 129 ? 20.109 -9.156 9.539 1 85.5 129 LEU B C 1
ATOM 4514 O O . LEU B 1 129 ? 20.391 -8.25 10.328 1 85.5 129 LEU B O 1
ATOM 4518 N N . ILE B 1 130 ? 21.016 -9.945 8.953 1 91.5 130 ILE B N 1
ATOM 4519 C CA . ILE B 1 130 ? 22.438 -9.695 9.117 1 91.5 130 ILE B CA 1
ATOM 4520 C C . ILE B 1 130 ? 23.078 -9.383 7.766 1 91.5 130 ILE B C 1
ATOM 4522 O O . ILE B 1 130 ? 22.984 -10.188 6.836 1 91.5 130 ILE B O 1
ATOM 4526 N N . GLY B 1 131 ? 23.625 -8.25 7.715 1 94.06 131 GLY B N 1
ATOM 4527 C CA . GLY B 1 131 ? 24.344 -7.863 6.512 1 94.06 131 GLY B CA 1
ATOM 4528 C C . GLY B 1 131 ? 25.844 -7.867 6.688 1 94.06 131 GLY B C 1
ATOM 4529 O O . GLY B 1 131 ? 26.359 -7.496 7.746 1 94.06 131 GLY B O 1
ATOM 4530 N N . MET B 1 132 ? 26.531 -8.336 5.656 1 96.81 132 MET B N 1
ATOM 4531 C CA . MET B 1 132 ? 28 -8.359 5.656 1 96.81 132 MET B CA 1
ATOM 4532 C C . MET B 1 132 ? 28.547 -7.875 4.316 1 96.81 132 MET B C 1
ATOM 4534 O O . MET B 1 132 ? 27.875 -7.977 3.291 1 96.81 132 MET B O 1
ATOM 4538 N N . GLU B 1 133 ? 29.672 -7.352 4.41 1 97.94 133 GLU B N 1
ATOM 4539 C CA . GLU B 1 133 ? 30.391 -6.926 3.209 1 97.94 133 GLU B CA 1
ATOM 4540 C C . GLU B 1 133 ? 31.656 -7.754 2.988 1 97.94 133 GLU B C 1
ATOM 4542 O O . GLU B 1 133 ? 32.469 -7.918 3.904 1 97.94 133 GLU B O 1
ATOM 4547 N N . VAL B 1 134 ? 31.859 -8.234 1.797 1 98.5 134 VAL B N 1
ATOM 4548 C CA . VAL B 1 134 ? 33.031 -9.07 1.479 1 98.5 134 VAL B CA 1
ATOM 4549 C C . VAL B 1 134 ? 34.281 -8.211 1.441 1 98.5 134 VAL B C 1
ATOM 4551 O O . VAL B 1 134 ? 34.344 -7.223 0.705 1 98.5 134 VAL B O 1
ATOM 4554 N N . THR B 1 135 ? 35.25 -8.609 2.217 1 98.5 135 THR B N 1
ATOM 4555 C CA . THR B 1 135 ? 36.5 -7.836 2.281 1 98.5 135 THR B CA 1
ATOM 4556 C C . THR B 1 135 ? 37.656 -8.602 1.64 1 98.5 135 THR B C 1
ATOM 4558 O O . THR B 1 135 ? 38.625 -8 1.176 1 98.5 135 THR B O 1
ATOM 4561 N N . ALA B 1 136 ? 37.562 -9.883 1.703 1 98.25 136 ALA B N 1
ATOM 4562 C CA . ALA B 1 136 ? 38.594 -10.695 1.087 1 98.25 136 ALA B CA 1
ATOM 4563 C C . ALA B 1 136 ? 38.062 -12.094 0.747 1 98.25 136 ALA B C 1
ATOM 4565 O O . ALA B 1 136 ? 37.094 -12.547 1.325 1 98.25 136 ALA B O 1
ATOM 4566 N N . ILE B 1 137 ? 38.688 -12.719 -0.192 1 98.19 137 ILE B N 1
ATOM 4567 C CA . ILE B 1 137 ? 38.438 -14.109 -0.559 1 98.19 137 ILE B CA 1
ATOM 4568 C C . ILE B 1 137 ? 39.719 -14.898 -0.588 1 98.19 137 ILE B C 1
ATOM 4570 O O . ILE B 1 137 ? 40.656 -14.539 -1.312 1 98.19 137 ILE B O 1
ATOM 4574 N N . GLU B 1 138 ? 39.812 -15.859 0.224 1 97.38 138 GLU B N 1
ATOM 4575 C CA . GLU B 1 138 ? 41 -16.672 0.356 1 97.38 138 GLU B CA 1
ATOM 4576 C C . GLU B 1 138 ? 40.688 -18.156 0.254 1 97.38 138 GLU B C 1
ATOM 4578 O O . GLU B 1 138 ? 40.281 -18.781 1.234 1 97.38 138 GLU B O 1
ATOM 4583 N N . GLY B 1 139 ? 41.062 -18.734 -0.895 1 96 139 GLY B N 1
ATOM 4584 C CA . GLY B 1 139 ? 40.75 -20.141 -1.083 1 96 139 GLY B CA 1
ATOM 4585 C C . GLY B 1 139 ? 39.281 -20.453 -1.038 1 96 139 GLY B C 1
ATOM 4586 O O . GLY B 1 139 ? 38.5 -19.922 -1.843 1 96 139 GLY B O 1
ATOM 4587 N N . ASN B 1 140 ? 38.875 -21.234 -0.008 1 97.5 140 ASN B N 1
ATOM 4588 C CA . ASN B 1 140 ? 37.469 -21.594 0.154 1 97.5 140 ASN B CA 1
ATOM 4589 C C . ASN B 1 140 ? 36.781 -20.734 1.198 1 97.5 140 ASN B C 1
ATOM 4591 O O . ASN B 1 140 ? 35.75 -21.125 1.749 1 97.5 140 ASN B O 1
ATOM 4595 N N . LYS B 1 141 ? 37.438 -19.562 1.451 1 98.06 141 LYS B N 1
ATOM 4596 C CA . LYS B 1 141 ? 36.906 -18.688 2.496 1 98.06 141 LYS B CA 1
ATOM 4597 C C . LYS B 1 141 ? 36.562 -17.312 1.931 1 98.06 141 LYS B C 1
ATOM 4599 O O . LYS B 1 141 ? 37.281 -16.781 1.081 1 98.06 141 LYS B O 1
ATOM 4604 N N . VAL B 1 142 ? 35.406 -16.859 2.287 1 98.5 142 VAL B N 1
ATOM 4605 C CA . VAL B 1 142 ? 34.969 -15.484 2.02 1 98.5 142 VAL B CA 1
ATOM 4606 C C . VAL B 1 142 ? 34.938 -14.688 3.324 1 98.5 142 VAL B C 1
ATOM 4608 O O . VAL B 1 142 ? 34.125 -14.953 4.203 1 98.5 142 VAL B O 1
ATOM 4611 N N . ILE B 1 143 ? 35.844 -13.766 3.449 1 98.56 143 ILE B N 1
ATOM 4612 C CA . ILE B 1 143 ? 36 -12.945 4.648 1 98.56 143 ILE B CA 1
ATOM 4613 C C . ILE B 1 143 ? 35.125 -11.695 4.516 1 98.56 143 ILE B C 1
ATOM 4615 O O . ILE B 1 143 ? 35.188 -11 3.498 1 98.56 143 ILE B O 1
ATOM 4619 N N . CYS B 1 144 ? 34.281 -11.461 5.492 1 98.56 144 CYS B N 1
ATOM 4620 C CA . CYS B 1 144 ? 33.344 -10.344 5.438 1 98.56 144 CYS B CA 1
ATOM 4621 C C . CYS B 1 144 ? 33.469 -9.477 6.68 1 98.56 144 CYS B C 1
ATOM 4623 O O . CYS B 1 144 ? 34.031 -9.906 7.695 1 98.56 144 CYS B O 1
ATOM 4625 N N . LYS B 1 145 ? 33.094 -8.289 6.547 1 98.44 145 LYS B N 1
ATOM 4626 C CA . LYS B 1 145 ? 32.844 -7.387 7.668 1 98.44 145 LYS B CA 1
ATOM 4627 C C . LYS B 1 145 ? 31.359 -7.316 8.008 1 98.44 145 LYS B C 1
ATOM 4629 O O . LYS B 1 145 ? 30.531 -7.039 7.137 1 98.44 145 LYS B O 1
ATOM 4634 N N . VAL B 1 146 ? 31 -7.562 9.258 1 97.25 146 VAL B N 1
ATOM 4635 C CA . VAL B 1 146 ? 29.609 -7.52 9.695 1 97.25 146 VAL B CA 1
ATOM 4636 C C . VAL B 1 146 ? 29.141 -6.066 9.758 1 97.25 146 VAL B C 1
ATOM 4638 O O . VAL B 1 146 ? 29.812 -5.211 10.336 1 97.25 146 VAL B O 1
ATOM 4641 N N . LEU B 1 147 ? 27.984 -5.816 9.188 1 93.75 147 LEU B N 1
ATOM 4642 C CA . LEU B 1 147 ? 27.531 -4.438 9.039 1 93.75 147 LEU B CA 1
ATOM 4643 C C . LEU B 1 147 ? 26.578 -4.051 10.164 1 93.75 147 LEU B C 1
ATOM 4645 O O . LEU B 1 147 ? 26.422 -2.869 10.477 1 93.75 147 LEU B O 1
ATOM 4649 N N . ASN B 1 148 ? 25.859 -4.984 10.758 1 89.25 148 ASN B N 1
ATOM 4650 C CA . ASN B 1 148 ? 24.938 -4.727 11.852 1 89.25 148 ASN B CA 1
ATOM 4651 C C . ASN B 1 148 ? 24.906 -5.883 12.844 1 89.25 148 ASN B C 1
ATOM 4653 O O . ASN B 1 148 ? 25.188 -7.023 12.484 1 89.25 148 ASN B O 1
ATOM 4657 N N . ASN B 1 149 ? 24.531 -5.578 14.086 1 90.06 149 ASN B N 1
ATOM 4658 C CA . ASN B 1 149 ? 24.406 -6.613 15.109 1 90.06 149 ASN B CA 1
ATOM 4659 C C . ASN B 1 149 ? 23.281 -7.59 14.781 1 90.06 149 ASN B C 1
ATOM 4661 O O . ASN B 1 149 ? 22.266 -7.207 14.195 1 90.06 149 ASN B O 1
ATOM 4665 N N . GLY B 1 150 ? 23.5 -8.883 15.078 1 91.62 150 GLY B N 1
ATOM 4666 C CA . GLY B 1 150 ? 22.453 -9.875 14.891 1 91.62 150 GLY B CA 1
ATOM 4667 C C . GLY B 1 150 ? 22.844 -11.258 15.359 1 91.62 150 GLY B C 1
ATOM 4668 O O . GLY B 1 150 ? 24.016 -11.516 15.625 1 91.62 150 GLY B O 1
ATOM 4669 N N . ASP B 1 151 ? 21.906 -12.062 15.508 1 93.38 151 ASP B N 1
ATOM 4670 C CA . ASP B 1 151 ? 22.141 -13.445 15.914 1 93.38 151 ASP B CA 1
ATOM 4671 C C . ASP B 1 151 ? 22.078 -14.383 14.711 1 93.38 151 ASP B C 1
ATOM 4673 O O . ASP B 1 151 ? 21.062 -14.445 14.016 1 93.38 151 ASP B O 1
ATOM 4677 N N . LEU B 1 152 ? 23.141 -15.07 14.523 1 94.81 152 LEU B N 1
ATOM 4678 C CA . LEU B 1 152 ? 23.219 -16.031 13.422 1 94.81 152 LEU B CA 1
ATOM 4679 C C . LEU B 1 152 ? 22.797 -17.422 13.883 1 94.81 152 LEU B C 1
ATOM 4681 O O . LEU B 1 152 ? 23.312 -17.938 14.867 1 94.81 152 LEU B O 1
ATOM 4685 N N . GLY B 1 153 ? 21.859 -17.984 13.18 1 93.69 153 GLY B N 1
ATOM 4686 C CA . GLY B 1 153 ? 21.406 -19.344 13.477 1 93.69 153 GLY B CA 1
ATOM 4687 C C . GLY B 1 153 ? 21.859 -20.359 12.445 1 93.69 153 GLY B C 1
ATOM 4688 O O . GLY B 1 153 ? 22.531 -20.016 11.477 1 93.69 153 GLY B O 1
ATOM 4689 N N . GLU B 1 154 ? 21.469 -21.656 12.695 1 94.62 154 GLU B N 1
ATOM 4690 C CA . GLU B 1 154 ? 21.75 -22.75 11.766 1 94.62 154 GLU B CA 1
ATOM 4691 C C . GLU B 1 154 ? 20.734 -22.781 10.625 1 94.62 154 GLU B C 1
ATOM 4693 O O . GLU B 1 154 ? 19.594 -22.359 10.797 1 94.62 154 GLU B O 1
ATOM 4698 N N . ASN B 1 155 ? 21.234 -23.203 9.438 1 94.12 155 ASN B N 1
ATOM 4699 C CA . ASN B 1 155 ? 20.375 -23.453 8.281 1 94.12 155 ASN B CA 1
ATOM 4700 C C . ASN B 1 155 ? 19.594 -22.203 7.891 1 94.12 155 ASN B C 1
ATOM 4702 O O . ASN B 1 155 ? 18.406 -22.281 7.594 1 94.12 155 ASN B O 1
ATOM 4706 N N . LYS B 1 156 ? 20.312 -21.062 8.039 1 94.5 156 LYS B N 1
ATOM 4707 C CA . LYS B 1 156 ? 19.672 -19.812 7.656 1 94.5 156 LYS B CA 1
ATOM 4708 C C . LYS B 1 156 ? 19.938 -19.484 6.191 1 94.5 156 LYS B C 1
ATOM 4710 O O . LYS B 1 156 ? 21 -19.812 5.66 1 94.5 156 LYS B O 1
ATOM 4715 N N . GLY B 1 157 ? 18.938 -18.859 5.605 1 94.31 157 GLY B N 1
ATOM 4716 C CA . GLY B 1 157 ? 19.062 -18.453 4.211 1 94.31 157 GLY B CA 1
ATOM 4717 C C . GLY B 1 157 ? 20.141 -17.406 3.992 1 94.31 157 GLY B C 1
ATOM 4718 O O . GLY B 1 157 ? 20.328 -16.516 4.812 1 94.31 157 GLY B O 1
ATOM 4719 N N . VAL B 1 158 ? 20.906 -17.531 2.938 1 96.06 158 VAL B N 1
ATOM 4720 C CA . VAL B 1 158 ? 21.953 -16.594 2.537 1 96.06 158 VAL B CA 1
ATOM 4721 C C . VAL B 1 158 ? 21.609 -15.992 1.174 1 96.06 158 VAL B C 1
ATOM 4723 O O . VAL B 1 158 ? 21.344 -16.734 0.219 1 96.06 158 VAL B O 1
ATOM 4726 N N . ASN B 1 159 ? 21.531 -14.742 1.092 1 94.88 159 ASN B N 1
ATOM 4727 C CA . ASN B 1 159 ? 21.25 -14.031 -0.15 1 94.88 159 ASN B CA 1
ATOM 4728 C C . ASN B 1 159 ? 22.453 -13.234 -0.631 1 94.88 159 ASN B C 1
ATOM 4730 O O . ASN B 1 159 ? 23.188 -12.648 0.176 1 94.88 159 ASN B O 1
ATOM 4734 N N . LEU B 1 160 ? 22.719 -13.25 -1.845 1 95.31 160 LEU B N 1
ATOM 4735 C CA . LEU B 1 160 ? 23.828 -12.531 -2.469 1 95.31 160 LEU B CA 1
ATOM 4736 C C . LEU B 1 160 ? 23.312 -11.508 -3.475 1 95.31 160 LEU B C 1
ATOM 4738 O O . LEU B 1 160 ? 23.5 -11.672 -4.684 1 95.31 160 LEU B O 1
ATOM 4742 N N . PRO B 1 161 ? 22.797 -10.414 -2.98 1 92.25 161 PRO B N 1
ATOM 4743 C CA . PRO B 1 161 ? 22.219 -9.406 -3.875 1 92.25 161 PRO B CA 1
ATOM 4744 C C . PRO B 1 161 ? 23.203 -8.938 -4.953 1 92.25 161 PRO B C 1
ATOM 4746 O O . PRO B 1 161 ? 24.344 -8.609 -4.645 1 92.25 161 PRO B O 1
ATOM 4749 N N . GLY B 1 162 ? 22.688 -8.914 -6.18 1 89.56 162 GLY B N 1
ATOM 4750 C CA . GLY B 1 162 ? 23.469 -8.375 -7.289 1 89.56 162 GLY B CA 1
ATOM 4751 C C . GLY B 1 162 ? 24.469 -9.367 -7.859 1 89.56 162 GLY B C 1
ATOM 4752 O O . GLY B 1 162 ? 25.188 -9.047 -8.805 1 89.56 162 GLY B O 1
ATOM 4753 N N . VAL B 1 163 ? 24.562 -10.516 -7.281 1 92.88 163 VAL B N 1
ATOM 4754 C CA . VAL B 1 163 ? 25.531 -11.523 -7.719 1 92.88 163 VAL B CA 1
ATOM 4755 C C . VAL B 1 163 ? 24.797 -12.625 -8.492 1 92.88 163 VAL B C 1
ATOM 4757 O O . VAL B 1 163 ? 23.75 -13.094 -8.078 1 92.88 163 VAL B O 1
ATOM 4760 N N . SER B 1 164 ? 25.312 -12.93 -9.617 1 91.44 164 SER B N 1
ATOM 4761 C CA . SER B 1 164 ? 24.797 -14.062 -10.367 1 91.44 164 SER B CA 1
ATOM 4762 C C . SER B 1 164 ? 25.312 -15.383 -9.797 1 91.44 164 SER B C 1
ATOM 4764 O O . SER B 1 164 ? 26.516 -15.602 -9.703 1 91.44 164 SER B O 1
ATOM 4766 N N . ILE B 1 165 ? 24.438 -16.219 -9.406 1 89.81 165 ILE B N 1
ATOM 4767 C CA . ILE B 1 165 ? 24.844 -17.453 -8.758 1 89.81 165 ILE B CA 1
ATOM 4768 C C . ILE B 1 165 ? 24.547 -18.641 -9.68 1 89.81 165 ILE B C 1
ATOM 4770 O O . ILE B 1 165 ? 23.578 -18.609 -10.445 1 89.81 165 ILE B O 1
ATOM 4774 N N . ALA B 1 166 ? 25.328 -19.688 -9.594 1 89.25 166 ALA B N 1
ATOM 4775 C CA . ALA B 1 166 ? 25.219 -20.844 -10.477 1 89.25 166 ALA B CA 1
ATOM 4776 C C . ALA B 1 166 ? 24.531 -22 -9.773 1 89.25 166 ALA B C 1
ATOM 4778 O O . ALA B 1 166 ? 25.016 -23.141 -9.797 1 89.25 166 ALA B O 1
ATOM 4779 N N . LEU B 1 167 ? 23.453 -21.766 -9.164 1 90.75 167 LEU B N 1
ATOM 4780 C CA . LEU B 1 167 ? 22.625 -22.828 -8.633 1 90.75 167 LEU B CA 1
ATOM 4781 C C . LEU B 1 167 ? 21.734 -23.438 -9.719 1 90.75 167 LEU B C 1
ATOM 4783 O O . LEU B 1 167 ? 21.328 -22.75 -10.656 1 90.75 167 LEU B O 1
ATOM 4787 N N . PRO B 1 168 ? 21.531 -24.75 -9.641 1 91.19 168 PRO B N 1
ATOM 4788 C CA . PRO B 1 168 ? 20.609 -25.344 -10.617 1 91.19 168 PRO B CA 1
ATOM 4789 C C . PRO B 1 168 ? 19.188 -24.812 -10.492 1 91.19 168 PRO B C 1
ATOM 4791 O O . PRO B 1 168 ? 18.828 -24.219 -9.469 1 91.19 168 PRO B O 1
ATOM 4794 N N . ALA B 1 169 ? 18.453 -25.078 -11.602 1 91.81 169 ALA B N 1
ATOM 4795 C CA . ALA B 1 169 ? 17.062 -24.641 -11.586 1 91.81 169 ALA B CA 1
ATOM 4796 C C . ALA B 1 169 ? 16.25 -25.453 -10.586 1 91.81 169 ALA B C 1
ATOM 4798 O O . ALA B 1 169 ? 15.281 -24.953 -10.008 1 91.81 169 ALA B O 1
ATOM 4799 N N . LEU B 1 170 ? 16.641 -26.688 -10.469 1 95.25 170 LEU B N 1
ATOM 4800 C CA . LEU B 1 170 ? 15.922 -27.609 -9.602 1 95.25 170 LEU B CA 1
ATOM 4801 C C . LEU B 1 170 ? 16.875 -28.312 -8.648 1 95.25 170 LEU B C 1
ATOM 4803 O O . LEU B 1 170 ? 17.891 -28.875 -9.078 1 95.25 170 LEU B O 1
ATOM 4807 N N . ALA B 1 171 ? 16.578 -28.219 -7.391 1 93.38 171 ALA B N 1
ATOM 4808 C CA . ALA B 1 171 ? 17.234 -29.125 -6.449 1 93.38 171 ALA B CA 1
ATOM 4809 C C . ALA B 1 171 ? 16.688 -30.547 -6.582 1 93.38 171 ALA B C 1
ATOM 4811 O O . ALA B 1 171 ? 15.672 -30.766 -7.258 1 93.38 171 ALA B O 1
ATOM 4812 N N . GLU B 1 172 ? 17.328 -31.453 -6.008 1 94.12 172 GLU B N 1
ATOM 4813 C CA . GLU B 1 172 ? 16.891 -32.844 -6.094 1 94.12 172 GLU B CA 1
ATOM 4814 C C . GLU B 1 172 ? 15.508 -33.031 -5.492 1 94.12 172 GLU B C 1
ATOM 4816 O O . GLU B 1 172 ? 14.664 -33.719 -6.051 1 94.12 172 GLU B O 1
ATOM 4821 N N . LYS B 1 173 ? 15.32 -32.406 -4.422 1 95.12 173 LYS B N 1
ATOM 4822 C CA . LYS B 1 173 ? 14 -32.469 -3.814 1 95.12 173 LYS B CA 1
ATOM 4823 C C . LYS B 1 173 ? 12.93 -31.906 -4.75 1 95.12 173 LYS B C 1
ATOM 4825 O O . LYS B 1 173 ? 11.812 -32.438 -4.816 1 95.12 173 LYS B O 1
ATOM 4830 N N . ASP B 1 174 ? 13.203 -30.891 -5.418 1 97.5 174 ASP B N 1
ATOM 4831 C CA . ASP B 1 174 ? 12.258 -30.281 -6.344 1 97.5 174 ASP B CA 1
ATOM 4832 C C . ASP B 1 174 ? 11.867 -31.25 -7.457 1 97.5 174 ASP B C 1
ATOM 4834 O O . ASP B 1 174 ? 10.703 -31.312 -7.859 1 97.5 174 ASP B O 1
ATOM 4838 N N . LYS B 1 175 ? 12.867 -31.922 -7.961 1 97.94 175 LYS B N 1
ATOM 4839 C CA . LYS B 1 175 ? 12.609 -32.906 -9.023 1 97.94 175 LYS B CA 1
ATOM 4840 C C . LYS B 1 175 ? 11.586 -33.938 -8.57 1 97.94 175 LYS B C 1
ATOM 4842 O O . LYS B 1 175 ? 10.656 -34.25 -9.312 1 97.94 175 LYS B O 1
ATOM 4847 N N . GLN B 1 176 ? 11.797 -34.375 -7.371 1 98.25 176 GLN B N 1
ATOM 4848 C CA . GLN B 1 176 ? 10.875 -35.375 -6.832 1 98.25 176 GLN B CA 1
ATOM 4849 C C . GLN B 1 176 ? 9.5 -34.781 -6.562 1 98.25 176 GLN B C 1
ATOM 4851 O O . GLN B 1 176 ? 8.477 -35.406 -6.789 1 98.25 176 GLN B O 1
ATOM 4856 N N . ASP B 1 177 ? 9.469 -33.594 -6.051 1 98.56 177 ASP B N 1
ATOM 4857 C CA . ASP B 1 177 ? 8.203 -32.906 -5.809 1 98.56 177 ASP B CA 1
ATOM 4858 C C . ASP B 1 177 ? 7.414 -32.719 -7.102 1 98.56 177 ASP B C 1
ATOM 4860 O O . ASP B 1 177 ? 6.195 -32.906 -7.117 1 98.56 177 ASP B O 1
ATOM 4864 N N . LEU B 1 178 ? 8.125 -32.438 -8.172 1 98.69 178 LEU B N 1
ATOM 4865 C CA . LEU B 1 178 ? 7.473 -32.219 -9.461 1 98.69 178 LEU B CA 1
ATOM 4866 C C . LEU B 1 178 ? 6.914 -33.562 -10 1 98.69 178 LEU B C 1
ATOM 4868 O O . LEU B 1 178 ? 5.844 -33.562 -10.609 1 98.69 178 LEU B O 1
ATOM 4872 N N . ILE B 1 179 ? 7.648 -34.594 -9.797 1 98.75 179 ILE B N 1
ATOM 4873 C CA . ILE B 1 179 ? 7.148 -35.906 -10.195 1 98.75 179 ILE B CA 1
ATOM 4874 C C . ILE B 1 179 ? 5.855 -36.219 -9.445 1 98.75 179 ILE B C 1
ATOM 4876 O O . ILE B 1 179 ? 4.867 -36.656 -10.055 1 98.75 179 ILE B O 1
ATOM 4880 N N . PHE B 1 180 ? 5.852 -36.031 -8.18 1 98.62 180 PHE B N 1
ATOM 4881 C CA . PHE B 1 180 ? 4.648 -36.188 -7.375 1 98.62 180 PHE B CA 1
ATOM 4882 C C . PHE B 1 180 ? 3.508 -35.312 -7.926 1 98.62 180 PHE B C 1
ATOM 4884 O O . PHE B 1 180 ? 2.375 -35.812 -8.039 1 98.62 180 PHE B O 1
ATOM 4891 N N . GLY B 1 181 ? 3.816 -34.062 -8.25 1 98.56 181 GLY B N 1
ATOM 4892 C CA . GLY B 1 181 ? 2.816 -33.188 -8.82 1 98.56 181 GLY B CA 1
ATOM 4893 C C . GLY B 1 181 ? 2.211 -33.719 -10.109 1 98.56 181 GLY B C 1
ATOM 4894 O O . GLY B 1 181 ? 1.004 -33.594 -10.328 1 98.56 181 GLY B O 1
ATOM 4895 N N . CYS B 1 182 ? 3.066 -34.25 -10.953 1 98.56 182 CYS B N 1
ATOM 4896 C CA . CYS B 1 182 ? 2.598 -34.875 -12.188 1 98.56 182 CYS B CA 1
ATOM 4897 C C . CYS B 1 182 ? 1.648 -36.031 -11.906 1 98.56 182 CYS B C 1
ATOM 4899 O O . CYS B 1 182 ? 0.587 -36.125 -12.523 1 98.56 182 CYS B O 1
ATOM 4901 N N . GLU B 1 183 ? 2.043 -36.812 -10.969 1 98.38 183 GLU B N 1
ATOM 4902 C CA . GLU B 1 183 ? 1.225 -37.969 -10.602 1 98.38 183 GLU B CA 1
ATOM 4903 C C . GLU B 1 183 ? -0.133 -37.531 -10.062 1 98.38 183 GLU B C 1
ATOM 4905 O O . GLU B 1 183 ? -1.152 -38.156 -10.344 1 98.38 183 GLU B O 1
ATOM 4910 N N . GLN B 1 184 ? -0.145 -36.469 -9.312 1 98.31 184 GLN B N 1
ATOM 4911 C CA . GLN B 1 184 ? -1.366 -35.969 -8.688 1 98.31 184 GLN B CA 1
ATOM 4912 C C . GLN B 1 184 ? -2.16 -35.094 -9.656 1 98.31 184 GLN B C 1
ATOM 4914 O O . GLN B 1 184 ? -3.307 -34.75 -9.375 1 98.31 184 GLN B O 1
ATOM 4919 N N . GLY B 1 185 ? -1.566 -34.781 -10.766 1 98 185 GLY B N 1
ATOM 4920 C CA . GLY B 1 185 ? -2.248 -33.969 -11.75 1 98 185 GLY B CA 1
ATOM 4921 C C . GLY B 1 185 ? -2.523 -32.562 -11.266 1 98 185 GLY B C 1
ATOM 4922 O O . GLY B 1 185 ? -3.639 -32.031 -11.406 1 98 185 GLY B O 1
ATOM 4923 N N . VAL B 1 186 ? -1.565 -31.891 -10.617 1 98.69 186 VAL B N 1
ATOM 4924 C CA . VAL B 1 186 ? -1.75 -30.516 -10.156 1 98.69 186 VAL B CA 1
ATOM 4925 C C . VAL B 1 186 ? -1.906 -29.594 -11.352 1 98.69 186 VAL B C 1
ATOM 4927 O O . VAL B 1 186 ? -1.578 -29.953 -12.484 1 98.69 186 VAL B O 1
ATOM 4930 N N . ASP B 1 187 ? -2.428 -28.438 -11.109 1 98.81 187 ASP B N 1
ATOM 4931 C CA . ASP B 1 187 ? -2.742 -27.516 -12.195 1 98.81 187 ASP B CA 1
ATOM 4932 C C . ASP B 1 187 ? -1.572 -26.578 -12.477 1 98.81 187 ASP B C 1
ATOM 4934 O O . ASP B 1 187 ? -1.323 -26.219 -13.633 1 98.81 187 ASP B O 1
ATOM 4938 N N . PHE B 1 188 ? -0.899 -26.172 -11.406 1 98.88 188 PHE B N 1
ATOM 4939 C CA . PHE B 1 188 ? 0.201 -25.219 -11.492 1 98.88 188 PHE B CA 1
ATOM 4940 C C . PHE B 1 188 ? 1.397 -25.703 -10.68 1 98.88 188 PHE B C 1
ATOM 4942 O O . PHE B 1 188 ? 1.234 -26.391 -9.672 1 98.88 188 PHE B O 1
ATOM 4949 N N . VAL B 1 189 ? 2.551 -25.297 -11.164 1 98.81 189 VAL B N 1
ATOM 4950 C CA . VAL B 1 189 ? 3.768 -25.328 -10.367 1 98.81 189 VAL B CA 1
ATOM 4951 C C . VAL B 1 189 ? 4.328 -23.922 -10.203 1 98.81 189 VAL B C 1
ATOM 4953 O O . VAL B 1 189 ? 4.527 -23.203 -11.188 1 98.81 189 VAL B O 1
ATOM 4956 N N . ALA B 1 190 ? 4.41 -23.5 -8.977 1 98.75 190 ALA B N 1
ATOM 4957 C CA . ALA B 1 190 ? 5.188 -22.297 -8.688 1 98.75 190 ALA B CA 1
ATOM 4958 C C . ALA B 1 190 ? 6.664 -22.641 -8.492 1 98.75 190 ALA B C 1
ATOM 4960 O O . ALA B 1 190 ? 7.031 -23.297 -7.52 1 98.75 190 ALA B O 1
ATOM 4961 N N . ALA B 1 191 ? 7.449 -22.172 -9.438 1 98.38 191 ALA B N 1
ATOM 4962 C CA . ALA B 1 191 ? 8.875 -22.5 -9.438 1 98.38 191 ALA B CA 1
ATOM 4963 C C . ALA B 1 191 ? 9.68 -21.438 -8.703 1 98.38 191 ALA B C 1
ATOM 4965 O O . ALA B 1 191 ? 9.727 -20.281 -9.125 1 98.38 191 ALA B O 1
ATOM 4966 N N . SER B 1 192 ? 10.391 -21.844 -7.695 1 97.56 192 SER B N 1
ATOM 4967 C CA . SER B 1 192 ? 11.07 -20.922 -6.789 1 97.56 192 SER B CA 1
ATOM 4968 C C . SER B 1 192 ? 12.438 -20.516 -7.328 1 97.56 192 SER B C 1
ATOM 4970 O O . SER B 1 192 ? 13.117 -21.328 -7.969 1 97.56 192 SER B O 1
ATOM 4972 N N . PHE B 1 193 ? 12.836 -19.25 -7.152 1 96.19 193 PHE B N 1
ATOM 4973 C CA . PHE B 1 193 ? 14.156 -18.672 -7.371 1 96.19 193 PHE B CA 1
ATOM 4974 C C . PHE B 1 193 ? 14.547 -18.766 -8.836 1 96.19 193 PHE B C 1
ATOM 4976 O O . PHE B 1 193 ? 15.672 -19.141 -9.164 1 96.19 193 PHE B O 1
ATOM 4983 N N . ILE B 1 194 ? 13.594 -18.516 -9.695 1 97.62 194 ILE B N 1
ATOM 4984 C CA . ILE B 1 194 ? 13.891 -18.484 -11.125 1 97.62 194 ILE B CA 1
ATOM 4985 C C . ILE B 1 194 ? 14.797 -17.297 -11.438 1 97.62 194 ILE B C 1
ATOM 4987 O O . ILE B 1 194 ? 14.523 -16.172 -11 1 97.62 194 ILE B O 1
ATOM 4991 N N . ARG B 1 195 ? 15.859 -17.531 -12.195 1 96.31 195 ARG B N 1
ATOM 4992 C CA . ARG B 1 195 ? 16.844 -16.484 -12.453 1 96.31 195 ARG B CA 1
ATOM 4993 C C . ARG B 1 195 ? 16.938 -16.188 -13.945 1 96.31 195 ARG B C 1
ATOM 4995 O O . ARG B 1 195 ? 17.328 -15.086 -14.344 1 96.31 195 ARG B O 1
ATOM 5002 N N . LYS B 1 196 ? 16.641 -17.141 -14.742 1 96.81 196 LYS B N 1
ATOM 5003 C CA . LYS B 1 196 ? 16.844 -17.016 -16.188 1 96.81 196 LYS B CA 1
ATOM 5004 C C . LYS B 1 196 ? 15.875 -17.938 -16.953 1 96.81 196 LYS B C 1
ATOM 5006 O O . LYS B 1 196 ? 15.281 -18.844 -16.359 1 96.81 196 LYS B O 1
ATOM 5011 N N . ARG B 1 197 ? 15.789 -17.734 -18.25 1 98.12 197 ARG B N 1
ATOM 5012 C CA . ARG B 1 197 ? 14.898 -18.469 -19.141 1 98.12 197 ARG B CA 1
ATOM 5013 C C . ARG B 1 197 ? 15.18 -19.969 -19.078 1 98.12 197 ARG B C 1
ATOM 5015 O O . ARG B 1 197 ? 14.25 -20.781 -19.062 1 98.12 197 ARG B O 1
ATOM 5022 N N . SER B 1 198 ? 16.453 -20.359 -19.047 1 97.81 198 SER B N 1
ATOM 5023 C CA . SER B 1 198 ? 16.859 -21.766 -19.078 1 97.81 198 SER B CA 1
ATOM 5024 C C . SER B 1 198 ? 16.328 -22.516 -17.859 1 97.81 198 SER B C 1
ATOM 5026 O O . SER B 1 198 ? 16.062 -23.719 -17.938 1 97.81 198 SER B O 1
ATOM 5028 N N . ASP B 1 199 ? 16.172 -21.812 -16.719 1 97.88 199 ASP B N 1
ATOM 5029 C CA . ASP B 1 199 ? 15.578 -22.453 -15.547 1 97.88 199 ASP B CA 1
ATOM 5030 C C . ASP B 1 199 ? 14.164 -22.938 -15.828 1 97.88 199 ASP B C 1
ATOM 5032 O O . ASP B 1 199 ? 13.805 -24.062 -15.477 1 97.88 199 ASP B O 1
ATOM 5036 N N . VAL B 1 200 ? 13.375 -22.141 -16.484 1 98.69 200 VAL B N 1
ATOM 5037 C CA . VAL B 1 200 ? 11.992 -22.469 -16.797 1 98.69 200 VAL B CA 1
ATOM 5038 C C . VAL B 1 200 ? 11.938 -23.625 -17.781 1 98.69 200 VAL B C 1
ATOM 5040 O O . VAL B 1 200 ? 11.125 -24.547 -17.641 1 98.69 200 VAL B O 1
ATOM 5043 N N . ILE B 1 201 ? 12.82 -23.594 -18.75 1 98.44 201 ILE B N 1
ATOM 5044 C CA . ILE B 1 201 ? 12.867 -24.641 -19.781 1 98.44 201 ILE B CA 1
ATOM 5045 C C . ILE B 1 201 ? 13.203 -25.984 -19.141 1 98.44 201 ILE B C 1
ATOM 5047 O O . ILE B 1 201 ? 12.602 -27 -19.453 1 98.44 201 ILE B O 1
ATOM 5051 N N . GLU B 1 202 ? 14.117 -25.906 -18.234 1 97.81 202 GLU B N 1
ATOM 5052 C CA . GLU B 1 202 ? 14.5 -27.125 -17.516 1 97.81 202 GLU B CA 1
ATOM 5053 C C . GLU B 1 202 ? 13.312 -27.719 -16.766 1 97.81 202 GLU B C 1
ATOM 5055 O O . GLU B 1 202 ? 13.094 -28.938 -16.781 1 97.81 202 GLU B O 1
ATOM 5060 N N . ILE B 1 203 ? 12.602 -26.906 -16.109 1 98.44 203 ILE B N 1
ATOM 5061 C CA . ILE B 1 203 ? 11.43 -27.359 -15.359 1 98.44 203 ILE B CA 1
ATOM 5062 C C . ILE B 1 203 ? 10.383 -27.922 -16.312 1 98.44 203 ILE B C 1
ATOM 5064 O O . ILE B 1 203 ? 9.805 -28.969 -16.062 1 98.44 203 ILE B O 1
ATOM 5068 N N . ARG B 1 204 ? 10.141 -27.234 -17.406 1 98.56 204 ARG B N 1
ATOM 5069 C CA . ARG B 1 204 ? 9.18 -27.672 -18.422 1 98.56 204 ARG B CA 1
ATOM 5070 C C . ARG B 1 204 ? 9.539 -29.062 -18.953 1 98.56 204 ARG B C 1
ATOM 5072 O O . ARG B 1 204 ? 8.664 -29.922 -19.109 1 98.56 204 ARG B O 1
ATOM 5079 N N . GLU B 1 205 ? 10.797 -29.266 -19.25 1 98.38 205 GLU B N 1
ATOM 5080 C CA . GLU B 1 205 ? 11.266 -30.547 -19.766 1 98.38 205 GLU B CA 1
ATOM 5081 C C . GLU B 1 205 ? 11.094 -31.656 -18.734 1 98.38 205 GLU B C 1
ATOM 5083 O O . GLU B 1 205 ? 10.695 -32.781 -19.062 1 98.38 205 GLU B O 1
ATOM 5088 N N . HIS B 1 206 ? 11.422 -31.312 -17.5 1 98.38 206 HIS B N 1
ATOM 5089 C CA . HIS B 1 206 ? 11.258 -32.281 -16.438 1 98.38 206 HIS B CA 1
ATOM 5090 C C . HIS B 1 206 ? 9.789 -32.688 -16.266 1 98.38 206 HIS B C 1
ATOM 5092 O O . HIS B 1 206 ? 9.469 -33.875 -16.109 1 98.38 206 HIS B O 1
ATOM 5098 N N . LEU B 1 207 ? 8.883 -31.734 -16.297 1 98.69 207 LEU B N 1
ATOM 5099 C CA . LEU B 1 207 ? 7.453 -32 -16.219 1 98.69 207 LEU B CA 1
ATOM 5100 C C . LEU B 1 207 ? 6.992 -32.875 -17.391 1 98.69 207 LEU B C 1
ATOM 5102 O O . LEU B 1 207 ? 6.281 -33.875 -17.188 1 98.69 207 LEU B O 1
ATOM 5106 N N . LYS B 1 208 ? 7.441 -32.531 -18.578 1 98.44 208 LYS B N 1
ATOM 5107 C CA . LYS B 1 208 ? 7.062 -33.281 -19.781 1 98.44 208 LYS B CA 1
ATOM 5108 C C . LYS B 1 208 ? 7.52 -34.719 -19.688 1 98.44 208 LYS B C 1
ATOM 5110 O O . LYS B 1 208 ? 6.762 -35.625 -20.016 1 98.44 208 LYS B O 1
ATOM 5115 N N . ALA B 1 209 ? 8.664 -34.906 -19.219 1 98.44 209 ALA B N 1
ATOM 5116 C CA . ALA B 1 209 ? 9.25 -36.25 -19.109 1 98.44 209 ALA B CA 1
ATOM 5117 C C . ALA B 1 209 ? 8.461 -37.125 -18.156 1 98.44 209 ALA B C 1
ATOM 5119 O O . ALA B 1 209 ? 8.523 -38.344 -18.234 1 98.44 209 ALA B O 1
ATOM 5120 N N . HIS B 1 210 ? 7.703 -36.531 -17.328 1 98.38 210 HIS B N 1
ATOM 5121 C CA . HIS B 1 210 ? 7.008 -37.281 -16.312 1 98.38 210 HIS B CA 1
ATOM 5122 C C . HIS B 1 210 ? 5.496 -37.125 -16.438 1 98.38 210 HIS B C 1
ATOM 5124 O O . HIS B 1 210 ? 4.77 -37.281 -15.445 1 98.38 210 HIS B O 1
ATOM 5130 N N . GLY B 1 211 ? 5.039 -36.656 -17.562 1 97.75 211 GLY B N 1
ATOM 5131 C CA . GLY B 1 211 ? 3.623 -36.656 -17.891 1 97.75 211 GLY B CA 1
ATOM 5132 C C . GLY B 1 211 ? 2.916 -35.406 -17.469 1 97.75 211 GLY B C 1
ATOM 5133 O O . GLY B 1 211 ? 1.688 -35.375 -17.359 1 97.75 211 GLY B O 1
ATOM 5134 N N . GLY B 1 212 ? 3.648 -34.375 -17.141 1 98.19 212 GLY B N 1
ATOM 5135 C CA . GLY B 1 212 ? 3.061 -33.125 -16.688 1 98.19 212 GLY B CA 1
ATOM 5136 C C . GLY B 1 212 ? 3.184 -32 -17.703 1 98.19 212 GLY B C 1
ATOM 5137 O O . GLY B 1 212 ? 3.436 -30.844 -17.328 1 98.19 212 GLY B O 1
ATOM 5138 N N . GLU B 1 213 ? 3.115 -32.281 -18.984 1 96.81 213 GLU B N 1
ATOM 5139 C CA . GLU B 1 213 ? 3.35 -31.281 -20.031 1 96.81 213 GLU B CA 1
ATOM 5140 C C . GLU B 1 213 ? 2.277 -30.188 -20.016 1 96.81 213 GLU B C 1
ATOM 5142 O O . GLU B 1 213 ? 2.51 -29.078 -20.5 1 96.81 213 GLU B O 1
ATOM 5147 N N . ASN B 1 214 ? 1.123 -30.516 -19.422 1 96.94 214 ASN B N 1
ATOM 5148 C CA . ASN B 1 214 ? 0.024 -29.547 -19.422 1 96.94 214 ASN B CA 1
ATOM 5149 C C . ASN B 1 214 ? -0.053 -28.797 -18.094 1 96.94 214 ASN B C 1
ATOM 5151 O O . ASN B 1 214 ? -0.973 -28 -17.891 1 96.94 214 ASN B O 1
ATOM 5155 N N . ILE B 1 215 ? 0.877 -29.016 -17.156 1 98.56 215 ILE B N 1
ATOM 5156 C CA . ILE B 1 215 ? 0.954 -28.25 -15.922 1 98.56 215 ILE B CA 1
ATOM 5157 C C . ILE B 1 215 ? 1.566 -26.891 -16.203 1 98.56 215 ILE B C 1
ATOM 5159 O O . ILE B 1 215 ? 2.6 -26.781 -16.859 1 98.56 215 ILE B O 1
ATOM 5163 N N . HIS B 1 216 ? 0.876 -25.812 -15.812 1 98.81 216 HIS B N 1
ATOM 5164 C CA . HIS B 1 216 ? 1.373 -24.453 -16.031 1 98.81 216 HIS B CA 1
ATOM 5165 C C . HIS B 1 216 ? 2.473 -24.109 -15.039 1 98.81 216 HIS B C 1
ATOM 5167 O O . HIS B 1 216 ? 2.385 -24.453 -13.859 1 98.81 216 HIS B O 1
ATOM 5173 N N . ILE B 1 217 ? 3.49 -23.453 -15.531 1 98.88 217 ILE B N 1
ATOM 5174 C CA . ILE B 1 217 ? 4.617 -23.031 -14.711 1 98.88 217 ILE B CA 1
ATOM 5175 C C . ILE B 1 217 ? 4.469 -21.547 -14.352 1 98.88 217 ILE B C 1
ATOM 5177 O O . ILE B 1 217 ? 4.441 -20.688 -15.234 1 98.88 217 ILE B O 1
ATOM 5181 N N . ILE B 1 218 ? 4.332 -21.266 -13.086 1 98.94 218 ILE B N 1
ATOM 5182 C CA . ILE B 1 218 ? 4.359 -19.922 -12.547 1 98.94 218 ILE B CA 1
ATOM 5183 C C . ILE B 1 218 ? 5.738 -19.609 -11.969 1 98.94 218 ILE B C 1
ATOM 5185 O O . ILE B 1 218 ? 6.094 -20.109 -10.898 1 98.94 218 ILE B O 1
ATOM 5189 N N . SER B 1 219 ? 6.492 -18.781 -12.656 1 98.88 219 SER B N 1
ATOM 5190 C CA . SER B 1 219 ? 7.84 -18.453 -12.211 1 98.88 219 SER B CA 1
ATOM 5191 C C . SER B 1 219 ? 7.812 -17.422 -11.086 1 98.88 219 SER B C 1
ATOM 5193 O O . SER B 1 219 ? 7.199 -16.375 -11.219 1 98.88 219 SER B O 1
ATOM 5195 N N . LYS B 1 220 ? 8.461 -17.75 -10.008 1 98.62 220 LYS B N 1
ATOM 5196 C CA . LYS B 1 220 ? 8.602 -16.812 -8.906 1 98.62 220 LYS B CA 1
ATOM 5197 C C . LYS B 1 220 ? 9.812 -15.906 -9.094 1 98.62 220 LYS B C 1
ATOM 5199 O O . LYS B 1 220 ? 10.938 -16.391 -9.227 1 98.62 220 LYS B O 1
ATOM 5204 N N . ILE B 1 221 ? 9.57 -14.648 -9.18 1 98.31 221 ILE B N 1
ATOM 5205 C CA . ILE B 1 221 ? 10.672 -13.688 -9.25 1 98.31 221 ILE B CA 1
ATOM 5206 C C . ILE B 1 221 ? 11.055 -13.234 -7.844 1 98.31 221 ILE B C 1
ATOM 5208 O O . ILE B 1 221 ? 10.312 -12.5 -7.195 1 98.31 221 ILE B O 1
ATOM 5212 N N . GLU B 1 222 ? 12.25 -13.688 -7.449 1 96.12 222 GLU B N 1
ATOM 5213 C CA . GLU B 1 222 ? 12.633 -13.57 -6.043 1 96.12 222 GLU B CA 1
ATOM 5214 C C . GLU B 1 222 ? 14.023 -12.961 -5.898 1 96.12 222 GLU B C 1
ATOM 5216 O O . GLU B 1 222 ? 14.516 -12.773 -4.781 1 96.12 222 GLU B O 1
ATOM 5221 N N . ASN B 1 223 ? 14.688 -12.625 -7 1 94.06 223 ASN B N 1
ATOM 5222 C CA . ASN B 1 223 ? 16.047 -12.117 -6.918 1 94.06 223 ASN B CA 1
ATOM 5223 C C . ASN B 1 223 ? 16.344 -11.109 -8.023 1 94.06 223 ASN B C 1
ATOM 5225 O O . ASN B 1 223 ? 15.555 -10.969 -8.961 1 94.06 223 ASN B O 1
ATOM 5229 N N . GLN B 1 224 ? 17.422 -10.438 -7.855 1 94.38 224 GLN B N 1
ATOM 5230 C CA . GLN B 1 224 ? 17.797 -9.375 -8.781 1 94.38 224 GLN B CA 1
ATOM 5231 C C . GLN B 1 224 ? 18.031 -9.922 -10.188 1 94.38 224 GLN B C 1
ATOM 5233 O O . GLN B 1 224 ? 17.641 -9.305 -11.172 1 94.38 224 GLN B O 1
ATOM 5238 N N . GLU B 1 225 ? 18.672 -11.062 -10.266 1 94.56 225 GLU B N 1
ATOM 5239 C CA . GLU B 1 225 ? 18.953 -11.656 -11.57 1 94.56 225 GLU B CA 1
ATOM 5240 C C . GLU B 1 225 ? 17.656 -11.961 -12.32 1 94.56 225 GLU B C 1
ATOM 5242 O O . GLU B 1 225 ? 17.562 -11.719 -13.523 1 94.56 225 GLU B O 1
ATOM 5247 N N . GLY B 1 226 ? 16.672 -12.578 -11.641 1 96.81 226 GLY B N 1
ATOM 5248 C CA . GLY B 1 226 ? 15.359 -12.797 -12.227 1 96.81 226 GLY B CA 1
ATOM 5249 C C . GLY B 1 226 ? 14.703 -11.531 -12.734 1 96.81 226 GLY B C 1
ATOM 5250 O O . GLY B 1 226 ? 14.078 -11.523 -13.797 1 96.81 226 GLY B O 1
ATOM 5251 N N . LEU B 1 227 ? 14.867 -10.422 -11.992 1 97.19 227 LEU B N 1
ATOM 5252 C CA . LEU B 1 227 ? 14.344 -9.133 -12.414 1 97.19 227 LEU B CA 1
ATOM 5253 C C . LEU B 1 227 ? 15.039 -8.648 -13.688 1 97.19 227 LEU B C 1
ATOM 5255 O O . LEU B 1 227 ? 14.391 -8.172 -14.617 1 97.19 227 LEU B O 1
ATOM 5259 N N . ASN B 1 228 ? 16.312 -8.82 -13.664 1 96.69 228 ASN B N 1
ATOM 5260 C CA . ASN B 1 228 ? 17.094 -8.406 -14.82 1 96.69 228 ASN B CA 1
ATOM 5261 C C . ASN B 1 228 ? 16.688 -9.172 -16.078 1 96.69 228 ASN B C 1
ATOM 5263 O O . ASN B 1 228 ? 16.656 -8.602 -17.172 1 96.69 228 ASN B O 1
ATOM 5267 N N . ASN B 1 229 ? 16.391 -10.438 -15.898 1 97.5 229 ASN B N 1
ATOM 5268 C CA . ASN B 1 229 ? 16.062 -11.32 -17.016 1 97.5 229 ASN B CA 1
ATOM 5269 C C . ASN B 1 229 ? 14.547 -11.5 -17.156 1 97.5 229 ASN B C 1
ATOM 5271 O O . ASN B 1 229 ? 14.086 -12.477 -17.75 1 97.5 229 ASN B O 1
ATOM 5275 N N . PHE B 1 230 ? 13.789 -10.594 -16.688 1 98.62 230 PHE B N 1
ATOM 5276 C CA . PHE B 1 230 ? 12.359 -10.805 -16.5 1 98.62 230 PHE B CA 1
ATOM 5277 C C . PHE B 1 230 ? 11.68 -11.102 -17.828 1 98.62 230 PHE B C 1
ATOM 5279 O O . PHE B 1 230 ? 10.859 -12.016 -17.938 1 98.62 230 PHE B O 1
ATOM 5286 N N . ASP B 1 231 ? 12 -10.328 -18.844 1 98.69 231 ASP B N 1
ATOM 5287 C CA . ASP B 1 231 ? 11.305 -10.445 -20.125 1 98.69 231 ASP B CA 1
ATOM 5288 C C . ASP B 1 231 ? 11.453 -11.852 -20.688 1 98.69 231 ASP B C 1
ATOM 5290 O O . ASP B 1 231 ? 10.469 -12.438 -21.156 1 98.69 231 ASP B O 1
ATOM 5294 N N . GLU B 1 232 ? 12.633 -12.398 -20.625 1 98.69 232 GLU B N 1
ATOM 5295 C CA . GLU B 1 232 ? 12.836 -13.734 -21.172 1 98.69 232 GLU B CA 1
ATOM 5296 C C . GLU B 1 232 ? 12.172 -14.797 -20.297 1 98.69 232 GLU B C 1
ATOM 5298 O O . GLU B 1 232 ? 11.68 -15.805 -20.812 1 98.69 232 GLU B O 1
ATOM 5303 N N . ILE B 1 233 ? 12.195 -14.602 -19 1 98.81 233 ILE B N 1
ATOM 5304 C CA . ILE B 1 233 ? 11.516 -15.508 -18.078 1 98.81 233 ILE B CA 1
ATOM 5305 C C . ILE B 1 233 ? 10.016 -15.484 -18.359 1 98.81 233 ILE B C 1
ATOM 5307 O O . ILE B 1 233 ? 9.375 -16.531 -18.422 1 98.81 233 ILE B O 1
ATOM 5311 N N . LEU B 1 234 ? 9.469 -14.312 -18.516 1 98.88 234 LEU B N 1
ATOM 5312 C CA . LEU B 1 234 ? 8.055 -14.141 -18.797 1 98.88 234 LEU B CA 1
ATOM 5313 C C . LEU B 1 234 ? 7.66 -14.891 -20.062 1 98.88 234 LEU B C 1
ATOM 5315 O O . LEU B 1 234 ? 6.625 -15.562 -20.094 1 98.88 234 LEU B O 1
ATOM 5319 N N . GLU B 1 235 ? 8.469 -14.828 -21.047 1 98.56 235 GLU B N 1
ATOM 5320 C CA . GLU B 1 235 ? 8.195 -15.492 -22.312 1 98.56 235 GLU B CA 1
ATOM 5321 C C . GLU B 1 235 ? 8.117 -17 -22.141 1 98.56 235 GLU B C 1
ATOM 5323 O O . GLU B 1 235 ? 7.273 -17.672 -22.75 1 98.56 235 GLU B O 1
ATOM 5328 N N . ALA B 1 236 ? 8.969 -17.5 -21.312 1 98.56 236 ALA B N 1
ATOM 5329 C CA . ALA B 1 236 ? 9.086 -18.938 -21.156 1 98.56 236 ALA B CA 1
ATOM 5330 C C . ALA B 1 236 ? 8.062 -19.469 -20.141 1 98.56 236 ALA B C 1
ATOM 5332 O O . ALA B 1 236 ? 7.777 -20.672 -20.109 1 98.56 236 ALA B O 1
ATOM 5333 N N . SER B 1 237 ? 7.5 -18.656 -19.328 1 98.81 237 SER B N 1
ATOM 5334 C CA . SER B 1 237 ? 6.609 -19.047 -18.25 1 98.81 237 SER B CA 1
ATOM 5335 C C . SER B 1 237 ? 5.148 -18.969 -18.672 1 98.81 237 SER B C 1
ATOM 5337 O O . SER B 1 237 ? 4.828 -18.375 -19.703 1 98.81 237 SER B O 1
ATOM 5339 N N . ASP B 1 238 ? 4.281 -19.609 -17.953 1 98.62 238 ASP B N 1
ATOM 5340 C CA . ASP B 1 238 ? 2.842 -19.484 -18.172 1 98.62 238 ASP B CA 1
ATOM 5341 C C . ASP B 1 238 ? 2.24 -18.391 -17.297 1 98.62 238 ASP B C 1
ATOM 5343 O O . ASP B 1 238 ? 1.129 -17.922 -17.562 1 98.62 238 ASP B O 1
ATOM 5347 N N . GLY B 1 239 ? 2.885 -18 -16.297 1 98.75 239 GLY B N 1
ATOM 5348 C CA . GLY B 1 239 ? 2.527 -16.938 -15.391 1 98.75 239 GLY B CA 1
ATOM 5349 C C . GLY B 1 239 ? 3.666 -16.531 -14.469 1 98.75 239 GLY B C 1
ATOM 5350 O O . GLY B 1 239 ? 4.746 -17.109 -14.516 1 98.75 239 GLY B O 1
ATOM 5351 N N . ILE B 1 240 ? 3.455 -15.523 -13.688 1 98.94 240 ILE B N 1
ATOM 5352 C CA . ILE B 1 240 ? 4.48 -14.961 -12.812 1 98.94 240 ILE B CA 1
ATOM 5353 C C . ILE B 1 240 ? 3.922 -14.805 -11.406 1 98.94 240 ILE B C 1
ATOM 5355 O O . ILE B 1 240 ? 2.736 -14.516 -11.227 1 98.94 240 ILE B O 1
ATOM 5359 N N . MET B 1 241 ? 4.746 -15.125 -10.461 1 98.88 241 MET B N 1
ATOM 5360 C CA . MET B 1 241 ? 4.461 -14.75 -9.078 1 98.88 241 MET B CA 1
ATOM 5361 C C . MET B 1 241 ? 5.434 -13.68 -8.594 1 98.88 241 MET B C 1
ATOM 5363 O O . MET B 1 241 ? 6.648 -13.891 -8.609 1 98.88 241 MET B O 1
ATOM 5367 N N . VAL B 1 242 ? 4.906 -12.547 -8.297 1 98.31 242 VAL B N 1
ATOM 5368 C CA . VAL B 1 242 ? 5.688 -11.492 -7.652 1 98.31 242 VAL B CA 1
ATOM 5369 C C . VAL B 1 242 ? 5.902 -11.844 -6.18 1 98.31 242 VAL B C 1
ATOM 5371 O O . VAL B 1 242 ? 5.074 -11.508 -5.328 1 98.31 242 VAL B O 1
ATOM 5374 N N . ALA B 1 243 ? 7.023 -12.422 -5.922 1 96.88 243 ALA B N 1
ATOM 5375 C CA . ALA B 1 243 ? 7.312 -12.898 -4.57 1 96.88 243 ALA B CA 1
ATOM 5376 C C . ALA B 1 243 ? 8.07 -11.836 -3.771 1 96.88 243 ALA B C 1
ATOM 5378 O O . ALA B 1 243 ? 9.289 -11.914 -3.627 1 96.88 243 ALA B O 1
ATOM 5379 N N . ARG B 1 244 ? 7.371 -10.992 -3.125 1 94.56 244 ARG B N 1
ATOM 5380 C CA . ARG B 1 244 ? 7.922 -9.766 -2.551 1 94.56 244 ARG B CA 1
ATOM 5381 C C . ARG B 1 244 ? 8.797 -10.07 -1.34 1 94.56 244 ARG B C 1
ATOM 5383 O O . ARG B 1 244 ? 9.734 -9.336 -1.044 1 94.56 244 ARG B O 1
ATOM 5390 N N . GLY B 1 245 ? 8.453 -11.172 -0.588 1 91.75 245 GLY B N 1
ATOM 5391 C CA . GLY B 1 245 ? 9.242 -11.523 0.581 1 91.75 245 GLY B CA 1
ATOM 5392 C C . GLY B 1 245 ? 10.719 -11.711 0.271 1 91.75 245 GLY B C 1
ATOM 5393 O O . GLY B 1 245 ? 11.562 -10.953 0.753 1 91.75 245 GLY B O 1
ATOM 5394 N N . ASP B 1 246 ? 10.992 -12.617 -0.604 1 92.38 246 ASP B N 1
ATOM 5395 C CA . ASP B 1 246 ? 12.359 -12.914 -0.997 1 92.38 246 ASP B CA 1
ATOM 5396 C C . ASP B 1 246 ? 12.945 -11.781 -1.845 1 92.38 246 ASP B C 1
ATOM 5398 O O . ASP B 1 246 ? 14.117 -11.438 -1.702 1 92.38 246 ASP B O 1
ATOM 5402 N N . LEU B 1 247 ? 12.195 -11.258 -2.736 1 94.88 247 LEU B N 1
ATOM 5403 C CA . LEU B 1 247 ? 12.664 -10.18 -3.6 1 94.88 247 LEU B CA 1
ATOM 5404 C C . LEU B 1 247 ? 13.109 -8.977 -2.773 1 94.88 247 LEU B C 1
ATOM 5406 O O . LEU B 1 247 ? 14.109 -8.336 -3.098 1 94.88 247 LEU B O 1
ATOM 5410 N N . GLY B 1 248 ? 12.398 -8.727 -1.711 1 92.31 248 GLY B N 1
ATOM 5411 C CA . GLY B 1 248 ? 12.688 -7.574 -0.865 1 92.31 248 GLY B CA 1
ATOM 5412 C C . GLY B 1 248 ? 13.984 -7.715 -0.09 1 92.31 248 GLY B C 1
ATOM 5413 O O . GLY B 1 248 ? 14.492 -6.734 0.459 1 92.31 248 GLY B O 1
ATOM 5414 N N . VAL B 1 249 ? 14.492 -8.891 0.003 1 91 249 VAL B N 1
ATOM 5415 C CA . VAL B 1 249 ? 15.805 -9.109 0.605 1 91 249 VAL B CA 1
ATOM 5416 C C . VAL B 1 249 ? 16.906 -8.812 -0.416 1 91 249 VAL B C 1
ATOM 5418 O O . VAL B 1 249 ? 17.984 -8.344 -0.053 1 91 249 VAL B O 1
ATOM 5421 N N . GLU B 1 250 ? 16.516 -8.969 -1.684 1 93.69 250 GLU B N 1
ATOM 5422 C CA . GLU B 1 250 ? 17.516 -8.945 -2.758 1 93.69 250 GLU B CA 1
ATOM 5423 C C . GLU B 1 250 ? 17.641 -7.543 -3.348 1 93.69 250 GLU B C 1
ATOM 5425 O O . GLU B 1 250 ? 18.672 -7.211 -3.943 1 93.69 250 GLU B O 1
ATOM 5430 N N . ILE B 1 251 ? 16.609 -6.734 -3.209 1 93.19 251 ILE B N 1
ATOM 5431 C CA . ILE B 1 251 ? 16.656 -5.375 -3.738 1 93.19 251 ILE B CA 1
ATOM 5432 C C . ILE B 1 251 ? 16.219 -4.387 -2.664 1 93.19 251 ILE B C 1
ATOM 5434 O O . ILE B 1 251 ? 15.562 -4.77 -1.69 1 93.19 251 ILE B O 1
ATOM 5438 N N . PRO B 1 252 ? 16.625 -3.113 -2.85 1 91.75 252 PRO B N 1
ATOM 5439 C CA . PRO B 1 252 ? 16.219 -2.115 -1.854 1 91.75 252 PRO B CA 1
ATOM 5440 C C . PRO B 1 252 ? 14.703 -2.021 -1.689 1 91.75 252 PRO B C 1
ATOM 5442 O O . PRO B 1 252 ? 13.961 -2.213 -2.656 1 91.75 252 PRO B O 1
ATOM 5445 N N . VAL B 1 253 ? 14.289 -1.749 -0.5 1 90.5 253 VAL B N 1
ATOM 5446 C CA . VAL B 1 253 ? 12.883 -1.767 -0.112 1 90.5 253 VAL B CA 1
ATOM 5447 C C . VAL B 1 253 ? 12.094 -0.787 -0.98 1 90.5 253 VAL B C 1
ATOM 5449 O O . VAL B 1 253 ? 10.945 -1.051 -1.338 1 90.5 253 VAL B O 1
ATOM 5452 N N . GLU B 1 254 ? 12.688 0.382 -1.36 1 93.25 254 GLU B N 1
ATOM 5453 C CA . GLU B 1 254 ? 12 1.417 -2.129 1 93.25 254 GLU B CA 1
ATOM 5454 C C . GLU B 1 254 ? 11.797 0.982 -3.578 1 93.25 254 GLU B C 1
ATOM 5456 O O . GLU B 1 254 ? 11.016 1.592 -4.309 1 93.25 254 GLU B O 1
ATOM 5461 N N . GLU B 1 255 ? 12.453 -0.105 -3.975 1 95.81 255 GLU B N 1
ATOM 5462 C CA . GLU B 1 255 ? 12.383 -0.553 -5.363 1 95.81 255 GLU B CA 1
ATOM 5463 C C . GLU B 1 255 ? 11.297 -1.615 -5.543 1 95.81 255 GLU B C 1
ATOM 5465 O O . GLU B 1 255 ? 10.836 -1.848 -6.66 1 95.81 255 GLU B O 1
ATOM 5470 N N . VAL B 1 256 ? 10.875 -2.279 -4.523 1 96.31 256 VAL B N 1
ATOM 5471 C CA . VAL B 1 256 ? 10.047 -3.479 -4.59 1 96.31 256 VAL B CA 1
ATOM 5472 C C . VAL B 1 256 ? 8.711 -3.148 -5.254 1 96.31 256 VAL B C 1
ATOM 5474 O O . VAL B 1 256 ? 8.266 -3.867 -6.152 1 96.31 256 VAL B O 1
ATOM 5477 N N . ILE B 1 257 ? 8.141 -2.018 -4.859 1 96.69 257 ILE B N 1
ATOM 5478 C CA . ILE B 1 257 ? 6.828 -1.651 -5.387 1 96.69 257 ILE B CA 1
ATOM 5479 C C . ILE B 1 257 ? 6.934 -1.378 -6.887 1 96.69 257 ILE B C 1
ATOM 5481 O O . ILE B 1 257 ? 6.016 -1.691 -7.648 1 96.69 257 ILE B O 1
ATOM 5485 N N . PHE B 1 258 ? 7.973 -0.826 -7.371 1 97 258 PHE B N 1
ATOM 5486 C CA . PHE B 1 258 ? 8.133 -0.512 -8.789 1 97 258 PHE B CA 1
ATOM 5487 C C . PHE B 1 258 ? 8.398 -1.775 -9.594 1 97 258 PHE B C 1
ATOM 5489 O O . PHE B 1 258 ? 7.922 -1.908 -10.727 1 97 258 PHE B O 1
ATOM 5496 N N . ALA B 1 259 ? 9.203 -2.684 -8.969 1 97.88 259 ALA B N 1
ATOM 5497 C CA . ALA B 1 259 ? 9.375 -3.99 -9.602 1 97.88 259 ALA B CA 1
ATOM 5498 C C . ALA B 1 259 ? 8.039 -4.711 -9.742 1 97.88 259 ALA B C 1
ATOM 5500 O O . ALA B 1 259 ? 7.746 -5.289 -10.789 1 97.88 259 ALA B O 1
ATOM 5501 N N . GLN B 1 260 ? 7.266 -4.699 -8.711 1 97.94 260 GLN B N 1
ATOM 5502 C CA . GLN B 1 260 ? 5.934 -5.293 -8.727 1 97.94 260 GLN B CA 1
ATOM 5503 C C . GLN B 1 260 ? 5.082 -4.711 -9.844 1 97.94 260 GLN B C 1
ATOM 5505 O O . GLN B 1 260 ? 4.496 -5.453 -10.641 1 97.94 260 GLN B O 1
ATOM 5510 N N . LYS B 1 261 ? 5.004 -3.375 -9.891 1 97.69 261 LYS B N 1
ATOM 5511 C CA . LYS B 1 261 ? 4.199 -2.703 -10.898 1 97.69 261 LYS B CA 1
ATOM 5512 C C . LYS B 1 261 ? 4.668 -3.066 -12.305 1 97.69 261 LYS B C 1
ATOM 5514 O O . LYS B 1 261 ? 3.852 -3.324 -13.195 1 97.69 261 LYS B O 1
ATOM 5519 N N . MET B 1 262 ? 5.953 -3.094 -12.508 1 98.06 262 MET B N 1
ATOM 5520 C CA . MET B 1 262 ? 6.531 -3.445 -13.805 1 98.06 262 MET B CA 1
ATOM 5521 C C . MET B 1 262 ? 6.145 -4.863 -14.203 1 98.06 262 MET B C 1
ATOM 5523 O O . MET B 1 262 ? 5.691 -5.094 -15.328 1 98.06 262 MET B O 1
ATOM 5527 N N . MET B 1 263 ? 6.273 -5.797 -13.312 1 98.69 263 MET B N 1
ATOM 5528 C CA . MET B 1 263 ? 5.973 -7.195 -13.609 1 98.69 263 MET B CA 1
ATOM 5529 C C . MET B 1 263 ? 4.492 -7.379 -13.93 1 98.69 263 MET B C 1
ATOM 5531 O O . MET B 1 263 ? 4.145 -8.07 -14.891 1 98.69 263 MET B O 1
ATOM 5535 N N . ILE B 1 264 ? 3.648 -6.738 -13.156 1 98.44 264 ILE B N 1
ATOM 5536 C CA . ILE B 1 264 ? 2.209 -6.852 -13.367 1 98.44 264 ILE B CA 1
ATOM 5537 C C . ILE B 1 264 ? 1.848 -6.312 -14.75 1 98.44 264 ILE B C 1
ATOM 5539 O O . ILE B 1 264 ? 1.146 -6.977 -15.516 1 98.44 264 ILE B O 1
ATOM 5543 N N . GLU B 1 265 ? 2.369 -5.199 -15.094 1 97.56 265 GLU B N 1
ATOM 5544 C CA . GLU B 1 265 ? 2.064 -4.574 -16.375 1 97.56 265 GLU B CA 1
ATOM 5545 C C . GLU B 1 265 ? 2.514 -5.457 -17.531 1 97.56 265 GLU B C 1
ATOM 5547 O O . GLU B 1 265 ? 1.775 -5.633 -18.516 1 97.56 265 GLU B O 1
ATOM 5552 N N . LYS B 1 266 ? 3.662 -5.969 -17.422 1 98.12 266 LYS B N 1
ATOM 5553 C CA . LYS B 1 266 ? 4.203 -6.793 -18.5 1 98.12 266 LYS B CA 1
ATOM 5554 C C . LYS B 1 266 ? 3.434 -8.102 -18.625 1 98.12 266 LYS B C 1
ATOM 5556 O O . LYS B 1 266 ? 3.246 -8.617 -19.734 1 98.12 266 LYS B O 1
ATOM 5561 N N . CYS B 1 267 ? 3.004 -8.633 -17.531 1 98.56 267 CYS B N 1
ATOM 5562 C CA . CYS B 1 267 ? 2.186 -9.844 -17.578 1 98.56 267 CYS B CA 1
ATOM 5563 C C . CYS B 1 267 ? 0.853 -9.57 -18.266 1 98.56 267 CYS B C 1
ATOM 5565 O O . CYS B 1 267 ? 0.395 -10.375 -19.078 1 98.56 267 CYS B O 1
ATOM 5567 N N . ILE B 1 268 ? 0.232 -8.445 -17.953 1 97.06 268 ILE B N 1
ATOM 5568 C CA . ILE B 1 268 ? -1.032 -8.07 -18.578 1 97.06 268 ILE B CA 1
ATOM 5569 C C . ILE B 1 268 ? -0.854 -7.988 -20.094 1 97.06 268 ILE B C 1
ATOM 5571 O O . ILE B 1 268 ? -1.631 -8.578 -20.859 1 97.06 268 ILE B O 1
ATOM 5575 N N . ARG B 1 269 ? 0.207 -7.336 -20.516 1 95 269 ARG B N 1
ATOM 5576 C CA . ARG B 1 269 ? 0.47 -7.156 -21.938 1 95 269 ARG B CA 1
ATOM 5577 C C . ARG B 1 269 ? 0.683 -8.5 -22.625 1 95 269 ARG B C 1
ATOM 5579 O O . ARG B 1 269 ? 0.275 -8.688 -23.766 1 95 269 ARG B O 1
ATOM 5586 N N . ALA B 1 270 ? 1.274 -9.406 -21.922 1 96.62 270 ALA B N 1
ATOM 5587 C CA . ALA B 1 270 ? 1.59 -10.711 -22.484 1 96.62 270 ALA B CA 1
ATOM 5588 C C . ALA B 1 270 ? 0.415 -11.68 -22.328 1 96.62 270 ALA B C 1
ATOM 5590 O O . ALA B 1 270 ? 0.476 -12.82 -22.781 1 96.62 270 ALA B O 1
ATOM 5591 N N . ARG B 1 271 ? -0.671 -11.273 -21.641 1 96.56 271 ARG B N 1
ATOM 5592 C CA . ARG B 1 271 ? -1.861 -12.086 -21.391 1 96.56 271 ARG B CA 1
ATOM 5593 C C . ARG B 1 271 ? -1.535 -13.273 -20.5 1 96.56 271 ARG B C 1
ATOM 5595 O O . ARG B 1 271 ? -2.053 -14.375 -20.703 1 96.56 271 ARG B O 1
ATOM 5602 N N . LYS B 1 272 ? -0.616 -13.062 -19.609 1 98.31 272 LYS B N 1
ATOM 5603 C CA . LYS B 1 272 ? -0.234 -14.109 -18.672 1 98.31 272 LYS B CA 1
ATOM 5604 C C . LYS B 1 272 ? -0.675 -13.758 -17.25 1 98.31 272 LYS B C 1
ATOM 5606 O O . LYS B 1 272 ? -0.712 -12.586 -16.875 1 98.31 272 LYS B O 1
ATOM 5611 N N . VAL B 1 273 ? -1.004 -14.773 -16.469 1 98.56 273 VAL B N 1
ATOM 5612 C CA . VAL B 1 273 ? -1.495 -14.539 -15.109 1 98.56 273 VAL B CA 1
ATOM 5613 C C . VAL B 1 273 ? -0.354 -14.055 -14.219 1 98.56 273 VAL B C 1
ATOM 5615 O O . VAL B 1 273 ? 0.802 -14.438 -14.414 1 98.56 273 VAL B O 1
ATOM 5618 N N . VAL B 1 274 ? -0.652 -13.219 -13.344 1 98.88 274 VAL B N 1
ATOM 5619 C CA . VAL B 1 274 ? 0.317 -12.711 -12.383 1 98.88 274 VAL B CA 1
ATOM 5620 C C . VAL B 1 274 ? -0.287 -12.734 -10.977 1 98.88 274 VAL B C 1
ATOM 5622 O O . VAL B 1 274 ? -1.417 -12.281 -10.773 1 98.88 274 VAL B O 1
ATOM 5625 N N . ILE B 1 275 ? 0.46 -13.352 -10.039 1 98.88 275 ILE B N 1
ATOM 5626 C CA . ILE B 1 275 ? 0.078 -13.453 -8.641 1 98.88 275 ILE B CA 1
ATOM 5627 C C . ILE B 1 275 ? 0.957 -12.531 -7.797 1 98.88 275 ILE B C 1
ATOM 5629 O O . ILE B 1 275 ? 2.186 -12.617 -7.844 1 98.88 275 ILE B O 1
ATOM 5633 N N . THR B 1 276 ? 0.378 -11.586 -7.105 1 98.5 276 THR B N 1
ATOM 5634 C CA . THR B 1 276 ? 1.126 -10.812 -6.117 1 98.5 276 THR B CA 1
ATOM 5635 C C . THR B 1 276 ? 1.13 -11.531 -4.766 1 98.5 276 THR B C 1
ATOM 5637 O O . THR B 1 276 ? 0.07 -11.797 -4.195 1 98.5 276 THR B O 1
ATOM 5640 N N . ALA B 1 277 ? 2.363 -11.781 -4.324 1 96.19 277 ALA B N 1
ATOM 5641 C CA . ALA B 1 277 ? 2.459 -12.695 -3.184 1 96.19 277 ALA B CA 1
ATOM 5642 C C . ALA B 1 277 ? 3.254 -12.062 -2.045 1 96.19 277 ALA B C 1
ATOM 5644 O O . ALA B 1 277 ? 3.984 -11.094 -2.252 1 96.19 277 ALA B O 1
ATOM 5645 N N . THR B 1 278 ? 3.047 -12.562 -0.85 1 87.06 278 THR B N 1
ATOM 5646 C CA . THR B 1 278 ? 3.785 -12.375 0.394 1 87.06 278 THR B CA 1
ATOM 5647 C C . THR B 1 278 ? 3.428 -11.039 1.037 1 87.06 278 THR B C 1
ATOM 5649 O O . THR B 1 278 ? 3.307 -10.023 0.347 1 87.06 278 THR B O 1
ATOM 5652 N N . GLN B 1 279 ? 3.23 -11.062 2.252 1 84.88 279 GLN B N 1
ATOM 5653 C CA . GLN B 1 279 ? 2.973 -9.945 3.158 1 84.88 279 GLN B CA 1
ATOM 5654 C C . GLN B 1 279 ? 1.782 -9.117 2.686 1 84.88 279 GLN B C 1
ATOM 5656 O O . GLN B 1 279 ? 1.845 -7.887 2.67 1 84.88 279 GLN B O 1
ATOM 5661 N N . MET B 1 280 ? 0.737 -9.852 2.234 1 92.81 280 MET B N 1
ATOM 5662 C CA . MET B 1 280 ? -0.492 -9.172 1.839 1 92.81 280 MET B CA 1
ATOM 5663 C C . MET B 1 280 ? -1.318 -8.781 3.062 1 92.81 280 MET B C 1
ATOM 5665 O O . MET B 1 280 ? -1.68 -7.621 3.23 1 92.81 280 MET B O 1
ATOM 5669 N N . LEU B 1 281 ? -1.563 -9.789 3.922 1 95.88 281 LEU B N 1
ATOM 5670 C CA . LEU B 1 281 ? -2.236 -9.594 5.203 1 95.88 281 LEU B CA 1
ATOM 5671 C C . LEU B 1 281 ? -1.473 -10.281 6.328 1 95.88 281 LEU B C 1
ATOM 5673 O O . LEU B 1 281 ? -2.064 -11.008 7.133 1 95.88 281 LEU B O 1
ATOM 5677 N N . ASP B 1 282 ? -0.205 -10.047 6.355 1 93.56 282 ASP B N 1
ATOM 5678 C CA . ASP B 1 282 ? 0.7 -10.75 7.258 1 93.56 282 ASP B CA 1
ATOM 5679 C C . ASP B 1 282 ? 0.302 -10.539 8.711 1 93.56 282 ASP B C 1
ATOM 5681 O O . ASP B 1 282 ? 0.427 -11.445 9.539 1 93.56 282 ASP B O 1
ATOM 5685 N N . SER B 1 283 ? -0.158 -9.359 9.094 1 90.88 283 SER B N 1
ATOM 5686 C CA . SER B 1 283 ? -0.536 -9.039 10.469 1 90.88 283 SER B CA 1
ATOM 5687 C C . SER B 1 283 ? -1.665 -9.938 10.953 1 90.88 283 SER B C 1
ATOM 5689 O O . SER B 1 283 ? -1.812 -10.164 12.156 1 90.88 283 SER B O 1
ATOM 5691 N N . MET B 1 284 ? -2.414 -10.555 10.055 1 93.69 284 MET B N 1
ATOM 5692 C CA . MET B 1 284 ? -3.578 -11.352 10.43 1 93.69 284 MET B CA 1
ATOM 5693 C C . MET B 1 284 ? -3.162 -12.766 10.828 1 93.69 284 MET B C 1
ATOM 5695 O O . MET B 1 284 ? -4.004 -13.578 11.219 1 93.69 284 MET B O 1
ATOM 5699 N N . ILE B 1 285 ? -1.883 -13.07 10.664 1 93.88 285 ILE B N 1
ATOM 5700 C CA . ILE B 1 285 ? -1.396 -14.297 11.281 1 93.88 285 ILE B CA 1
ATOM 5701 C C . ILE B 1 285 ? -1.698 -14.281 12.781 1 93.88 285 ILE B C 1
ATOM 5703 O O . ILE B 1 285 ? -2.029 -15.312 13.367 1 93.88 285 ILE B O 1
ATOM 5707 N N . LYS B 1 286 ? -1.657 -13.055 13.344 1 90.69 286 LYS B N 1
ATOM 5708 C CA . LYS B 1 286 ? -1.786 -12.93 14.797 1 90.69 286 LYS B CA 1
ATOM 5709 C C . LYS B 1 286 ? -3.014 -12.102 15.164 1 90.69 286 LYS B C 1
ATOM 5711 O O . LYS B 1 286 ? -3.496 -12.18 16.297 1 90.69 286 LYS B O 1
ATOM 5716 N N . ASN B 1 287 ? -3.443 -11.266 14.195 1 87.38 287 ASN B N 1
ATOM 5717 C CA . ASN B 1 287 ? -4.539 -10.352 14.477 1 87.38 287 ASN B CA 1
ATOM 5718 C C . ASN B 1 287 ? -5.777 -10.68 13.656 1 87.38 287 ASN B C 1
ATOM 5720 O O . ASN B 1 287 ? -5.668 -11.188 12.539 1 87.38 287 ASN B O 1
ATOM 5724 N N . PRO B 1 288 ? -6.918 -10.414 14.133 1 86.31 288 PRO B N 1
ATOM 5725 C CA . PRO B 1 288 ? -8.148 -10.711 13.398 1 86.31 288 PRO B CA 1
ATOM 5726 C C . PRO B 1 288 ? -8.398 -9.742 12.242 1 86.31 288 PRO B C 1
ATOM 5728 O O . PRO B 1 288 ? -9.234 -10.016 11.375 1 86.31 288 PRO B O 1
ATOM 5731 N N . ARG B 1 289 ? -7.727 -8.562 12.312 1 87.5 289 ARG B N 1
ATOM 5732 C CA . ARG B 1 289 ? -7.867 -7.555 11.266 1 87.5 289 ARG B CA 1
ATOM 5733 C C . ARG B 1 289 ? -6.5 -7.129 10.734 1 87.5 289 ARG B C 1
ATOM 5735 O O . ARG B 1 289 ? -5.52 -7.109 11.477 1 87.5 289 ARG B O 1
ATOM 5742 N N . PRO B 1 290 ? -6.508 -6.852 9.461 1 92.44 290 PRO B N 1
ATOM 5743 C CA . PRO B 1 290 ? -5.23 -6.379 8.922 1 92.44 290 PRO B CA 1
ATOM 5744 C C . PRO B 1 290 ? -4.957 -4.91 9.25 1 92.44 290 PRO B C 1
ATOM 5746 O O . PRO B 1 290 ? -5.863 -4.191 9.672 1 92.44 290 PRO B O 1
ATOM 5749 N N . THR B 1 291 ? -3.713 -4.508 9.07 1 89.06 291 THR B N 1
ATOM 5750 C CA . THR B 1 291 ? -3.391 -3.088 9.164 1 89.06 291 THR B CA 1
ATOM 5751 C C . THR B 1 291 ? -3.945 -2.324 7.965 1 89.06 291 THR B C 1
ATOM 5753 O O . THR B 1 291 ? -4.266 -2.922 6.938 1 89.06 291 THR B O 1
ATOM 5756 N N . ARG B 1 292 ? -4.035 -1.062 8.164 1 88.81 292 ARG B N 1
ATOM 5757 C CA . ARG B 1 292 ? -4.5 -0.217 7.066 1 88.81 292 ARG B CA 1
ATOM 5758 C C . ARG B 1 292 ? -3.52 -0.249 5.898 1 88.81 292 ARG B C 1
ATOM 5760 O O . ARG B 1 292 ? -3.928 -0.207 4.738 1 88.81 292 ARG B O 1
ATOM 5767 N N . ALA B 1 293 ? -2.211 -0.29 6.199 1 90.25 293 ALA B N 1
ATOM 5768 C CA . ALA B 1 293 ? -1.182 -0.361 5.164 1 90.25 293 ALA B CA 1
ATOM 5769 C C . ALA B 1 293 ? -1.329 -1.63 4.332 1 90.25 293 ALA B C 1
ATOM 5771 O O . ALA B 1 293 ? -1.188 -1.595 3.107 1 90.25 293 ALA B O 1
ATOM 5772 N N . GLU B 1 294 ? -1.672 -2.707 4.984 1 93.31 294 GLU B N 1
ATOM 5773 C CA . GLU B 1 294 ? -1.847 -3.977 4.285 1 93.31 294 GLU B CA 1
ATOM 5774 C C . GLU B 1 294 ? -3.066 -3.938 3.369 1 93.31 294 GLU B C 1
ATOM 5776 O O . GLU B 1 294 ? -2.992 -4.348 2.211 1 93.31 294 GLU B O 1
ATOM 5781 N N . ALA B 1 295 ? -4.188 -3.465 3.939 1 94.69 295 ALA B N 1
ATOM 5782 C CA . ALA B 1 295 ? -5.402 -3.377 3.135 1 94.69 295 ALA B CA 1
ATOM 5783 C C . ALA B 1 295 ? -5.191 -2.482 1.916 1 94.69 295 ALA B C 1
ATOM 5785 O O . ALA B 1 295 ? -5.633 -2.811 0.812 1 94.69 295 ALA B O 1
ATOM 5786 N N . GLY B 1 296 ? -4.543 -1.361 2.115 1 94.44 296 GLY B N 1
ATOM 5787 C CA . GLY B 1 296 ? -4.223 -0.475 1.009 1 94.44 296 GLY B CA 1
ATOM 5788 C C . GLY B 1 296 ? -3.291 -1.106 -0.009 1 94.44 296 GLY B C 1
ATOM 5789 O O . GLY B 1 296 ? -3.457 -0.91 -1.215 1 94.44 296 GLY B O 1
ATOM 5790 N N . ASP B 1 297 ? -2.299 -1.837 0.473 1 94.94 297 ASP B N 1
ATOM 5791 C CA . ASP B 1 297 ? -1.346 -2.523 -0.393 1 94.94 297 ASP B CA 1
ATOM 5792 C C . ASP B 1 297 ? -2.053 -3.535 -1.294 1 94.94 297 ASP B C 1
ATOM 5794 O O . ASP B 1 297 ? -1.775 -3.605 -2.492 1 94.94 297 ASP B O 1
ATOM 5798 N N . VAL B 1 298 ? -2.969 -4.273 -0.723 1 97.31 298 VAL B N 1
ATOM 5799 C CA . VAL B 1 298 ? -3.73 -5.254 -1.489 1 97.31 298 VAL B CA 1
ATOM 5800 C C . VAL B 1 298 ? -4.582 -4.543 -2.537 1 97.31 298 VAL B C 1
ATOM 5802 O O . VAL B 1 298 ? -4.57 -4.914 -3.713 1 97.31 298 VAL B O 1
ATOM 5805 N N . ALA B 1 299 ? -5.281 -3.535 -2.104 1 97.44 299 ALA B N 1
ATOM 5806 C CA . ALA B 1 299 ? -6.141 -2.791 -3.021 1 97.44 299 ALA B CA 1
ATOM 5807 C C . ALA B 1 299 ? -5.336 -2.217 -4.184 1 97.44 299 ALA B C 1
ATOM 5809 O O . ALA B 1 299 ? -5.766 -2.283 -5.336 1 97.44 299 ALA B O 1
ATOM 5810 N N . ASN B 1 300 ? -4.18 -1.697 -3.885 1 97.31 300 ASN B N 1
ATOM 5811 C CA . ASN B 1 300 ? -3.354 -1.096 -4.926 1 97.31 300 ASN B CA 1
ATOM 5812 C C . ASN B 1 300 ? -2.814 -2.148 -5.891 1 97.31 300 ASN B C 1
ATOM 5814 O O . ASN B 1 300 ? -2.67 -1.885 -7.086 1 97.31 300 ASN B O 1
ATOM 5818 N N . ALA B 1 301 ? -2.449 -3.326 -5.387 1 97.69 301 ALA B N 1
ATOM 5819 C CA . ALA B 1 301 ? -2.033 -4.418 -6.266 1 97.69 301 ALA B CA 1
ATOM 5820 C C . ALA B 1 301 ? -3.139 -4.781 -7.25 1 97.69 301 ALA B C 1
ATOM 5822 O O . ALA B 1 301 ? -2.869 -5.039 -8.43 1 97.69 301 ALA B O 1
ATOM 5823 N N . ILE B 1 302 ? -4.359 -4.773 -6.762 1 98.06 302 ILE B N 1
ATOM 5824 C CA . ILE B 1 302 ? -5.516 -5.074 -7.594 1 98.06 302 ILE B CA 1
ATOM 5825 C C . ILE B 1 302 ? -5.703 -3.977 -8.633 1 98.06 302 ILE B C 1
ATOM 5827 O O . ILE B 1 302 ? -5.914 -4.262 -9.82 1 98.06 302 ILE B O 1
ATOM 5831 N N . LEU B 1 303 ? -5.562 -2.746 -8.227 1 96.94 303 LEU B N 1
ATOM 5832 C CA . LEU B 1 303 ? -5.703 -1.617 -9.141 1 96.94 303 LEU B CA 1
ATOM 5833 C C . LEU B 1 303 ? -4.617 -1.644 -10.211 1 96.94 303 LEU B C 1
ATOM 5835 O O . LEU B 1 303 ? -4.844 -1.206 -11.344 1 96.94 303 LEU B O 1
ATOM 5839 N N . ASP B 1 304 ? -3.447 -2.174 -9.812 1 96.62 304 ASP B N 1
ATOM 5840 C CA . ASP B 1 304 ? -2.365 -2.309 -10.789 1 96.62 304 ASP B CA 1
ATOM 5841 C C . ASP B 1 304 ? -2.678 -3.398 -11.805 1 96.62 304 ASP B C 1
ATOM 5843 O O . ASP B 1 304 ? -2.088 -3.43 -12.891 1 96.62 304 ASP B O 1
ATOM 5847 N N . GLY B 1 305 ? -3.547 -4.348 -11.469 1 97.62 305 GLY B N 1
ATOM 5848 C CA . GLY B 1 305 ? -4.047 -5.297 -12.445 1 97.62 305 GLY B CA 1
ATOM 5849 C C . GLY B 1 305 ? -3.6 -6.723 -12.18 1 97.62 305 GLY B C 1
ATOM 5850 O O . GLY B 1 305 ? -3.578 -7.551 -13.094 1 97.62 305 GLY B O 1
ATOM 5851 N N . THR B 1 306 ? -3.197 -7.023 -10.969 1 98.56 306 THR B N 1
ATOM 5852 C CA . THR B 1 306 ? -2.846 -8.406 -10.664 1 98.56 306 THR B CA 1
ATOM 5853 C C . THR B 1 306 ? -4.047 -9.328 -10.867 1 98.56 306 THR B C 1
ATOM 5855 O O . THR B 1 306 ? -5.195 -8.898 -10.711 1 98.56 306 THR B O 1
ATOM 5858 N N . ASP B 1 307 ? -3.805 -10.57 -11.266 1 98.75 307 ASP B N 1
ATOM 5859 C CA . ASP B 1 307 ? -4.879 -11.555 -11.414 1 98.75 307 ASP B CA 1
ATOM 5860 C C . ASP B 1 307 ? -5.309 -12.109 -10.062 1 98.75 307 ASP B C 1
ATOM 5862 O O . ASP B 1 307 ? -6.492 -12.375 -9.844 1 98.75 307 ASP B O 1
ATOM 5866 N N . ALA B 1 308 ? -4.254 -12.234 -9.242 1 98.81 308 ALA B N 1
ATOM 5867 C CA . ALA B 1 308 ? -4.523 -12.891 -7.965 1 98.81 308 ALA B CA 1
ATOM 5868 C C . ALA B 1 308 ? -3.631 -12.336 -6.859 1 98.81 308 ALA B C 1
ATOM 5870 O O . ALA B 1 308 ? -2.553 -11.805 -7.137 1 98.81 308 ALA B O 1
ATOM 5871 N N . VAL B 1 309 ? -4.145 -12.414 -5.664 1 98.75 309 VAL B N 1
ATOM 5872 C CA . VAL B 1 309 ? -3.402 -12.117 -4.445 1 98.75 309 VAL B CA 1
ATOM 5873 C C . VAL B 1 309 ? -3.297 -13.375 -3.586 1 98.75 309 VAL B C 1
ATOM 5875 O O . VAL B 1 309 ? -4.176 -14.242 -3.629 1 98.75 309 VAL B O 1
ATOM 5878 N N . MET B 1 310 ? -2.229 -13.453 -2.836 1 98.62 310 MET B N 1
ATOM 5879 C CA . MET B 1 310 ? -1.951 -14.742 -2.203 1 98.62 310 MET B CA 1
ATOM 5880 C C . MET B 1 310 ? -1.791 -14.586 -0.696 1 98.62 310 MET B C 1
ATOM 5882 O O . MET B 1 310 ? -1.115 -13.664 -0.231 1 98.62 310 MET B O 1
ATOM 5886 N N . LEU B 1 311 ? -2.498 -15.469 0.02 1 98.19 311 LEU B N 1
ATOM 5887 C CA . LEU B 1 311 ? -2.291 -15.633 1.455 1 98.19 311 LEU B CA 1
ATOM 5888 C C . LEU B 1 311 ? -1.303 -16.766 1.738 1 98.19 311 LEU B C 1
ATOM 5890 O O . LEU B 1 311 ? -1.455 -17.875 1.224 1 98.19 311 LEU B O 1
ATOM 5894 N N . SER B 1 312 ? -0.298 -16.469 2.482 1 95.94 312 SER B N 1
ATOM 5895 C CA . SER B 1 312 ? 0.734 -17.438 2.824 1 95.94 312 SER B CA 1
ATOM 5896 C C . SER B 1 312 ? 0.565 -17.953 4.254 1 95.94 312 SER B C 1
ATOM 5898 O O . SER B 1 312 ? -0.355 -18.719 4.543 1 95.94 312 SER B O 1
ATOM 5900 N N . GLY B 1 313 ? 1.304 -17.312 5.246 1 95.62 313 GLY B N 1
ATOM 5901 C CA . GLY B 1 313 ? 1.191 -17.703 6.641 1 95.62 313 GLY B CA 1
ATOM 5902 C C . GLY B 1 313 ? -0.186 -17.469 7.223 1 95.62 313 GLY B C 1
ATOM 5903 O O . GLY B 1 313 ? -0.622 -18.188 8.125 1 95.62 313 GLY B O 1
ATOM 5904 N N . GLU B 1 314 ? -0.92 -16.484 6.738 1 96.38 314 GLU B N 1
ATOM 5905 C CA . GLU B 1 314 ? -2.238 -16.094 7.23 1 96.38 314 GLU B CA 1
ATOM 5906 C C . GLU B 1 314 ? -3.221 -17.266 7.16 1 96.38 314 GLU B C 1
ATOM 5908 O O . GLU B 1 314 ? -3.953 -17.531 8.117 1 96.38 314 GLU B O 1
ATOM 5913 N N . SER B 1 315 ? -3.191 -18 6.004 1 97.25 315 SER B N 1
ATOM 5914 C CA . SER B 1 315 ? -4.152 -19.078 5.809 1 97.25 315 SER B CA 1
ATOM 5915 C C . SER B 1 315 ? -3.555 -20.438 6.207 1 97.25 315 SER B C 1
ATOM 5917 O O . SER B 1 315 ? -4.289 -21.375 6.531 1 97.25 315 SER B O 1
ATOM 5919 N N . ALA B 1 316 ? -2.262 -20.547 6.215 1 95.88 316 ALA B N 1
ATOM 5920 C CA . ALA B 1 316 ? -1.614 -21.828 6.488 1 95.88 316 ALA B CA 1
ATOM 5921 C C . ALA B 1 316 ? -1.578 -22.109 7.988 1 95.88 316 ALA B C 1
ATOM 5923 O O . ALA B 1 316 ? -1.863 -23.234 8.422 1 95.88 316 ALA B O 1
ATOM 5924 N N . LYS B 1 317 ? -1.174 -21.141 8.781 1 94.56 317 LYS B N 1
ATOM 5925 C CA . LYS B 1 317 ? -0.917 -21.375 10.195 1 94.56 317 LYS B CA 1
ATOM 5926 C C . LYS B 1 317 ? -1.448 -20.234 11.047 1 94.56 317 LYS B C 1
ATOM 5928 O O . LYS B 1 317 ? -1.23 -20.203 12.266 1 94.56 317 LYS B O 1
ATOM 5933 N N . GLY B 1 318 ? -2.096 -19.297 10.508 1 94.44 318 GLY B N 1
ATOM 5934 C CA . GLY B 1 318 ? -2.572 -18.125 11.242 1 94.44 318 GLY B CA 1
ATOM 5935 C C . GLY B 1 318 ? -3.664 -18.453 12.242 1 94.44 318 GLY B C 1
ATOM 5936 O O . GLY B 1 318 ? -4.266 -19.531 12.18 1 94.44 318 GLY B O 1
ATOM 5937 N N . LYS B 1 319 ? -3.854 -17.562 13.148 1 93.06 319 LYS B N 1
ATOM 5938 C CA . LYS B 1 319 ? -4.895 -17.703 14.156 1 93.06 319 LYS B CA 1
ATOM 5939 C C . LYS B 1 319 ? -6.285 -17.531 13.547 1 93.06 319 LYS B C 1
ATOM 5941 O O . LYS B 1 319 ? -7.266 -18.062 14.07 1 93.06 319 LYS B O 1
ATOM 5946 N N . TYR B 1 320 ? -6.387 -16.859 12.406 1 94.19 320 TYR B N 1
ATOM 5947 C CA . TYR B 1 320 ? -7.672 -16.484 11.82 1 94.19 320 TYR B CA 1
ATOM 5948 C C . TYR B 1 320 ? -7.68 -16.766 10.32 1 94.19 320 TYR B C 1
ATOM 5950 O O . TYR B 1 320 ? -7.977 -15.867 9.523 1 94.19 320 TYR B O 1
ATOM 5958 N N . PRO B 1 321 ? -7.469 -18 9.906 1 97.38 321 PRO B N 1
ATOM 5959 C CA . PRO B 1 321 ? -7.301 -18.281 8.477 1 97.38 321 PRO B CA 1
ATOM 5960 C C . PRO B 1 321 ? -8.555 -17.953 7.664 1 97.38 321 PRO B C 1
ATOM 5962 O O . PRO B 1 321 ? -8.461 -17.344 6.602 1 97.38 321 PRO B O 1
ATOM 5965 N N . LEU B 1 322 ? -9.719 -18.359 8.148 1 97.56 322 LEU B N 1
ATOM 5966 C CA . LEU B 1 322 ? -10.945 -18.109 7.41 1 97.56 322 LEU B CA 1
ATOM 5967 C C . LEU B 1 322 ? -11.25 -16.609 7.348 1 97.56 322 LEU B C 1
ATOM 5969 O O . LEU B 1 322 ? -11.672 -16.109 6.305 1 97.56 322 LEU B O 1
ATOM 5973 N N . GLU B 1 323 ? -11.008 -15.883 8.484 1 96.06 323 GLU B N 1
ATOM 5974 C CA . GLU B 1 323 ? -11.195 -14.438 8.516 1 96.06 323 GLU B CA 1
ATOM 5975 C C . GLU B 1 323 ? -10.266 -13.742 7.527 1 96.06 323 GLU B C 1
ATOM 5977 O O . GLU B 1 323 ? -10.656 -12.773 6.875 1 96.06 323 GLU B O 1
ATOM 5982 N N . ALA B 1 324 ? -9.062 -14.25 7.402 1 97.5 324 ALA B N 1
ATOM 5983 C CA . ALA B 1 324 ? -8.094 -13.68 6.461 1 97.5 324 ALA B CA 1
ATOM 5984 C C . ALA B 1 324 ? -8.602 -13.789 5.027 1 97.5 324 ALA B C 1
ATOM 5986 O O . ALA B 1 324 ? -8.539 -12.82 4.262 1 97.5 324 ALA B O 1
ATOM 5987 N N . VAL B 1 325 ? -9.133 -14.969 4.695 1 98.38 325 VAL B N 1
ATOM 5988 C CA . VAL B 1 325 ? -9.664 -15.172 3.354 1 98.38 325 VAL B CA 1
ATOM 5989 C C . VAL B 1 325 ? -10.867 -14.258 3.129 1 98.38 325 VAL B C 1
ATOM 5991 O O . VAL B 1 325 ? -11 -13.641 2.066 1 98.38 325 VAL B O 1
ATOM 5994 N N . SER B 1 326 ? -11.688 -14.141 4.098 1 98.06 326 SER B N 1
ATOM 5995 C CA . SER B 1 326 ? -12.898 -13.328 3.984 1 98.06 326 SER B CA 1
ATOM 5996 C C . SER B 1 326 ? -12.562 -11.852 3.801 1 98.06 326 SER B C 1
ATOM 5998 O O . SER B 1 326 ? -13.172 -11.172 2.975 1 98.06 326 SER B O 1
ATOM 6000 N N . ILE B 1 327 ? -11.633 -11.367 4.586 1 96.94 327 ILE B N 1
ATOM 6001 C CA . ILE B 1 327 ? -11.234 -9.969 4.484 1 96.94 327 ILE B CA 1
ATOM 6002 C C . ILE B 1 327 ? -10.57 -9.719 3.135 1 96.94 327 ILE B C 1
ATOM 6004 O O . ILE B 1 327 ? -10.812 -8.688 2.494 1 96.94 327 ILE B O 1
ATOM 6008 N N . MET B 1 328 ? -9.711 -10.664 2.711 1 98.5 328 MET B N 1
ATOM 6009 C CA . MET B 1 328 ? -9.094 -10.547 1.391 1 98.5 328 MET B CA 1
ATOM 6010 C C . MET B 1 328 ? -10.164 -10.461 0.304 1 98.5 328 MET B C 1
ATOM 6012 O O . MET B 1 328 ? -10.078 -9.617 -0.59 1 98.5 328 MET B O 1
ATOM 6016 N N . ALA B 1 329 ? -11.156 -11.312 0.419 1 98.56 329 ALA B N 1
ATOM 6017 C CA . ALA B 1 329 ? -12.242 -11.328 -0.554 1 98.56 329 ALA B CA 1
ATOM 6018 C C . ALA B 1 329 ? -13.008 -10.008 -0.546 1 98.56 329 ALA B C 1
ATOM 6020 O O . ALA B 1 329 ? -13.398 -9.5 -1.601 1 98.56 329 ALA B O 1
ATOM 6021 N N . THR B 1 330 ? -13.195 -9.469 0.591 1 98 330 THR B N 1
ATOM 6022 C CA . THR B 1 330 ? -13.898 -8.195 0.735 1 98 330 THR B CA 1
ATOM 6023 C C . THR B 1 330 ? -13.117 -7.07 0.061 1 98 330 THR B C 1
ATOM 6025 O O . THR B 1 330 ? -13.695 -6.246 -0.646 1 98 330 THR B O 1
ATOM 6028 N N . ILE B 1 331 ? -11.828 -7.02 0.309 1 98 331 ILE B N 1
ATOM 6029 C CA . ILE B 1 331 ? -10.984 -6.012 -0.321 1 98 331 ILE B CA 1
ATOM 6030 C C . ILE B 1 331 ? -11.016 -6.188 -1.838 1 98 331 ILE B C 1
ATOM 6032 O O . ILE B 1 331 ? -11.148 -5.211 -2.58 1 98 331 ILE B O 1
ATOM 6036 N N . CYS B 1 332 ? -10.945 -7.457 -2.271 1 98.5 332 CYS B N 1
ATOM 6037 C CA . CYS B 1 332 ? -10.992 -7.746 -3.701 1 98.5 332 CYS B CA 1
ATOM 6038 C C . CYS B 1 332 ? -12.297 -7.254 -4.312 1 98.5 332 CYS B C 1
ATOM 6040 O O . CYS B 1 332 ? -12.289 -6.523 -5.305 1 98.5 332 CYS B O 1
ATOM 6042 N N . GLU B 1 333 ? -13.375 -7.641 -3.76 1 98 333 GLU B N 1
ATOM 6043 C CA . GLU B 1 333 ? -14.688 -7.293 -4.289 1 98 333 GLU B CA 1
ATOM 6044 C C . GLU B 1 333 ? -14.875 -5.777 -4.355 1 98 333 GLU B C 1
ATOM 6046 O O . GLU B 1 333 ? -15.328 -5.246 -5.371 1 98 333 GLU B O 1
ATOM 6051 N N . ARG B 1 334 ? -14.508 -5.102 -3.32 1 97.62 334 ARG B N 1
ATOM 6052 C CA . ARG B 1 334 ? -14.648 -3.652 -3.26 1 97.62 334 ARG B CA 1
ATOM 6053 C C . ARG B 1 334 ? -13.781 -2.975 -4.316 1 97.62 334 ARG B C 1
ATOM 6055 O O . ARG B 1 334 ? -14.211 -2.012 -4.953 1 97.62 334 ARG B O 1
ATOM 6062 N N . THR B 1 335 ? -12.57 -3.41 -4.402 1 98.12 335 THR B N 1
ATOM 6063 C CA . THR B 1 335 ? -11.625 -2.785 -5.32 1 98.12 335 THR B CA 1
ATOM 6064 C C . THR B 1 335 ? -11.992 -3.09 -6.77 1 98.12 335 THR B C 1
ATOM 6066 O O . THR B 1 335 ? -11.914 -2.217 -7.633 1 98.12 335 THR B O 1
ATOM 6069 N N . ASP B 1 336 ? -12.445 -4.336 -7.043 1 97.69 336 ASP B N 1
ATOM 6070 C CA . ASP B 1 336 ? -12.836 -4.746 -8.391 1 97.69 336 ASP B CA 1
ATOM 6071 C C . ASP B 1 336 ? -13.969 -3.865 -8.922 1 97.69 336 ASP B C 1
ATOM 6073 O O . ASP B 1 336 ? -14.039 -3.6 -10.125 1 97.69 336 ASP B O 1
ATOM 6077 N N . ARG B 1 337 ? -14.766 -3.346 -8.062 1 95.12 337 ARG B N 1
ATOM 6078 C CA . ARG B 1 337 ? -15.922 -2.555 -8.453 1 95.12 337 ARG B CA 1
ATOM 6079 C C . ARG B 1 337 ? -15.5 -1.226 -9.07 1 95.12 337 ARG B C 1
ATOM 6081 O O . ARG B 1 337 ? -16.25 -0.635 -9.859 1 95.12 337 ARG B O 1
ATOM 6088 N N . VAL B 1 338 ? -14.359 -0.799 -8.727 1 94.38 338 VAL B N 1
ATOM 6089 C CA . VAL B 1 338 ? -13.992 0.541 -9.172 1 94.38 338 VAL B CA 1
ATOM 6090 C C . VAL B 1 338 ? -12.922 0.448 -10.266 1 94.38 338 VAL B C 1
ATOM 6092 O O . VAL B 1 338 ? -12.453 1.471 -10.773 1 94.38 338 VAL B O 1
ATOM 6095 N N . MET B 1 339 ? -12.539 -0.712 -10.625 1 92.81 339 MET B N 1
ATOM 6096 C CA . MET B 1 339 ? -11.562 -0.877 -11.695 1 92.81 339 MET B CA 1
ATOM 6097 C C . MET B 1 339 ? -12.195 -0.608 -13.055 1 92.81 339 MET B C 1
ATOM 6099 O O . MET B 1 339 ? -13.305 -1.062 -13.328 1 92.81 339 MET B O 1
ATOM 6103 N N . ASN B 1 340 ? -11.461 0.169 -13.844 1 90.5 340 ASN B N 1
ATOM 6104 C CA . ASN B 1 340 ? -11.914 0.417 -15.211 1 90.5 340 ASN B CA 1
ATOM 6105 C C . ASN B 1 340 ? -11.266 -0.551 -16.203 1 90.5 340 ASN B C 1
ATOM 6107 O O . ASN B 1 340 ? -10.219 -1.133 -15.914 1 90.5 340 ASN B O 1
ATOM 6111 N N . SER B 1 341 ? -11.992 -0.668 -17.328 1 93.62 341 SER B N 1
ATOM 6112 C CA . SER B 1 341 ? -11.391 -1.456 -18.391 1 93.62 341 SER B CA 1
ATOM 6113 C C . SER B 1 341 ? -10.062 -0.859 -18.844 1 93.62 341 SER B C 1
ATOM 6115 O O . SER B 1 341 ? -9.852 0.352 -18.734 1 93.62 341 SER B O 1
ATOM 6117 N N . ARG B 1 342 ? -9.211 -1.616 -19.266 1 92.56 342 ARG B N 1
ATOM 6118 C CA . ARG B 1 342 ? -7.883 -1.177 -19.672 1 92.56 342 ARG B CA 1
ATOM 6119 C C . ARG B 1 342 ? -7.82 -0.954 -21.188 1 92.56 342 ARG B C 1
ATOM 6121 O O . ARG B 1 342 ? -6.762 -1.127 -21.797 1 92.56 342 ARG B O 1
ATOM 6128 N N . LEU B 1 343 ? -8.875 -0.618 -21.781 1 91.12 343 LEU B N 1
ATOM 6129 C CA . LEU B 1 343 ? -8.953 -0.417 -23.219 1 91.12 343 LEU B CA 1
ATOM 6130 C C . LEU B 1 343 ? -8.055 0.731 -23.672 1 91.12 343 LEU B C 1
ATOM 6132 O O . LEU B 1 343 ? -7.492 0.701 -24.766 1 91.12 343 LEU B O 1
ATOM 6136 N N . GLU B 1 344 ? -7.828 1.729 -22.75 1 83.12 344 GLU B N 1
ATOM 6137 C CA . GLU B 1 344 ? -7.066 2.92 -23.125 1 83.12 344 GLU B CA 1
ATOM 6138 C C . GLU B 1 344 ? -5.578 2.736 -22.828 1 83.12 344 GLU B C 1
ATOM 6140 O O . GLU B 1 344 ? -4.754 3.539 -23.266 1 83.12 344 GLU B O 1
ATOM 6145 N N . PHE B 1 345 ? -5.184 1.854 -22.109 1 74.38 345 PHE B N 1
ATOM 6146 C CA . PHE B 1 345 ? -3.797 1.685 -21.688 1 74.38 345 PHE B CA 1
ATOM 6147 C C . PHE B 1 345 ? -2.949 1.125 -22.812 1 74.38 345 PHE B C 1
ATOM 6149 O O . PHE B 1 345 ? -1.734 1.335 -22.859 1 74.38 345 PHE B O 1
ATOM 6156 N N . ASN B 1 346 ? -3.525 0.309 -23.656 1 63.59 346 ASN B N 1
ATOM 6157 C CA . ASN B 1 346 ? -2.721 -0.404 -24.641 1 63.59 346 ASN B CA 1
ATOM 6158 C C . ASN B 1 346 ? -2.914 0.173 -26.047 1 63.59 346 ASN B C 1
ATOM 6160 O O . ASN B 1 346 ? -3.156 -0.568 -27 1 63.59 346 ASN B O 1
ATOM 6164 N N . ASN B 1 347 ? -2.701 1.577 -26.031 1 62.12 347 ASN B N 1
ATOM 6165 C CA . ASN B 1 347 ? -2.873 2.111 -27.375 1 62.12 347 ASN B CA 1
ATOM 6166 C C . ASN B 1 347 ? -1.612 1.925 -28.219 1 62.12 347 ASN B C 1
ATOM 6168 O O . ASN B 1 347 ? -0.837 2.865 -28.406 1 62.12 347 ASN B O 1
ATOM 6172 N N . ASP B 1 348 ? -1.095 0.722 -28.156 1 59.25 348 ASP B N 1
ATOM 6173 C CA . ASP B 1 348 ? 0.044 0.499 -29.031 1 59.25 348 ASP B CA 1
ATOM 6174 C C . ASP B 1 348 ? -0.363 0.641 -30.5 1 59.25 348 ASP B C 1
ATOM 6176 O O . ASP B 1 348 ? -1.356 0.054 -30.938 1 59.25 348 ASP B O 1
ATOM 6180 N N . ASN B 1 349 ? 0.052 1.765 -31.047 1 61.41 349 ASN B N 1
ATOM 6181 C CA . ASN B 1 349 ? -0.16 2.084 -32.469 1 61.41 349 ASN B CA 1
ATOM 6182 C C . ASN B 1 349 ? 0.198 0.907 -33.375 1 61.41 349 ASN B C 1
ATOM 6184 O O . ASN B 1 349 ? 0.123 1.014 -34.594 1 61.41 349 ASN B O 1
ATOM 6188 N N . ARG B 1 350 ? 0.505 -0.115 -32.844 1 62.84 350 ARG B N 1
ATOM 6189 C CA . ARG B 1 350 ? 0.896 -1.238 -33.688 1 62.84 350 ARG B CA 1
ATOM 6190 C C . ARG B 1 350 ? -0.327 -2.012 -34.156 1 62.84 350 ARG B C 1
ATOM 6192 O O . ARG B 1 350 ? -1.365 -2.02 -33.5 1 62.84 350 ARG B O 1
ATOM 6199 N N . LYS B 1 351 ? -0.208 -2.531 -35.25 1 78.81 351 LYS B N 1
ATOM 6200 C CA . LYS B 1 351 ? -1.19 -3.428 -35.844 1 78.81 351 LYS B CA 1
ATOM 6201 C C . LYS B 1 351 ? -1.462 -4.629 -34.938 1 78.81 351 LYS B C 1
ATOM 6203 O O . LYS B 1 351 ? -0.531 -5.32 -34.531 1 78.81 351 LYS B O 1
ATOM 6208 N N . LEU B 1 352 ? -2.768 -4.816 -34.562 1 82.56 352 LEU B N 1
ATOM 6209 C CA . LEU B 1 352 ? -3.186 -5.902 -33.688 1 82.56 352 LEU B CA 1
ATOM 6210 C C . LEU B 1 352 ? -3.383 -7.191 -34.469 1 82.56 352 LEU B C 1
ATOM 6212 O O . LEU B 1 352 ? -3.791 -7.156 -35.656 1 82.56 352 LEU B O 1
ATOM 6216 N N . ARG B 1 353 ? -3.076 -8.273 -33.906 1 89.19 353 ARG B N 1
ATOM 6217 C CA . ARG B 1 353 ? -3.441 -9.578 -34.438 1 89.19 353 ARG B CA 1
ATOM 6218 C C . ARG B 1 353 ? -4.949 -9.797 -34.375 1 89.19 353 ARG B C 1
ATOM 6220 O O . ARG B 1 353 ? -5.652 -9.094 -33.656 1 89.19 353 ARG B O 1
ATOM 6227 N N . ILE B 1 354 ? -5.387 -10.703 -35.094 1 89.31 354 ILE B N 1
ATOM 6228 C CA . ILE B 1 354 ? -6.816 -10.945 -35.281 1 89.31 354 ILE B CA 1
ATOM 6229 C C . ILE B 1 354 ? -7.449 -11.219 -33.906 1 89.31 354 ILE B C 1
ATOM 6231 O O . ILE B 1 354 ? -8.43 -10.57 -33.531 1 89.31 354 ILE B O 1
ATOM 6235 N N . THR B 1 355 ? -6.902 -12.117 -33.125 1 90.69 355 THR B N 1
ATOM 6236 C CA . THR B 1 355 ? -7.438 -12.469 -31.812 1 90.69 355 THR B CA 1
ATOM 623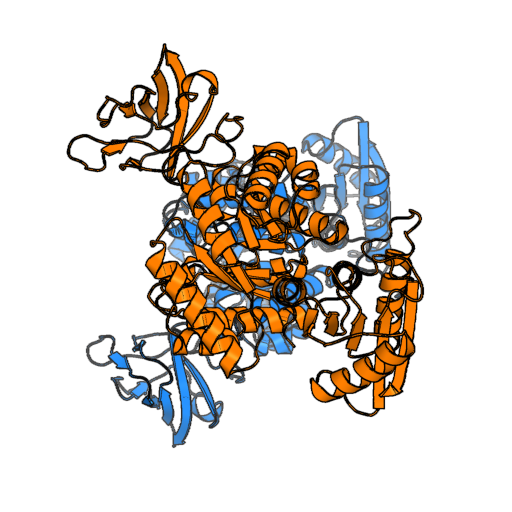7 C C . THR B 1 355 ? -7.531 -11.234 -30.922 1 90.69 355 THR B C 1
ATOM 6239 O O . THR B 1 355 ? -8.555 -11.008 -30.266 1 90.69 355 THR B O 1
ATOM 6242 N N . GLU B 1 356 ? -6.523 -10.422 -30.938 1 91.12 356 GLU B N 1
ATOM 6243 C CA . GLU B 1 356 ? -6.484 -9.227 -30.094 1 91.12 356 GLU B CA 1
ATOM 6244 C C . GLU B 1 356 ? -7.531 -8.211 -30.531 1 91.12 356 GLU B C 1
ATOM 6246 O O . GLU B 1 356 ? -8.211 -7.609 -29.688 1 91.12 356 GLU B O 1
ATOM 6251 N N . ALA B 1 357 ? -7.605 -8.055 -31.828 1 91.75 357 ALA B N 1
ATOM 6252 C CA . ALA B 1 357 ? -8.555 -7.082 -32.375 1 91.75 357 ALA B CA 1
ATOM 6253 C C . ALA B 1 357 ? -9.992 -7.473 -32.031 1 91.75 357 ALA B C 1
ATOM 6255 O O . ALA B 1 357 ? -10.781 -6.633 -31.594 1 91.75 357 ALA B O 1
ATOM 6256 N N . VAL B 1 358 ? -10.281 -8.711 -32.188 1 93.81 358 VAL B N 1
ATOM 6257 C CA . VAL B 1 358 ? -11.633 -9.203 -31.938 1 93.81 358 VAL B CA 1
ATOM 6258 C C . VAL B 1 358 ? -11.953 -9.133 -30.453 1 93.81 358 VAL B C 1
ATOM 6260 O O . VAL B 1 358 ? -13.039 -8.688 -30.062 1 93.81 358 VAL B O 1
ATOM 6263 N N . CYS B 1 359 ? -11.055 -9.539 -29.609 1 95.69 359 CYS B N 1
ATOM 6264 C CA . CYS B 1 359 ? -11.289 -9.539 -28.172 1 95.69 359 CYS B CA 1
ATOM 6265 C C . CYS B 1 359 ? -11.398 -8.117 -27.641 1 95.69 359 CYS B C 1
ATOM 6267 O O . CYS B 1 359 ? -12.258 -7.828 -26.812 1 95.69 359 CYS B O 1
ATOM 6269 N N . ARG B 1 360 ? -10.523 -7.246 -28.109 1 94.94 360 ARG B N 1
ATOM 6270 C CA . ARG B 1 360 ? -10.625 -5.84 -27.734 1 94.94 360 ARG B CA 1
ATOM 6271 C C . ARG B 1 360 ? -11.977 -5.258 -28.125 1 94.94 360 ARG B C 1
ATOM 6273 O O . ARG B 1 360 ? -12.617 -4.57 -27.328 1 94.94 360 ARG B O 1
ATOM 6280 N N . GLY B 1 361 ? -12.328 -5.531 -29.359 1 95.38 361 GLY B N 1
ATOM 6281 C CA . GLY B 1 361 ? -13.617 -5.078 -29.844 1 95.38 361 GLY B CA 1
ATOM 6282 C C . GLY B 1 361 ? -14.781 -5.613 -29.031 1 95.38 361 GLY B C 1
ATOM 6283 O O . GLY B 1 361 ? -15.75 -4.891 -28.781 1 95.38 361 GLY B O 1
ATOM 6284 N N . ALA B 1 362 ? -14.695 -6.867 -28.703 1 97.38 362 ALA B N 1
ATOM 6285 C CA . ALA B 1 362 ? -15.734 -7.484 -27.875 1 97.38 362 ALA B CA 1
ATOM 6286 C C . ALA B 1 362 ? -15.875 -6.77 -26.531 1 97.38 362 ALA B C 1
ATOM 6288 O O . ALA B 1 362 ? -16.984 -6.52 -26.078 1 97.38 362 ALA B O 1
ATOM 6289 N N . VAL B 1 363 ? -14.758 -6.445 -25.906 1 97.75 363 VAL B N 1
ATOM 6290 C CA . VAL B 1 363 ? -14.773 -5.754 -24.609 1 97.75 363 VAL B CA 1
ATOM 6291 C C . VAL B 1 363 ? -15.344 -4.348 -24.797 1 97.75 363 VAL B C 1
ATOM 6293 O O . VAL B 1 363 ? -16.156 -3.895 -23.984 1 97.75 363 VAL B O 1
ATOM 6296 N N . GLU B 1 364 ? -14.922 -3.652 -25.828 1 96.75 364 GLU B N 1
ATOM 6297 C CA . GLU B 1 364 ? -15.453 -2.326 -26.109 1 96.75 364 GLU B CA 1
ATOM 6298 C C . GLU B 1 364 ? -16.969 -2.365 -26.281 1 96.75 364 GLU B C 1
ATOM 6300 O O . GLU B 1 364 ? -17.688 -1.516 -25.734 1 96.75 364 GLU B O 1
ATOM 6305 N N . THR B 1 365 ? -17.406 -3.346 -27.031 1 97.44 365 THR B N 1
ATOM 6306 C CA . THR B 1 365 ? -18.844 -3.525 -27.266 1 97.44 365 THR B CA 1
ATOM 6307 C C . THR B 1 365 ? -19.562 -3.801 -25.938 1 97.44 365 THR B C 1
ATOM 6309 O O . THR B 1 365 ? -20.625 -3.225 -25.688 1 97.44 365 THR B O 1
ATOM 6312 N N . ALA B 1 366 ? -19.016 -4.656 -25.156 1 98.06 366 ALA B N 1
ATOM 6313 C CA . ALA B 1 366 ? -19.609 -4.98 -23.875 1 98.06 366 ALA B CA 1
ATOM 6314 C C . ALA B 1 366 ? -19.734 -3.738 -23 1 98.06 366 ALA B C 1
ATOM 6316 O O . ALA B 1 366 ? -20.766 -3.529 -22.344 1 98.06 366 ALA B O 1
ATOM 6317 N N . GLU B 1 367 ? -18.703 -2.939 -22.969 1 96.94 367 GLU B N 1
ATOM 6318 C CA . GLU B 1 367 ? -18.719 -1.714 -22.188 1 96.94 367 GLU B CA 1
ATOM 6319 C C . GLU B 1 367 ? -19.781 -0.749 -22.672 1 96.94 367 GLU B C 1
ATOM 6321 O O . GLU B 1 367 ? -20.516 -0.165 -21.875 1 96.94 367 GLU B O 1
ATOM 6326 N N . LYS B 1 368 ? -19.875 -0.551 -23.938 1 96.44 368 LYS B N 1
ATOM 6327 C CA . LYS B 1 368 ? -20.797 0.415 -24.531 1 96.44 368 LYS B CA 1
ATOM 6328 C C . LYS B 1 368 ? -22.234 -0.024 -24.344 1 96.44 368 LYS B C 1
ATOM 6330 O O . LYS B 1 368 ? -23.141 0.813 -24.203 1 96.44 368 LYS B O 1
ATOM 6335 N N . LEU B 1 369 ? -22.438 -1.295 -24.266 1 97.25 369 LEU B N 1
ATOM 6336 C CA . LEU B 1 369 ? -23.797 -1.823 -24.172 1 97.25 369 LEU B CA 1
ATOM 6337 C C . LEU B 1 369 ? -24.125 -2.184 -22.734 1 97.25 369 LEU B C 1
ATOM 6339 O O . LEU B 1 369 ? -25.219 -2.684 -22.453 1 97.25 369 LEU B O 1
ATOM 6343 N N . ASP B 1 370 ? -23.188 -2.01 -21.828 1 96.44 370 ASP B N 1
ATOM 6344 C CA . ASP B 1 370 ? -23.328 -2.375 -20.422 1 96.44 370 ASP B CA 1
ATOM 6345 C C . ASP B 1 370 ? -23.719 -3.846 -20.281 1 96.44 370 ASP B C 1
ATOM 6347 O O . ASP B 1 370 ? -24.641 -4.18 -19.547 1 96.44 370 ASP B O 1
ATOM 6351 N N . ALA B 1 371 ? -23.094 -4.676 -21.125 1 97.69 371 ALA B N 1
ATOM 6352 C CA . ALA B 1 371 ? -23.328 -6.113 -21.031 1 97.69 371 ALA B CA 1
ATOM 6353 C C . ALA B 1 371 ? -22.703 -6.68 -19.75 1 97.69 371 ALA B C 1
ATOM 6355 O O . ALA B 1 371 ? -21.516 -6.465 -19.484 1 97.69 371 ALA B O 1
ATOM 6356 N N . PRO B 1 372 ? -23.453 -7.469 -19.031 1 97.75 372 PRO B N 1
ATOM 6357 C CA . PRO B 1 372 ? -22.922 -7.992 -17.781 1 97.75 372 PRO B CA 1
ATOM 6358 C C . PRO B 1 372 ? -22 -9.195 -17.984 1 97.75 372 PRO B C 1
ATOM 6360 O O . PRO B 1 372 ? -21.266 -9.586 -17.062 1 97.75 372 PRO B O 1
ATOM 6363 N N . LEU B 1 373 ? -22.062 -9.727 -19.25 1 98.44 373 LEU B N 1
ATOM 6364 C CA . LEU B 1 373 ? -21.375 -11 -19.438 1 98.44 373 LEU B CA 1
ATOM 6365 C C . LEU B 1 373 ? -20.781 -11.094 -20.828 1 98.44 373 LEU B C 1
ATOM 6367 O O . LEU B 1 373 ? -21.406 -10.68 -21.812 1 98.44 373 LEU B O 1
ATOM 6371 N N . ILE B 1 374 ? -19.562 -11.586 -20.922 1 98.69 374 ILE B N 1
ATOM 6372 C CA . ILE B 1 374 ? -18.922 -12.031 -22.156 1 98.69 374 ILE B CA 1
ATOM 6373 C C . ILE B 1 374 ? -18.703 -13.539 -22.125 1 98.69 374 ILE B C 1
ATOM 6375 O O . ILE B 1 374 ? -18.062 -14.055 -21.203 1 98.69 374 ILE B O 1
ATOM 6379 N N . VAL B 1 375 ? -19.281 -14.258 -23.031 1 98.56 375 VAL B N 1
ATOM 6380 C CA . VAL B 1 375 ? -19.094 -15.703 -23.125 1 98.56 375 VAL B CA 1
ATOM 6381 C C . VAL B 1 375 ? -18.031 -16.031 -24.172 1 98.56 375 VAL B C 1
ATOM 6383 O O . VAL B 1 375 ? -18.109 -15.57 -25.312 1 98.56 375 VAL B O 1
ATOM 6386 N N . VAL B 1 376 ? -17.062 -16.797 -23.781 1 98.06 376 VAL B N 1
ATOM 6387 C CA . VAL B 1 376 ? -15.945 -17.078 -24.672 1 98.06 376 VAL B CA 1
ATOM 6388 C C . VAL B 1 376 ? -15.758 -18.578 -24.812 1 98.06 376 VAL B C 1
ATOM 6390 O O . VAL B 1 376 ? -15.797 -19.312 -23.812 1 98.06 376 VAL B O 1
ATOM 6393 N N . ALA B 1 377 ? -15.633 -19.062 -26.031 1 96.25 377 ALA B N 1
ATOM 6394 C CA . ALA B 1 377 ? -15.219 -20.438 -26.281 1 96.25 377 ALA B CA 1
ATOM 6395 C C . ALA B 1 377 ? -13.695 -20.547 -26.328 1 96.25 377 ALA B C 1
ATOM 6397 O O . ALA B 1 377 ? -13.031 -19.75 -26.984 1 96.25 377 ALA B O 1
ATOM 6398 N N . THR B 1 378 ? -13.188 -21.516 -25.531 1 94.88 378 THR B N 1
ATOM 6399 C CA . THR B 1 378 ? -11.734 -21.641 -25.5 1 94.88 378 THR B CA 1
ATOM 6400 C C . THR B 1 378 ? -11.336 -23.094 -25.266 1 94.88 378 THR B C 1
ATOM 6402 O O . THR B 1 378 ? -12.039 -23.844 -24.562 1 94.88 378 THR B O 1
ATOM 6405 N N . GLN B 1 379 ? -10.281 -23.562 -25.859 1 92.88 379 GLN B N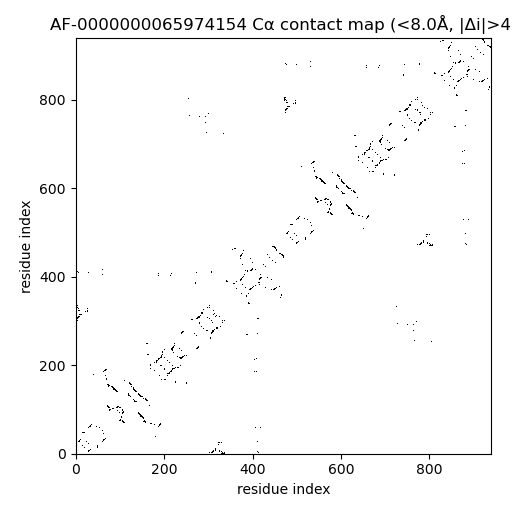 1
ATOM 6406 C CA . GLN B 1 379 ? -9.75 -24.891 -25.609 1 92.88 379 GLN B CA 1
ATOM 6407 C C . GLN B 1 379 ? -8.586 -24.844 -24.625 1 92.88 379 GLN B C 1
ATOM 6409 O O . GLN B 1 379 ? -8.602 -25.547 -23.609 1 92.88 379 GLN B O 1
ATOM 6414 N N . GLY B 1 380 ? -7.672 -24.016 -24.906 1 92.75 380 GLY B N 1
ATOM 6415 C CA . GLY B 1 380 ? -6.488 -23.922 -24.062 1 92.75 380 GLY B CA 1
ATOM 6416 C C . GLY B 1 380 ? -6.496 -22.703 -23.156 1 92.75 380 GLY B C 1
ATOM 6417 O O . GLY B 1 380 ? -5.547 -22.469 -22.406 1 92.75 380 GLY B O 1
ATOM 6418 N N . GLY B 1 381 ? -7.477 -21.906 -23.172 1 95.81 381 GLY B N 1
ATOM 6419 C CA . GLY B 1 381 ? -7.609 -20.766 -22.281 1 95.81 381 GLY B CA 1
ATOM 6420 C C . GLY B 1 381 ? -7.121 -19.469 -22.906 1 95.81 381 GLY B C 1
ATOM 6421 O O . GLY B 1 381 ? -7.344 -18.391 -22.359 1 95.81 381 GLY B O 1
ATOM 6422 N N . LYS B 1 382 ? -6.508 -19.453 -24.109 1 94.75 382 LYS B N 1
ATOM 6423 C CA . LYS B 1 382 ? -5.887 -18.297 -24.734 1 94.75 382 LYS B CA 1
ATOM 6424 C C . LYS B 1 382 ? -6.926 -17.219 -25.047 1 94.75 382 LYS B C 1
ATOM 6426 O O . LYS B 1 382 ? -6.688 -16.031 -24.828 1 94.75 382 LYS B O 1
ATOM 6431 N N . SER B 1 383 ? -8.086 -17.609 -25.578 1 95.19 383 SER B N 1
ATOM 6432 C CA . SER B 1 383 ? -9.133 -16.656 -25.906 1 95.19 383 SER B CA 1
ATOM 6433 C C . SER B 1 383 ? -9.664 -15.961 -24.672 1 95.19 383 SER B C 1
ATOM 6435 O O . SER B 1 383 ? -9.891 -14.75 -24.672 1 95.19 383 SER B O 1
ATOM 6437 N N . ALA B 1 384 ? -9.875 -16.75 -23.625 1 97.44 384 ALA B N 1
ATOM 6438 C CA . ALA B 1 384 ? -10.367 -16.172 -22.375 1 97.44 384 ALA B CA 1
ATOM 6439 C C . ALA B 1 384 ? -9.375 -15.148 -21.812 1 97.44 384 ALA B C 1
ATOM 6441 O O . ALA B 1 384 ? -9.773 -14.07 -21.391 1 97.44 384 ALA B O 1
ATOM 6442 N N . ARG B 1 385 ? -8.109 -15.453 -21.875 1 97.44 385 ARG B N 1
ATOM 6443 C CA . ARG B 1 385 ? -7.082 -14.578 -21.344 1 97.44 385 ARG B CA 1
ATOM 6444 C C . ARG B 1 385 ? -6.898 -13.344 -22.219 1 97.44 385 ARG B C 1
ATOM 6446 O O . ARG B 1 385 ? -6.531 -12.273 -21.734 1 97.44 385 ARG B O 1
ATOM 6453 N N . ALA B 1 386 ? -7.164 -13.492 -23.531 1 96.12 386 ALA B N 1
ATOM 6454 C CA . ALA B 1 386 ? -7.109 -12.344 -24.438 1 96.12 386 ALA B CA 1
ATOM 6455 C C . ALA B 1 386 ? -8.188 -11.32 -24.078 1 96.12 386 ALA B C 1
ATOM 6457 O O . ALA B 1 386 ? -7.941 -10.109 -24.141 1 96.12 386 ALA B O 1
ATOM 6458 N N . VAL B 1 387 ? -9.383 -11.836 -23.734 1 97.44 387 VAL B N 1
ATOM 6459 C CA . VAL B 1 387 ? -10.445 -10.938 -23.297 1 97.44 387 VAL B CA 1
ATOM 6460 C C . VAL B 1 387 ? -10.086 -10.344 -21.938 1 97.44 387 VAL B C 1
ATOM 6462 O O . VAL B 1 387 ? -10.227 -9.133 -21.719 1 97.44 387 VAL B O 1
ATOM 6465 N N . ARG B 1 388 ? -9.57 -11.172 -21.078 1 98.06 388 ARG B N 1
ATOM 6466 C CA . ARG B 1 388 ? -9.219 -10.781 -19.719 1 98.06 388 ARG B CA 1
ATOM 6467 C C . ARG B 1 388 ? -8.188 -9.656 -19.719 1 98.06 388 ARG B C 1
ATOM 6469 O O . ARG B 1 388 ? -8.203 -8.789 -18.844 1 98.06 388 ARG B O 1
ATOM 6476 N N . LYS B 1 389 ? -7.34 -9.57 -20.719 1 96.94 389 LYS B N 1
ATOM 6477 C CA . LYS B 1 389 ? -6.277 -8.578 -20.844 1 96.94 389 LYS B CA 1
ATOM 6478 C C . LYS B 1 389 ? -6.824 -7.16 -20.672 1 96.94 389 LYS B C 1
ATOM 6480 O O . LYS B 1 389 ? -6.137 -6.281 -20.156 1 96.94 389 LYS B O 1
ATOM 6485 N N . TYR B 1 390 ? -8.07 -7 -21.047 1 96.44 390 TYR B N 1
ATOM 6486 C CA . TYR B 1 390 ? -8.625 -5.648 -21.109 1 96.44 390 TYR B CA 1
ATOM 6487 C C . TYR B 1 390 ? -9.5 -5.359 -19.906 1 96.44 390 TYR B C 1
ATOM 6489 O O . TYR B 1 390 ? -10.086 -4.281 -19.797 1 96.44 390 TYR B O 1
ATOM 6497 N N . PHE B 1 391 ? -9.625 -6.309 -18.984 1 96.69 391 PHE B N 1
ATOM 6498 C CA . PHE B 1 391 ? -10.344 -6.184 -17.719 1 96.69 391 PHE B CA 1
ATOM 6499 C C . PHE B 1 391 ? -11.734 -5.602 -17.953 1 96.69 391 PHE B C 1
ATOM 6501 O O . PHE B 1 391 ? -12.078 -4.559 -17.391 1 96.69 391 PHE B O 1
ATOM 6508 N N . PRO B 1 392 ? -12.57 -6.328 -18.688 1 97.5 392 PRO B N 1
ATOM 6509 C CA . PRO B 1 392 ? -13.938 -5.828 -18.891 1 97.5 392 PRO B CA 1
ATOM 6510 C C . PRO B 1 392 ? -14.727 -5.746 -17.578 1 97.5 392 PRO B C 1
ATOM 6512 O O . PRO B 1 392 ? -14.477 -6.523 -16.656 1 97.5 392 PRO B O 1
ATOM 6515 N N . ASP B 1 393 ? -15.664 -4.816 -17.531 1 96.56 393 ASP B N 1
ATOM 6516 C CA . ASP B 1 393 ? -16.609 -4.789 -16.422 1 96.56 393 ASP B CA 1
ATOM 6517 C C . ASP B 1 393 ? -17.438 -6.078 -16.375 1 96.56 393 ASP B C 1
ATOM 6519 O O . ASP B 1 393 ? -17.766 -6.566 -15.289 1 96.56 393 ASP B O 1
ATOM 6523 N N . ALA B 1 394 ? -17.703 -6.59 -17.547 1 97.5 394 ALA B N 1
ATOM 6524 C CA . ALA B 1 394 ? -18.453 -7.844 -17.656 1 97.5 394 ALA B CA 1
ATOM 6525 C C . ALA B 1 394 ? -17.641 -9.008 -17.109 1 97.5 394 ALA B C 1
ATOM 6527 O O . ALA B 1 394 ? -16.406 -9.047 -17.25 1 97.5 394 ALA B O 1
ATOM 6528 N N . THR B 1 395 ? -18.328 -9.938 -16.484 1 98 395 THR B N 1
ATOM 6529 C CA . THR B 1 395 ? -17.703 -11.211 -16.141 1 98 395 THR B CA 1
ATOM 6530 C C . THR B 1 395 ? -17.453 -12.039 -17.406 1 98 395 THR B C 1
ATOM 6532 O O . THR B 1 395 ? -18.219 -11.945 -18.375 1 98 395 THR B O 1
ATOM 6535 N N . ILE B 1 396 ? -16.391 -12.773 -17.453 1 98.62 396 ILE B N 1
ATOM 6536 C CA . ILE B 1 396 ? -16.062 -13.625 -18.594 1 98.62 396 ILE B CA 1
ATOM 6537 C C . ILE B 1 396 ? -16.422 -15.078 -18.266 1 98.62 396 ILE B C 1
ATOM 6539 O O . ILE B 1 396 ? -15.867 -15.672 -17.344 1 98.62 396 ILE B O 1
ATOM 6543 N N . LEU B 1 397 ? -17.375 -15.586 -18.906 1 98.56 397 LEU B N 1
ATOM 6544 C CA . LEU B 1 397 ? -17.719 -17 -18.812 1 98.56 397 LEU B CA 1
ATOM 6545 C C . LEU B 1 397 ? -17 -17.797 -19.906 1 98.56 397 LEU B C 1
ATOM 6547 O O . LEU B 1 397 ? -17.328 -17.703 -21.078 1 98.56 397 LEU B O 1
ATOM 6551 N N . ALA B 1 398 ? -16.031 -18.594 -19.547 1 98.31 398 ALA B N 1
ATOM 6552 C CA . ALA B 1 398 ? -15.219 -19.344 -20.5 1 98.31 398 ALA B CA 1
ATOM 6553 C C . ALA B 1 398 ? -15.719 -20.781 -20.641 1 98.31 398 ALA B C 1
ATOM 6555 O O . ALA B 1 398 ? -15.617 -21.578 -19.703 1 98.31 398 ALA B O 1
ATOM 6556 N N . LEU B 1 399 ? -16.219 -21.109 -21.766 1 97.62 399 LEU B N 1
ATOM 6557 C CA . LEU B 1 399 ? -16.656 -22.469 -22.078 1 97.62 399 LEU B CA 1
ATOM 6558 C C . LEU B 1 399 ? -15.508 -23.297 -22.656 1 97.62 399 LEU B C 1
ATOM 6560 O O . LEU B 1 399 ? -14.859 -22.875 -23.609 1 97.62 399 LEU B O 1
ATOM 6564 N N . THR B 1 400 ? -15.234 -24.406 -22.047 1 96.62 400 THR B N 1
ATOM 6565 C CA . THR B 1 400 ? -14.156 -25.266 -22.531 1 96.62 400 THR B CA 1
ATOM 6566 C C . THR B 1 400 ? -14.531 -26.734 -22.375 1 96.62 400 THR B C 1
ATOM 6568 O O . THR B 1 400 ? -15.328 -27.094 -21.516 1 96.62 400 THR B O 1
ATOM 6571 N N . THR B 1 401 ? -14.047 -27.531 -23.266 1 95.81 401 THR B N 1
ATOM 6572 C CA . THR B 1 401 ? -14.234 -28.984 -23.172 1 95.81 401 THR B CA 1
ATOM 6573 C C . THR B 1 401 ? -13.062 -29.641 -22.453 1 95.81 401 THR B C 1
ATOM 6575 O O . THR B 1 401 ? -13.039 -30.859 -22.266 1 95.81 401 THR B O 1
ATOM 6578 N N . ASN B 1 402 ? -12.094 -28.844 -22.094 1 96 402 ASN B N 1
ATOM 6579 C CA . ASN B 1 402 ? -10.867 -29.297 -21.438 1 96 402 ASN B CA 1
ATOM 6580 C C . ASN B 1 402 ? -10.891 -29.047 -19.938 1 96 402 ASN B C 1
ATOM 6582 O O . ASN B 1 402 ? -10.812 -27.891 -19.5 1 96 402 ASN B O 1
ATOM 6586 N N . GLU B 1 403 ? -10.906 -30.125 -19.172 1 95.94 403 GLU B N 1
ATOM 6587 C CA . GLU B 1 403 ? -11.016 -30.031 -17.719 1 95.94 403 GLU B CA 1
ATOM 6588 C C . GLU B 1 403 ? -9.812 -29.312 -17.109 1 95.94 403 GLU B C 1
ATOM 6590 O O . GLU B 1 403 ? -9.961 -28.5 -16.188 1 95.94 403 GLU B O 1
ATOM 6595 N N . LYS B 1 404 ? -8.641 -29.641 -17.625 1 96.88 404 LYS B N 1
ATOM 6596 C CA . LYS B 1 404 ? -7.43 -29 -17.141 1 96.88 404 LYS B CA 1
ATOM 6597 C C . LYS B 1 404 ? -7.48 -27.484 -17.375 1 96.88 404 LYS B C 1
ATOM 6599 O O . LYS B 1 404 ? -7.117 -26.703 -16.484 1 96.88 404 LYS B O 1
ATOM 6604 N N . THR B 1 405 ? -7.953 -27.109 -18.516 1 97.31 405 THR B N 1
ATOM 6605 C CA . THR B 1 405 ? -8.094 -25.688 -18.844 1 97.31 405 THR B CA 1
ATOM 6606 C C . THR B 1 405 ? -9.086 -25.016 -17.891 1 97.31 405 THR B C 1
ATOM 6608 O O . THR B 1 405 ? -8.859 -23.891 -17.438 1 97.31 405 THR B O 1
ATOM 6611 N N . ALA B 1 406 ? -10.141 -25.703 -17.594 1 97.75 406 ALA B N 1
ATOM 6612 C CA . ALA B 1 406 ? -11.141 -25.156 -16.672 1 97.75 406 ALA B CA 1
ATOM 6613 C C . ALA B 1 406 ? -10.531 -24.859 -15.305 1 97.75 406 ALA B C 1
ATOM 6615 O O . ALA B 1 406 ? -10.766 -23.781 -14.734 1 97.75 406 ALA B O 1
ATOM 6616 N N . HIS B 1 407 ? -9.734 -25.75 -14.805 1 98.19 407 HIS B N 1
ATOM 6617 C CA . HIS B 1 407 ? -9.07 -25.562 -13.523 1 98.19 407 HIS B CA 1
ATOM 6618 C C . HIS B 1 407 ? -8.086 -24.391 -13.586 1 98.19 407 HIS B C 1
ATOM 6620 O O . HIS B 1 407 ? -8.047 -23.562 -12.68 1 98.19 407 HIS B O 1
ATOM 6626 N N . GLN B 1 408 ? -7.367 -24.344 -14.633 1 98.69 408 GLN B N 1
ATOM 6627 C CA . GLN B 1 408 ? -6.297 -23.359 -14.75 1 98.69 408 GLN B CA 1
ATOM 6628 C C . GLN B 1 408 ? -6.859 -21.953 -14.922 1 98.69 408 GLN B C 1
ATOM 6630 O O . GLN B 1 408 ? -6.262 -20.969 -14.469 1 98.69 408 GLN B O 1
ATOM 6635 N N . LEU B 1 409 ? -8.039 -21.797 -15.516 1 98.62 409 LEU B N 1
ATOM 6636 C CA . LEU B 1 409 ? -8.648 -20.5 -15.773 1 98.62 409 LEU B CA 1
ATOM 6637 C C . LEU B 1 409 ? -9.195 -19.891 -14.484 1 98.62 409 LEU B C 1
ATOM 6639 O O . LEU B 1 409 ? -9.508 -18.703 -14.445 1 98.62 409 LEU B O 1
ATOM 6643 N N . VAL B 1 410 ? -9.242 -20.672 -13.406 1 98.31 410 VAL B N 1
ATOM 6644 C CA . VAL B 1 410 ? -9.734 -20.172 -12.133 1 98.31 410 VAL B CA 1
ATOM 6645 C C . VAL B 1 410 ? -8.773 -19.125 -11.578 1 98.31 410 VAL B C 1
ATOM 6647 O O . VAL B 1 410 ? -9.148 -18.328 -10.711 1 98.31 410 VAL B O 1
ATOM 6650 N N . LEU B 1 411 ? -7.562 -19.094 -12.102 1 98.69 411 LEU B N 1
ATOM 6651 C CA . LEU B 1 411 ? -6.543 -18.172 -11.617 1 98.69 411 LEU B CA 1
ATOM 6652 C C . LEU B 1 411 ? -6.578 -16.859 -12.414 1 98.69 411 LEU B C 1
ATOM 6654 O O . LEU B 1 411 ? -5.902 -15.891 -12.047 1 98.69 411 LEU B O 1
ATOM 6658 N N . SER B 1 412 ? -7.367 -16.797 -13.477 1 98.75 412 SER B N 1
ATOM 6659 C CA . SER B 1 412 ? -7.438 -15.617 -14.328 1 98.75 412 SER B CA 1
ATOM 6660 C C . SER B 1 412 ? -8.508 -14.648 -13.844 1 98.75 412 SER B C 1
ATOM 6662 O O . SER B 1 412 ? -9.68 -15.016 -13.703 1 98.75 412 SER B O 1
ATOM 6664 N N . LYS B 1 413 ? -8.133 -13.453 -13.602 1 98.44 413 LYS B N 1
ATOM 6665 C CA . LYS B 1 413 ? -9.008 -12.414 -13.062 1 98.44 413 LYS B CA 1
ATOM 6666 C C . LYS B 1 413 ? -10.266 -12.273 -13.906 1 98.44 413 LYS B C 1
ATOM 6668 O O . LYS B 1 413 ? -10.195 -12.172 -15.133 1 98.44 413 LYS B O 1
ATOM 6673 N N . GLY B 1 414 ? -11.469 -12.383 -13.297 1 98.19 414 GLY B N 1
ATOM 6674 C CA . GLY B 1 414 ? -12.742 -12.102 -13.938 1 98.19 414 GLY B CA 1
ATOM 6675 C C . GLY B 1 414 ? -13.266 -13.258 -14.758 1 98.19 414 GLY B C 1
ATOM 6676 O O . GLY B 1 414 ? -14.336 -13.164 -15.359 1 98.19 414 GLY B O 1
ATOM 6677 N N . VAL B 1 415 ? -12.57 -14.359 -14.789 1 98.56 415 VAL B N 1
ATOM 6678 C CA . VAL B 1 415 ? -12.961 -15.484 -15.625 1 98.56 415 VAL B CA 1
ATOM 6679 C C . VAL B 1 415 ? -13.648 -16.547 -14.766 1 98.56 415 VAL B C 1
ATOM 6681 O O . VAL B 1 415 ? -13.148 -16.906 -13.695 1 98.56 415 VAL B O 1
ATOM 6684 N N . VAL B 1 416 ? -14.75 -17 -15.164 1 98.19 416 VAL B N 1
ATOM 6685 C CA . VAL B 1 416 ? -15.453 -18.156 -14.617 1 98.19 416 VAL B CA 1
ATOM 6686 C C . VAL B 1 416 ? -15.461 -19.281 -15.633 1 98.19 416 VAL B C 1
ATOM 6688 O O . VAL B 1 416 ? -16.141 -19.203 -16.656 1 98.19 416 VAL B O 1
ATOM 6691 N N . PRO B 1 417 ? -14.75 -20.344 -15.312 1 98.06 417 PRO B N 1
ATOM 6692 C CA . PRO B 1 417 ? -14.719 -21.453 -16.25 1 98.06 417 PRO B CA 1
ATOM 6693 C C . PRO B 1 417 ? -15.969 -22.328 -16.172 1 98.06 417 PRO B C 1
ATOM 6695 O O . PRO B 1 417 ? -16.547 -22.484 -15.094 1 98.06 417 PRO B O 1
ATOM 6698 N N . GLN B 1 418 ? -16.359 -22.844 -17.297 1 97.31 418 GLN B N 1
ATOM 6699 C CA . GLN B 1 418 ? -17.453 -23.781 -17.391 1 97.31 418 GLN B CA 1
ATOM 6700 C C . GLN B 1 418 ? -17.109 -24.938 -18.344 1 97.31 418 GLN B C 1
ATOM 6702 O O . GLN B 1 418 ? -16.859 -24.719 -19.531 1 97.31 418 GLN B O 1
ATOM 6707 N N . LEU B 1 419 ? -17.078 -26.141 -17.75 1 95.94 419 LEU B N 1
ATOM 6708 C CA . LEU B 1 419 ? -16.828 -27.328 -18.562 1 95.94 419 LEU B CA 1
ATOM 6709 C C . LEU B 1 419 ? -18.078 -27.75 -19.344 1 95.94 419 LEU B C 1
ATOM 6711 O O . LEU B 1 419 ? -19.172 -27.797 -18.781 1 95.94 419 LEU B O 1
ATOM 6715 N N . VAL B 1 420 ? -17.938 -27.953 -20.609 1 96.25 420 VAL B N 1
ATOM 6716 C CA . VAL B 1 420 ? -19.016 -28.453 -21.469 1 96.25 420 VAL B CA 1
ATOM 6717 C C . VAL B 1 420 ? -18.531 -29.688 -22.219 1 96.25 420 VAL B C 1
ATOM 6719 O O . VAL B 1 420 ? -17.328 -29.922 -22.375 1 96.25 420 VAL B O 1
ATOM 6722 N N . LYS B 1 421 ? -19.484 -30.438 -22.672 1 95.12 421 LYS B N 1
ATOM 6723 C CA . LYS B 1 421 ? -19.141 -31.703 -23.297 1 95.12 421 LYS B CA 1
ATOM 6724 C C . LYS B 1 421 ? -18.578 -31.484 -24.703 1 95.12 421 LYS B C 1
ATOM 6726 O O . LYS B 1 421 ? -17.578 -32.094 -25.078 1 95.12 421 LYS B O 1
ATOM 6731 N N . GLU B 1 422 ? -19.234 -30.688 -25.484 1 93.31 422 GLU B N 1
ATOM 6732 C CA . GLU B 1 422 ? -18.797 -30.422 -26.859 1 93.31 422 GLU B CA 1
ATOM 6733 C C . GLU B 1 422 ? -19.359 -29.094 -27.359 1 93.31 422 GLU B C 1
ATOM 6735 O O . GLU B 1 422 ? -20.359 -28.594 -26.828 1 93.31 422 GLU B O 1
ATOM 6740 N N . ILE B 1 423 ? -18.609 -28.516 -28.188 1 91.44 423 ILE B N 1
ATOM 6741 C CA . ILE B 1 423 ? -19.062 -27.391 -29 1 91.44 423 ILE B CA 1
ATOM 6742 C C . ILE B 1 423 ? -18.906 -27.734 -30.469 1 91.44 423 ILE B C 1
ATOM 6744 O O . ILE B 1 423 ? -17.797 -27.688 -31.016 1 91.44 423 ILE B O 1
ATOM 6748 N N . THR B 1 424 ? -19.969 -28 -31.141 1 90.44 424 THR B N 1
ATOM 6749 C CA . THR B 1 424 ? -19.922 -28.641 -32.469 1 90.44 424 THR B CA 1
ATOM 6750 C C . THR B 1 424 ? -19.891 -27.594 -33.562 1 90.44 424 THR B C 1
ATOM 6752 O O . THR B 1 424 ? -19.484 -27.891 -34.688 1 90.44 424 THR B O 1
ATOM 6755 N N . SER B 1 425 ? -20.438 -26.469 -33.344 1 89.81 425 SER B N 1
ATOM 6756 C CA . SER B 1 425 ? -20.5 -25.375 -34.312 1 89.81 425 SER B CA 1
ATOM 6757 C C . SER B 1 425 ? -20.656 -24.031 -33.625 1 89.81 425 SER B C 1
ATOM 6759 O O . SER B 1 425 ? -20.859 -23.969 -32.438 1 89.81 425 SER B O 1
ATOM 6761 N N . THR B 1 426 ? -20.5 -23.031 -34.406 1 91.69 426 THR B N 1
ATOM 6762 C CA . THR B 1 426 ? -20.703 -21.688 -33.906 1 91.69 426 THR B CA 1
ATOM 6763 C C . THR B 1 426 ? -22.125 -21.516 -33.344 1 91.69 426 THR B C 1
ATOM 6765 O O . THR B 1 426 ? -22.328 -20.891 -32.312 1 91.69 426 THR B O 1
ATOM 6768 N N . ASP B 1 427 ? -23.078 -22.094 -34.062 1 92.94 427 ASP B N 1
ATOM 6769 C CA . ASP B 1 427 ? -24.469 -22.016 -33.594 1 92.94 427 ASP B CA 1
ATOM 6770 C C . ASP B 1 427 ? -24.656 -22.781 -32.281 1 92.94 427 ASP B C 1
ATOM 6772 O O . ASP B 1 427 ? -25.406 -22.359 -31.422 1 92.94 427 ASP B O 1
ATOM 6776 N N . ASP B 1 428 ? -23.984 -23.859 -32.25 1 93.69 428 ASP B N 1
ATOM 6777 C CA . ASP B 1 428 ? -24.016 -24.641 -31.016 1 93.69 428 ASP B CA 1
ATOM 6778 C C . ASP B 1 428 ? -23.438 -23.828 -29.859 1 93.69 428 ASP B C 1
ATOM 6780 O O . ASP B 1 428 ? -23.984 -23.859 -28.75 1 93.69 428 ASP B O 1
ATOM 6784 N N . PHE B 1 429 ? -22.391 -23.172 -30.109 1 95.06 429 PHE B N 1
ATOM 6785 C CA . PHE B 1 429 ? -21.766 -22.312 -29.109 1 95.06 429 PHE B CA 1
ATOM 6786 C C . PHE B 1 429 ? -22.734 -21.234 -28.641 1 95.06 429 PHE B C 1
ATOM 6788 O O . PHE B 1 429 ? -22.844 -20.953 -27.453 1 95.06 429 PHE B O 1
ATOM 6795 N N . TYR B 1 430 ? -23.453 -20.594 -29.594 1 96.38 430 TYR B N 1
ATOM 6796 C CA . TYR B 1 430 ? -24.406 -19.547 -29.234 1 96.38 430 TYR B CA 1
ATOM 6797 C C . TYR B 1 430 ? -25.516 -20.094 -28.344 1 96.38 430 TYR B C 1
ATOM 6799 O O . TYR B 1 430 ? -25.875 -19.469 -27.344 1 96.38 430 TYR B O 1
ATOM 6807 N N . ARG B 1 431 ? -26 -21.234 -28.734 1 96 431 ARG B N 1
ATOM 6808 C CA . ARG B 1 431 ? -27.078 -21.844 -27.953 1 96 431 ARG B CA 1
ATOM 6809 C C . ARG B 1 431 ? -26.609 -22.219 -26.562 1 96 431 ARG B C 1
ATOM 6811 O O . ARG B 1 431 ? -27.219 -21.812 -25.562 1 96 431 ARG B O 1
ATOM 6818 N N . LEU B 1 432 ? -25.531 -22.953 -26.5 1 96.12 432 LEU B N 1
ATOM 6819 C CA . LEU B 1 432 ? -24.969 -23.391 -25.234 1 96.12 432 LEU B CA 1
ATOM 6820 C C . LEU B 1 432 ? -24.594 -22.203 -24.359 1 96.12 432 LEU B C 1
ATOM 6822 O O . LEU B 1 432 ? -24.875 -22.203 -23.156 1 96.12 432 LEU B O 1
ATOM 6826 N N . GLY B 1 433 ? -23.984 -21.203 -24.984 1 97.25 433 GLY B N 1
ATOM 6827 C CA . GLY B 1 433 ? -23.578 -20.016 -24.266 1 97.25 433 GLY B CA 1
ATOM 6828 C C . GLY B 1 433 ? -24.734 -19.281 -23.625 1 97.25 433 GLY B C 1
ATOM 6829 O O . GLY B 1 433 ? -24.656 -18.844 -22.469 1 97.25 433 GLY B O 1
ATOM 6830 N N . LYS B 1 434 ? -25.781 -19.094 -24.328 1 97.62 434 LYS B N 1
ATOM 6831 C CA . LYS B 1 434 ? -26.969 -18.422 -23.797 1 97.62 434 LYS B CA 1
ATOM 6832 C C . LYS B 1 434 ? -27.578 -19.219 -22.656 1 97.62 434 LYS B C 1
ATOM 6834 O O . LYS B 1 434 ? -27.969 -18.641 -21.625 1 97.62 434 LYS B O 1
ATOM 6839 N N . GLU B 1 435 ? -27.656 -20.469 -22.844 1 97.88 435 GLU B N 1
ATOM 6840 C CA . GLU B 1 435 ? -28.219 -21.328 -21.812 1 97.88 435 GLU B CA 1
ATOM 6841 C C . GLU B 1 435 ? -27.406 -21.266 -20.531 1 97.88 435 GLU B C 1
ATOM 6843 O O . GLU B 1 435 ? -27.969 -21.094 -19.438 1 97.88 435 GLU B O 1
ATOM 6848 N N . LEU B 1 436 ? -26.156 -21.328 -20.656 1 97.62 436 LEU B N 1
ATOM 6849 C CA . LEU B 1 436 ? -25.281 -21.359 -19.5 1 97.62 436 LEU B CA 1
ATOM 6850 C C . LEU B 1 436 ? -25.172 -19.984 -18.844 1 97.62 436 LEU B C 1
ATOM 6852 O O . LEU B 1 436 ? -24.969 -19.875 -17.641 1 97.62 436 LEU B O 1
ATOM 6856 N N . ALA B 1 437 ? -25.281 -18.938 -19.656 1 97.81 437 ALA B N 1
ATOM 6857 C CA . ALA B 1 437 ? -25.344 -17.578 -19.109 1 97.81 437 ALA B CA 1
ATOM 6858 C C . ALA B 1 437 ? -26.5 -17.438 -18.125 1 97.81 437 ALA B C 1
ATOM 6860 O O . ALA B 1 437 ? -26.328 -16.859 -17.047 1 97.81 437 ALA B O 1
ATOM 6861 N N . LEU B 1 438 ? -27.609 -18.031 -18.484 1 97.69 438 LEU B N 1
ATOM 6862 C CA . LEU B 1 438 ? -28.797 -17.969 -17.641 1 97.69 438 LEU B CA 1
ATOM 6863 C C . LEU B 1 438 ? -28.656 -18.891 -16.438 1 97.69 438 LEU B C 1
ATOM 6865 O O . LEU B 1 438 ? -28.938 -18.5 -15.305 1 97.69 438 LEU B O 1
ATOM 6869 N N . GLN B 1 439 ? -28.141 -20.047 -16.672 1 96.31 439 GLN B N 1
ATOM 6870 C CA . GLN B 1 439 ? -28.031 -21.062 -15.633 1 96.31 439 GLN B CA 1
ATOM 6871 C C . GLN B 1 439 ? -27.047 -20.625 -14.555 1 96.31 439 GLN B C 1
ATOM 6873 O O . GLN B 1 439 ? -27.234 -20.938 -13.375 1 96.31 439 GLN B O 1
ATOM 6878 N N . SER B 1 440 ? -26 -19.969 -14.969 1 93.44 440 SER B N 1
ATOM 6879 C CA . SER B 1 440 ? -24.953 -19.562 -14.039 1 93.44 440 SER B CA 1
ATOM 6880 C C . SER B 1 440 ? -25.422 -18.422 -13.133 1 93.44 440 SER B C 1
ATOM 6882 O O . SER B 1 440 ? -24.797 -18.156 -12.102 1 93.44 440 SER B O 1
ATOM 6884 N N . GLY B 1 441 ? -26.469 -17.672 -13.602 1 94.56 441 GLY B N 1
ATOM 6885 C CA . GLY B 1 441 ? -26.953 -16.531 -12.852 1 94.56 441 GLY B CA 1
ATOM 6886 C C . GLY B 1 441 ? -26.109 -15.281 -13.078 1 94.56 441 GLY B C 1
ATOM 6887 O O . GLY B 1 441 ? -26.359 -14.234 -12.469 1 94.56 441 GLY B O 1
ATOM 6888 N N . LEU B 1 442 ? -25.125 -15.352 -13.961 1 96.38 442 LEU B N 1
ATOM 6889 C CA . LEU B 1 442 ? -24.25 -14.219 -14.25 1 96.38 442 LEU B CA 1
ATOM 6890 C C . LEU B 1 442 ? -24.953 -13.219 -15.164 1 96.38 442 LEU B C 1
ATOM 6892 O O . LEU B 1 442 ? -24.5 -12.078 -15.297 1 96.38 442 LEU B O 1
ATOM 6896 N N . ALA B 1 443 ? -25.984 -13.688 -15.812 1 97.31 443 ALA B N 1
ATOM 6897 C CA . ALA B 1 443 ? -26.844 -12.836 -16.625 1 97.31 443 ALA B CA 1
ATOM 6898 C C . ALA B 1 443 ? -28.312 -13.25 -16.5 1 97.31 443 ALA B C 1
ATOM 6900 O O . ALA B 1 443 ? -28.609 -14.352 -16.047 1 97.31 443 ALA B O 1
ATOM 6901 N N . HIS B 1 444 ? -29.156 -12.32 -16.906 1 97.69 444 HIS B N 1
ATOM 6902 C CA . HIS B 1 444 ? -30.594 -12.547 -16.781 1 97.69 444 HIS B CA 1
ATOM 6903 C C . HIS B 1 444 ? -31.297 -12.344 -18.125 1 97.69 444 HIS B C 1
ATOM 6905 O O . HIS B 1 444 ? -30.719 -11.75 -19.047 1 97.69 444 HIS B O 1
ATOM 6911 N N . LYS B 1 445 ? -32.594 -12.938 -18.094 1 97.62 445 LYS B N 1
ATOM 6912 C CA . LYS B 1 445 ? -33.375 -12.75 -19.297 1 97.62 445 LYS B CA 1
ATOM 6913 C C . LYS B 1 445 ? -33.5 -11.266 -19.641 1 97.62 445 LYS B C 1
ATOM 6915 O O . LYS B 1 445 ? -33.812 -10.438 -18.781 1 97.62 445 LYS B O 1
ATOM 6920 N N . GLY B 1 446 ? -33.219 -10.922 -20.859 1 97.5 446 GLY B N 1
ATOM 6921 C CA . GLY B 1 446 ? -33.281 -9.539 -21.297 1 97.5 446 GLY B CA 1
ATOM 6922 C C . GLY B 1 446 ? -31.938 -8.867 -21.359 1 97.5 446 GLY B C 1
ATOM 6923 O O . GLY B 1 446 ? -31.766 -7.832 -22 1 97.5 446 GLY B O 1
ATOM 6924 N N . ASP B 1 447 ? -30.969 -9.484 -20.719 1 97.88 447 ASP B N 1
ATOM 6925 C CA . ASP B 1 447 ? -29.625 -8.922 -20.734 1 97.88 447 ASP B CA 1
ATOM 6926 C C . ASP B 1 447 ? -28.984 -9.078 -22.109 1 97.88 447 ASP B C 1
ATOM 6928 O O . ASP B 1 447 ? -29.266 -10.039 -22.828 1 97.88 447 ASP B O 1
ATOM 6932 N N . VAL B 1 448 ? -28.109 -8.148 -22.438 1 97.94 448 VAL B N 1
ATOM 6933 C CA . VAL B 1 448 ? -27.219 -8.273 -23.594 1 97.94 448 VAL B CA 1
ATOM 6934 C C . VAL B 1 448 ? -25.938 -9 -23.203 1 97.94 448 VAL B C 1
ATOM 6936 O O . VAL B 1 448 ? -25.359 -8.711 -22.156 1 97.94 448 VAL B O 1
ATOM 6939 N N . VAL B 1 449 ? -25.594 -9.984 -23.984 1 98.31 449 VAL B N 1
ATOM 6940 C CA . VAL B 1 449 ? -24.344 -10.695 -23.75 1 98.31 449 VAL B CA 1
ATOM 6941 C C . VAL B 1 449 ? -23.5 -10.68 -25.031 1 98.31 449 VAL B C 1
ATOM 6943 O O . VAL B 1 449 ? -24.031 -10.688 -26.141 1 98.31 449 VAL B O 1
ATOM 6946 N N . VAL B 1 450 ? -22.203 -10.555 -24.844 1 98.56 450 VAL B N 1
ATOM 6947 C CA . VAL B 1 450 ? -21.266 -10.625 -25.969 1 98.56 450 VAL B CA 1
ATOM 6948 C C . VAL B 1 450 ? -20.641 -12.016 -26.031 1 98.56 450 VAL B C 1
ATOM 6950 O O . VAL B 1 450 ? -20.125 -12.516 -25.031 1 98.56 450 VAL B O 1
ATOM 6953 N N . MET B 1 451 ? -20.688 -12.664 -27.188 1 98.06 451 MET B N 1
ATOM 6954 C CA . MET B 1 451 ? -20.156 -14.016 -27.359 1 98.06 451 MET B CA 1
ATOM 6955 C C . MET B 1 451 ? -18.953 -14.016 -28.297 1 98.06 451 MET B C 1
ATOM 6957 O O . MET B 1 451 ? -19.031 -13.469 -29.406 1 98.06 451 MET B O 1
ATOM 6961 N N . VAL B 1 452 ? -17.859 -14.609 -27.844 1 97.31 452 VAL B N 1
ATOM 6962 C CA . VAL B 1 452 ? -16.594 -14.57 -28.547 1 97.31 452 VAL B CA 1
ATOM 6963 C C . VAL B 1 452 ? -16.109 -16 -28.828 1 97.31 452 VAL B C 1
ATOM 6965 O O . VAL B 1 452 ? -16.078 -16.844 -27.938 1 97.31 452 VAL B O 1
ATOM 6968 N N . SER B 1 453 ? -15.719 -16.281 -30.109 1 94.31 453 SER B N 1
ATOM 6969 C CA . SER B 1 453 ? -15.273 -17.625 -30.484 1 94.31 453 SER B CA 1
ATOM 6970 C C . SER B 1 453 ? -14.391 -17.578 -31.719 1 94.31 453 SER B C 1
ATOM 6972 O O . SER B 1 453 ? -14.258 -16.531 -32.375 1 94.31 453 SER B O 1
ATOM 6974 N N . GLY B 1 454 ? -13.625 -18.703 -31.812 1 88.5 454 GLY B N 1
ATOM 6975 C CA . GLY B 1 454 ? -12.984 -18.969 -33.094 1 88.5 454 GLY B CA 1
ATOM 6976 C C . GLY B 1 454 ? -13.883 -19.719 -34.062 1 88.5 454 GLY B C 1
ATOM 6977 O O . GLY B 1 454 ? -14.117 -20.922 -33.906 1 88.5 454 GLY B O 1
ATOM 6978 N N . ALA B 1 455 ? -14.484 -19.047 -35.031 1 74.5 455 ALA B N 1
ATOM 6979 C CA . ALA B 1 455 ? -15.359 -19.656 -36.031 1 74.5 455 ALA B CA 1
ATOM 6980 C C . ALA B 1 455 ? -14.578 -20.062 -37.281 1 74.5 455 ALA B C 1
ATOM 6982 O O . ALA B 1 455 ? -13.992 -19.219 -37.938 1 74.5 455 ALA B O 1
ATOM 6983 N N . LEU B 1 456 ? -14.672 -21.438 -37.5 1 69.19 456 LEU B N 1
ATOM 6984 C CA . LEU B 1 456 ? -14.156 -22.016 -38.75 1 69.19 456 LEU B CA 1
ATOM 6985 C C . LEU B 1 456 ? -12.68 -21.688 -38.906 1 69.19 456 LEU B C 1
ATOM 6987 O O . LEU B 1 456 ? -12.258 -21.312 -40 1 69.19 456 LEU B O 1
ATOM 6991 N N . VAL B 1 457 ? -12.047 -21.547 -37.906 1 68.81 457 VAL B N 1
ATOM 6992 C CA . VAL B 1 457 ? -10.617 -21.25 -38 1 68.81 457 VAL B CA 1
ATOM 6993 C C . VAL B 1 457 ? -9.828 -22.266 -37.156 1 68.81 457 VAL B C 1
ATOM 6995 O O . VAL B 1 457 ? -10.398 -22.984 -36.344 1 68.81 457 VAL B O 1
ATOM 6998 N N . PRO B 1 458 ? -8.555 -22.359 -37.688 1 65.25 458 PRO B N 1
ATOM 6999 C CA . PRO B 1 458 ? -7.711 -23.266 -36.875 1 65.25 458 PRO B CA 1
ATOM 7000 C C . PRO B 1 458 ? -7.754 -22.938 -35.406 1 65.25 458 PRO B C 1
ATOM 7002 O O . PRO B 1 458 ? -8.039 -21.797 -35 1 65.25 458 PRO B O 1
ATOM 7005 N N . SER B 1 459 ? -7.496 -23.875 -34.688 1 66.69 459 SER B N 1
ATOM 7006 C CA . SER B 1 459 ? -7.484 -23.766 -33.25 1 66.69 459 SER B CA 1
ATOM 7007 C C . SER B 1 459 ? -6.574 -22.641 -32.781 1 66.69 459 SER B C 1
ATOM 7009 O O . SER B 1 459 ? -5.5 -22.422 -33.344 1 66.69 459 SER B O 1
ATOM 7011 N N . GLY B 1 460 ? -7.035 -21.828 -31.969 1 69 460 GLY B N 1
ATOM 7012 C CA . GLY B 1 460 ? -6.223 -20.781 -31.359 1 69 460 GLY B CA 1
ATOM 7013 C C . GLY B 1 460 ? -6.551 -19.391 -31.859 1 69 460 GLY B C 1
ATOM 7014 O O . GLY B 1 460 ? -6.098 -18.406 -31.297 1 69 460 GLY B O 1
ATOM 7015 N N . THR B 1 461 ? -7.227 -19.328 -32.969 1 82.81 461 THR B N 1
ATOM 7016 C CA . THR B 1 461 ? -7.551 -18 -33.469 1 82.81 461 THR B CA 1
ATOM 7017 C C . THR B 1 461 ? -8.992 -17.625 -33.125 1 82.81 461 THR B C 1
ATOM 7019 O O . THR B 1 461 ? -9.922 -18.375 -33.438 1 82.81 461 THR B O 1
ATOM 7022 N N . THR B 1 462 ? -9.188 -16.578 -32.406 1 87.06 462 THR B N 1
ATOM 7023 C CA . THR B 1 462 ? -10.484 -15.977 -32.125 1 87.06 462 THR B CA 1
ATOM 7024 C C . THR B 1 462 ? -10.82 -14.891 -33.125 1 87.06 462 THR B C 1
ATOM 7026 O O . THR B 1 462 ? -10.102 -13.898 -33.25 1 87.06 462 THR B O 1
ATOM 7029 N N . ASN B 1 463 ? -11.883 -15.148 -33.938 1 91.31 463 ASN B N 1
ATOM 7030 C CA . ASN B 1 463 ? -12.125 -14.242 -35.031 1 91.31 463 ASN B CA 1
ATOM 7031 C C . ASN B 1 463 ? -13.578 -13.773 -35.062 1 91.31 463 ASN B C 1
ATOM 7033 O O . ASN B 1 463 ? -13.992 -13.086 -36 1 91.31 463 ASN B O 1
ATOM 7037 N N . THR B 1 464 ? -14.328 -14.148 -34.031 1 92.25 464 THR B N 1
ATOM 7038 C CA . THR B 1 464 ? -15.75 -13.836 -34.125 1 92.25 464 THR B CA 1
ATOM 7039 C C . THR B 1 464 ? -16.266 -13.312 -32.781 1 92.25 464 THR B C 1
ATOM 7041 O O . THR B 1 464 ? -15.969 -13.898 -31.734 1 92.25 464 THR B O 1
ATOM 7044 N N . ALA B 1 465 ? -16.906 -12.156 -32.812 1 95.56 465 ALA B N 1
ATOM 7045 C CA . ALA B 1 465 ? -17.672 -11.609 -31.688 1 95.56 465 ALA B CA 1
ATOM 7046 C C . ALA B 1 465 ? -19.109 -11.312 -32.094 1 95.56 465 ALA B C 1
ATOM 7048 O O . ALA B 1 465 ? -19.359 -10.812 -33.219 1 95.56 465 ALA B O 1
ATOM 7049 N N . SER B 1 466 ? -20.047 -11.734 -31.297 1 96.5 466 SER B N 1
ATOM 7050 C CA . SER B 1 466 ? -21.453 -11.539 -31.594 1 96.5 466 SER B CA 1
ATOM 7051 C C . SER B 1 466 ? -22.219 -11.062 -30.359 1 96.5 466 SER B C 1
ATOM 7053 O O . SER B 1 466 ? -21.906 -11.469 -29.234 1 96.5 466 SER B O 1
ATOM 7055 N N . VAL B 1 467 ? -23.203 -10.188 -30.594 1 97.75 467 VAL B N 1
ATOM 7056 C CA . VAL B 1 467 ? -24.016 -9.664 -29.516 1 97.75 467 VAL B CA 1
ATOM 7057 C C . VAL B 1 467 ? -25.375 -10.375 -29.5 1 97.75 467 VAL B C 1
ATOM 7059 O O . VAL B 1 467 ? -26.016 -10.531 -30.547 1 97.75 467 VAL B O 1
ATOM 7062 N N . HIS B 1 468 ? -25.75 -10.812 -28.391 1 97.5 468 HIS B N 1
ATOM 7063 C CA . HIS B 1 468 ? -27 -11.539 -28.25 1 97.5 468 HIS B CA 1
ATOM 7064 C C . HIS B 1 468 ? -27.828 -10.984 -27.094 1 97.5 468 HIS B C 1
ATOM 7066 O O . HIS B 1 468 ? -27.266 -10.469 -26.125 1 97.5 468 HIS B O 1
ATOM 7072 N N . VAL B 1 469 ? -29.078 -11.094 -27.172 1 97.25 469 VAL B N 1
ATOM 7073 C CA . VAL B 1 469 ? -29.984 -10.82 -26.062 1 97.25 469 VAL B CA 1
ATOM 7074 C C . VAL B 1 469 ? -30.5 -12.141 -25.484 1 97.25 469 VAL B C 1
ATOM 7076 O O . VAL B 1 469 ? -30.938 -13.023 -26.219 1 97.25 469 VAL B O 1
ATOM 7079 N N . LEU B 1 470 ? -30.406 -12.227 -24.203 1 97.19 470 LEU B N 1
ATOM 7080 C CA . LEU B 1 470 ? -30.844 -13.453 -23.547 1 97.19 470 LEU B CA 1
ATOM 7081 C C . LEU B 1 470 ? -32.375 -13.508 -23.453 1 97.19 470 LEU B C 1
ATOM 7083 O O . LEU B 1 470 ? -33 -12.539 -23.016 1 97.19 470 LEU B O 1
#